Protein 6WWD (pdb70)

Organism: Mycobacteroides abscessus (strain ATCC 19977 / DSM 44196 / CCUG 20993 / CIP 104536 / JCM 13569 / NCTC 13031 / TMC 1543 / L948) (NCBI:txid561007)

Structure (mmCIF, N/CA/C/O backbone):
data_6WWD
#
_entry.id   6WWD
#
_cell.length_a   50.690
_cell.length_b   104.040
_cell.length_c   146.500
_cell.angle_alpha   90.000
_cell.angle_beta   90.000
_cell.angle_gamma   90.000
#
_symmetry.space_group_name_H-M   'P 21 21 21'
#
loop_
_entity.id
_entity.type
_entity.pdbx_description
1 polymer 'dITP/XTP pyrophosphatase'
2 water water
#
loop_
_atom_site.group_PDB
_atom_site.id
_atom_site.type_symbol
_atom_site.label_atom_id
_atom_site.label_alt_id
_atom_site.label_comp_id
_atom_site.label_asym_id
_atom_site.label_entity_id
_atom_site.label_seq_id
_atom_site.pdbx_PDB_ins_code
_atom_site.Cartn_x
_atom_site.Cartn_y
_atom_site.Cartn_z
_atom_site.occupancy
_atom_site.B_iso_or_equiv
_atom_site.auth_seq_id
_atom_site.auth_comp_id
_atom_site.auth_asym_id
_atom_site.auth_atom_id
_atom_site.pdbx_PDB_model_num
ATOM 1 N N . MET A 1 1 ? 21.832 16.175 55.249 1.00 58.60 1 MET A N 1
ATOM 2 C CA . MET A 1 1 ? 21.766 15.720 53.866 1.00 53.55 1 MET A CA 1
ATOM 3 C C . MET A 1 1 ? 22.269 14.274 53.711 1.00 46.45 1 MET A C 1
ATOM 4 O O . MET A 1 1 ? 23.269 13.869 54.313 1.00 48.33 1 MET A O 1
ATOM 9 N N . LYS A 1 2 ? 21.559 13.498 52.900 1.00 40.17 2 LYS A N 1
ATOM 10 C CA . LYS A 1 2 ? 21.949 12.133 52.586 1.00 38.44 2 LYS A CA 1
ATOM 11 C C . LYS A 1 2 ? 22.780 12.081 51.311 1.00 33.12 2 LYS A C 1
ATOM 12 O O . LYS A 1 2 ? 22.443 12.713 50.307 1.00 32.45 2 LYS A O 1
ATOM 18 N N . ILE A 1 3 ? 23.852 11.292 51.348 1.00 31.06 3 ILE A N 1
ATOM 19 C CA . ILE A 1 3 ? 24.669 11.021 50.173 1.00 29.00 3 ILE A CA 1
ATOM 20 C C . ILE A 1 3 ? 24.732 9.510 49.997 1.00 28.31 3 ILE A C 1
ATOM 21 O O . ILE A 1 3 ? 25.133 8.794 50.923 1.00 26.47 3 ILE A O 1
ATOM 26 N N . LEU A 1 4 ? 24.356 9.033 48.808 1.00 23.33 4 LEU A N 1
ATOM 27 C CA . LEU A 1 4 ? 24.403 7.612 48.488 1.00 22.53 4 LEU A CA 1
ATOM 28 C C . LEU A 1 4 ? 25.804 7.191 48.043 1.00 25.36 4 LEU A C 1
ATOM 29 O O . LEU A 1 4 ? 26.362 7.763 47.102 1.00 21.64 4 LEU A O 1
ATOM 34 N N . VAL A 1 5 ? 26.360 6.176 48.703 1.00 23.09 5 VAL A N 1
ATOM 35 C CA . VAL A 1 5 ? 27.594 5.536 48.260 1.00 23.34 5 VAL A CA 1
ATOM 36 C C . VAL A 1 5 ? 27.187 4.330 47.419 1.00 29.68 5 VAL A C 1
ATOM 37 O O . VAL A 1 5 ? 26.639 3.349 47.938 1.00 26.12 5 VAL A O 1
ATOM 41 N N . ALA A 1 6 ? 27.486 4.387 46.119 1.00 22.08 6 ALA A N 1
ATOM 42 C CA . ALA A 1 6 ? 27.042 3.361 45.181 1.00 23.50 6 ALA A CA 1
ATOM 43 C C . ALA A 1 6 ? 27.891 2.101 45.336 1.00 30.52 6 ALA A C 1
ATOM 44 O O . ALA A 1 6 ? 28.627 1.695 44.441 1.00 34.36 6 ALA A O 1
ATOM 46 N N . SER A 1 7 ? 27.794 1.505 46.522 1.00 32.02 7 SER A N 1
ATOM 47 C CA . SER A 1 7 ? 28.514 0.285 46.870 1.00 36.48 7 SER A CA 1
ATOM 48 C C . SER A 1 7 ? 27.680 -0.509 47.867 1.00 39.96 7 SER A C 1
ATOM 49 O O . SER A 1 7 ? 26.911 0.063 48.643 1.00 42.02 7 SER A O 1
ATOM 52 N N . ARG A 1 8 ? 27.825 -1.832 47.830 1.00 42.60 8 ARG A N 1
ATOM 53 C CA . ARG A 1 8 ? 27.282 -2.696 48.868 1.00 47.35 8 ARG A CA 1
ATOM 54 C C . ARG A 1 8 ? 28.353 -3.122 49.861 1.00 59.73 8 ARG A C 1
ATOM 55 O O . ARG A 1 8 ? 28.084 -3.936 50.749 1.00 64.38 8 ARG A O 1
ATOM 63 N N . ASN A 1 9 ? 29.562 -2.579 49.723 1.00 67.30 9 ASN A N 1
ATOM 64 C CA . ASN A 1 9 ? 30.672 -2.901 50.605 1.00 67.59 9 ASN A CA 1
ATOM 65 C C . ASN A 1 9 ? 30.639 -1.939 51.784 1.00 72.62 9 ASN A C 1
ATOM 66 O O . ASN A 1 9 ? 30.896 -0.740 51.594 1.00 71.96 9 ASN A O 1
ATOM 71 N N . PRO A 1 10 ? 30.322 -2.401 53.001 1.00 77.65 10 PRO A N 1
ATOM 72 C CA . PRO A 1 10 ? 30.284 -1.483 54.155 1.00 72.45 10 PRO A CA 1
ATOM 73 C C . PRO A 1 10 ? 31.610 -0.797 54.433 1.00 70.71 10 PRO A C 1
ATOM 74 O O . PRO A 1 10 ? 31.620 0.267 55.064 1.00 66.48 10 PRO A O 1
ATOM 78 N N . LYS A 1 11 ? 32.730 -1.388 54.010 1.00 70.63 11 LYS A N 1
ATOM 79 C CA . LYS A 1 11 ? 34.028 -0.749 54.193 1.00 66.72 11 LYS A CA 1
ATOM 80 C C . LYS A 1 11 ? 34.115 0.582 53.456 1.00 68.02 11 LYS A C 1
ATOM 81 O O . LYS A 1 11 ? 34.784 1.510 53.929 1.00 67.45 11 LYS A O 1
ATOM 83 N N . LYS A 1 12 ? 33.449 0.699 52.302 1.00 67.67 12 LYS A N 1
ATOM 84 C CA . LYS A 1 12 ? 33.506 1.943 51.540 1.00 60.81 12 LYS A CA 1
ATOM 85 C C . LYS A 1 12 ? 32.885 3.106 52.308 1.00 58.36 12 LYS A C 1
ATOM 86 O O . LYS A 1 12 ? 33.431 4.217 52.311 1.00 56.84 12 LYS A O 1
ATOM 88 N N . LEU A 1 13 ? 31.738 2.885 52.952 1.00 57.56 13 LEU A N 1
ATOM 89 C CA . LEU A 1 13 ? 31.117 3.980 53.692 1.00 57.28 13 LEU A CA 1
ATOM 90 C C . LEU A 1 13 ? 31.962 4.391 54.887 1.00 58.55 13 LEU A C 1
ATOM 91 O O . LEU A 1 13 ? 32.117 5.588 55.157 1.00 58.03 13 LEU A O 1
ATOM 96 N N . ALA A 1 14 ? 32.532 3.417 55.601 1.00 62.16 14 ALA A N 1
ATOM 97 C CA . ALA A 1 14 ? 33.339 3.740 56.772 1.00 62.46 14 ALA A CA 1
ATOM 98 C C . ALA A 1 14 ? 34.541 4.595 56.391 1.00 61.11 14 ALA A C 1
ATOM 99 O O . ALA A 1 14 ? 34.834 5.596 57.055 1.00 60.82 14 ALA A O 1
ATOM 101 N N . GLU A 1 15 ? 35.225 4.241 55.300 1.00 61.96 15 GLU A N 1
ATOM 102 C CA . GLU A 1 15 ? 36.364 5.038 54.866 1.00 58.11 15 GLU A CA 1
ATOM 103 C C . GLU A 1 15 ? 35.927 6.448 54.476 1.00 60.60 15 GLU A C 1
ATOM 104 O O . GLU A 1 15 ? 36.589 7.432 54.830 1.00 59.93 15 GLU A O 1
ATOM 106 N N . LEU A 1 16 ? 34.814 6.563 53.747 1.00 57.16 16 LEU A N 1
ATOM 107 C CA . LEU A 1 16 ? 34.298 7.876 53.371 1.00 55.69 16 LEU A CA 1
ATOM 108 C C . LEU A 1 16 ? 33.741 8.636 54.573 1.00 54.36 16 LEU A C 1
ATOM 109 O O . LEU A 1 16 ? 33.909 9.859 54.671 1.00 52.02 16 LEU A O 1
ATOM 114 N N . SER A 1 17 ? 33.078 7.929 55.495 1.00 54.51 17 SER A N 1
ATOM 115 C CA . SER A 1 17 ? 32.554 8.571 56.699 1.00 54.07 17 SER A CA 1
ATOM 116 C C . SER A 1 17 ? 33.675 9.182 57.530 1.00 60.93 17 SER A C 1
ATOM 117 O O . SER A 1 17 ? 33.532 10.289 58.069 1.00 56.81 17 SER A O 1
ATOM 120 N N . ARG A 1 18 ? 34.800 8.473 57.647 1.00 57.91 18 ARG A N 1
ATOM 121 C CA . ARG A 1 18 ? 35.922 8.991 58.410 1.00 57.94 18 ARG A CA 1
ATOM 122 C C . ARG A 1 18 ? 36.500 10.234 57.757 1.00 57.77 18 ARG A C 1
ATOM 123 O O . ARG A 1 18 ? 37.108 11.061 58.445 1.00 61.67 18 ARG A O 1
ATOM 125 N N . VAL A 1 19 ? 36.305 10.387 56.450 1.00 56.49 19 VAL A N 1
ATOM 126 C CA . VAL A 1 19 ? 36.781 11.573 55.754 1.00 57.23 19 VAL A CA 1
ATOM 127 C C . VAL A 1 19 ? 35.853 12.766 55.974 1.00 65.13 19 VAL A C 1
ATOM 128 O O . VAL A 1 19 ? 36.313 13.916 56.002 1.00 64.33 19 VAL A O 1
ATOM 132 N N . LEU A 1 20 ? 34.556 12.525 56.195 1.00 59.03 20 LEU A N 1
ATOM 133 C CA . LEU A 1 20 ? 33.656 13.628 56.512 1.00 58.84 20 LEU A CA 1
ATOM 134 C C . LEU A 1 20 ? 33.903 14.185 57.908 1.00 66.44 20 LEU A C 1
ATOM 135 O O . LEU A 1 20 ? 33.552 15.342 58.171 1.00 67.37 20 LEU A O 1
ATOM 140 N N . GLU A 1 21 ? 34.532 13.397 58.789 1.00 68.08 21 GLU A N 1
ATOM 141 C CA . GLU A 1 21 ? 34.955 13.877 60.100 1.00 70.57 21 GLU A CA 1
ATOM 142 C C . GLU A 1 21 ? 36.272 14.635 60.024 1.00 70.02 21 GLU A C 1
ATOM 143 O O . GLU A 1 21 ? 36.468 15.608 60.763 1.00 72.46 21 GLU A O 1
ATOM 145 N N . SER A 1 22 ? 37.173 14.216 59.132 1.00 71.01 22 SER A N 1
ATOM 146 C CA . SER A 1 22 ? 38.440 14.912 58.960 1.00 72.78 22 SER A CA 1
ATOM 147 C C . SER A 1 22 ? 38.281 16.192 58.149 1.00 73.63 22 SER A C 1
ATOM 148 O O . SER A 1 22 ? 39.110 17.101 58.270 1.00 79.21 22 SER A O 1
ATOM 151 N N . SER A 1 23 ? 37.230 16.291 57.336 1.00 70.39 23 SER A N 1
ATOM 152 C CA . SER A 1 23 ? 36.880 17.583 56.762 1.00 70.04 23 SER A CA 1
ATOM 153 C C . SER A 1 23 ? 36.212 18.471 57.801 1.00 74.00 23 SER A C 1
ATOM 154 O O . SER A 1 23 ? 36.405 19.692 57.801 1.00 77.67 23 SER A O 1
ATOM 157 N N . GLY A 1 24 ? 35.437 17.871 58.700 1.00 78.51 24 GLY A N 1
ATOM 158 C CA . GLY A 1 24 ? 34.582 18.625 59.589 1.00 78.35 24 GLY A CA 1
ATOM 159 C C . GLY A 1 24 ? 33.204 18.905 59.038 1.00 83.79 24 GLY A C 1
ATOM 160 O O . GLY A 1 24 ? 32.528 19.813 59.536 1.00 83.84 24 GLY A O 1
ATOM 161 N N . VAL A 1 25 ? 32.766 18.160 58.023 1.00 74.55 25 VAL A N 1
ATOM 162 C CA . VAL A 1 25 ? 31.462 18.386 57.408 1.00 72.03 25 VAL A CA 1
ATOM 163 C C . VAL A 1 25 ? 30.384 17.862 58.348 1.00 73.15 25 VAL A C 1
ATOM 164 O O . VAL A 1 25 ? 30.373 16.678 58.695 1.00 72.91 25 VAL A O 1
ATOM 166 N N . SER A 1 26 ? 29.481 18.743 58.764 1.00 76.10 26 SER A N 1
ATOM 167 C CA . SER A 1 26 ? 28.423 18.372 59.691 1.00 80.83 26 SER A CA 1
ATOM 168 C C . SER A 1 26 ? 27.166 17.930 58.941 1.00 77.47 26 SER A C 1
ATOM 169 O O . SER A 1 26 ? 27.032 18.115 57.730 1.00 73.56 26 SER A O 1
ATOM 172 N N . GLY A 1 27 ? 26.250 17.319 59.689 1.00 79.57 27 GLY A N 1
ATOM 173 C CA . GLY A 1 27 ? 24.905 16.997 59.226 1.00 68.21 27 GLY A CA 1
ATOM 174 C C . GLY A 1 27 ? 24.812 16.250 57.915 1.00 65.92 27 GLY A C 1
ATOM 175 O O . GLY A 1 27 ? 23.887 16.500 57.130 1.00 66.55 27 GLY A O 1
ATOM 176 N N . VAL A 1 28 ? 25.743 15.333 57.658 1.00 63.47 28 VAL A N 1
ATOM 177 C CA . VAL A 1 28 ? 25.747 14.534 56.435 1.00 57.72 28 VAL A CA 1
ATOM 178 C C . VAL A 1 28 ? 25.644 13.066 56.814 1.00 49.85 28 VAL A C 1
ATOM 179 O O . VAL A 1 28 ? 26.488 12.546 57.554 1.00 54.41 28 VAL A O 1
ATOM 183 N N . GLU A 1 29 ? 24.627 12.398 56.292 1.00 45.33 29 GLU A N 1
ATOM 184 C CA . GLU A 1 29 ? 24.359 10.992 56.565 1.00 51.84 29 GLU A CA 1
ATOM 185 C C . GLU A 1 29 ? 24.665 10.189 55.305 1.00 44.88 29 GLU A C 1
ATOM 186 O O . GLU A 1 29 ? 24.117 10.477 54.235 1.00 40.41 29 GLU A O 1
ATOM 192 N N . LEU A 1 30 ? 25.549 9.200 55.423 1.00 46.63 30 LEU A N 1
ATOM 193 C CA . LEU A 1 30 ? 25.890 8.344 54.296 1.00 39.29 30 LEU A CA 1
ATOM 194 C C . LEU A 1 30 ? 24.944 7.154 54.229 1.00 39.77 30 LEU A C 1
ATOM 195 O O . LEU A 1 30 ? 24.593 6.560 55.249 1.00 41.63 30 LEU A O 1
ATOM 200 N N . VAL A 1 31 ? 24.511 6.836 53.015 1.00 30.91 31 VAL A N 1
ATOM 201 C CA . VAL A 1 31 ? 23.617 5.722 52.746 1.00 30.30 31 VAL A CA 1
ATOM 202 C C . VAL A 1 31 ? 24.284 4.799 51.737 1.00 32.11 31 VAL A C 1
ATOM 203 O O . VAL A 1 31 ? 24.963 5.265 50.815 1.00 27.95 31 VAL A O 1
ATOM 207 N N . SER A 1 32 ? 24.084 3.493 51.895 1.00 34.42 32 SER A N 1
ATOM 208 C CA . SER A 1 32 ? 24.649 2.523 50.966 1.00 35.01 32 SER A CA 1
ATOM 209 C C . SER A 1 32 ? 23.541 1.929 50.103 1.00 35.86 32 SER A C 1
ATOM 210 O O . SER A 1 32 ? 22.351 2.154 50.339 1.00 31.00 32 SER A O 1
ATOM 213 N N . LEU A 1 33 ? 23.942 1.146 49.093 1.00 34.07 33 LEU A N 1
ATOM 214 C CA . LEU A 1 33 ? 22.951 0.483 48.249 1.00 35.10 33 LEU A CA 1
ATOM 215 C C . LEU A 1 33 ? 22.116 -0.511 49.036 1.00 38.70 33 LEU A C 1
ATOM 216 O O . LEU A 1 33 ? 20.985 -0.815 48.637 1.00 37.92 33 LEU A O 1
ATOM 221 N N . THR A 1 34 ? 22.636 -1.014 50.154 1.00 37.07 34 THR A N 1
ATOM 222 C CA . THR A 1 34 ? 21.849 -1.943 50.947 1.00 38.97 34 THR A CA 1
ATOM 223 C C . THR A 1 34 ? 20.718 -1.239 51.682 1.00 37.96 34 THR A C 1
ATOM 224 O O . THR A 1 34 ? 19.783 -1.907 52.126 1.00 36.77 34 THR A O 1
ATOM 228 N N . ASP A 1 35 ? 20.750 0.092 51.775 1.00 35.84 35 ASP A N 1
ATOM 229 C CA . ASP A 1 35 ? 19.675 0.848 52.403 1.00 39.22 35 ASP A CA 1
ATOM 230 C C . ASP A 1 35 ? 18.618 1.333 51.418 1.00 36.44 35 ASP A C 1
ATOM 231 O O . ASP A 1 35 ? 17.610 1.896 51.855 1.00 33.66 35 ASP A O 1
ATOM 236 N N . VAL A 1 36 ? 18.816 1.144 50.117 1.00 36.65 36 VAL A N 1
ATOM 237 C CA . VAL A 1 36 ? 17.837 1.595 49.127 1.00 32.50 36 VAL A CA 1
ATOM 238 C C . VAL A 1 36 ? 17.391 0.382 48.321 1.00 31.52 36 VAL A C 1
ATOM 239 O O . VAL A 1 36 ? 18.121 -0.620 48.272 1.00 29.35 36 VAL A O 1
ATOM 243 N N . PRO A 1 37 ? 16.198 0.400 47.722 1.00 31.31 37 PRO A N 1
ATOM 244 C CA . PRO A 1 37 ? 15.761 -0.746 46.920 1.00 31.56 37 PRO A CA 1
ATOM 245 C C . PRO A 1 37 ? 16.770 -1.100 45.836 1.00 31.42 37 PRO A C 1
ATOM 246 O O . PRO A 1 37 ? 17.425 -0.229 45.247 1.00 27.58 37 PRO A O 1
ATOM 250 N N . GLU A 1 38 ? 16.924 -2.402 45.619 1.00 28.93 38 GLU A N 1
ATOM 251 C CA . GLU A 1 38 ? 17.827 -2.892 44.592 1.00 35.12 38 GLU A CA 1
ATOM 252 C C . GLU A 1 38 ? 17.372 -2.419 43.217 1.00 35.62 38 GLU A C 1
ATOM 253 O O . GLU A 1 38 ? 16.172 -2.304 42.937 1.00 34.57 38 GLU A O 1
ATOM 259 N N . TYR A 1 39 ? 18.341 -2.107 42.367 1.00 33.60 39 TYR A N 1
ATOM 260 C CA . TYR A 1 39 ? 18.067 -1.835 40.968 1.00 36.36 39 TYR A CA 1
ATOM 261 C C . TYR A 1 39 ? 19.164 -2.503 40.156 1.00 32.44 39 TYR A C 1
ATOM 262 O O . TYR A 1 39 ? 20.210 -2.876 40.693 1.00 31.03 39 TYR A O 1
ATOM 271 N N . GLU A 1 40 ? 18.894 -2.677 38.860 1.00 39.25 40 GLU A N 1
ATOM 272 C CA . GLU A 1 40 ? 19.792 -3.412 37.973 1.00 39.75 40 GLU A CA 1
ATOM 273 C C . GLU A 1 40 ? 21.103 -2.664 37.748 1.00 42.74 40 GLU A C 1
ATOM 274 O O . GLU A 1 40 ? 21.102 -1.464 37.450 1.00 46.20 40 GLU A O 1
ATOM 276 N N . GLU A 1 41 ? 22.227 -3.372 37.910 1.00 41.50 41 GLU A N 1
ATOM 277 C CA . GLU A 1 41 ? 23.557 -2.821 37.657 1.00 41.34 41 GLU A CA 1
ATOM 278 C C . GLU A 1 41 ? 24.028 -3.269 36.270 1.00 41.09 41 GLU A C 1
ATOM 279 O O . GLU A 1 41 ? 24.293 -4.455 36.050 1.00 43.70 41 GLU A O 1
ATOM 281 N N . VAL A 1 42 ? 24.162 -2.312 35.358 1.00 40.89 42 VAL A N 1
ATOM 282 C CA . VAL A 1 42 ? 24.535 -2.556 33.952 1.00 38.68 42 VAL A CA 1
ATOM 283 C C . VAL A 1 42 ? 25.992 -3.014 33.872 1.00 31.47 42 VAL A C 1
ATOM 284 O O . VAL A 1 42 ? 26.856 -2.417 34.529 1.00 27.37 42 VAL A O 1
ATOM 288 N N . PRO A 1 43 ? 26.321 -4.051 33.096 1.00 37.42 43 PRO A N 1
ATOM 289 C CA . PRO A 1 43 ? 27.721 -4.493 33.012 1.00 29.12 43 PRO A CA 1
ATOM 290 C C . PRO A 1 43 ? 28.621 -3.450 32.358 1.00 22.34 43 PRO A C 1
ATOM 291 O O . PRO A 1 43 ? 28.187 -2.642 31.536 1.00 23.46 43 PRO A O 1
ATOM 295 N N . GLU A 1 44 ? 29.898 -3.490 32.720 1.00 15.91 44 GLU A N 1
ATOM 296 C CA . GLU A 1 44 ? 30.848 -2.457 32.339 1.00 20.17 44 GLU A CA 1
ATOM 297 C C . GLU A 1 44 ? 31.757 -2.913 31.198 1.00 17.13 44 GLU A C 1
ATOM 298 O O . GLU A 1 44 ? 32.274 -4.033 31.215 1.00 15.58 44 GLU A O 1
ATOM 304 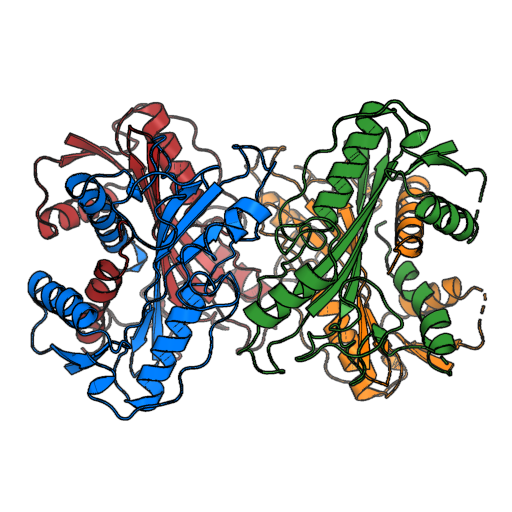N N . THR A 1 45 ? 32.026 -2.001 30.258 1.00 18.43 45 THR A N 1
ATOM 305 C CA . THR A 1 45 ? 32.875 -2.292 29.108 1.00 16.21 45 THR A CA 1
ATOM 306 C C . THR A 1 45 ? 33.872 -1.165 28.893 1.00 16.80 45 THR A C 1
ATOM 307 O O . THR A 1 45 ? 33.682 -0.037 29.363 1.00 16.43 45 THR A O 1
ATOM 311 N N . GLY A 1 46 ? 34.949 -1.497 28.177 1.00 12.84 46 GLY A N 1
ATOM 312 C CA . GLY A 1 46 ? 35.921 -0.519 27.741 1.00 12.47 46 GLY A CA 1
ATOM 313 C C . GLY A 1 46 ? 37.043 -0.278 28.733 1.00 16.53 46 GLY A C 1
ATOM 314 O O . GLY A 1 46 ? 37.253 -1.003 29.713 1.00 13.43 46 GLY A O 1
ATOM 315 N N . ALA A 1 47 ? 37.780 0.797 28.465 1.00 12.05 47 ALA A N 1
ATOM 316 C CA . ALA A 1 47 ? 38.922 1.159 29.283 1.00 12.60 47 ALA A CA 1
ATOM 317 C C . ALA A 1 47 ? 38.697 2.364 30.194 1.00 17.54 47 ALA A C 1
ATOM 318 O O . ALA A 1 47 ? 39.566 2.644 31.025 1.00 16.66 47 ALA A O 1
ATOM 320 N N . SER A 1 48 ? 37.577 3.088 30.089 1.00 12.43 48 SER A N 1
ATOM 321 C CA . SER A 1 48 ? 37.450 4.330 30.856 1.00 14.22 48 SER A CA 1
ATOM 322 C C . SER A 1 48 ? 36.853 4.047 32.224 1.00 13.54 48 SER A C 1
ATOM 323 O O . SER A 1 48 ? 35.635 3.936 32.367 1.00 13.67 48 SER A O 1
ATOM 326 N N . PHE A 1 49 ? 37.710 4.001 33.246 1.00 13.30 49 PHE A N 1
ATOM 327 C CA . PHE A 1 49 ? 37.232 3.928 34.626 1.00 15.32 49 PHE A CA 1
ATOM 328 C C . PHE A 1 49 ? 36.419 5.161 34.998 1.00 13.64 49 PHE A C 1
ATOM 329 O O . PHE A 1 49 ? 35.431 5.059 35.740 1.00 11.16 49 PHE A O 1
ATOM 337 N N . GLU A 1 50 ? 36.819 6.331 34.481 1.00 13.44 50 GLU A N 1
ATOM 338 C CA . GLU A 1 50 ? 36.089 7.570 34.736 1.00 12.44 50 GLU A CA 1
ATOM 339 C C . GLU A 1 50 ? 34.665 7.497 34.199 1.00 14.43 50 GLU A C 1
ATOM 340 O O . GLU A 1 50 ? 33.717 7.850 34.906 1.00 15.95 50 GLU A O 1
ATOM 346 N N . ASP A 1 51 ? 34.495 7.086 32.934 1.00 13.23 51 ASP A N 1
ATOM 347 C CA . ASP A 1 51 ? 33.147 7.023 32.376 1.00 14.81 51 ASP A CA 1
ATOM 348 C C . ASP A 1 51 ? 32.280 6.068 33.169 1.00 15.19 51 ASP A C 1
ATOM 349 O O . ASP A 1 51 ? 31.102 6.345 33.425 1.00 14.79 51 ASP A O 1
ATOM 354 N N . ASN A 1 52 ? 32.845 4.923 33.546 1.00 14.63 52 ASN A N 1
ATOM 355 C CA . ASN A 1 52 ? 32.056 3.897 34.202 1.00 14.33 52 ASN A CA 1
ATOM 356 C C . ASN A 1 52 ? 31.701 4.291 35.634 1.00 15.58 52 ASN A C 1
ATOM 357 O O . ASN A 1 52 ? 30.593 3.999 36.104 1.00 14.97 52 ASN A O 1
ATOM 362 N N . ALA A 1 53 ? 32.593 5.005 36.320 1.00 14.66 53 ALA A N 1
ATOM 363 C CA . ALA A 1 53 ? 32.229 5.560 37.621 1.00 13.46 53 ALA A CA 1
ATOM 364 C C . ALA A 1 53 ? 31.089 6.575 37.497 1.00 14.49 53 ALA A C 1
ATOM 365 O O . ALA A 1 53 ? 30.174 6.589 38.328 1.00 15.38 53 ALA A O 1
ATOM 367 N N . LEU A 1 54 ? 31.105 7.412 36.447 1.00 16.35 54 LEU A N 1
ATOM 368 C CA . LEU A 1 54 ? 30.023 8.378 36.233 1.00 15.89 54 LEU A CA 1
ATOM 369 C C . LEU A 1 54 ? 28.688 7.681 35.932 1.00 17.00 54 LEU A C 1
ATOM 370 O O . LEU A 1 54 ? 27.625 8.111 36.406 1.00 13.15 54 LEU A O 1
ATOM 375 N N . ILE A 1 55 ? 28.722 6.639 35.101 1.00 13.06 55 ILE A N 1
ATOM 376 C CA . ILE A 1 55 ? 27.510 5.873 34.810 1.00 18.11 55 ILE A CA 1
ATOM 377 C C . ILE A 1 55 ? 26.889 5.361 36.109 1.00 16.86 55 ILE A C 1
ATOM 378 O O . ILE A 1 55 ? 25.673 5.469 36.332 1.00 15.86 55 ILE A O 1
ATOM 383 N N . LYS A 1 56 ? 27.722 4.818 36.999 1.00 16.08 56 LYS A N 1
ATOM 384 C CA . LYS A 1 56 ? 27.211 4.269 38.253 1.00 16.35 56 LYS A CA 1
ATOM 385 C C . LYS A 1 56 ? 26.665 5.361 39.173 1.00 19.96 56 LYS A C 1
ATOM 386 O O . LYS A 1 56 ? 25.652 5.157 39.857 1.00 16.29 56 LYS A O 1
ATOM 392 N N . ALA A 1 57 ? 27.329 6.517 39.220 1.00 16.07 57 ALA A N 1
ATOM 393 C CA . ALA A 1 57 ? 26.845 7.595 40.076 1.00 18.42 57 ALA A CA 1
ATOM 394 C C . ALA A 1 57 ? 25.547 8.185 39.537 1.00 17.92 57 ALA A C 1
ATOM 395 O O . ALA A 1 57 ? 24.645 8.520 40.315 1.00 19.03 57 ALA A O 1
ATOM 397 N N . ARG A 1 58 ? 25.442 8.340 38.209 1.00 17.21 58 ARG A N 1
ATOM 398 C CA . ARG A 1 58 ? 24.193 8.823 37.619 1.00 18.49 58 ARG A CA 1
ATOM 399 C C . ARG A 1 58 ? 23.026 7.906 37.977 1.00 21.17 58 ARG A C 1
ATOM 400 O O . ARG A 1 58 ? 21.915 8.377 38.290 1.00 15.89 58 ARG A O 1
ATOM 408 N N . GLU A 1 59 ? 23.257 6.593 37.892 1.00 19.62 59 GLU A N 1
ATOM 409 C CA . GLU A 1 59 ? 22.219 5.621 38.209 1.00 20.67 59 GLU A CA 1
ATOM 410 C C . GLU A 1 59 ? 21.755 5.752 39.652 1.00 23.35 59 GLU A C 1
ATOM 411 O O . GLU A 1 59 ? 20.550 5.714 39.926 1.00 23.65 59 GLU A O 1
ATOM 417 N N . GLY A 1 60 ? 22.690 5.947 40.581 1.00 20.81 60 GLY A N 1
ATOM 418 C CA . GLY A 1 60 ? 22.298 6.142 41.964 1.00 19.23 60 GLY A CA 1
ATOM 419 C C . GLY A 1 60 ? 21.371 7.332 42.144 1.00 21.31 60 GLY A C 1
ATOM 420 O O . GLY A 1 60 ? 20.320 7.219 42.781 1.00 18.99 60 GLY A O 1
ATOM 421 N N . VAL A 1 61 ? 21.730 8.482 41.558 1.00 18.90 61 VAL A N 1
ATOM 422 C CA . VAL A 1 61 ? 20.871 9.665 41.659 1.00 21.67 61 VAL A CA 1
ATOM 423 C C . VAL A 1 61 ? 19.506 9.384 41.048 1.00 23.25 61 VAL A C 1
ATOM 424 O O . VAL A 1 61 ? 18.467 9.744 41.613 1.00 21.59 61 VAL A O 1
ATOM 428 N N . LYS A 1 62 ? 19.487 8.740 39.884 1.00 19.91 62 LYS A N 1
ATOM 429 C CA . LYS A 1 62 ? 18.225 8.461 39.208 1.00 22.71 62 LYS A CA 1
ATOM 430 C C . LYS A 1 62 ? 17.274 7.666 40.090 1.00 25.18 62 LYS A C 1
ATOM 431 O O . LYS A 1 62 ? 16.059 7.908 40.091 1.00 24.29 62 LYS A O 1
ATOM 437 N N . HIS A 1 63 ? 17.804 6.731 40.867 1.00 23.29 63 HIS A N 1
ATOM 438 C CA . HIS A 1 63 ? 16.945 5.833 41.622 1.00 26.30 63 HIS A CA 1
ATOM 439 C C . HIS A 1 63 ? 16.638 6.326 43.030 1.00 27.19 63 HIS A C 1
ATOM 440 O O . HIS A 1 63 ? 15.729 5.780 43.674 1.00 22.52 63 HIS A O 1
ATOM 447 N N . THR A 1 64 ? 17.370 7.329 43.530 1.00 20.77 64 THR A N 1
ATOM 448 C CA . THR A 1 64 ? 17.187 7.797 44.901 1.00 21.75 64 THR A CA 1
ATOM 449 C C . THR A 1 64 ? 16.968 9.293 45.029 1.00 23.68 64 THR A C 1
ATOM 450 O O . THR A 1 64 ? 16.468 9.732 46.071 1.00 26.33 64 THR A O 1
ATOM 454 N N . GLY A 1 65 ? 17.333 10.090 44.031 1.00 24.02 65 GLY A N 1
ATOM 455 C CA . GLY A 1 65 ? 17.310 11.523 44.186 1.00 21.32 65 GLY A CA 1
ATOM 456 C C . GLY A 1 65 ? 18.393 12.076 45.077 1.00 23.42 65 GLY A C 1
ATOM 457 O O . GLY A 1 65 ? 18.423 13.296 45.301 1.00 21.46 65 GLY A O 1
ATOM 458 N N . LEU A 1 66 ? 19.278 11.228 45.596 1.00 21.31 66 LEU A N 1
ATOM 459 C CA . LEU A 1 66 ? 20.392 11.679 46.418 1.00 21.22 66 LEU A CA 1
ATOM 460 C C . LEU A 1 66 ? 21.629 11.928 45.564 1.00 22.36 66 LEU A C 1
ATOM 461 O O . LEU A 1 66 ? 21.814 11.308 44.519 1.00 19.29 66 LEU A O 1
ATOM 466 N N . ALA A 1 67 ? 22.470 12.864 46.009 1.00 22.49 67 ALA A N 1
ATOM 467 C CA . ALA A 1 67 ? 23.830 12.928 45.496 1.00 20.83 67 ALA A CA 1
ATOM 468 C C . ALA A 1 67 ? 24.482 11.556 45.660 1.00 18.97 67 ALA A C 1
ATOM 469 O O . ALA A 1 67 ? 24.236 10.850 46.641 1.00 17.50 67 ALA A O 1
ATOM 471 N N . CYS A 1 68 ? 25.276 11.154 44.676 1.00 14.81 68 CYS A N 1
ATOM 472 C CA . CYS A 1 68 ? 25.800 9.794 44.658 1.00 16.68 68 CYS A CA 1
ATOM 473 C C . CYS A 1 68 ? 27.277 9.800 44.310 1.00 15.62 68 CYS A C 1
ATOM 474 O O . CYS A 1 68 ? 27.690 10.443 43.338 1.00 13.88 68 CYS A O 1
ATOM 477 N N . VAL A 1 69 ? 28.065 9.084 45.105 1.00 14.38 69 VAL A N 1
ATOM 478 C CA A VAL A 1 69 ? 29.476 8.840 44.828 0.56 15.92 69 VAL A CA 1
ATOM 479 C CA B VAL A 1 69 ? 29.472 8.844 44.812 0.44 16.20 69 VAL A CA 1
ATOM 480 C C . VAL A 1 69 ? 29.633 7.386 44.404 1.00 22.58 69 VAL A C 1
ATOM 481 O O . VAL A 1 69 ? 29.007 6.493 44.987 1.00 18.62 69 VAL A O 1
ATOM 488 N N . ALA A 1 70 ? 30.458 7.152 43.385 1.00 17.87 70 ALA A N 1
ATOM 489 C CA . ALA A 1 70 ? 30.702 5.812 42.878 1.00 19.19 70 ALA A CA 1
ATOM 490 C C . ALA A 1 70 ? 32.170 5.720 42.486 1.00 19.40 70 ALA A C 1
ATOM 491 O O . ALA A 1 70 ? 32.796 6.729 42.176 1.00 17.93 70 ALA A O 1
ATOM 493 N N . ASP A 1 71 ? 32.727 4.510 42.520 1.00 16.68 71 ASP A N 1
ATOM 494 C CA . ASP A 1 71 ? 34.124 4.330 42.154 1.00 18.38 71 ASP A CA 1
ATOM 495 C C . ASP A 1 71 ? 34.272 3.210 41.138 1.00 15.75 71 ASP A C 1
ATOM 496 O O . ASP A 1 71 ? 33.369 2.396 40.925 1.00 12.50 71 ASP A O 1
ATOM 501 N N . ASP A 1 72 ? 35.454 3.175 40.528 1.00 13.57 72 ASP A N 1
ATOM 502 C CA . ASP A 1 72 ? 35.770 2.200 39.486 1.00 16.81 72 ASP A CA 1
ATOM 503 C C . ASP A 1 72 ? 37.283 2.150 39.360 1.00 15.41 72 ASP A C 1
ATOM 504 O O . ASP A 1 72 ? 37.906 3.187 39.142 1.00 16.56 72 ASP A O 1
ATOM 509 N N . SER A 1 73 ? 37.877 0.962 39.519 1.00 13.96 73 SER A N 1
ATOM 510 C CA A SER A 1 73 ? 39.323 0.812 39.573 0.39 15.13 73 SER A CA 1
ATOM 511 C CA B SER A 1 73 ? 39.323 0.834 39.532 0.61 15.79 73 SER A CA 1
ATOM 512 C C . SER A 1 73 ? 39.742 -0.425 38.787 1.00 17.06 73 SER A C 1
ATOM 513 O O . SER A 1 73 ? 38.939 -1.330 38.553 1.00 13.87 73 SER A O 1
ATOM 518 N N . GLY A 1 74 ? 41.018 -0.462 38.403 1.00 13.14 74 GLY A N 1
ATOM 519 C CA . GLY A 1 74 ? 41.555 -1.625 37.713 1.00 14.53 74 GLY A CA 1
ATOM 520 C C . GLY A 1 74 ? 42.937 -1.350 37.136 1.00 14.43 74 GLY A C 1
ATOM 521 O O . GLY A 1 74 ? 43.623 -0.411 37.543 1.00 14.21 74 GLY A O 1
ATOM 522 N N . LEU A 1 75 ? 43.311 -2.167 36.154 1.00 12.16 75 LEU A N 1
ATOM 523 C CA . LEU A 1 75 ? 44.635 -2.141 35.553 1.00 11.56 75 LEU A CA 1
ATOM 524 C C . LEU A 1 75 ? 44.529 -1.702 34.095 1.00 12.14 75 LEU A C 1
ATOM 525 O O . LEU A 1 75 ? 43.644 -2.146 33.373 1.00 11.97 75 LEU A O 1
ATOM 530 N N . ALA A 1 76 ? 45.422 -0.807 33.673 1.00 13.44 76 ALA A N 1
ATOM 531 C CA . ALA A 1 76 ? 45.492 -0.323 32.297 1.00 12.47 76 ALA A CA 1
ATOM 532 C C . ALA A 1 76 ? 46.891 -0.616 31.766 1.00 12.42 76 ALA A C 1
ATOM 533 O O . ALA A 1 76 ? 47.877 -0.129 32.325 1.00 12.88 76 ALA A O 1
ATOM 535 N N . VAL A 1 77 ? 46.975 -1.381 30.682 1.00 12.92 77 VAL A N 1
ATOM 536 C CA . VAL A 1 77 ? 48.242 -1.834 30.116 1.00 13.10 77 VAL A CA 1
ATOM 537 C C . VAL A 1 77 ? 48.401 -1.185 28.747 1.00 12.57 77 VAL A C 1
ATOM 538 O O . VAL A 1 77 ? 47.539 -1.356 27.880 1.00 10.87 77 VAL A O 1
ATOM 542 N N . ASP A 1 78 ? 49.487 -0.426 28.556 1.00 15.08 78 ASP A N 1
ATOM 543 C CA . ASP A 1 78 ? 49.695 0.274 27.284 1.00 13.64 78 ASP A CA 1
ATOM 544 C C . ASP A 1 78 ? 49.538 -0.660 26.074 1.00 14.90 78 ASP A C 1
ATOM 545 O O . ASP A 1 78 ? 48.837 -0.335 25.107 1.00 14.61 78 ASP A O 1
ATOM 550 N N . ALA A 1 79 ? 50.206 -1.820 26.102 1.00 13.57 79 ALA A N 1
ATOM 551 C CA . ALA A 1 79 ? 50.221 -2.739 24.962 1.00 12.83 79 ALA A CA 1
ATOM 552 C C . ALA A 1 79 ? 48.857 -3.359 24.654 1.00 13.73 79 ALA A C 1
ATOM 553 O O . ALA A 1 79 ? 48.702 -3.979 23.588 1.00 11.65 79 ALA A O 1
ATOM 555 N N . LEU A 1 80 ? 47.889 -3.287 25.577 1.00 13.32 80 LEU A N 1
ATOM 556 C CA . LEU A 1 80 ? 46.531 -3.772 25.312 1.00 11.22 80 LEU A CA 1
ATOM 557 C C . LEU A 1 80 ? 45.562 -2.613 25.115 1.00 12.26 80 LEU A C 1
ATOM 558 O O . LEU A 1 80 ? 44.370 -2.737 25.407 1.00 10.79 80 LEU A O 1
ATOM 563 N N . ASN A 1 81 ? 46.067 -1.476 24.633 1.00 11.32 81 ASN A N 1
ATOM 564 C CA . ASN A 1 81 ? 45.260 -0.265 24.448 1.00 12.80 81 ASN A CA 1
ATOM 565 C C . ASN A 1 81 ? 44.516 0.110 25.733 1.00 14.57 81 ASN A C 1
ATOM 566 O O . ASN A 1 81 ? 43.345 0.496 25.715 1.00 14.44 81 ASN A O 1
ATOM 571 N N . TRP A 1 82 ? 45.215 -0.019 26.864 1.00 13.91 82 TRP A N 1
ATOM 572 C CA . TRP A 1 82 ? 44.774 0.372 28.205 1.00 11.24 82 TRP A CA 1
ATOM 573 C C . TRP A 1 82 ? 43.689 -0.542 28.759 1.00 11.65 82 TRP A C 1
ATOM 574 O O . TRP A 1 82 ? 43.142 -0.270 29.839 1.00 11.38 82 TRP A O 1
ATOM 585 N N . MET A 1 83 ? 43.413 -1.660 28.091 1.00 10.40 83 MET A N 1
ATOM 586 C CA . MET A 1 83 ? 42.780 -2.779 28.752 1.00 10.63 83 MET A CA 1
ATOM 587 C C . MET A 1 83 ? 43.822 -3.442 29.668 1.00 11.82 83 MET A C 1
ATOM 588 O O . MET A 1 83 ? 45.014 -3.102 29.610 1.00 11.48 83 MET A O 1
ATOM 593 N N . PRO A 1 84 ? 43.406 -4.364 30.575 1.00 11.35 84 PRO A N 1
ATOM 594 C CA . PRO A 1 84 ? 42.083 -4.956 30.897 1.00 11.77 84 PRO A CA 1
ATOM 595 C C . PRO A 1 84 ? 40.981 -3.936 31.218 1.00 10.53 84 PRO A C 1
ATOM 596 O O . PRO A 1 84 ? 39.828 -4.259 30.998 1.00 12.26 84 PRO A O 1
ATOM 600 N N . GLY A 1 85 ? 41.336 -2.729 31.669 1.00 10.28 85 GLY A N 1
ATOM 601 C CA . GLY A 1 85 ? 40.313 -1.699 31.855 1.00 11.36 85 GLY A CA 1
ATOM 602 C C . GLY A 1 85 ? 39.250 -2.107 32.859 1.00 11.28 85 GLY A C 1
ATOM 603 O O . GLY A 1 85 ? 39.546 -2.681 33.911 1.00 10.66 85 GLY A O 1
ATOM 604 N N . VAL A 1 86 ? 37.984 -1.799 32.549 1.00 10.88 86 VAL A N 1
ATOM 605 C CA . VAL A 1 86 ? 36.928 -2.124 33.503 1.00 12.88 86 VAL A CA 1
ATOM 606 C C . VAL A 1 86 ? 36.583 -3.604 33.474 1.00 16.01 86 VAL A C 1
ATOM 607 O O . VAL A 1 86 ? 35.743 -4.047 34.268 1.00 12.75 86 VAL A O 1
ATOM 611 N N . LEU A 1 87 ? 37.231 -4.382 32.606 1.00 16.13 87 LEU A N 1
ATOM 612 C CA . LEU A 1 87 ? 37.158 -5.835 32.642 1.00 14.09 87 LEU A CA 1
ATOM 613 C C . LEU A 1 87 ? 38.281 -6.464 33.449 1.00 14.02 87 LEU A C 1
ATOM 614 O O . LEU A 1 87 ? 38.482 -7.675 33.335 1.00 13.80 87 LEU A O 1
ATOM 619 N N . SER A 1 88 ? 39.005 -5.675 34.257 1.00 12.94 88 SER A N 1
ATOM 620 C CA . SER A 1 88 ? 40.185 -6.173 34.963 1.00 13.23 88 SER A CA 1
ATOM 621 C C . SER A 1 88 ? 39.888 -7.416 35.791 1.00 15.15 88 SER A C 1
ATOM 622 O O . SER A 1 88 ? 40.650 -8.389 35.755 1.00 16.03 88 SER A O 1
ATOM 625 N N . ALA A 1 89 ? 38.798 -7.398 36.559 1.00 14.60 89 ALA A N 1
ATOM 626 C CA . ALA A 1 89 ? 38.519 -8.509 37.472 1.00 21.55 89 ALA A CA 1
ATOM 627 C C . ALA A 1 89 ? 38.014 -9.761 36.762 1.00 17.47 89 ALA A C 1
ATOM 628 O O . ALA A 1 89 ? 37.937 -10.823 37.393 1.00 15.05 89 ALA A O 1
ATOM 630 N N . ARG A 1 90 ? 37.645 -9.660 35.479 1.00 16.06 90 ARG A N 1
ATOM 631 C CA A ARG A 1 90 ? 37.157 -10.799 34.710 0.58 17.07 90 ARG A CA 1
ATOM 632 C CA B ARG A 1 90 ? 37.162 -10.806 34.714 0.42 17.05 90 ARG A CA 1
ATOM 633 C C . ARG A 1 90 ? 37.928 -10.951 33.404 1.00 14.06 90 ARG A C 1
ATOM 634 O O . ARG A 1 90 ? 37.400 -11.460 32.425 1.00 14.69 90 ARG A O 1
ATOM 649 N N . TRP A 1 91 ? 39.188 -10.528 33.390 1.00 14.37 91 TRP A N 1
ATOM 650 C CA . TRP A 1 91 ? 39.952 -10.496 32.150 1.00 12.77 91 TRP A CA 1
ATOM 651 C C . TRP A 1 91 ? 40.012 -11.865 31.471 1.00 14.32 91 TRP A C 1
ATOM 652 O O . TRP A 1 91 ? 39.984 -11.946 30.239 1.00 15.04 91 TRP A O 1
ATOM 663 N N . SER A 1 92 ? 40.103 -12.949 32.252 1.00 13.59 92 SER A N 1
ATOM 664 C CA . SER A 1 92 ? 40.125 -14.310 31.721 1.00 14.07 92 SER A CA 1
ATOM 665 C C . SER A 1 92 ? 38.754 -14.833 31.328 1.00 15.62 92 SER A C 1
ATOM 666 O O . SER A 1 92 ? 38.659 -15.987 30.884 1.00 16.18 92 SER A O 1
ATOM 669 N N . GLY A 1 93 ? 37.690 -14.050 31.518 1.00 16.03 93 GLY A N 1
ATOM 670 C CA . GLY A 1 93 ? 36.343 -14.527 31.277 1.00 16.87 93 GLY A CA 1
ATOM 671 C C . GLY A 1 93 ? 35.635 -14.972 32.536 1.00 21.23 93 GLY A C 1
ATOM 672 O O . GLY A 1 93 ? 34.426 -15.230 32.501 1.00 26.03 93 GLY A O 1
ATOM 673 N N . ARG A 1 94 ? 36.355 -15.064 33.649 1.00 18.73 94 ARG A N 1
ATOM 674 C CA . ARG A 1 94 ? 35.816 -15.570 34.901 1.00 20.58 94 ARG A CA 1
ATOM 675 C C . ARG A 1 94 ? 36.099 -14.544 35.986 1.00 26.69 94 ARG A C 1
ATOM 676 O O . ARG A 1 94 ? 37.266 -14.271 36.305 1.00 22.52 94 ARG A O 1
ATOM 684 N N . HIS A 1 95 ? 35.032 -13.975 36.541 1.00 22.11 95 HIS A N 1
ATOM 685 C CA . HIS A 1 95 ? 35.184 -12.968 37.577 1.00 26.65 95 HIS A CA 1
ATOM 686 C C . HIS A 1 95 ? 35.883 -13.520 38.808 1.00 23.47 95 HIS A C 1
ATOM 687 O O . HIS A 1 95 ? 35.480 -14.548 39.354 1.00 22.68 95 HIS A O 1
ATOM 694 N N . GLY A 1 96 ? 36.887 -12.788 39.289 1.00 24.53 96 GLY A N 1
ATOM 695 C CA . GLY A 1 96 ? 37.512 -13.120 40.552 1.00 30.77 96 GLY A CA 1
ATOM 696 C C . GLY A 1 96 ? 38.578 -14.201 40.509 1.00 29.13 96 GLY A C 1
ATOM 697 O O . GLY A 1 96 ? 39.132 -14.543 41.566 1.00 34.32 96 GLY A O 1
ATOM 698 N N . ASP A 1 97 ? 38.916 -14.731 39.332 1.00 25.67 97 ASP A N 1
ATOM 699 C CA . ASP A 1 97 ? 39.952 -15.756 39.224 1.00 21.05 97 ASP A CA 1
ATOM 700 C C . ASP A 1 97 ? 41.274 -15.044 38.960 1.00 19.85 97 ASP A C 1
ATOM 701 O O . ASP A 1 97 ? 41.730 -14.892 37.822 1.00 17.12 97 ASP A O 1
ATOM 706 N N . ASP A 1 98 ? 41.891 -14.584 40.055 1.00 17.18 98 ASP A N 1
ATOM 707 C CA . ASP A 1 98 ? 43.118 -13.802 39.927 1.00 18.84 98 ASP A CA 1
ATOM 708 C C . ASP A 1 98 ? 44.220 -14.600 39.233 1.00 18.18 98 ASP A C 1
ATOM 709 O O . ASP A 1 98 ? 44.923 -14.071 38.362 1.00 19.16 98 ASP A O 1
ATOM 714 N N . ALA A 1 99 ? 44.377 -15.882 39.577 1.00 20.74 99 ALA A N 1
ATOM 715 C CA . ALA A 1 99 ? 45.455 -16.647 38.959 1.00 20.42 99 ALA A CA 1
ATOM 716 C C . ALA A 1 99 ? 45.257 -16.725 37.454 1.00 17.25 99 ALA A C 1
ATOM 717 O O . ALA A 1 99 ? 46.209 -16.535 36.692 1.00 17.57 99 ALA A O 1
ATOM 719 N N . ALA A 1 100 ? 44.008 -16.919 37.008 1.00 16.23 100 ALA A N 1
ATOM 720 C CA . ALA A 1 100 ? 43.747 -17.006 35.578 1.00 16.05 100 ALA A CA 1
ATOM 721 C C . ALA A 1 100 ? 43.901 -15.655 34.898 1.00 16.73 100 ALA A C 1
ATOM 722 O O . ALA A 1 100 ? 44.476 -15.576 33.809 1.00 17.09 100 ALA A O 1
ATOM 724 N N . ASN A 1 101 ? 43.412 -14.578 35.532 1.00 18.30 101 ASN A N 1
ATOM 725 C CA . ASN A 1 101 ? 43.568 -13.239 34.959 1.00 13.97 101 ASN A CA 1
ATOM 726 C C . ASN A 1 101 ? 45.040 -12.888 34.803 1.00 15.50 101 ASN A C 1
ATOM 727 O O . ASN A 1 101 ? 45.465 -12.387 33.752 1.00 15.94 101 ASN A O 1
ATOM 732 N N . THR A 1 102 ? 45.840 -13.144 35.849 1.00 13.17 102 THR A N 1
ATOM 733 C CA A THR A 1 102 ? 47.255 -12.793 35.782 0.53 15.83 102 THR A CA 1
ATOM 734 C CA B THR A 1 102 ? 47.256 -12.809 35.800 0.47 15.85 102 THR A CA 1
ATOM 735 C C . THR A 1 102 ? 47.988 -13.635 34.746 1.00 14.37 102 THR A C 1
ATOM 736 O O . THR A 1 102 ? 48.791 -13.098 33.977 1.00 13.13 102 THR A O 1
ATOM 743 N N . ALA A 1 103 ? 47.722 -14.948 34.693 1.00 14.37 103 ALA A N 1
ATOM 744 C CA . ALA A 1 103 ? 48.463 -15.790 33.747 1.00 16.11 103 ALA A CA 1
ATOM 745 C C . ALA A 1 103 ? 48.126 -15.429 32.303 1.00 15.15 103 ALA A C 1
ATOM 746 O O . ALA A 1 103 ? 49.020 -15.384 31.447 1.00 17.74 103 ALA A O 1
ATOM 748 N N . LEU A 1 104 ? 46.858 -15.131 32.024 1.00 14.36 104 LEU A N 1
ATOM 749 C CA . LEU A 1 104 ? 46.487 -14.700 30.678 1.00 14.35 104 LEU A CA 1
ATOM 750 C C . LEU A 1 104 ? 47.244 -13.435 30.285 1.00 13.55 104 LEU A C 1
ATOM 751 O O . LEU A 1 104 ? 47.800 -13.344 29.184 1.00 13.85 104 LEU A O 1
ATOM 756 N N . LEU A 1 105 ? 47.271 -12.446 31.181 1.00 12.78 105 LEU A N 1
ATOM 757 C CA . LEU A 1 105 ? 47.970 -11.197 30.889 1.00 13.27 105 LEU A CA 1
ATOM 758 C C . LEU A 1 105 ? 49.431 -11.469 30.575 1.00 13.66 105 LEU A C 1
ATOM 759 O O . LEU A 1 105 ? 49.964 -10.987 29.574 1.00 18.93 105 LEU A O 1
ATOM 764 N N . LEU A 1 106 ? 50.096 -12.255 31.419 1.00 13.08 106 LEU A N 1
ATOM 765 C CA . LEU A 1 106 ? 51.478 -12.616 31.141 1.00 14.20 106 LEU A CA 1
ATOM 766 C C . LEU A 1 106 ? 51.592 -13.290 29.778 1.00 18.22 106 LEU A C 1
ATOM 767 O O . LEU A 1 106 ? 52.456 -12.926 28.962 1.00 17.08 106 LEU A O 1
ATOM 772 N N . ALA A 1 107 ? 50.687 -14.241 29.494 1.00 14.82 107 ALA A N 1
ATOM 773 C CA . ALA A 1 107 ? 50.756 -14.963 28.229 1.00 15.75 107 ALA A CA 1
ATOM 774 C C . ALA A 1 107 ? 50.536 -14.020 27.056 1.00 15.63 107 ALA A C 1
ATOM 775 O O . ALA A 1 107 ? 51.238 -14.102 26.045 1.00 16.40 107 ALA A O 1
ATOM 777 N N . GLN A 1 108 ? 49.581 -13.098 27.184 1.00 14.78 108 GLN A N 1
ATOM 778 C CA . GLN A 1 108 ? 49.348 -12.141 26.116 1.00 14.71 108 GLN A CA 1
ATOM 779 C C . GLN A 1 108 ? 50.581 -11.289 25.873 1.00 18.08 108 GLN A C 1
ATOM 780 O O . GLN A 1 108 ? 50.891 -10.971 24.720 1.00 16.04 108 GLN A O 1
ATOM 786 N N . LEU A 1 109 ? 51.336 -10.975 26.929 1.00 15.42 109 LEU A N 1
ATOM 787 C CA . LEU A 1 109 ? 52.464 -10.061 26.817 1.00 16.58 109 LEU A CA 1
ATOM 788 C C . LEU A 1 109 ? 53.802 -10.754 26.652 1.00 18.83 109 LEU A C 1
ATOM 789 O O . LEU A 1 109 ? 54.843 -10.095 26.762 1.00 19.89 109 LEU A O 1
ATOM 794 N N . SER A 1 110 ? 53.820 -12.057 26.430 1.00 16.53 110 SER A N 1
ATOM 795 C CA . SER A 1 110 ? 55.112 -12.703 26.380 1.00 21.40 110 SER A CA 1
ATOM 796 C C . SER A 1 110 ? 55.865 -12.163 25.171 1.00 24.16 110 SER A C 1
ATOM 797 O O . SER A 1 110 ? 55.273 -11.744 24.166 1.00 23.68 110 SER A O 1
ATOM 800 N N . ASP A 1 111 ? 57.178 -12.105 25.301 1.00 23.15 111 ASP A N 1
ATOM 801 C CA . ASP A 1 111 ? 58.067 -11.590 24.271 1.00 31.27 111 ASP A CA 1
ATOM 802 C C . ASP A 1 111 ? 57.940 -10.076 24.059 1.00 27.37 111 ASP A C 1
ATOM 803 O O . ASP A 1 111 ? 58.601 -9.552 23.161 1.00 30.33 111 ASP A O 1
ATOM 808 N N . ILE A 1 112 ? 57.147 -9.352 24.843 1.00 23.09 112 ILE A N 1
ATOM 809 C CA . ILE A 1 112 ? 57.059 -7.895 24.709 1.00 26.55 112 ILE A CA 1
ATOM 810 C C . ILE A 1 112 ? 58.190 -7.310 25.524 1.00 24.08 112 ILE A C 1
ATOM 811 O O . ILE A 1 112 ? 58.273 -7.571 26.735 1.00 21.89 112 ILE A O 1
ATOM 816 N N . PRO A 1 113 ? 59.092 -6.523 24.925 1.00 26.23 113 PRO A N 1
ATOM 817 C CA . PRO A 1 113 ? 60.243 -5.993 25.664 1.00 30.37 113 PRO A CA 1
ATOM 818 C C . PRO A 1 113 ? 59.854 -4.979 26.727 1.00 27.75 113 PRO A C 1
ATOM 819 O O . PRO A 1 113 ? 58.822 -4.311 26.649 1.00 26.19 113 PRO A O 1
ATOM 823 N N . ASP A 1 114 ? 60.743 -4.864 27.723 1.00 34.14 114 ASP A N 1
ATOM 824 C CA . ASP A 1 114 ? 60.481 -4.076 28.928 1.00 32.30 114 ASP A CA 1
ATOM 825 C C . ASP A 1 114 ? 60.005 -2.671 28.604 1.00 27.85 114 ASP A C 1
ATOM 826 O O . ASP A 1 114 ? 59.130 -2.132 29.286 1.00 24.38 114 ASP A O 1
ATOM 831 N N . GLU A 1 115 ? 60.587 -2.052 27.583 1.00 35.65 115 GLU A N 1
ATOM 832 C CA . GLU A 1 115 ? 60.248 -0.677 27.223 1.00 28.55 115 GLU A CA 1
ATOM 833 C C . GLU A 1 115 ? 58.778 -0.513 26.851 1.00 25.33 115 GLU A C 1
ATOM 834 O O . GLU A 1 115 ? 58.263 0.611 26.858 1.00 26.89 115 GLU A O 1
ATOM 840 N N . ARG A 1 116 ? 58.100 -1.589 26.463 1.00 22.46 116 ARG A N 1
ATOM 841 C CA . ARG A 1 116 ? 56.715 -1.489 26.020 1.00 23.25 116 ARG A CA 1
ATOM 842 C C . ARG A 1 116 ? 55.738 -2.174 26.967 1.00 19.82 116 ARG A C 1
ATOM 843 O O . ARG A 1 116 ? 54.556 -2.299 26.638 1.00 20.21 116 ARG A O 1
ATOM 851 N N . ARG A 1 117 ? 56.192 -2.580 28.150 1.00 17.95 117 ARG A N 1
ATOM 852 C CA . ARG A 1 117 ? 55.333 -3.226 29.124 1.00 13.94 117 ARG A CA 1
ATOM 853 C C . ARG A 1 117 ? 54.707 -2.238 30.096 1.00 12.86 117 ARG A C 1
ATOM 854 O O . ARG A 1 117 ? 54.238 -2.652 31.159 1.00 13.67 117 ARG A O 1
ATOM 862 N N . GLY A 1 118 ? 54.657 -0.954 29.744 1.00 13.21 118 GLY A N 1
ATOM 863 C CA . GLY A 1 118 ? 54.133 0.039 30.667 1.00 14.52 118 GLY A CA 1
ATOM 864 C C . GLY A 1 118 ? 52.688 -0.239 31.048 1.00 17.31 118 GLY A C 1
ATOM 865 O O . GLY A 1 118 ? 51.910 -0.821 30.285 1.00 12.86 118 GLY A O 1
ATOM 866 N N . ALA A 1 119 ? 52.334 0.161 32.264 1.00 14.50 119 ALA A N 1
ATOM 867 C CA . ALA A 1 119 ? 50.992 -0.082 32.766 1.00 12.89 119 ALA A CA 1
ATOM 868 C C . ALA A 1 119 ? 50.740 0.858 33.928 1.00 12.22 119 ALA A C 1
ATOM 869 O O . ALA A 1 119 ? 51.650 1.543 34.406 1.00 14.13 119 ALA A O 1
ATOM 871 N N . ALA A 1 120 ? 49.496 0.868 34.398 1.00 10.86 120 ALA A N 1
ATOM 872 C CA . ALA A 1 120 ? 49.144 1.675 35.556 1.00 13.60 120 ALA A CA 1
ATOM 873 C C . ALA A 1 120 ? 47.975 1.057 36.307 1.00 13.99 120 ALA A C 1
ATOM 874 O O . ALA A 1 120 ? 47.020 0.578 35.694 1.00 14.01 120 ALA A O 1
ATOM 876 N N . PHE A 1 121 ? 48.041 1.107 37.635 1.00 9.99 121 PHE A N 1
ATOM 877 C CA . PHE A 1 121 ? 46.854 0.926 38.451 1.00 10.01 121 PHE A CA 1
ATOM 878 C C . PHE A 1 121 ? 46.060 2.227 38.455 1.00 14.69 121 PHE A C 1
ATOM 879 O O . PHE A 1 121 ? 46.624 3.306 38.696 1.00 10.82 121 PHE A O 1
ATOM 887 N N . VAL A 1 122 ? 44.757 2.130 38.185 1.00 12.36 122 VAL A N 1
ATOM 888 C CA . VAL A 1 122 ? 43.904 3.307 38.060 1.00 13.36 122 VAL A CA 1
ATOM 889 C C . VAL A 1 122 ? 42.754 3.168 39.047 1.00 14.81 122 VAL A C 1
ATOM 890 O O . VAL A 1 122 ? 42.180 2.087 39.214 1.00 13.14 122 VAL A O 1
ATOM 894 N N . SER A 1 123 ? 42.414 4.266 39.695 1.00 15.16 123 SER A N 1
ATOM 895 C CA . SER A 1 123 ? 41.302 4.302 40.637 1.00 19.27 123 SER A CA 1
ATOM 896 C C . SER A 1 123 ? 40.534 5.590 40.360 1.00 19.53 123 SER A C 1
ATOM 897 O O . SER A 1 123 ? 41.063 6.685 40.585 1.00 15.40 123 SER A O 1
ATOM 900 N N . ALA A 1 124 ? 39.291 5.465 39.891 1.00 17.54 124 ALA A N 1
ATOM 901 C CA . ALA A 1 124 ? 38.463 6.613 39.558 1.00 17.36 124 ALA A CA 1
ATOM 902 C C . ALA A 1 124 ? 37.257 6.677 40.487 1.00 18.52 124 ALA A C 1
ATOM 903 O O . ALA A 1 124 ? 36.775 5.648 40.961 1.00 16.26 124 ALA A O 1
ATOM 905 N N . CYS A 1 125 ? 36.771 7.901 40.723 1.00 15.64 125 CYS A N 1
ATOM 906 C CA A CYS A 1 125 ? 35.659 8.184 41.629 0.68 18.14 125 CYS A CA 1
ATOM 907 C CA B CYS A 1 125 ? 35.653 8.167 41.618 0.32 18.19 125 CYS A CA 1
ATOM 908 C C . CYS A 1 125 ? 34.805 9.286 41.029 1.00 19.98 125 CYS A C 1
ATOM 909 O O . CYS A 1 125 ? 35.345 10.302 40.581 1.00 15.73 125 CYS A O 1
ATOM 914 N N . ALA A 1 126 ? 33.478 9.112 41.046 1.00 16.53 126 ALA A N 1
ATOM 915 C CA . ALA A 1 126 ? 32.581 10.113 40.482 1.00 14.30 126 ALA A CA 1
ATOM 916 C C . ALA A 1 126 ? 31.568 10.588 41.510 1.00 18.64 126 ALA A C 1
ATOM 917 O O . ALA A 1 126 ? 31.156 9.841 42.401 1.00 15.56 126 ALA A O 1
ATOM 919 N N . LEU A 1 127 ? 31.179 11.849 41.359 1.00 14.00 127 LEU A N 1
ATOM 920 C CA . LEU A 1 127 ? 30.106 12.470 42.116 1.00 16.00 127 LEU A CA 1
ATOM 921 C C . LEU A 1 127 ? 29.063 13.021 41.144 1.00 15.61 127 LEU A C 1
ATOM 922 O O . LEU A 1 127 ? 29.422 13.681 40.160 1.00 15.09 127 LEU A O 1
ATOM 927 N N . VAL A 1 128 ? 27.788 12.718 41.383 1.00 15.35 128 VAL A N 1
ATOM 928 C CA . VAL A 1 128 ? 26.683 13.338 40.649 1.00 15.33 128 VAL A CA 1
ATOM 929 C C . VAL A 1 128 ? 25.682 13.855 41.665 1.00 16.80 128 VAL A C 1
ATOM 930 O O . VAL A 1 128 ? 25.271 13.112 42.563 1.00 19.93 128 VAL A O 1
ATOM 934 N N . THR A 1 129 ? 25.301 15.123 41.538 1.00 17.26 129 THR A N 1
ATOM 935 C CA . THR A 1 129 ? 24.394 15.733 42.502 1.00 18.82 129 THR A CA 1
ATOM 936 C C . THR A 1 129 ? 22.946 15.577 42.046 1.00 19.04 129 THR A C 1
ATOM 937 O O . THR A 1 129 ? 22.682 15.209 40.900 1.00 17.98 129 THR A O 1
ATOM 941 N N . PRO A 1 130 ? 21.980 15.773 42.946 1.00 20.73 130 PRO A N 1
ATOM 942 C CA . PRO A 1 130 ? 20.567 15.727 42.517 1.00 25.63 130 PRO A CA 1
ATOM 943 C C . PRO A 1 130 ? 20.253 16.694 41.388 1.00 22.91 130 PRO A C 1
ATOM 944 O O . PRO A 1 130 ? 19.375 16.413 40.564 1.00 21.44 130 PRO A O 1
ATOM 948 N N . GLU A 1 131 ? 20.945 17.830 41.329 1.00 22.42 131 GLU A N 1
ATOM 949 C CA . GLU A 1 131 ? 20.725 18.783 40.255 1.00 20.41 131 GLU A CA 1
ATOM 950 C C . GLU A 1 131 ? 21.422 18.379 38.958 1.00 19.56 131 GLU A C 1
ATOM 951 O O . GLU A 1 131 ? 21.219 19.045 37.941 1.00 21.90 131 GLU A O 1
ATOM 957 N N . GLY A 1 132 ? 22.224 17.312 38.959 1.00 20.08 132 GLY A N 1
ATOM 958 C CA . GLY A 1 132 ? 22.855 16.846 37.735 1.00 21.72 132 GLY A CA 1
ATOM 959 C C . GLY A 1 132 ? 24.256 17.359 37.487 1.00 20.34 132 GLY A C 1
ATOM 960 O O . GLY A 1 132 ? 24.786 17.168 36.388 1.00 22.15 132 GLY A O 1
ATOM 961 N N . GLU A 1 133 ? 24.868 18.010 38.462 1.00 20.76 133 GLU A N 1
ATOM 962 C CA . GLU A 1 133 ? 26.276 18.357 38.351 1.00 18.08 133 GLU A CA 1
ATOM 963 C C . GLU A 1 133 ? 27.133 17.100 38.403 1.00 16.00 133 GLU A C 1
ATOM 964 O O . GLU A 1 133 ? 26.843 16.168 39.155 1.00 17.68 133 GLU A O 1
ATOM 970 N N . GLU A 1 134 ? 28.185 17.057 37.576 1.00 15.56 134 GLU A N 1
ATOM 971 C CA . GLU A 1 134 ? 29.023 15.860 37.458 1.00 15.99 134 GLU A CA 1
ATOM 972 C C . GLU A 1 134 ? 30.494 16.221 37.599 1.00 17.68 134 GLU A C 1
ATOM 973 O O . GLU A 1 134 ? 31.010 17.059 36.850 1.00 15.52 134 GLU A O 1
ATOM 979 N N . VAL A 1 135 ? 31.171 15.557 38.532 1.00 15.33 135 VAL A N 1
ATOM 980 C CA . VAL A 1 135 ? 32.612 15.662 38.709 1.00 13.21 135 VAL A CA 1
ATOM 981 C C . VAL A 1 135 ? 33.160 14.249 38.808 1.00 14.64 135 VAL A C 1
ATOM 982 O O . VAL A 1 135 ? 32.598 13.403 39.512 1.00 17.16 135 VAL A O 1
ATOM 986 N N . VAL A 1 136 ? 34.251 13.982 38.111 1.00 13.45 136 VAL A N 1
ATOM 987 C CA . VAL A 1 136 ? 34.912 12.693 38.225 1.00 13.51 136 VAL A CA 1
ATOM 988 C C . VAL A 1 136 ? 36.401 12.951 38.414 1.00 14.22 136 VAL A C 1
ATOM 989 O O . VAL A 1 136 ? 36.969 13.866 37.804 1.00 14.73 136 VAL A O 1
ATOM 993 N N . VAL A 1 137 ? 37.018 12.180 39.300 1.00 15.56 137 VAL A N 1
ATOM 994 C CA . VAL A 1 137 ? 38.457 12.203 39.502 1.00 11.99 137 VAL A CA 1
ATOM 995 C C . VAL A 1 137 ? 39.009 10.801 39.258 1.00 19.12 137 VAL A C 1
ATOM 996 O O . VAL A 1 137 ? 38.302 9.795 39.381 1.00 15.32 137 VAL A O 1
ATOM 1000 N N . GLU A 1 138 ? 40.288 10.742 38.883 1.00 16.77 138 GLU A N 1
ATOM 1001 C CA . GLU A 1 138 ? 40.997 9.472 38.833 1.00 19.74 138 GLU A CA 1
ATOM 1002 C C . GLU A 1 138 ? 42.429 9.688 39.293 1.00 18.47 138 GLU A C 1
ATOM 1003 O O . GLU A 1 138 ? 42.978 10.785 39.160 1.00 16.31 138 GLU A O 1
ATOM 1009 N N . GLY A 1 139 ? 43.016 8.642 39.854 1.00 13.14 139 GLY A N 1
ATOM 1010 C CA . GLY A 1 139 ? 44.446 8.604 40.125 1.00 16.52 139 GLY A CA 1
ATOM 1011 C C . GLY A 1 139 ? 45.051 7.422 39.393 1.00 16.83 139 GLY A C 1
ATOM 1012 O O . GLY A 1 139 ? 44.396 6.382 39.248 1.00 15.93 139 GLY A O 1
ATOM 1013 N N . ARG A 1 140 ? 46.287 7.598 38.896 1.00 12.52 140 ARG A N 1
ATOM 1014 C CA . ARG A 1 140 ? 47.031 6.558 38.184 1.00 12.00 140 ARG A CA 1
ATOM 1015 C C . ARG A 1 140 ? 48.389 6.382 38.836 1.00 14.98 140 ARG A C 1
ATOM 1016 O O . ARG A 1 140 ? 49.141 7.353 38.977 1.00 12.68 140 ARG A O 1
ATOM 1024 N N . TRP A 1 141 ? 48.698 5.151 39.228 1.00 15.03 141 TRP A N 1
ATOM 1025 C CA . TRP A 1 141 ? 50.004 4.786 39.786 1.00 14.20 141 TRP A CA 1
ATOM 1026 C C . TRP A 1 141 ? 50.795 4.097 38.682 1.00 11.77 141 TRP A C 1
ATOM 1027 O O . TRP A 1 141 ? 50.471 2.975 38.296 1.00 11.87 141 TRP A O 1
ATOM 1038 N N . LYS A 1 142 ? 51.824 4.766 38.169 1.00 12.20 142 LYS A N 1
ATOM 1039 C CA . LYS A 1 142 ? 52.494 4.305 36.956 1.00 12.94 142 LYS A CA 1
ATOM 1040 C C . LYS A 1 142 ? 53.465 3.159 37.233 1.00 12.29 142 LYS A C 1
ATOM 1041 O O . LYS A 1 142 ? 54.136 3.122 38.269 1.00 15.25 142 LYS A O 1
ATOM 1047 N N . GLY A 1 143 ? 53.531 2.217 36.299 1.00 11.91 143 GLY A N 1
ATOM 1048 C CA . GLY A 1 143 ? 54.461 1.109 36.418 1.00 12.23 143 GLY A CA 1
ATOM 1049 C C . GLY A 1 143 ? 54.584 0.285 35.155 1.00 12.22 143 GLY A C 1
ATOM 1050 O O . GLY A 1 143 ? 54.502 0.802 34.034 1.00 12.51 143 GLY A O 1
ATOM 1051 N N . SER A 1 144 ? 54.791 -1.012 35.313 1.00 12.88 144 SER A N 1
ATOM 1052 C CA . SER A 1 144 ? 54.898 -1.886 34.156 1.00 14.06 144 SER A CA 1
ATOM 1053 C C . SER A 1 144 ? 54.538 -3.290 34.612 1.00 13.53 144 SER A C 1
ATOM 1054 O O . SER A 1 144 ? 54.396 -3.551 35.809 1.00 14.20 144 SER A O 1
ATOM 1057 N N . ILE A 1 145 ? 54.385 -4.187 33.647 1.00 13.15 145 ILE A N 1
ATOM 1058 C CA . ILE A 1 145 ? 53.995 -5.562 33.937 1.00 14.69 145 ILE A CA 1
ATOM 1059 C C . ILE A 1 145 ? 55.250 -6.418 34.041 1.00 15.38 145 ILE A C 1
ATOM 1060 O O . ILE A 1 145 ? 56.079 -6.436 33.123 1.00 14.88 145 ILE A O 1
ATOM 1065 N N . ALA A 1 146 ? 55.375 -7.146 35.151 1.00 13.18 146 ALA A N 1
ATOM 1066 C CA . ALA A 1 146 ? 56.452 -8.100 35.333 1.00 13.66 146 ALA A CA 1
ATOM 1067 C C . ALA A 1 146 ? 56.307 -9.263 34.349 1.00 19.94 146 ALA A C 1
ATOM 1068 O O . ALA A 1 146 ? 55.267 -9.460 33.711 1.00 18.47 146 ALA A O 1
ATOM 1070 N N . ARG A 1 147 ? 57.376 -10.050 34.236 1.00 19.60 147 ARG A N 1
ATOM 1071 C CA . ARG A 1 147 ? 57.369 -11.245 33.402 1.00 23.40 147 ARG A CA 1
ATOM 1072 C C . ARG A 1 147 ? 57.014 -12.492 34.193 1.00 21.14 147 ARG A C 1
ATOM 1073 O O . ARG A 1 147 ? 56.586 -13.493 33.609 1.00 23.78 147 ARG A O 1
ATOM 1081 N N . ILE A 1 148 ? 57.272 -12.476 35.498 1.00 24.89 148 ILE A N 1
ATOM 1082 C CA . ILE A 1 148 ? 56.867 -13.566 36.386 1.00 30.46 148 ILE A CA 1
ATOM 1083 C C . ILE A 1 148 ? 56.314 -12.970 37.664 1.00 28.34 148 ILE A C 1
ATOM 1084 O O . ILE A 1 148 ? 56.747 -11.904 38.117 1.00 25.43 148 ILE A O 1
ATOM 1089 N N . PRO A 1 149 ? 55.331 -13.632 38.259 1.00 26.42 149 PRO A N 1
ATOM 1090 C CA . PRO A 1 149 ? 54.753 -13.107 39.496 1.00 21.16 149 PRO A CA 1
ATOM 1091 C C . PRO A 1 149 ? 55.758 -13.191 40.633 1.00 23.28 149 PRO A C 1
ATOM 1092 O O . PRO A 1 149 ? 56.595 -14.097 40.683 1.00 24.48 149 PRO A O 1
ATOM 1096 N N . ALA A 1 150 ? 55.672 -12.227 41.551 1.00 22.89 150 ALA A N 1
ATOM 1097 C CA . ALA A 1 150 ? 56.461 -12.236 42.779 1.00 20.66 150 ALA A CA 1
ATOM 1098 C C . ALA A 1 150 ? 55.684 -11.534 43.885 1.00 24.37 150 ALA A C 1
ATOM 1099 O O . ALA A 1 150 ? 54.926 -10.589 43.636 1.00 17.36 150 ALA A O 1
ATOM 1101 N N . GLY A 1 151 ? 55.872 -12.017 45.108 1.00 23.00 151 GLY A N 1
ATOM 1102 C CA . GLY A 1 151 ? 55.277 -11.407 46.285 1.00 26.86 151 GLY A CA 1
ATOM 1103 C C . GLY A 1 151 ? 53.920 -11.994 46.618 1.00 30.96 151 GLY A C 1
ATOM 1104 O O . GLY A 1 151 ? 53.203 -12.514 45.766 1.00 32.11 151 GLY A O 1
ATOM 1105 N N . GLN A 1 152 ? 53.569 -11.917 47.900 1.00 30.54 152 GLN A N 1
ATOM 1106 C CA . GLN A 1 152 ? 52.304 -12.429 48.395 1.00 42.38 152 GLN A CA 1
ATOM 1107 C C . GLN A 1 152 ? 51.530 -11.402 49.217 1.00 41.09 152 GLN A C 1
ATOM 1108 O O . GLN A 1 152 ? 50.506 -11.756 49.804 1.00 44.63 152 GLN A O 1
ATOM 1114 N N . ASN A 1 153 ? 52.006 -10.162 49.312 1.00 40.30 153 ASN A N 1
ATOM 1115 C CA . ASN A 1 153 ? 51.304 -9.104 50.044 1.00 41.18 153 ASN A CA 1
ATOM 1116 C C . ASN A 1 153 ? 50.488 -8.247 49.076 1.00 42.06 153 ASN A C 1
ATOM 1117 O O . ASN A 1 153 ? 50.707 -7.045 48.893 1.00 45.22 153 ASN A O 1
ATOM 1122 N N . GLY A 1 154 ? 49.586 -8.918 48.378 1.00 42.77 154 GLY A N 1
ATOM 1123 C CA . GLY A 1 154 ? 48.695 -8.246 47.457 1.00 33.52 154 GLY A CA 1
ATOM 1124 C C . GLY A 1 154 ? 47.762 -9.260 46.833 1.00 40.15 154 GLY A C 1
ATOM 1125 O O . GLY A 1 154 ? 48.054 -10.459 46.785 1.00 41.18 154 GLY A O 1
ATOM 1126 N N . PHE A 1 155 ? 46.664 -8.749 46.295 1.00 31.27 155 PHE A N 1
ATOM 1127 C CA . PHE A 1 155 ? 45.692 -9.556 45.571 1.00 31.12 155 PHE A CA 1
ATOM 1128 C C . PHE A 1 155 ? 45.665 -9.146 44.101 1.00 23.81 155 PHE A C 1
ATOM 1129 O O . PHE A 1 155 ? 46.353 -8.210 43.676 1.00 21.62 155 PHE A O 1
ATOM 1131 N N . GLY A 1 156 ? 44.886 -9.886 43.316 1.00 17.75 156 GLY A N 1
ATOM 1132 C CA . GLY A 1 156 ? 44.643 -9.463 41.945 1.00 18.58 156 GLY A CA 1
ATOM 1133 C C . GLY A 1 156 ? 45.934 -9.336 41.167 1.00 17.00 156 GLY A C 1
ATOM 1134 O O . GLY A 1 156 ? 46.785 -10.220 41.201 1.00 17.86 156 GLY A O 1
ATOM 1135 N N . TYR A 1 157 ? 46.124 -8.215 40.480 1.00 17.85 157 TYR A N 1
ATOM 1136 C CA . TYR A 1 157 ? 47.337 -8.095 39.681 1.00 18.07 157 TYR A CA 1
ATOM 1137 C C . TYR A 1 157 ? 48.558 -7.650 40.479 1.00 17.76 157 TYR A C 1
ATOM 1138 O O . TYR A 1 157 ? 49.625 -7.484 39.878 1.00 17.30 157 TYR A O 1
ATOM 1147 N N . ASP A 1 158 ? 48.457 -7.470 41.796 1.00 16.43 158 ASP A N 1
ATOM 1148 C CA . ASP A 1 158 ? 49.624 -7.011 42.551 1.00 17.86 158 ASP A CA 1
ATOM 1149 C C . ASP A 1 158 ? 50.887 -7.823 42.282 1.00 17.35 158 ASP A C 1
ATOM 1150 O O . ASP A 1 158 ? 51.964 -7.210 42.193 1.00 18.89 158 ASP A O 1
ATOM 1155 N N . PRO A 1 159 ? 50.851 -9.157 42.171 1.00 20.51 159 PRO A N 1
ATOM 1156 C CA . PRO A 1 159 ? 52.102 -9.914 41.956 1.00 18.38 159 PRO A CA 1
ATOM 1157 C C . PRO A 1 159 ? 52.824 -9.639 40.635 1.00 17.17 159 PRO A C 1
ATOM 1158 O O . PRO A 1 159 ? 53.999 -10.023 40.513 1.00 15.72 159 PRO A O 1
ATOM 1162 N N . ILE A 1 160 ? 52.189 -9.003 39.649 1.00 17.40 160 ILE A N 1
ATOM 1163 C CA . ILE A 1 160 ? 52.844 -8.742 38.374 1.00 13.54 160 ILE A CA 1
ATOM 1164 C C . ILE A 1 160 ? 52.882 -7.253 38.021 1.00 16.06 160 ILE A C 1
ATOM 1165 O O . ILE A 1 160 ? 53.248 -6.900 36.894 1.00 14.06 160 ILE A O 1
ATOM 1170 N N . PHE A 1 161 ? 52.514 -6.366 38.948 1.00 12.29 161 PHE A N 1
ATOM 1171 C CA . PHE A 1 161 ? 52.587 -4.927 38.699 1.00 14.90 161 PHE A CA 1
ATOM 1172 C C . PHE A 1 161 ? 53.849 -4.381 39.347 1.00 13.60 161 PHE A C 1
ATOM 1173 O O . PHE A 1 161 ? 53.989 -4.436 40.575 1.00 14.24 161 PHE A O 1
ATOM 1181 N N . VAL A 1 162 ? 54.762 -3.852 38.535 1.00 12.70 162 VAL A N 1
ATOM 1182 C CA . VAL A 1 162 ? 56.007 -3.280 39.032 1.00 13.44 162 VAL A CA 1
ATOM 1183 C C . VAL A 1 162 ? 55.855 -1.759 39.032 1.00 14.48 162 VAL A C 1
ATOM 1184 O O . VAL A 1 162 ? 55.918 -1.142 37.950 1.00 13.51 162 VAL A O 1
ATOM 1188 N N . PRO A 1 163 ? 55.662 -1.123 40.182 1.00 14.78 163 PRO A N 1
ATOM 1189 C CA . PRO A 1 163 ? 55.610 0.343 40.223 1.00 14.94 163 PRO A CA 1
ATOM 1190 C C . PRO A 1 163 ? 56.900 0.971 39.708 1.00 15.33 163 PRO A C 1
ATOM 1191 O O . PRO A 1 163 ? 58.007 0.508 40.003 1.00 15.28 163 PRO A O 1
ATOM 1195 N N . ARG A 1 164 ? 56.725 2.013 38.897 1.00 14.39 164 ARG A N 1
ATOM 1196 C CA A ARG A 1 164 ? 57.848 2.822 38.448 0.40 15.23 164 ARG A CA 1
ATOM 1197 C CA B ARG A 1 164 ? 57.827 2.855 38.449 0.60 15.16 164 ARG A CA 1
ATOM 1198 C C . ARG A 1 164 ? 58.714 3.243 39.629 1.00 16.31 164 ARG A C 1
ATOM 1199 O O . ARG A 1 164 ? 58.219 3.524 40.723 1.00 17.95 164 ARG A O 1
ATOM 1214 N N . GLY A 1 165 ? 60.025 3.264 39.410 1.00 17.18 165 GLY A N 1
ATOM 1215 C CA . GLY A 1 165 ? 60.929 3.630 40.477 1.00 18.68 165 GLY A CA 1
ATOM 1216 C C . GLY A 1 165 ? 61.511 2.479 41.284 1.00 25.33 165 GLY A C 1
ATOM 1217 O O . GLY A 1 165 ? 62.262 2.729 42.235 1.00 23.99 165 GLY A O 1
ATOM 1218 N N . GLY A 1 166 ? 61.184 1.235 40.953 1.00 19.41 166 GLY A N 1
ATOM 1219 C CA . GLY A 1 166 ? 61.797 0.117 41.643 1.00 20.19 166 GLY A CA 1
ATOM 1220 C C . GLY A 1 166 ? 61.631 -1.108 40.778 1.00 21.40 166 GLY A C 1
ATOM 1221 O O . GLY A 1 166 ? 61.011 -1.067 39.710 1.00 17.89 166 GLY A O 1
ATOM 1222 N N . LEU A 1 167 ? 62.187 -2.218 41.255 1.00 21.68 167 LEU A N 1
ATOM 1223 C CA . LEU A 1 167 ? 62.074 -3.465 40.523 1.00 20.31 167 LEU A CA 1
ATOM 1224 C C . LEU A 1 167 ? 61.085 -4.429 41.152 1.00 20.58 167 LEU A C 1
ATOM 1225 O O . LEU A 1 167 ? 60.664 -5.383 40.485 1.00 20.93 167 LEU A O 1
ATOM 1230 N N . ARG A 1 168 ? 60.705 -4.195 42.407 1.00 20.92 168 ARG A N 1
ATOM 1231 C CA . ARG A 1 168 ? 59.781 -5.065 43.115 1.00 20.72 168 ARG A CA 1
ATOM 1232 C C . ARG A 1 168 ? 58.348 -4.824 42.656 1.00 18.17 168 ARG A C 1
ATOM 1233 O O . ARG A 1 168 ? 57.965 -3.703 42.297 1.00 15.92 168 ARG A O 1
ATOM 1241 N N . THR A 1 169 ? 57.545 -5.884 42.708 1.00 16.00 169 THR A N 1
ATOM 1242 C CA . THR A 1 169 ? 56.134 -5.775 42.390 1.00 16.24 169 THR A CA 1
ATOM 1243 C C . THR A 1 169 ? 55.376 -5.200 43.586 1.00 17.95 169 THR A C 1
ATOM 1244 O O . THR A 1 169 ? 55.899 -5.140 44.703 1.00 20.47 169 THR A O 1
ATOM 1248 N N . ALA A 1 170 ? 54.140 -4.738 43.328 1.00 16.49 170 ALA A N 1
ATOM 1249 C CA . ALA A 1 170 ? 53.307 -4.200 44.405 1.00 17.91 170 ALA A CA 1
ATOM 1250 C C . ALA A 1 170 ? 53.124 -5.227 45.519 1.00 25.96 170 ALA A C 1
ATOM 1251 O O . ALA A 1 170 ? 53.154 -4.880 46.704 1.00 26.69 170 ALA A O 1
ATOM 1253 N N . ALA A 1 171 ? 52.989 -6.510 45.159 1.00 19.67 171 ALA A N 1
ATOM 1254 C CA . ALA A 1 171 ? 52.845 -7.545 46.180 1.00 27.09 171 ALA A CA 1
ATOM 1255 C C . ALA A 1 171 ? 54.109 -7.736 47.012 1.00 27.98 171 ALA A C 1
ATOM 1256 O O . ALA A 1 171 ? 54.045 -8.340 48.087 1.00 27.86 171 ALA A O 1
ATOM 1258 N N . GLU A 1 172 ? 55.251 -7.243 46.550 1.00 22.17 172 GLU A N 1
ATOM 1259 C CA . GLU A 1 172 ? 56.480 -7.333 47.329 1.00 25.55 172 GLU A CA 1
ATOM 1260 C C . GLU A 1 172 ? 56.672 -6.145 48.267 1.00 27.76 172 GLU A C 1
ATOM 1261 O O . GLU A 1 172 ? 57.611 -6.152 49.065 1.00 33.94 172 GLU A O 1
ATOM 1267 N N . LEU A 1 173 ? 55.828 -5.120 48.165 1.00 31.06 173 LEU A N 1
ATOM 1268 C CA . LEU A 1 173 ? 55.913 -3.938 49.008 1.00 31.33 173 LEU A CA 1
ATOM 1269 C C . LEU A 1 173 ? 55.381 -4.217 50.410 1.00 40.32 173 LEU A C 1
ATOM 1270 O O . LEU A 1 173 ? 54.432 -4.984 50.597 1.00 38.13 173 LEU A O 1
ATOM 1275 N N . THR A 1 174 ? 56.002 -3.572 51.398 1.00 45.48 174 THR A N 1
ATOM 1276 C CA . THR A 1 174 ? 55.541 -3.662 52.773 1.00 44.04 174 THR A CA 1
ATOM 1277 C C . THR A 1 174 ? 54.267 -2.840 52.958 1.00 47.29 174 THR A C 1
ATOM 1278 O O . THR A 1 174 ? 53.940 -1.985 52.129 1.00 48.08 174 THR A O 1
ATOM 1282 N N . PRO A 1 175 ? 53.526 -3.083 54.045 1.00 52.12 175 PRO A N 1
ATOM 1283 C CA . PRO A 1 175 ? 52.355 -2.232 54.322 1.00 49.91 175 PRO A CA 1
ATOM 1284 C C . PRO A 1 175 ? 52.728 -0.787 54.587 1.00 54.22 175 PRO A C 1
ATOM 1285 O O . PRO A 1 175 ? 52.001 0.123 54.165 1.00 56.08 175 PRO A O 1
ATOM 1289 N N . GLU A 1 176 ? 53.844 -0.549 55.283 1.00 56.02 176 GLU A N 1
ATOM 1290 C CA . GLU A 1 176 ? 54.334 0.816 55.438 1.00 58.01 176 GLU A CA 1
ATOM 1291 C C . GLU A 1 176 ? 54.513 1.484 54.079 1.00 52.60 176 GLU A C 1
ATOM 1292 O O . GLU A 1 176 ? 54.160 2.656 53.905 1.00 51.65 176 GLU A O 1
ATOM 1294 N N . GLU A 1 177 ? 55.014 0.739 53.090 1.00 52.89 177 GLU A N 1
ATOM 1295 C CA . GLU A 1 177 ? 55.215 1.321 51.763 1.00 56.79 177 GLU A CA 1
ATOM 1296 C C . GLU A 1 177 ? 53.899 1.500 51.017 1.00 57.29 177 GLU A C 1
ATOM 1297 O O . GLU A 1 177 ? 53.688 2.523 50.357 1.00 55.34 177 GLU A O 1
ATOM 1303 N N . LYS A 1 178 ? 53.006 0.514 51.089 1.00 60.41 178 LYS A N 1
ATOM 1304 C CA . LYS A 1 178 ? 51.740 0.650 50.384 1.00 60.18 178 LYS A CA 1
ATOM 1305 C C . LYS A 1 178 ? 50.859 1.736 50.990 1.00 65.48 178 LYS A C 1
ATOM 1306 O O . LYS A 1 178 ? 49.998 2.277 50.290 1.00 72.15 178 LYS A O 1
ATOM 1312 N N . ASP A 1 179 ? 51.068 2.081 52.263 1.00 63.72 179 ASP A N 1
ATOM 1313 C CA . ASP A 1 179 ? 50.332 3.192 52.864 1.00 62.94 179 ASP A CA 1
ATOM 1314 C C . ASP A 1 179 ? 50.734 4.526 52.240 1.00 64.96 179 ASP A C 1
ATOM 1315 O O . ASP A 1 179 ? 49.885 5.396 52.013 1.00 59.66 179 ASP A O 1
ATOM 1320 N N . ALA A 1 180 ? 52.026 4.700 51.951 1.00 64.75 180 ALA A N 1
ATOM 1321 C CA . ALA A 1 180 ? 52.541 5.982 51.482 1.00 65.05 180 ALA A CA 1
ATOM 1322 C C . ALA A 1 180 ? 52.106 6.318 50.060 1.00 66.06 180 ALA A C 1
ATOM 1323 O O . ALA A 1 180 ? 52.152 7.492 49.679 1.00 65.73 180 ALA A O 1
ATOM 1325 N N . VAL A 1 181 ? 51.690 5.325 49.271 1.00 66.79 181 VAL A N 1
ATOM 1326 C CA . VAL A 1 181 ? 51.277 5.577 47.891 1.00 64.92 181 VAL A CA 1
ATOM 1327 C C . VAL A 1 181 ? 49.831 6.078 47.830 1.00 61.69 181 VAL A C 1
ATOM 1328 O O . VAL A 1 181 ? 49.491 6.933 47.002 1.00 57.63 181 VAL A O 1
ATOM 1332 N N . SER A 1 182 ? 48.960 5.572 48.705 1.00 62.91 182 SER A N 1
ATOM 1333 C CA . SER A 1 182 ? 47.609 6.123 48.798 1.00 66.97 182 SER A CA 1
ATOM 1334 C C . SER A 1 182 ? 47.607 7.506 49.439 1.00 66.89 182 SER A C 1
ATOM 1335 O O . SER A 1 182 ? 46.756 8.337 49.105 1.00 64.53 182 SER A O 1
ATOM 1338 N N . HIS A 1 183 ? 48.537 7.766 50.366 1.00 70.68 183 HIS A N 1
ATOM 1339 C CA . HIS A 1 183 ? 48.624 9.086 50.989 1.00 69.28 183 HIS A CA 1
ATOM 1340 C C . HIS A 1 183 ? 49.011 10.156 49.976 1.00 68.19 183 HIS A C 1
ATOM 1341 O O . HIS A 1 183 ? 48.443 11.255 49.974 1.00 69.18 183 HIS A O 1
ATOM 1348 N N . ARG A 1 184 ? 49.994 9.861 49.120 1.00 63.19 184 ARG A N 1
ATOM 1349 C CA . ARG A 1 184 ? 50.389 10.801 48.077 1.00 54.02 184 ARG A CA 1
ATOM 1350 C C . ARG A 1 184 ? 49.329 10.930 46.988 1.00 55.08 184 ARG A C 1
ATOM 1351 O O . ARG A 1 184 ? 49.147 12.022 46.433 1.00 54.80 184 ARG A O 1
ATOM 1353 N N . GLY A 1 185 ? 48.626 9.841 46.665 1.00 53.72 185 GLY A N 1
ATOM 1354 C CA . GLY A 1 185 ? 47.535 9.936 45.704 1.00 52.92 185 GLY A CA 1
ATOM 1355 C C . GLY A 1 185 ? 46.402 10.817 46.201 1.00 53.72 185 GLY A C 1
ATOM 1356 O O . GLY A 1 185 ? 45.873 11.651 45.465 1.00 47.62 185 GLY A O 1
ATOM 1357 N N . ARG A 1 186 ? 46.000 10.624 47.459 1.00 56.88 186 ARG A N 1
ATOM 1358 C CA . ARG A 1 186 ? 44.941 11.438 48.047 1.00 55.49 186 ARG A CA 1
ATOM 1359 C C . ARG A 1 186 ? 45.384 12.883 48.284 1.00 51.64 186 ARG A C 1
ATOM 1360 O O . ARG A 1 186 ? 44.544 13.793 48.264 1.00 46.57 186 ARG A O 1
ATOM 1368 N N . ALA A 1 187 ? 46.682 13.109 48.542 1.00 56.80 187 ALA A N 1
ATOM 1369 C CA . ALA A 1 187 ? 47.207 14.470 48.687 1.00 51.40 187 ALA A CA 1
ATOM 1370 C C . ALA A 1 187 ? 47.216 15.202 47.351 1.00 47.37 187 ALA A C 1
ATOM 1371 O O . ALA A 1 187 ? 46.968 16.414 47.294 1.00 45.70 187 ALA A O 1
ATOM 1373 N N . LEU A 1 188 ? 47.540 14.490 46.270 1.00 47.46 188 LEU A N 1
ATOM 1374 C CA . LEU A 1 188 ? 47.466 15.094 44.943 1.00 45.47 188 LEU A CA 1
ATOM 1375 C C . LEU A 1 188 ? 46.025 15.418 44.568 1.00 41.77 188 LEU A C 1
ATOM 1376 O O . LEU A 1 188 ? 45.753 16.455 43.946 1.00 43.86 188 LEU A O 1
ATOM 1381 N N . ALA A 1 189 ? 45.092 14.523 44.909 1.00 42.08 189 ALA A N 1
ATOM 1382 C CA . ALA A 1 189 ? 43.688 14.749 44.591 1.00 45.03 189 ALA A CA 1
ATOM 1383 C C . ALA A 1 189 ? 43.159 15.991 45.296 1.00 48.45 189 ALA A C 1
ATOM 1384 O O . ALA A 1 189 ? 42.331 16.720 44.737 1.00 51.54 189 ALA A O 1
ATOM 1386 N N . ALA A 1 190 ? 43.682 16.286 46.486 1.00 47.30 190 ALA A N 1
ATOM 1387 C CA . ALA A 1 190 ? 43.254 17.457 47.232 1.00 50.30 190 ALA A CA 1
ATOM 1388 C C . ALA A 1 190 ? 43.896 18.726 46.698 1.00 54.93 190 ALA A C 1
ATOM 1389 O O . ALA A 1 190 ? 43.366 19.820 46.927 1.00 57.78 190 ALA A O 1
ATOM 1391 N N . LEU A 1 191 ? 45.023 18.589 45.991 1.00 54.54 191 LEU A N 1
ATOM 1392 C CA . LEU A 1 191 ? 45.766 19.708 45.422 1.00 59.77 191 LEU A CA 1
ATOM 1393 C C . LEU A 1 191 ? 45.176 20.211 44.100 1.00 60.57 191 LEU A C 1
ATOM 1394 O O . LEU A 1 191 ? 45.405 21.379 43.748 1.00 51.45 191 LEU A O 1
ATOM 1396 N N . LEU A 1 192 ? 44.410 19.361 43.362 1.00 52.08 192 LEU A N 1
ATOM 1397 C CA . LEU A 1 192 ? 43.846 19.679 42.044 1.00 55.20 192 LEU A CA 1
ATOM 1398 C C . LEU A 1 192 ? 43.217 21.070 42.004 1.00 58.17 192 LEU A C 1
ATOM 1399 O O . LEU A 1 192 ? 42.221 21.331 42.692 1.00 60.44 192 LEU A O 1
ATOM 1404 N N . PRO A 1 193 ? 43.786 21.985 41.204 1.00 59.19 193 PRO A N 1
ATOM 1405 C CA . PRO A 1 193 ? 43.253 23.365 41.148 1.00 61.80 193 PRO A CA 1
ATOM 1406 C C . PRO A 1 193 ? 41.775 23.501 40.779 1.00 63.78 193 PRO A C 1
ATOM 1407 O O . PRO A 1 193 ? 41.098 24.381 41.331 1.00 62.09 193 PRO A O 1
ATOM 1411 N N . MET A 1 194 ? 41.244 22.664 39.877 1.00 58.90 194 MET A N 1
ATOM 1412 C CA . MET A 1 194 ? 39.846 22.833 39.477 1.00 63.51 194 MET A CA 1
ATOM 1413 C C . MET A 1 194 ? 38.890 22.502 40.614 1.00 72.24 194 MET A C 1
ATOM 1414 O O . MET A 1 194 ? 37.768 23.025 40.645 1.00 72.41 194 MET A O 1
ATOM 1419 N N . LEU A 1 195 ? 39.322 21.659 41.562 1.00 77.18 195 LEU A N 1
ATOM 1420 C CA . LEU A 1 195 ? 38.502 21.348 42.731 1.00 83.13 195 LEU A CA 1
ATOM 1421 C C . LEU A 1 195 ? 38.030 22.608 43.450 1.00 89.54 195 LEU A C 1
ATOM 1422 O O . LEU A 1 195 ? 37.003 22.578 44.140 1.00 88.92 195 LEU A O 1
ATOM 1424 N N . ARG A 1 196 ? 38.758 23.717 43.299 1.00 86.06 196 ARG A N 1
ATOM 1425 C CA . ARG A 1 196 ? 38.337 25.033 43.788 1.00 87.54 196 ARG A CA 1
ATOM 1426 C C . ARG A 1 196 ? 36.863 25.325 43.487 1.00 87.73 196 ARG A C 1
ATOM 1427 O O . ARG A 1 196 ? 36.536 26.082 42.572 1.00 83.06 196 ARG A O 1
ATOM 1429 N N . MET B 1 1 ? 22.155 -0.705 -12.422 1.00 58.19 1 MET B N 1
ATOM 1430 C CA . MET B 1 1 ? 22.064 -0.499 -10.979 1.00 48.44 1 MET B CA 1
ATOM 1431 C C . MET B 1 1 ? 22.420 0.937 -10.613 1.00 52.54 1 MET B C 1
ATOM 1432 O O . MET B 1 1 ? 23.401 1.480 -11.121 1.00 56.08 1 MET B O 1
ATOM 1437 N N . LYS B 1 2 ? 21.641 1.549 -9.720 1.00 43.21 2 LYS B N 1
ATOM 1438 C CA . LYS B 1 2 ? 21.934 2.896 -9.251 1.00 38.93 2 LYS B CA 1
ATOM 1439 C C . LYS B 1 2 ? 22.762 2.849 -7.975 1.00 37.77 2 LYS B C 1
ATOM 1440 O O . LYS B 1 2 ? 22.431 2.118 -7.036 1.00 37.35 2 LYS B O 1
ATOM 1446 N N . ILE B 1 3 ? 23.808 3.667 -7.924 1.00 35.16 3 ILE B N 1
ATOM 1447 C CA . ILE B 1 3 ? 24.611 3.820 -6.721 1.00 31.06 3 ILE B CA 1
ATOM 1448 C C . ILE B 1 3 ? 24.629 5.300 -6.382 1.00 33.00 3 ILE B C 1
ATOM 1449 O O . ILE B 1 3 ? 25.006 6.131 -7.216 1.00 29.76 3 ILE B O 1
ATOM 1454 N N . LEU B 1 4 ? 24.225 5.626 -5.165 1.00 26.41 4 LEU B N 1
ATOM 1455 C CA . LEU B 1 4 ? 24.192 7.008 -4.727 1.00 27.98 4 LEU B CA 1
ATOM 1456 C C . LEU B 1 4 ? 25.581 7.455 -4.270 1.00 27.45 4 LEU B C 1
ATOM 1457 O O . LEU B 1 4 ? 26.218 6.793 -3.446 1.00 23.91 4 LEU B O 1
ATOM 1462 N N . VAL B 1 5 ? 26.070 8.548 -4.845 1.00 23.59 5 VAL B N 1
ATOM 1463 C CA . VAL B 1 5 ? 27.262 9.223 -4.347 1.00 25.97 5 VAL B CA 1
ATOM 1464 C C . VAL B 1 5 ? 26.785 10.345 -3.432 1.00 26.92 5 VAL B C 1
ATOM 1465 O O . VAL B 1 5 ? 26.078 11.258 -3.876 1.00 25.45 5 VAL B O 1
ATOM 1469 N N . ALA B 1 6 ? 27.139 10.262 -2.148 1.00 20.40 6 ALA B N 1
ATOM 1470 C CA . ALA B 1 6 ? 26.645 11.213 -1.149 1.00 26.45 6 ALA B CA 1
ATOM 1471 C C . ALA B 1 6 ? 27.389 12.546 -1.246 1.00 28.37 6 ALA B C 1
ATOM 1472 O O . ALA B 1 6 ? 28.091 12.971 -0.332 1.00 28.43 6 ALA B O 1
ATOM 1474 N N . SER B 1 7 ? 27.215 13.210 -2.386 1.00 25.24 7 SER B N 1
ATOM 1475 C CA . SER B 1 7 ? 27.884 14.478 -2.625 1.00 28.53 7 SER B CA 1
ATOM 1476 C C . SER B 1 7 ? 27.022 15.348 -3.534 1.00 32.21 7 SER B C 1
ATOM 1477 O O . SER B 1 7 ? 26.285 14.848 -4.387 1.00 28.16 7 SER B O 1
ATOM 1480 N N . ARG B 1 8 ? 27.127 16.660 -3.342 1.00 26.03 8 ARG B N 1
ATOM 1481 C CA . ARG B 1 8 ? 26.524 17.626 -4.247 1.00 29.89 8 ARG B CA 1
ATOM 1482 C C . ARG B 1 8 ? 27.551 18.238 -5.185 1.00 27.74 8 ARG B C 1
ATOM 1483 O O . ARG B 1 8 ? 27.226 19.173 -5.916 1.00 27.78 8 ARG B O 1
ATOM 1491 N N . ASN B 1 9 ? 28.781 17.725 -5.175 1.00 26.83 9 ASN B N 1
ATOM 1492 C CA . ASN B 1 9 ? 29.857 18.249 -6.006 1.00 29.50 9 ASN B CA 1
ATOM 1493 C C . ASN B 1 9 ? 29.803 17.554 -7.360 1.00 30.03 9 ASN B C 1
ATOM 1494 O O . ASN B 1 9 ? 30.191 16.379 -7.458 1.00 34.32 9 ASN B O 1
ATOM 1499 N N . PRO B 1 10 ? 29.377 18.237 -8.427 1.00 28.38 10 PRO B N 1
ATOM 1500 C CA . PRO B 1 10 ? 29.278 17.563 -9.734 1.00 35.03 10 PRO B CA 1
ATOM 1501 C C . PRO B 1 10 ? 30.605 17.099 -10.291 1.00 33.88 10 PRO B C 1
ATOM 1502 O O . PRO B 1 10 ? 30.632 16.129 -11.057 1.00 38.87 10 PRO B O 1
ATOM 1506 N N . LYS B 1 11 ? 31.704 17.779 -9.962 1.00 34.58 11 LYS B N 1
ATOM 1507 C CA . LYS B 1 11 ? 33.018 17.327 -10.413 1.00 36.20 11 LYS B CA 1
ATOM 1508 C C . LYS B 1 11 ? 33.380 15.983 -9.802 1.00 39.54 11 LYS B C 1
ATOM 1509 O O . LYS B 1 11 ? 34.038 15.167 -10.456 1.00 45.09 11 LYS B O 1
ATOM 1515 N N . LYS B 1 12 ? 32.968 15.742 -8.552 1.00 42.43 12 LYS B N 1
ATOM 1516 C CA . LYS B 1 12 ? 33.233 14.457 -7.907 1.00 46.48 12 LYS B CA 1
ATOM 1517 C C . LYS B 1 12 ? 32.481 13.323 -8.597 1.00 44.65 12 LYS B C 1
ATOM 1518 O O . LYS B 1 12 ? 33.039 12.240 -8.817 1.00 46.29 12 LYS B O 1
ATOM 1524 N N . LEU B 1 13 ? 31.212 13.549 -8.942 1.00 41.97 13 LEU B N 1
ATOM 1525 C CA . LEU B 1 13 ? 30.440 12.512 -9.618 1.00 43.79 13 LEU B CA 1
ATOM 1526 C C . LEU B 1 13 ? 31.029 12.216 -10.992 1.00 44.18 13 LEU B C 1
ATOM 1527 O O . LEU B 1 13 ? 31.101 11.055 -11.410 1.00 43.11 13 LEU B O 1
ATOM 1532 N N . ALA B 1 14 ? 31.460 13.261 -11.707 1.00 42.41 14 ALA B N 1
ATOM 1533 C CA . ALA B 1 14 ? 32.054 13.073 -13.025 1.00 48.26 14 ALA B CA 1
ATOM 1534 C C . ALA B 1 14 ? 33.340 12.255 -12.940 1.00 56.48 14 ALA B C 1
ATOM 1535 O O . ALA B 1 14 ? 33.558 11.344 -13.746 1.00 52.73 14 ALA B O 1
ATOM 1537 N N . GLU B 1 15 ? 34.202 12.565 -11.963 1.00 51.41 15 GLU B N 1
ATOM 1538 C CA . GLU B 1 15 ? 35.444 11.817 -11.796 1.00 53.50 15 GLU B CA 1
ATOM 1539 C C . GLU B 1 15 ? 35.164 10.367 -11.422 1.00 59.95 15 GLU B C 1
ATOM 1540 O O . GLU B 1 15 ? 35.829 9.450 -11.919 1.00 61.18 15 GLU B O 1
ATOM 1542 N N . LEU B 1 16 ? 34.171 10.137 -10.560 1.00 57.76 16 LEU B N 1
ATOM 1543 C CA . LEU B 1 16 ? 33.835 8.770 -10.170 1.00 53.47 16 LEU B CA 1
ATOM 1544 C C . LEU B 1 16 ? 33.326 7.958 -11.352 1.00 62.83 16 LEU B C 1
ATOM 1545 O O . LEU B 1 16 ? 33.595 6.756 -11.442 1.00 66.48 16 LEU B O 1
ATOM 1550 N N . SER B 1 17 ? 32.577 8.589 -12.254 1.00 64.46 17 SER B N 1
ATOM 1551 C CA . SER B 1 17 ? 32.161 7.905 -13.470 1.00 68.33 17 SER B CA 1
ATOM 1552 C C . SER B 1 17 ? 33.369 7.508 -14.305 1.00 72.57 17 SER B C 1
ATOM 1553 O O . SER B 1 17 ? 33.389 6.419 -14.891 1.00 77.54 17 SER B O 1
ATOM 1556 N N . ARG B 1 18 ? 34.391 8.377 -14.365 1.00 69.76 18 ARG B N 1
ATOM 1557 C CA . ARG B 1 18 ? 35.588 8.099 -15.159 1.00 76.73 18 ARG B CA 1
ATOM 1558 C C . ARG B 1 18 ? 36.379 6.908 -14.621 1.00 75.90 18 ARG B C 1
ATOM 1559 O O . ARG B 1 18 ? 37.109 6.262 -15.382 1.00 77.35 18 ARG B O 1
ATOM 1561 N N . VAL B 1 19 ? 36.245 6.604 -13.328 1.00 76.92 19 VAL B N 1
ATOM 1562 C CA . VAL B 1 19 ? 36.892 5.427 -12.755 1.00 82.22 19 VAL B CA 1
ATOM 1563 C C . VAL B 1 19 ? 36.125 4.148 -13.077 1.00 80.60 19 VAL B C 1
ATOM 1564 O O . VAL B 1 19 ? 36.723 3.066 -13.138 1.00 86.34 19 VAL B O 1
ATOM 1568 N N . LEU B 1 20 ? 34.822 4.249 -13.345 1.00 79.38 20 LEU B N 1
ATOM 1569 C CA . LEU B 1 20 ? 34.041 3.077 -13.715 1.00 79.07 20 LEU B CA 1
ATOM 1570 C C . LEU B 1 20 ? 34.463 2.507 -15.064 1.00 84.58 20 LEU B C 1
ATOM 1571 O O . LEU B 1 20 ? 34.081 1.375 -15.387 1.00 88.65 20 LEU B O 1
ATOM 1576 N N . GLU B 1 21 ? 35.235 3.259 -15.848 1.00 80.84 21 GLU B N 1
ATOM 1577 C CA . GLU B 1 21 ? 35.815 2.753 -17.087 1.00 78.13 21 GLU B CA 1
ATOM 1578 C C . GLU B 1 21 ? 37.044 1.891 -16.799 1.00 78.94 21 GLU B C 1
ATOM 1579 O O . GLU B 1 21 ? 37.694 2.032 -15.756 1.00 77.56 21 GLU B O 1
ATOM 1581 N N . SER B 1 26 ? 30.170 -0.400 -15.358 1.00 81.80 26 SER B N 1
ATOM 1582 C CA . SER B 1 26 ? 29.648 -1.725 -15.686 1.00 84.18 26 SER B CA 1
ATOM 1583 C C . SER B 1 26 ? 28.136 -1.804 -15.477 1.00 77.31 26 SER B C 1
ATOM 1584 O O . SER B 1 26 ? 27.667 -2.443 -14.532 1.00 79.57 26 SER B O 1
ATOM 1587 N N . GLY B 1 27 ? 27.379 -1.157 -16.362 1.00 70.80 27 GLY B N 1
ATOM 1588 C CA . GLY B 1 27 ? 25.935 -1.088 -16.211 1.00 64.94 27 GLY B CA 1
ATOM 1589 C C . GLY B 1 27 ? 25.484 -0.403 -14.945 1.00 68.02 27 GLY B C 1
ATOM 1590 O O . GLY B 1 27 ? 24.368 -0.645 -14.472 1.00 59.86 27 GLY B O 1
ATOM 1591 N N . VAL B 1 28 ? 26.336 0.445 -14.377 1.00 71.98 28 VAL B N 1
ATOM 1592 C CA . VAL B 1 28 ? 26.097 1.090 -13.094 1.00 69.68 28 VAL B CA 1
ATOM 1593 C C . VAL B 1 28 ? 25.837 2.563 -13.354 1.00 66.06 28 VAL B C 1
ATOM 1594 O O . VAL B 1 28 ? 26.667 3.248 -13.965 1.00 66.27 28 VAL B O 1
ATOM 1598 N N . GLU B 1 29 ? 24.691 3.053 -12.900 1.00 57.03 29 GLU B N 1
ATOM 1599 C CA . GLU B 1 29 ? 24.380 4.470 -12.994 1.00 54.57 29 GLU B CA 1
ATOM 1600 C C . GLU B 1 29 ? 24.629 5.107 -11.631 1.00 50.64 29 GLU B C 1
ATOM 1601 O O . GLU B 1 29 ? 24.004 4.720 -10.638 1.00 42.12 29 GLU B O 1
ATOM 1603 N N . LEU B 1 30 ? 25.525 6.093 -11.592 1.00 42.84 30 LEU B N 1
ATOM 1604 C CA . LEU B 1 30 ? 25.797 6.841 -10.378 1.00 39.53 30 LEU B CA 1
ATOM 1605 C C . LEU B 1 30 ? 24.827 8.009 -10.312 1.00 41.04 30 LEU B C 1
ATOM 1606 O O . LEU B 1 30 ? 24.607 8.701 -11.304 1.00 39.91 30 LEU B O 1
ATOM 1611 N N . VAL B 1 31 ? 24.254 8.224 -9.137 1.00 39.03 31 VAL B N 1
ATOM 1612 C CA . VAL B 1 31 ? 23.314 9.309 -8.898 1.00 35.20 31 VAL B CA 1
ATOM 1613 C C . VAL B 1 31 ? 23.861 10.157 -7.757 1.00 35.68 31 VAL B C 1
ATOM 1614 O O . VAL B 1 31 ? 24.509 9.636 -6.845 1.00 31.74 31 VAL B O 1
ATOM 1618 N N . SER B 1 32 ? 23.607 11.462 -7.795 1.00 33.54 32 SER B N 1
ATOM 1619 C CA . SER B 1 32 ? 24.118 12.334 -6.745 1.00 36.07 32 SER B CA 1
ATOM 1620 C C . SER B 1 32 ? 22.992 12.728 -5.799 1.00 38.89 32 SER B C 1
ATOM 1621 O O . SER B 1 32 ? 21.824 12.392 -6.008 1.00 41.80 32 SER B O 1
ATOM 1624 N N . LEU B 1 33 ? 23.363 13.439 -4.728 1.00 35.88 33 LEU B N 1
ATOM 1625 C CA . LEU B 1 33 ? 22.353 13.924 -3.795 1.00 34.87 33 LEU B CA 1
ATOM 1626 C C . LEU B 1 33 ? 21.421 14.932 -4.445 1.00 40.41 33 LEU B C 1
ATOM 1627 O O . LEU B 1 33 ? 20.263 15.065 -4.032 1.00 40.89 33 LEU B O 1
ATOM 1632 N N . THR B 1 34 ? 21.899 15.636 -5.470 1.00 38.61 34 THR B N 1
ATOM 1633 C CA . THR B 1 34 ? 21.104 16.646 -6.149 1.00 42.32 34 THR B CA 1
ATOM 1634 C C . THR B 1 34 ? 20.080 16.033 -7.088 1.00 46.02 34 THR B C 1
ATOM 1635 O O . THR B 1 34 ? 19.211 16.756 -7.593 1.00 40.26 34 THR B O 1
ATOM 1639 N N . ASP B 1 35 ? 20.208 14.736 -7.362 1.00 46.43 35 ASP B N 1
ATOM 1640 C CA . ASP B 1 35 ? 19.285 13.974 -8.190 1.00 49.76 35 ASP B CA 1
ATOM 1641 C C . ASP B 1 35 ? 18.219 13.267 -7.361 1.00 51.21 35 ASP B C 1
ATOM 1642 O O . ASP B 1 35 ? 17.299 12.666 -7.930 1.00 53.47 35 ASP B O 1
ATOM 1647 N N . VAL B 1 36 ? 18.336 13.327 -6.042 1.00 48.12 36 VAL B N 1
ATOM 1648 C CA . VAL B 1 36 ? 17.392 12.726 -5.105 1.00 49.20 36 VAL B CA 1
ATOM 1649 C C . VAL B 1 36 ? 16.878 13.849 -4.218 1.00 48.35 36 VAL B C 1
ATOM 1650 O O . VAL B 1 36 ? 17.524 14.904 -4.105 1.00 44.71 36 VAL B O 1
ATOM 1654 N N . PRO B 1 37 ? 15.709 13.674 -3.597 1.00 51.95 37 PRO B N 1
ATOM 1655 C CA . PRO B 1 37 ? 15.176 14.730 -2.725 1.00 50.34 37 PRO B CA 1
ATOM 1656 C C . PRO B 1 37 ? 16.203 15.197 -1.702 1.00 44.61 37 PRO B C 1
ATOM 1657 O O . PRO B 1 37 ? 16.950 14.404 -1.126 1.00 47.57 37 PRO B O 1
ATOM 1661 N N . GLU B 1 38 ? 16.247 16.512 -1.504 1.00 44.41 38 GLU B N 1
ATOM 1662 C CA . GLU B 1 38 ? 17.154 17.103 -0.533 1.00 49.80 38 GLU B CA 1
ATOM 1663 C C . GLU B 1 38 ? 16.818 16.638 0.875 1.00 46.45 38 GLU B C 1
ATOM 1664 O O . GLU B 1 38 ? 15.646 16.468 1.231 1.00 45.36 38 GLU B O 1
ATOM 1670 N N . TYR B 1 39 ? 17.859 16.415 1.671 1.00 43.34 39 TYR B N 1
ATOM 1671 C CA . TYR B 1 39 ? 17.677 16.172 3.089 1.00 44.61 39 TYR B CA 1
ATOM 1672 C C . TYR B 1 39 ? 18.794 16.864 3.856 1.00 43.28 39 TYR B C 1
ATOM 1673 O O . TYR B 1 39 ? 19.858 17.160 3.312 1.00 45.76 39 TYR B O 1
ATOM 1682 N N . GLU B 1 40 ? 18.540 17.101 5.137 1.00 41.80 40 GLU B N 1
ATOM 1683 C CA . GLU B 1 40 ? 19.468 17.850 5.971 1.00 47.63 40 GLU B CA 1
ATOM 1684 C C . GLU B 1 40 ? 20.737 17.040 6.228 1.00 52.00 40 GLU B C 1
ATOM 1685 O O . GLU B 1 40 ? 20.670 15.861 6.594 1.00 47.09 40 GLU B O 1
ATOM 1687 N N . GLU B 1 41 ? 21.892 17.684 6.036 1.00 53.00 41 GLU B N 1
ATOM 1688 C CA . GLU B 1 41 ? 23.201 17.080 6.250 1.00 47.29 41 GLU B CA 1
ATOM 1689 C C . GLU B 1 41 ? 23.705 17.449 7.643 1.00 52.26 41 GLU B C 1
ATOM 1690 O O . GLU B 1 41 ? 23.954 18.624 7.929 1.00 58.38 41 GLU B O 1
ATOM 1692 N N . VAL B 1 42 ? 23.852 16.447 8.499 1.00 51.99 42 VAL B N 1
ATOM 1693 C CA . VAL B 1 42 ? 24.246 16.657 9.900 1.00 53.60 42 VAL B CA 1
ATOM 1694 C C . VAL B 1 42 ? 25.696 17.138 9.963 1.00 49.46 42 VAL B C 1
ATOM 1695 O O . VAL B 1 42 ? 26.568 16.557 9.288 1.00 49.21 42 VAL B O 1
ATOM 1699 N N . PRO B 1 43 ? 26.010 18.174 10.752 1.00 42.32 43 PRO B N 1
ATOM 1700 C CA . PRO B 1 43 ? 27.397 18.668 10.816 1.00 38.89 43 PRO B CA 1
ATOM 1701 C C . PRO B 1 43 ? 28.349 17.661 11.452 1.00 31.92 43 PRO B C 1
ATOM 1702 O O . PRO B 1 43 ? 27.970 16.869 12.315 1.00 32.97 43 PRO B O 1
ATOM 1706 N N . GLU B 1 44 ? 29.613 17.727 11.045 1.00 22.18 44 GLU B N 1
ATOM 1707 C CA . GLU B 1 44 ? 30.608 16.726 11.417 1.00 21.70 44 GLU B CA 1
ATOM 1708 C C . GLU B 1 44 ? 31.521 17.224 12.539 1.00 20.42 44 GLU B C 1
ATOM 1709 O O . GLU B 1 44 ? 31.858 18.409 12.594 1.00 19.17 44 GLU B O 1
ATOM 1715 N N . THR B 1 45 ? 31.893 16.318 13.451 1.00 17.99 45 THR B N 1
ATOM 1716 C CA . THR B 1 45 ? 32.764 16.654 14.572 1.00 17.39 45 THR B CA 1
ATOM 1717 C C . THR B 1 45 ? 33.807 15.562 14.772 1.00 16.24 45 THR B C 1
ATOM 1718 O O . THR B 1 45 ? 33.638 14.421 14.334 1.00 16.16 45 THR B O 1
ATOM 1722 N N . GLY B 1 46 ? 34.889 15.924 15.452 1.00 15.57 46 GLY B N 1
ATOM 1723 C CA . GLY B 1 46 ? 35.878 14.937 15.859 1.00 16.04 46 GLY B CA 1
ATOM 1724 C C . GLY B 1 46 ? 36.970 14.689 14.837 1.00 14.33 46 GLY B C 1
ATOM 1725 O O . GLY B 1 46 ? 37.154 15.412 13.849 1.00 14.51 46 GLY B O 1
ATOM 1726 N N . ALA B 1 47 ? 37.704 13.604 15.087 1.00 14.07 47 ALA B N 1
ATOM 1727 C CA . ALA B 1 47 ? 38.872 13.255 14.294 1.00 14.00 47 ALA B CA 1
ATOM 1728 C C . ALA B 1 47 ? 38.664 12.078 13.347 1.00 14.57 47 ALA B C 1
ATOM 1729 O O . ALA B 1 47 ? 39.561 11.786 12.548 1.00 14.94 47 ALA B O 1
ATOM 1731 N N . SER B 1 48 ? 37.537 11.385 13.414 1.00 14.94 48 SER B N 1
ATOM 1732 C CA . SER B 1 48 ? 37.377 10.135 12.680 1.00 15.66 48 SER B CA 1
ATOM 1733 C C . SER B 1 48 ? 36.768 10.423 11.311 1.00 16.02 48 SER B C 1
ATOM 1734 O O . SER B 1 48 ? 35.544 10.563 11.177 1.00 16.23 48 SER B O 1
ATOM 1737 N N . PHE B 1 49 ? 37.632 10.482 10.283 1.00 12.45 49 PHE B N 1
ATOM 1738 C CA . PHE B 1 49 ? 37.149 10.522 8.911 1.00 11.60 49 PHE B CA 1
ATOM 1739 C C . PHE B 1 49 ? 36.354 9.263 8.583 1.00 13.58 49 PHE B C 1
ATOM 1740 O O . PHE B 1 49 ? 35.337 9.331 7.884 1.00 13.64 49 PHE B O 1
ATOM 1748 N N . GLU B 1 50 ? 36.773 8.109 9.118 1.00 12.37 50 GLU B N 1
ATOM 1749 C CA . GLU B 1 50 ? 36.034 6.874 8.867 1.00 14.00 50 GLU B CA 1
ATOM 1750 C C . GLU B 1 50 ? 34.606 6.953 9.410 1.00 12.21 50 GLU B C 1
ATOM 1751 O O . GLU B 1 50 ? 33.650 6.623 8.704 1.00 14.80 50 GLU B O 1
ATOM 1757 N N . ASP B 1 51 ? 34.439 7.342 10.676 1.00 12.55 51 ASP B N 1
ATOM 1758 C CA . ASP B 1 51 ? 33.088 7.401 11.237 1.00 11.95 51 ASP B CA 1
ATOM 1759 C C . ASP B 1 51 ? 32.203 8.363 10.455 1.00 16.03 51 ASP B C 1
ATOM 1760 O O . ASP B 1 51 ? 31.006 8.112 10.263 1.00 12.18 51 ASP B O 1
ATOM 1765 N N . ASN B 1 52 ? 32.761 9.503 10.046 1.00 11.51 5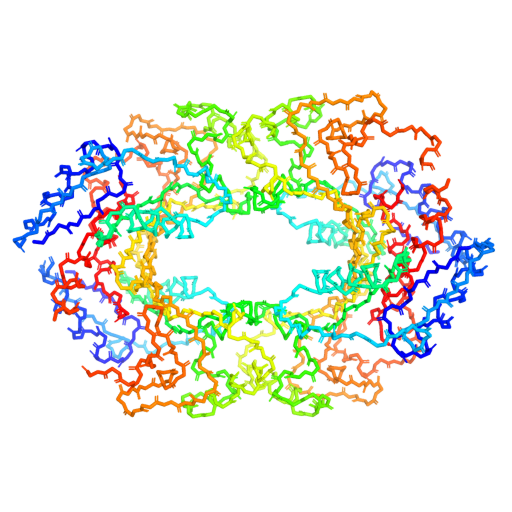2 ASN B N 1
ATOM 1766 C CA . ASN B 1 52 ? 31.925 10.488 9.393 1.00 12.71 52 ASN B CA 1
ATOM 1767 C C . ASN B 1 52 ? 31.569 10.079 7.968 1.00 14.82 52 ASN B C 1
ATOM 1768 O O . ASN B 1 52 ? 30.468 10.384 7.510 1.00 13.49 52 ASN B O 1
ATOM 1773 N N . ALA B 1 53 ? 32.467 9.399 7.246 1.00 12.33 53 ALA B N 1
ATOM 1774 C CA . ALA B 1 53 ? 32.067 8.885 5.935 1.00 15.84 53 ALA B CA 1
ATOM 1775 C C . ALA B 1 53 ? 30.938 7.860 6.073 1.00 13.60 53 ALA B C 1
ATOM 1776 O O . ALA B 1 53 ? 29.987 7.866 5.285 1.00 13.21 53 ALA B O 1
ATOM 1778 N N . LEU B 1 54 ? 31.006 6.998 7.095 1.00 15.44 54 LEU B N 1
ATOM 1779 C CA . LEU B 1 54 ? 29.940 6.015 7.308 1.00 14.76 54 LEU B CA 1
ATOM 1780 C C . LEU B 1 54 ? 28.606 6.682 7.627 1.00 13.42 54 LEU B C 1
ATOM 1781 O O . LEU B 1 54 ? 27.554 6.222 7.167 1.00 12.60 54 LEU B O 1
ATOM 1786 N N . ILE B 1 55 ? 28.624 7.723 8.468 1.00 14.94 55 ILE B N 1
ATOM 1787 C CA . ILE B 1 55 ? 27.392 8.437 8.798 1.00 17.16 55 ILE B CA 1
ATOM 1788 C C . ILE B 1 55 ? 26.736 8.963 7.532 1.00 13.87 55 ILE B C 1
ATOM 1789 O O . ILE B 1 55 ? 25.527 8.807 7.329 1.00 16.63 55 ILE B O 1
ATOM 1794 N N . LYS B 1 56 ? 27.529 9.588 6.657 1.00 14.09 56 LYS B N 1
ATOM 1795 C CA . LYS B 1 56 ? 26.979 10.157 5.428 1.00 15.65 56 LYS B CA 1
ATOM 1796 C C . LYS B 1 56 ? 26.463 9.072 4.495 1.00 17.24 56 LYS B C 1
ATOM 1797 O O . LYS B 1 56 ? 25.417 9.243 3.854 1.00 17.12 56 LYS B O 1
ATOM 1803 N N . ALA B 1 57 ? 27.168 7.942 4.420 1.00 14.62 57 ALA B N 1
ATOM 1804 C CA . ALA B 1 57 ? 26.713 6.862 3.547 1.00 14.22 57 ALA B CA 1
ATOM 1805 C C . ALA B 1 57 ? 25.437 6.224 4.076 1.00 13.56 57 ALA B C 1
ATOM 1806 O O . ALA B 1 57 ? 24.516 5.943 3.300 1.00 14.75 57 ALA B O 1
ATOM 1808 N N . ARG B 1 58 ? 25.347 6.008 5.396 1.00 14.74 58 ARG B N 1
ATOM 1809 C CA . ARG B 1 58 ? 24.106 5.491 5.966 1.00 13.78 58 ARG B CA 1
ATOM 1810 C C . ARG B 1 58 ? 22.937 6.415 5.658 1.00 17.19 58 ARG B C 1
ATOM 1811 O O . ARG B 1 58 ? 21.848 5.959 5.274 1.00 18.01 58 ARG B O 1
ATOM 1819 N N . GLU B 1 59 ? 23.150 7.720 5.827 1.00 15.82 59 GLU B N 1
ATOM 1820 C CA . GLU B 1 59 ? 22.090 8.683 5.558 1.00 17.58 59 GLU B CA 1
ATOM 1821 C C . GLU B 1 59 ? 21.624 8.590 4.113 1.00 18.57 59 GLU B C 1
ATOM 1822 O O . GLU B 1 59 ? 20.420 8.655 3.837 1.00 17.83 59 GLU B O 1
ATOM 1828 N N . GLY B 1 60 ? 22.564 8.422 3.182 1.00 14.51 60 GLY B N 1
ATOM 1829 C CA . GLY B 1 60 ? 22.187 8.250 1.791 1.00 15.72 60 GLY B CA 1
ATOM 1830 C C . GLY B 1 60 ? 21.285 7.050 1.577 1.00 17.54 60 GLY B C 1
ATOM 1831 O O . GLY B 1 60 ? 20.274 7.134 0.872 1.00 18.44 60 GLY B O 1
ATOM 1832 N N . VAL B 1 61 ? 21.643 5.909 2.170 1.00 16.24 61 VAL B N 1
ATOM 1833 C CA . VAL B 1 61 ? 20.795 4.722 2.042 1.00 19.40 61 VAL B CA 1
ATOM 1834 C C . VAL B 1 61 ? 19.415 4.986 2.643 1.00 21.64 61 VAL B C 1
ATOM 1835 O O . VAL B 1 61 ? 18.377 4.725 2.022 1.00 18.91 61 VAL B O 1
ATOM 1839 N N . LYS B 1 62 ? 19.395 5.562 3.843 1.00 19.60 62 LYS B N 1
ATOM 1840 C CA . LYS B 1 62 ? 18.152 5.785 4.562 1.00 18.85 62 LYS B CA 1
ATOM 1841 C C . LYS B 1 62 ? 17.163 6.591 3.732 1.00 20.37 62 LYS B C 1
ATOM 1842 O O . LYS B 1 62 ? 15.952 6.356 3.798 1.00 23.45 62 LYS B O 1
ATOM 1848 N N . HIS B 1 63 ? 17.652 7.537 2.942 1.00 21.62 63 HIS B N 1
ATOM 1849 C CA . HIS B 1 63 ? 16.766 8.407 2.183 1.00 21.04 63 HIS B CA 1
ATOM 1850 C C . HIS B 1 63 ? 16.491 7.906 0.772 1.00 21.49 63 HIS B C 1
ATOM 1851 O O . HIS B 1 63 ? 15.588 8.428 0.110 1.00 20.58 63 HIS B O 1
ATOM 1858 N N . THR B 1 64 ? 17.241 6.931 0.276 1.00 21.71 64 THR B N 1
ATOM 1859 C CA . THR B 1 64 ? 17.069 6.519 -1.109 1.00 21.22 64 THR B CA 1
ATOM 1860 C C . THR B 1 64 ? 16.844 5.038 -1.325 1.00 21.12 64 THR B C 1
ATOM 1861 O O . THR B 1 64 ? 16.333 4.677 -2.392 1.00 21.68 64 THR B O 1
ATOM 1865 N N . GLY B 1 65 ? 17.195 4.174 -0.372 1.00 17.77 65 GLY B N 1
ATOM 1866 C CA . GLY B 1 65 ? 17.194 2.748 -0.598 1.00 19.03 65 GLY B CA 1
ATOM 1867 C C . GLY B 1 65 ? 18.291 2.249 -1.510 1.00 21.10 65 GLY B C 1
ATOM 1868 O O . GLY B 1 65 ? 18.356 1.041 -1.766 1.00 19.10 65 GLY B O 1
ATOM 1869 N N . LEU B 1 66 ? 19.154 3.132 -2.008 1.00 18.35 66 LEU B N 1
ATOM 1870 C CA . LEU B 1 66 ? 20.282 2.749 -2.848 1.00 17.64 66 LEU B CA 1
ATOM 1871 C C . LEU B 1 66 ? 21.547 2.510 -2.031 1.00 16.68 66 LEU B C 1
ATOM 1872 O O . LEU B 1 66 ? 21.763 3.135 -0.993 1.00 18.18 66 LEU B O 1
ATOM 1877 N N . ALA B 1 67 ? 22.398 1.613 -2.527 1.00 17.38 67 ALA B N 1
ATOM 1878 C CA . ALA B 1 67 ? 23.776 1.560 -2.058 1.00 16.20 67 ALA B CA 1
ATOM 1879 C C . ALA B 1 67 ? 24.403 2.941 -2.200 1.00 17.27 67 ALA B C 1
ATOM 1880 O O . ALA B 1 67 ? 24.167 3.649 -3.185 1.00 13.68 67 ALA B O 1
ATOM 1882 N N . CYS B 1 68 ? 25.206 3.321 -1.213 1.00 14.30 68 CYS B N 1
ATOM 1883 C CA . CYS B 1 68 ? 25.688 4.694 -1.147 1.00 16.97 68 CYS B CA 1
ATOM 1884 C C . CYS B 1 68 ? 27.165 4.731 -0.795 1.00 17.20 68 CYS B C 1
ATOM 1885 O O . CYS B 1 68 ? 27.576 4.104 0.184 1.00 17.04 68 CYS B O 1
ATOM 1888 N N . VAL B 1 69 ? 27.960 5.470 -1.576 1.00 15.27 69 VAL B N 1
ATOM 1889 C CA . VAL B 1 69 ? 29.347 5.758 -1.220 1.00 12.78 69 VAL B CA 1
ATOM 1890 C C . VAL B 1 69 ? 29.458 7.199 -0.735 1.00 17.59 69 VAL B C 1
ATOM 1891 O O . VAL B 1 69 ? 28.824 8.110 -1.281 1.00 18.76 69 VAL B O 1
ATOM 1895 N N . ALA B 1 70 ? 30.274 7.407 0.295 1.00 15.26 70 ALA B N 1
ATOM 1896 C CA . ALA B 1 70 ? 30.515 8.740 0.814 1.00 15.62 70 ALA B CA 1
ATOM 1897 C C . ALA B 1 70 ? 31.987 8.870 1.146 1.00 18.37 70 ALA B C 1
ATOM 1898 O O . ALA B 1 70 ? 32.669 7.880 1.425 1.00 20.59 70 ALA B O 1
ATOM 1900 N N . ASP B 1 71 ? 32.481 10.094 1.114 1.00 18.32 71 ASP B N 1
ATOM 1901 C CA . ASP B 1 71 ? 33.874 10.298 1.451 1.00 19.41 71 ASP B CA 1
ATOM 1902 C C . ASP B 1 71 ? 33.988 11.380 2.506 1.00 17.45 71 ASP B C 1
ATOM 1903 O O . ASP B 1 71 ? 33.057 12.145 2.769 1.00 16.17 71 ASP B O 1
ATOM 1908 N N . ASP B 1 72 ? 35.172 11.438 3.087 1.00 16.90 72 ASP B N 1
ATOM 1909 C CA . ASP B 1 72 ? 35.467 12.386 4.150 1.00 17.28 72 ASP B CA 1
ATOM 1910 C C . ASP B 1 72 ? 36.981 12.460 4.232 1.00 17.17 72 ASP B C 1
ATOM 1911 O O . ASP B 1 72 ? 37.632 11.418 4.387 1.00 13.85 72 ASP B O 1
ATOM 1916 N N . SER B 1 73 ? 37.540 13.666 4.083 1.00 16.73 73 SER B N 1
ATOM 1917 C CA A SER B 1 73 ? 38.983 13.840 3.984 0.59 16.49 73 SER B CA 1
ATOM 1918 C CA B SER B 1 73 ? 38.983 13.837 3.987 0.41 16.52 73 SER B CA 1
ATOM 1919 C C . SER B 1 73 ? 39.425 15.058 4.783 1.00 15.23 73 SER B C 1
ATOM 1920 O O . SER B 1 73 ? 38.635 15.961 5.054 1.00 14.00 73 SER B O 1
ATOM 1925 N N . GLY B 1 74 ? 40.706 15.072 5.151 1.00 15.22 74 GLY B N 1
ATOM 1926 C CA . GLY B 1 74 ? 41.270 16.228 5.828 1.00 14.55 74 GLY B CA 1
ATOM 1927 C C . GLY B 1 74 ? 42.644 15.939 6.411 1.00 15.66 74 GLY B C 1
ATOM 1928 O O . GLY B 1 74 ? 43.305 14.964 6.040 1.00 15.74 74 GLY B O 1
ATOM 1929 N N . LEU B 1 75 ? 43.034 16.781 7.372 1.00 16.46 75 LEU B N 1
ATOM 1930 C CA . LEU B 1 75 ? 44.375 16.767 7.939 1.00 12.89 75 LEU B CA 1
ATOM 1931 C C . LEU B 1 75 ? 44.306 16.342 9.401 1.00 11.56 75 LEU B C 1
ATOM 1932 O O . LEU B 1 75 ? 43.455 16.822 10.152 1.00 13.52 75 LEU B O 1
ATOM 1937 N N . ALA B 1 76 ? 45.199 15.444 9.800 1.00 10.99 76 ALA B N 1
ATOM 1938 C CA . ALA B 1 76 ? 45.277 14.949 11.173 1.00 10.74 76 ALA B CA 1
ATOM 1939 C C . ALA B 1 76 ? 46.669 15.262 11.697 1.00 10.97 76 ALA B C 1
ATOM 1940 O O . ALA B 1 76 ? 47.653 14.789 11.138 1.00 11.62 76 ALA B O 1
ATOM 1942 N N . VAL B 1 77 ? 46.755 16.037 12.766 1.00 13.36 77 VAL B N 1
ATOM 1943 C CA . VAL B 1 77 ? 48.032 16.513 13.296 1.00 12.29 77 VAL B CA 1
ATOM 1944 C C . VAL B 1 77 ? 48.244 15.897 14.670 1.00 12.49 77 VAL B C 1
ATOM 1945 O O . VAL B 1 77 ? 47.443 16.124 15.584 1.00 13.27 77 VAL B O 1
ATOM 1949 N N . ASP B 1 78 ? 49.340 15.136 14.824 1.00 14.73 78 ASP B N 1
ATOM 1950 C CA . ASP B 1 78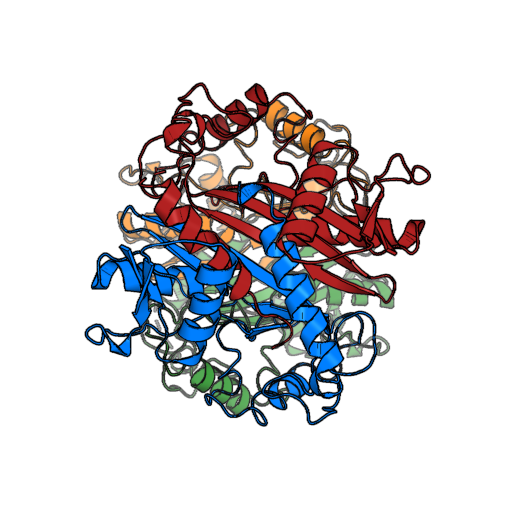 ? 49.632 14.459 16.090 1.00 14.44 78 ASP B CA 1
ATOM 1951 C C . ASP B 1 78 ? 49.505 15.411 17.278 1.00 13.05 78 ASP B C 1
ATOM 1952 O O . ASP B 1 78 ? 48.859 15.090 18.283 1.00 11.13 78 ASP B O 1
ATOM 1957 N N . ALA B 1 79 ? 50.124 16.594 17.177 1.00 12.76 79 ALA B N 1
ATOM 1958 C CA . ALA B 1 79 ? 50.146 17.540 18.294 1.00 13.02 79 ALA B CA 1
ATOM 1959 C C . ALA B 1 79 ? 48.762 18.085 18.653 1.00 14.05 79 ALA B C 1
ATOM 1960 O O . ALA B 1 79 ? 48.586 18.588 19.767 1.00 11.86 79 ALA B O 1
ATOM 1962 N N . LEU B 1 80 ? 47.771 17.978 17.759 1.00 11.29 80 LEU B N 1
ATOM 1963 C CA . LEU B 1 80 ? 46.399 18.390 18.060 1.00 10.77 80 LEU B CA 1
ATOM 1964 C C . LEU B 1 80 ? 45.489 17.191 18.295 1.00 10.43 80 LEU B C 1
ATOM 1965 O O . LEU B 1 80 ? 44.280 17.261 18.059 1.00 10.62 80 LEU B O 1
ATOM 1970 N N . ASN B 1 81 ? 46.058 16.083 18.764 1.00 10.60 81 ASN B N 1
ATOM 1971 C CA . ASN B 1 81 ? 45.294 14.866 18.992 1.00 13.39 81 ASN B CA 1
ATOM 1972 C C . ASN B 1 81 ? 44.507 14.473 17.745 1.00 13.04 81 ASN B C 1
ATOM 1973 O O . ASN B 1 81 ? 43.345 14.088 17.822 1.00 10.87 81 ASN B O 1
ATOM 1978 N N . TRP B 1 82 ? 45.144 14.612 16.582 1.00 14.29 82 TRP B N 1
ATOM 1979 C CA . TRP B 1 82 ? 44.636 14.224 15.264 1.00 11.95 82 TRP B CA 1
ATOM 1980 C C . TRP B 1 82 ? 43.521 15.137 14.740 1.00 13.30 82 TRP B C 1
ATOM 1981 O O . TRP B 1 82 ? 42.917 14.846 13.688 1.00 12.45 82 TRP B O 1
ATOM 1992 N N . MET B 1 83 ? 43.271 16.267 15.393 1.00 12.04 83 MET B N 1
ATOM 1993 C CA . MET B 1 83 ? 42.602 17.372 14.731 1.00 10.15 83 MET B CA 1
ATOM 1994 C C . MET B 1 83 ? 43.606 18.056 13.784 1.00 11.49 83 MET B C 1
ATOM 1995 O O . MET B 1 83 ? 44.799 17.746 13.809 1.00 13.34 83 MET B O 1
ATOM 2000 N N . PRO B 1 84 ? 43.151 18.957 12.891 1.00 9.65 84 PRO B N 1
ATOM 2001 C CA . PRO B 1 84 ? 41.812 19.505 12.601 1.00 11.95 84 PRO B CA 1
ATOM 2002 C C . PRO B 1 84 ? 40.743 18.465 12.282 1.00 9.80 84 PRO B C 1
ATOM 2003 O O . PRO B 1 84 ? 39.563 18.753 12.479 1.00 9.95 84 PRO B O 1
ATOM 2007 N N . GLY B 1 85 ? 41.144 17.289 11.794 1.00 11.70 85 GLY B N 1
ATOM 2008 C CA . GLY B 1 85 ? 40.170 16.211 11.618 1.00 9.90 85 GLY B CA 1
ATOM 2009 C C . GLY B 1 85 ? 39.060 16.639 10.684 1.00 10.49 85 GLY B C 1
ATOM 2010 O O . GLY B 1 85 ? 39.293 17.312 9.673 1.00 11.28 85 GLY B O 1
ATOM 2011 N N . VAL B 1 86 ? 37.817 16.292 11.043 1.00 12.19 86 VAL B N 1
ATOM 2012 C CA . VAL B 1 86 ? 36.697 16.599 10.151 1.00 14.00 86 VAL B CA 1
ATOM 2013 C C . VAL B 1 86 ? 36.305 18.070 10.212 1.00 13.99 86 VAL B C 1
ATOM 2014 O O . VAL B 1 86 ? 35.398 18.485 9.479 1.00 15.01 86 VAL B O 1
ATOM 2018 N N . LEU B 1 87 ? 36.962 18.868 11.064 1.00 13.39 87 LEU B N 1
ATOM 2019 C CA . LEU B 1 87 ? 36.884 20.328 11.044 1.00 11.20 87 LEU B CA 1
ATOM 2020 C C . LEU B 1 87 ? 37.976 20.969 10.203 1.00 11.02 87 LEU B C 1
ATOM 2021 O O . LEU B 1 87 ? 38.174 22.186 10.300 1.00 12.75 87 LEU B O 1
ATOM 2026 N N . SER B 1 88 ? 38.674 20.189 9.369 1.00 10.77 88 SER B N 1
ATOM 2027 C CA . SER B 1 88 ? 39.813 20.715 8.609 1.00 10.94 88 SER B CA 1
ATOM 2028 C C . SER B 1 88 ? 39.430 21.925 7.771 1.00 12.20 88 SER B C 1
ATOM 2029 O O . SER B 1 88 ? 40.174 22.912 7.718 1.00 15.61 88 SER B O 1
ATOM 2032 N N . ALA B 1 89 ? 38.282 21.868 7.094 1.00 14.12 89 ALA B N 1
ATOM 2033 C CA . ALA B 1 89 ? 37.876 22.955 6.204 1.00 14.37 89 ALA B CA 1
ATOM 2034 C C . ALA B 1 89 ? 37.416 24.215 6.942 1.00 13.97 89 ALA B C 1
ATOM 2035 O O . ALA B 1 89 ? 37.273 25.253 6.293 1.00 14.00 89 ALA B O 1
ATOM 2037 N N . ARG B 1 90 ? 37.161 24.156 8.262 1.00 12.82 90 ARG B N 1
ATOM 2038 C CA A ARG B 1 90 ? 36.676 25.307 9.017 0.53 16.16 90 ARG B CA 1
ATOM 2039 C CA B ARG B 1 90 ? 36.693 25.323 9.005 0.47 16.06 90 ARG B CA 1
ATOM 2040 C C . ARG B 1 90 ? 37.485 25.519 10.294 1.00 14.94 90 ARG B C 1
ATOM 2041 O O . ARG B 1 90 ? 36.978 26.078 11.268 1.00 14.41 90 ARG B O 1
ATOM 2056 N N . TRP B 1 91 ? 38.745 25.093 10.302 1.00 12.37 91 TRP B N 1
ATOM 2057 C CA . TRP B 1 91 ? 39.521 25.099 11.538 1.00 12.95 91 TRP B CA 1
ATOM 2058 C C . TRP B 1 91 ? 39.653 26.496 12.131 1.00 14.12 91 TRP B C 1
ATOM 2059 O O . TRP B 1 91 ? 39.720 26.640 13.357 1.00 15.10 91 TRP B O 1
ATOM 2070 N N . SER B 1 92 ? 39.725 27.535 11.286 1.00 12.93 92 SER B N 1
ATOM 2071 C CA . SER B 1 92 ? 39.791 28.906 11.781 1.00 16.33 92 SER B CA 1
ATOM 2072 C C . SER B 1 92 ? 38.444 29.426 12.252 1.00 21.30 92 SER B C 1
ATOM 2073 O O . SER B 1 92 ? 38.362 30.581 12.688 1.00 18.51 92 SER B O 1
ATOM 2076 N N . GLY B 1 93 ? 37.381 28.635 12.127 1.00 17.49 93 GLY B N 1
ATOM 2077 C CA . GLY B 1 93 ? 36.051 29.104 12.457 1.00 16.77 93 GLY B CA 1
ATOM 2078 C C . GLY B 1 93 ? 35.259 29.559 11.255 1.00 21.46 93 GLY B C 1
ATOM 2079 O O . GLY B 1 93 ? 34.056 29.807 11.377 1.00 24.73 93 GLY B O 1
ATOM 2080 N N . ARG B 1 94 ? 35.906 29.660 10.097 1.00 23.62 94 ARG B N 1
ATOM 2081 C CA . ARG B 1 94 ? 35.309 30.175 8.871 1.00 20.54 94 ARG B CA 1
ATOM 2082 C C . ARG B 1 94 ? 35.552 29.128 7.798 1.00 20.15 94 ARG B C 1
ATOM 2083 O O . ARG B 1 94 ? 36.696 28.900 7.394 1.00 20.99 94 ARG B O 1
ATOM 2091 N N . HIS B 1 95 ? 34.476 28.521 7.319 1.00 19.65 95 HIS B N 1
ATOM 2092 C CA . HIS B 1 95 ? 34.584 27.478 6.314 1.00 18.56 95 HIS B CA 1
ATOM 2093 C C . HIS B 1 95 ? 35.195 28.023 5.021 1.00 22.97 95 HIS B C 1
ATOM 2094 O O . HIS B 1 95 ? 34.815 29.092 4.535 1.00 20.19 95 HIS B O 1
ATOM 2101 N N . GLY B 1 96 ? 36.142 27.279 4.450 1.00 21.47 96 GLY B N 1
ATOM 2102 C CA . GLY B 1 96 ? 36.641 27.630 3.135 1.00 17.31 96 GLY B CA 1
ATOM 2103 C C . GLY B 1 96 ? 37.697 28.716 3.119 1.00 24.67 96 GLY B C 1
ATOM 2104 O O . GLY B 1 96 ? 38.144 29.108 2.032 1.00 27.54 96 GLY B O 1
ATOM 2105 N N . ASP B 1 97 ? 38.117 29.211 4.287 1.00 21.71 97 ASP B N 1
ATOM 2106 C CA . ASP B 1 97 ? 39.164 30.228 4.377 1.00 23.73 97 ASP B CA 1
ATOM 2107 C C . ASP B 1 97 ? 40.482 29.482 4.574 1.00 21.83 97 ASP B C 1
ATOM 2108 O O . ASP B 1 97 ? 41.041 29.417 5.670 1.00 19.59 97 ASP B O 1
ATOM 2113 N N . ASP B 1 98 ? 41.006 28.946 3.468 1.00 24.36 98 ASP B N 1
ATOM 2114 C CA . ASP B 1 98 ? 42.179 28.079 3.554 1.00 26.09 98 ASP B CA 1
ATOM 2115 C C . ASP B 1 98 ? 43.368 28.793 4.173 1.00 23.03 98 ASP B C 1
ATOM 2116 O O . ASP B 1 98 ? 44.108 28.198 4.965 1.00 25.32 98 ASP B O 1
ATOM 2121 N N . ALA B 1 99 ? 43.588 30.054 3.804 1.00 28.83 99 ALA B N 1
ATOM 2122 C CA . ALA B 1 99 ? 44.762 30.771 4.294 1.00 30.59 99 ALA B CA 1
ATOM 2123 C C . ALA B 1 99 ? 44.711 30.965 5.804 1.00 22.22 99 ALA B C 1
ATOM 2124 O O . ALA B 1 99 ? 45.741 30.883 6.479 1.00 22.79 99 ALA B O 1
ATOM 2126 N N . ALA B 1 100 ? 43.529 31.265 6.342 1.00 20.43 100 ALA B N 1
ATOM 2127 C CA . ALA B 1 100 ? 43.388 31.448 7.785 1.00 20.91 100 ALA B CA 1
ATOM 2128 C C . ALA B 1 100 ? 43.474 30.114 8.523 1.00 16.38 100 ALA B C 1
ATOM 2129 O O . ALA B 1 100 ? 44.024 30.052 9.627 1.00 15.80 100 ALA B O 1
ATOM 2131 N N . ASN B 1 101 ? 42.921 29.042 7.943 1.00 15.11 101 ASN B N 1
ATOM 2132 C CA . ASN B 1 101 ? 43.053 27.731 8.579 1.00 16.01 101 ASN B CA 1
ATOM 2133 C C . ASN B 1 101 ? 44.518 27.371 8.742 1.00 17.03 101 ASN B C 1
ATOM 2134 O O . ASN B 1 101 ? 44.946 26.930 9.819 1.00 15.37 101 ASN B O 1
ATOM 2139 N N . THR B 1 102 ? 45.299 27.592 7.679 1.00 15.86 102 THR B N 1
ATOM 2140 C CA . THR B 1 102 ? 46.728 27.316 7.674 1.00 16.57 102 THR B CA 1
ATOM 2141 C C . THR B 1 102 ? 47.460 28.194 8.683 1.00 17.83 102 THR B C 1
ATOM 2142 O O . THR B 1 102 ? 48.287 27.708 9.464 1.00 16.77 102 THR B O 1
ATOM 2146 N N . ALA B 1 103 ? 47.175 29.501 8.674 1.00 19.79 103 ALA B N 1
ATOM 2147 C CA . ALA B 1 103 ? 47.830 30.407 9.616 1.00 19.43 103 ALA B CA 1
ATOM 2148 C C . ALA B 1 103 ? 47.523 30.020 11.059 1.00 19.91 103 ALA B C 1
ATOM 2149 O O . ALA B 1 103 ? 48.393 30.115 11.931 1.00 14.63 103 ALA B O 1
ATOM 2151 N N . LEU B 1 104 ? 46.286 29.597 11.340 1.00 18.42 104 LEU B N 1
ATOM 2152 C CA . LEU B 1 104 ? 45.968 29.154 12.693 1.00 17.90 104 LEU B CA 1
ATOM 2153 C C . LEU B 1 104 ? 46.808 27.941 13.073 1.00 14.51 104 LEU B C 1
ATOM 2154 O O . LEU B 1 104 ? 47.439 27.915 14.135 1.00 11.40 104 LEU B O 1
ATOM 2159 N N . LEU B 1 105 ? 46.861 26.943 12.195 1.00 13.00 105 LEU B N 1
ATOM 2160 C CA . LEU B 1 105 ? 47.618 25.736 12.508 1.00 14.27 105 LEU B CA 1
ATOM 2161 C C . LEU B 1 105 ? 49.066 26.070 12.845 1.00 13.79 105 LEU B C 1
ATOM 2162 O O . LEU B 1 105 ? 49.591 25.620 13.864 1.00 13.69 105 LEU B O 1
ATOM 2167 N N . LEU B 1 106 ? 49.722 26.873 12.002 1.00 15.78 106 LEU B N 1
ATOM 2168 C CA . LEU B 1 106 ? 51.098 27.283 12.275 1.00 14.43 106 LEU B CA 1
ATOM 2169 C C . LEU B 1 106 ? 51.213 27.980 13.622 1.00 15.17 106 LEU B C 1
ATOM 2170 O O . LEU B 1 106 ? 52.161 27.727 14.376 1.00 13.14 106 LEU B O 1
ATOM 2175 N N . ALA B 1 107 ? 50.278 28.890 13.928 1.00 12.12 107 ALA B N 1
ATOM 2176 C CA . ALA B 1 107 ? 50.359 29.621 15.189 1.00 15.39 107 ALA B CA 1
ATOM 2177 C C . ALA B 1 107 ? 50.182 28.685 16.377 1.00 15.50 107 ALA B C 1
ATOM 2178 O O . ALA B 1 107 ? 50.888 28.814 17.383 1.00 13.33 107 ALA B O 1
ATOM 2180 N N . GLN B 1 108 ? 49.250 27.731 16.274 1.00 12.65 108 GLN B N 1
ATOM 2181 C CA . GLN B 1 108 ? 49.049 26.754 17.343 1.00 12.77 108 GLN B CA 1
ATOM 2182 C C . GLN B 1 108 ? 50.307 25.934 17.599 1.00 13.06 108 GLN B C 1
ATOM 2183 O O . GLN B 1 108 ? 50.577 25.566 18.740 1.00 15.02 108 GLN B O 1
ATOM 2189 N N . LEU B 1 109 ? 51.085 25.638 16.558 1.00 16.14 109 LEU B N 1
ATOM 2190 C CA . LEU B 1 109 ? 52.275 24.803 16.660 1.00 18.21 109 LEU B CA 1
ATOM 2191 C C . LEU B 1 109 ? 53.592 25.597 16.699 1.00 17.99 109 LEU B C 1
ATOM 2192 O O . LEU B 1 109 ? 54.657 25.006 16.532 1.00 19.94 109 LEU B O 1
ATOM 2197 N N . SER B 1 110 ? 53.551 26.905 16.943 1.00 19.90 110 SER B N 1
ATOM 2198 C CA . SER B 1 110 ? 54.711 27.737 16.629 1.00 21.80 110 SER B CA 1
ATOM 2199 C C . SER B 1 110 ? 55.977 27.338 17.393 1.00 29.14 110 SER B C 1
ATOM 2200 O O . SER B 1 110 ? 57.085 27.514 16.874 1.00 31.66 110 SER B O 1
ATOM 2203 N N . ASP B 1 111 ? 55.864 26.783 18.595 1.00 26.66 111 ASP B N 1
ATOM 2204 C CA . ASP B 1 111 ? 57.075 26.423 19.334 1.00 36.07 111 ASP B CA 1
ATOM 2205 C C . ASP B 1 111 ? 57.361 24.926 19.360 1.00 27.94 111 ASP B C 1
ATOM 2206 O O . ASP B 1 111 ? 58.184 24.481 20.164 1.00 25.36 111 ASP B O 1
ATOM 2211 N N . ILE B 1 112 ? 56.697 24.140 18.528 1.00 21.02 112 ILE B N 1
ATOM 2212 C CA . ILE B 1 112 ? 56.819 22.686 18.597 1.00 21.65 112 ILE B CA 1
ATOM 2213 C C . ILE B 1 112 ? 57.990 22.210 17.735 1.00 24.90 112 ILE B C 1
ATOM 2214 O O . ILE B 1 112 ? 58.053 22.543 16.543 1.00 23.89 112 ILE B O 1
ATOM 2219 N N . PRO B 1 113 ? 58.937 21.451 18.285 1.00 21.09 113 PRO B N 1
ATOM 2220 C CA . PRO B 1 113 ? 60.088 21.003 17.492 1.00 29.93 113 PRO B CA 1
ATOM 2221 C C . PRO B 1 113 ? 59.697 19.997 16.419 1.00 25.32 113 PRO B C 1
ATOM 2222 O O . PRO B 1 113 ? 58.687 19.299 16.517 1.00 29.71 113 PRO B O 1
ATOM 2226 N N . ASP B 1 114 ? 60.550 19.924 15.388 1.00 30.11 114 ASP B N 1
ATOM 2227 C CA . ASP B 1 114 ? 60.266 19.125 14.194 1.00 28.87 114 ASP B CA 1
ATOM 2228 C C . ASP B 1 114 ? 59.798 17.718 14.550 1.00 25.90 114 ASP B C 1
ATOM 2229 O O . ASP B 1 114 ? 58.843 17.203 13.954 1.00 28.86 114 ASP B O 1
ATOM 2234 N N . GLU B 1 115 ? 60.429 17.100 15.551 1.00 21.71 115 GLU B N 1
ATOM 2235 C CA . GLU B 1 115 ? 60.146 15.713 15.895 1.00 27.69 115 GLU B CA 1
ATOM 2236 C C . GLU B 1 115 ? 58.701 15.482 16.288 1.00 28.90 115 GLU B C 1
ATOM 2237 O O . GLU B 1 115 ? 58.212 14.354 16.171 1.00 31.48 115 GLU B O 1
ATOM 2243 N N . ARG B 1 116 ? 58.005 16.515 16.751 1.00 27.92 116 ARG B N 1
ATOM 2244 C CA . ARG B 1 116 ? 56.642 16.370 17.230 1.00 22.17 116 ARG B CA 1
ATOM 2245 C C . ARG B 1 116 ? 55.637 17.029 16.299 1.00 20.32 116 ARG B C 1
ATOM 2246 O O . ARG B 1 116 ? 54.466 17.127 16.648 1.00 20.21 116 ARG B O 1
ATOM 2254 N N . ARG B 1 117 ? 56.061 17.436 15.100 1.00 19.97 117 ARG B N 1
ATOM 2255 C CA . ARG B 1 117 ? 55.177 18.058 14.127 1.00 16.17 117 ARG B CA 1
ATOM 2256 C C . ARG B 1 117 ? 54.543 17.048 13.167 1.00 15.51 117 ARG B C 1
ATOM 2257 O O . ARG B 1 117 ? 54.101 17.437 12.083 1.00 16.20 117 ARG B O 1
ATOM 2265 N N . GLY B 1 118 ? 54.486 15.770 13.536 1.00 16.39 118 GLY B N 1
ATOM 2266 C CA . GLY B 1 118 ? 53.940 14.767 12.636 1.00 16.25 118 GLY B CA 1
ATOM 2267 C C . GLY B 1 118 ? 52.481 15.020 12.306 1.00 16.07 118 GLY B C 1
ATOM 2268 O O . GLY B 1 118 ? 51.713 15.562 13.111 1.00 14.37 118 GLY B O 1
ATOM 2269 N N . ALA B 1 119 ? 52.097 14.614 11.094 1.00 14.84 119 ALA B N 1
ATOM 2270 C CA . ALA B 1 119 ? 50.746 14.828 10.591 1.00 16.88 119 ALA B CA 1
ATOM 2271 C C . ALA B 1 119 ? 50.491 13.864 9.442 1.00 15.17 119 ALA B C 1
ATOM 2272 O O . ALA B 1 119 ? 51.408 13.209 8.942 1.00 16.32 119 ALA B O 1
ATOM 2274 N N . ALA B 1 120 ? 49.236 13.836 8.984 1.00 12.22 120 ALA B N 1
ATOM 2275 C CA . ALA B 1 120 ? 48.877 13.015 7.842 1.00 13.36 120 ALA B CA 1
ATOM 2276 C C . ALA B 1 120 ? 47.709 13.641 7.099 1.00 13.99 120 ALA B C 1
ATOM 2277 O O . ALA B 1 120 ? 46.767 14.141 7.721 1.00 12.65 120 ALA B O 1
ATOM 2279 N N . PHE B 1 121 ? 47.756 13.584 5.766 1.00 12.51 121 PHE B N 1
ATOM 2280 C CA . PHE B 1 121 ? 46.540 13.777 4.993 1.00 14.74 121 PHE B CA 1
ATOM 2281 C C . PHE B 1 121 ? 45.765 12.468 4.964 1.00 14.51 121 PHE B C 1
ATOM 2282 O O . PHE B 1 121 ? 46.308 11.425 4.597 1.00 14.64 121 PHE B O 1
ATOM 2290 N N . VAL B 1 122 ? 44.486 12.539 5.289 1.00 15.53 122 VAL B N 1
ATOM 2291 C CA . VAL B 1 122 ? 43.644 11.362 5.414 1.00 15.34 122 VAL B CA 1
ATOM 2292 C C . VAL B 1 122 ? 42.459 11.512 4.475 1.00 15.98 122 VAL B C 1
ATOM 2293 O O . VAL B 1 122 ? 41.905 12.604 4.317 1.00 13.50 122 VAL B O 1
ATOM 2297 N N . SER B 1 123 ? 42.091 10.411 3.834 1.00 16.18 123 SER B N 1
ATOM 2298 C CA . SER B 1 123 ? 40.936 10.365 2.952 1.00 16.28 123 SER B CA 1
ATOM 2299 C C . SER B 1 123 ? 40.223 9.050 3.226 1.00 19.76 123 SER B C 1
ATOM 2300 O O . SER B 1 123 ? 40.804 7.979 3.016 1.00 21.41 123 SER B O 1
ATOM 2303 N N . ALA B 1 124 ? 38.982 9.126 3.706 1.00 17.06 124 ALA B N 1
ATOM 2304 C CA . ALA B 1 124 ? 38.189 7.950 4.019 1.00 17.93 124 ALA B CA 1
ATOM 2305 C C . ALA B 1 124 ? 36.999 7.867 3.074 1.00 20.06 124 ALA B C 1
ATOM 2306 O O . ALA B 1 124 ? 36.451 8.887 2.652 1.00 15.98 124 ALA B O 1
ATOM 2308 N N . CYS B 1 125 ? 36.622 6.635 2.733 1.00 16.79 125 CYS B N 1
ATOM 2309 C CA A CYS B 1 125 ? 35.493 6.379 1.852 0.30 19.85 125 CYS B CA 1
ATOM 2310 C CA B CYS B 1 125 ? 35.506 6.364 1.839 0.70 19.77 125 CYS B CA 1
ATOM 2311 C C . CYS B 1 125 ? 34.672 5.235 2.425 1.00 20.83 125 CYS B C 1
ATOM 2312 O O . CYS B 1 125 ? 35.221 4.195 2.808 1.00 21.25 125 CYS B O 1
ATOM 2317 N N . ALA B 1 126 ? 33.362 5.421 2.485 1.00 15.18 126 ALA B N 1
ATOM 2318 C CA . ALA B 1 126 ? 32.475 4.419 3.067 1.00 15.71 126 ALA B CA 1
ATOM 2319 C C . ALA B 1 126 ? 31.459 3.916 2.051 1.00 17.62 126 ALA B C 1
ATOM 2320 O O . ALA B 1 126 ? 30.955 4.673 1.214 1.00 15.68 126 ALA B O 1
ATOM 2322 N N . LEU B 1 127 ? 31.116 2.640 2.179 1.00 16.77 127 LEU B N 1
ATOM 2323 C CA . LEU B 1 127 ? 30.044 2.023 1.415 1.00 17.44 127 LEU B CA 1
ATOM 2324 C C . LEU B 1 127 ? 29.026 1.422 2.379 1.00 16.56 127 LEU B C 1
ATOM 2325 O O . LEU B 1 127 ? 29.404 0.745 3.341 1.00 21.63 127 LEU B O 1
ATOM 2330 N N . VAL B 1 128 ? 27.745 1.725 2.158 1.00 19.60 128 VAL B N 1
ATOM 2331 C CA . VAL B 1 128 ? 26.630 1.089 2.861 1.00 16.70 128 VAL B CA 1
ATOM 2332 C C . VAL B 1 128 ? 25.645 0.566 1.822 1.00 17.12 128 VAL B C 1
ATOM 2333 O O . VAL B 1 128 ? 25.233 1.308 0.924 1.00 16.78 128 VAL B O 1
ATOM 2337 N N . THR B 1 129 ? 25.264 -0.713 1.949 1.00 17.93 129 THR B N 1
ATOM 2338 C CA . THR B 1 129 ? 24.374 -1.367 0.996 1.00 18.93 129 THR B CA 1
ATOM 2339 C C . THR B 1 129 ? 22.933 -1.205 1.448 1.00 19.08 129 THR B C 1
ATOM 2340 O O . THR B 1 129 ? 22.680 -0.937 2.628 1.00 20.19 129 THR B O 1
ATOM 2344 N N . PRO B 1 130 ? 21.958 -1.386 0.539 1.00 20.33 130 PRO B N 1
ATOM 2345 C CA . PRO B 1 130 ? 20.547 -1.287 0.952 1.00 20.68 130 PRO B CA 1
ATOM 2346 C C . PRO B 1 130 ? 20.201 -2.210 2.102 1.00 22.36 130 PRO B C 1
ATOM 2347 O O . PRO B 1 130 ? 19.353 -1.868 2.929 1.00 25.14 130 PRO B O 1
ATOM 2351 N N . GLU B 1 131 ? 20.841 -3.373 2.180 1.00 21.92 131 GLU B N 1
ATOM 2352 C CA . GLU B 1 131 ? 20.635 -4.334 3.256 1.00 22.52 131 GLU B CA 1
ATOM 2353 C C . GLU B 1 131 ? 21.374 -3.966 4.556 1.00 22.02 131 GLU B C 1
ATOM 2354 O O . GLU B 1 131 ? 21.211 -4.668 5.562 1.00 25.55 131 GLU B O 1
ATOM 2360 N N . GLY B 1 132 ? 22.184 -2.908 4.573 1.00 19.57 132 GLY B N 1
ATOM 2361 C CA . GLY B 1 132 ? 22.841 -2.471 5.798 1.00 18.04 132 GLY B CA 1
ATOM 2362 C C . GLY B 1 132 ? 24.261 -2.977 6.015 1.00 26.44 132 GLY B C 1
ATOM 2363 O O . GLY B 1 132 ? 24.791 -2.843 7.126 1.00 18.30 132 GLY B O 1
ATOM 2364 N N . GLU B 1 133 ? 24.882 -3.592 5.015 1.00 20.47 133 GLU B N 1
ATOM 2365 C CA . GLU B 1 133 ? 26.293 -3.917 5.133 1.00 18.48 133 GLU B CA 1
ATOM 2366 C C . GLU B 1 133 ? 27.124 -2.638 5.077 1.00 21.89 133 GLU B C 1
ATOM 2367 O O . GLU B 1 133 ? 26.801 -1.701 4.340 1.00 16.40 133 GLU B O 1
ATOM 2373 N N . GLU B 1 134 ? 28.184 -2.586 5.891 1.00 19.28 134 GLU B N 1
ATOM 2374 C CA . GLU B 1 134 ? 29.011 -1.395 6.024 1.00 16.47 134 GLU B CA 1
ATOM 2375 C C . GLU B 1 134 ? 30.479 -1.754 5.877 1.00 17.39 134 GLU B C 1
ATOM 2376 O O . GLU B 1 134 ? 30.973 -2.666 6.550 1.00 17.76 134 GLU B O 1
ATOM 2382 N N . VAL B 1 135 ? 31.160 -1.049 4.977 1.00 16.31 135 VAL B N 1
ATOM 2383 C CA . VAL B 1 135 ? 32.601 -1.140 4.805 1.00 15.62 135 VAL B CA 1
ATOM 2384 C C . VAL B 1 135 ? 33.159 0.278 4.730 1.00 15.33 135 VAL B C 1
ATOM 2385 O O . VAL B 1 135 ? 32.626 1.121 4.003 1.00 18.25 135 VAL B O 1
ATOM 2389 N N . VAL B 1 136 ? 34.250 0.538 5.441 1.00 14.06 136 VAL B N 1
ATOM 2390 C CA . VAL B 1 136 ? 34.922 1.825 5.339 1.00 16.49 136 VAL B CA 1
ATOM 2391 C C . VAL B 1 136 ? 36.414 1.588 5.129 1.00 17.16 136 VAL B C 1
ATOM 2392 O O . VAL B 1 136 ? 37.016 0.701 5.752 1.00 13.06 136 VAL B O 1
ATOM 2396 N N . VAL B 1 137 ? 36.983 2.335 4.196 1.00 15.86 137 VAL B N 1
ATOM 2397 C CA A VAL B 1 137 ? 38.403 2.332 3.881 0.48 17.05 137 VAL B CA 1
ATOM 2398 C CA B VAL B 1 137 ? 38.413 2.321 3.941 0.52 17.66 137 VAL B CA 1
ATOM 2399 C C . VAL B 1 137 ? 38.940 3.731 4.159 1.00 19.63 137 VAL B C 1
ATOM 2400 O O . VAL B 1 137 ? 38.210 4.720 4.030 1.00 16.58 137 VAL B O 1
ATOM 2407 N N . GLU B 1 138 ? 40.215 3.824 4.542 1.00 14.13 138 GLU B N 1
ATOM 2408 C CA . GLU B 1 138 ? 40.849 5.131 4.610 1.00 16.75 138 GLU B CA 1
ATOM 2409 C C . GLU B 1 138 ? 42.283 5.004 4.116 1.00 19.93 138 GLU B C 1
ATOM 2410 O O . GL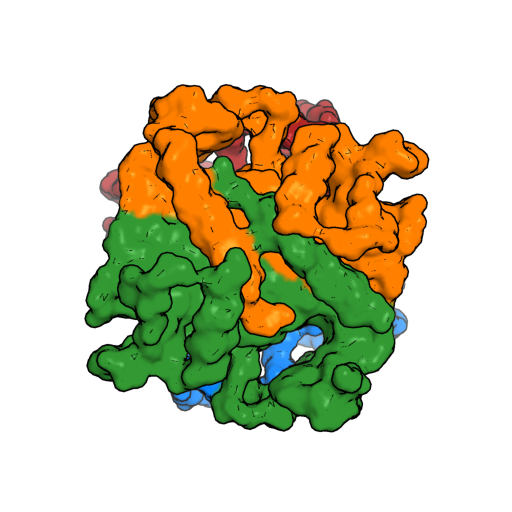U B 1 138 ? 42.903 3.947 4.253 1.00 18.36 138 GLU B O 1
ATOM 2416 N N . GLY B 1 139 ? 42.810 6.091 3.559 1.00 19.78 139 GLY B N 1
ATOM 2417 C CA . GLY B 1 139 ? 44.228 6.188 3.236 1.00 20.64 139 GLY B CA 1
ATOM 2418 C C . GLY B 1 139 ? 44.873 7.327 4.004 1.00 21.42 139 GLY B C 1
ATOM 2419 O O . GLY B 1 139 ? 44.267 8.392 4.178 1.00 19.12 139 GLY B O 1
ATOM 2420 N N . ARG B 1 140 ? 46.107 7.098 4.465 1.00 16.13 140 ARG B N 1
ATOM 2421 C CA . ARG B 1 140 ? 46.860 8.104 5.207 1.00 17.98 140 ARG B CA 1
ATOM 2422 C C . ARG B 1 140 ? 48.200 8.320 4.529 1.00 17.86 140 ARG B C 1
ATOM 2423 O O . ARG B 1 140 ? 48.982 7.376 4.378 1.00 19.42 140 ARG B O 1
ATOM 2431 N N . TRP B 1 141 ? 48.466 9.565 4.165 1.00 17.44 141 TRP B N 1
ATOM 2432 C CA . TRP B 1 141 ? 49.735 9.994 3.593 1.00 18.27 141 TRP B CA 1
ATOM 2433 C C . TRP B 1 141 ? 50.514 10.671 4.712 1.00 13.25 141 TRP B C 1
ATOM 2434 O O . TRP B 1 141 ? 50.141 11.761 5.150 1.00 12.57 141 TRP B O 1
ATOM 2445 N N . LYS B 1 142 ? 51.577 10.017 5.185 1.00 14.65 142 LYS B N 1
ATOM 2446 C CA . LYS B 1 142 ? 52.280 10.451 6.390 1.00 14.27 142 LYS B CA 1
ATOM 2447 C C . LYS B 1 142 ? 53.226 11.600 6.066 1.00 17.01 142 LYS B C 1
ATOM 2448 O O . LYS B 1 142 ? 53.866 11.621 5.004 1.00 16.97 142 LYS B O 1
ATOM 2454 N N . GLY B 1 143 ? 53.320 12.553 6.991 1.00 12.90 143 GLY B N 1
ATOM 2455 C CA . GLY B 1 143 ? 54.246 13.660 6.830 1.00 15.12 143 GLY B CA 1
ATOM 2456 C C . GLY B 1 143 ? 54.370 14.515 8.079 1.00 19.37 143 GLY B C 1
ATOM 2457 O O . GLY B 1 143 ? 54.280 13.991 9.198 1.00 14.40 143 GLY B O 1
ATOM 2458 N N . SER B 1 144 ? 54.566 15.827 7.911 1.00 13.65 144 SER B N 1
ATOM 2459 C CA . SER B 1 144 ? 54.690 16.717 9.064 1.00 17.73 144 SER B CA 1
ATOM 2460 C C . SER B 1 144 ? 54.319 18.137 8.647 1.00 15.01 144 SER B C 1
ATOM 2461 O O . SER B 1 144 ? 54.171 18.438 7.463 1.00 13.64 144 SER B O 1
ATOM 2464 N N . ILE B 1 145 ? 54.169 19.010 9.637 1.00 15.11 145 ILE B N 1
ATOM 2465 C CA . ILE B 1 145 ? 53.761 20.390 9.390 1.00 16.20 145 ILE B CA 1
ATOM 2466 C C . ILE B 1 145 ? 54.997 21.269 9.258 1.00 16.42 145 ILE B C 1
ATOM 2467 O O . ILE B 1 145 ? 55.897 21.249 10.113 1.00 13.83 145 ILE B O 1
ATOM 2472 N N . ALA B 1 146 ? 55.054 22.011 8.158 1.00 15.70 146 ALA B N 1
ATOM 2473 C CA . ALA B 1 146 ? 56.103 22.990 7.957 1.00 17.28 146 ALA B CA 1
ATOM 2474 C C . ALA B 1 146 ? 55.961 24.112 8.979 1.00 15.92 146 ALA B C 1
ATOM 2475 O O . ALA B 1 146 ? 54.978 24.197 9.721 1.00 15.25 146 ALA B O 1
ATOM 2477 N N . ARG B 1 147 ? 56.991 24.950 9.048 1.00 16.28 147 ARG B N 1
ATOM 2478 C CA . ARG B 1 147 ? 56.977 26.147 9.876 1.00 18.02 147 ARG B CA 1
ATOM 2479 C C . ARG B 1 147 ? 56.547 27.378 9.095 1.00 17.26 147 ARG B C 1
ATOM 2480 O O . ARG B 1 147 ? 56.069 28.348 9.690 1.00 18.24 147 ARG B O 1
ATOM 2488 N N . ILE B 1 148 ? 56.756 27.369 7.781 1.00 19.79 148 ILE B N 1
ATOM 2489 C CA . ILE B 1 148 ? 56.311 28.456 6.906 1.00 20.10 148 ILE B CA 1
ATOM 2490 C C . ILE B 1 148 ? 55.718 27.863 5.644 1.00 18.39 148 ILE B C 1
ATOM 2491 O O . ILE B 1 148 ? 56.109 26.777 5.196 1.00 19.39 148 ILE B O 1
ATOM 2496 N N . PRO B 1 149 ? 54.725 28.540 5.068 1.00 18.52 149 PRO B N 1
ATOM 2497 C CA . PRO B 1 149 ? 54.109 28.020 3.844 1.00 19.66 149 PRO B CA 1
ATOM 2498 C C . PRO B 1 149 ? 55.093 28.113 2.695 1.00 21.60 149 PRO B C 1
ATOM 2499 O O . PRO B 1 149 ? 55.930 29.013 2.655 1.00 20.49 149 PRO B O 1
ATOM 2503 N N . ALA B 1 150 ? 54.989 27.164 1.762 1.00 18.09 150 ALA B N 1
ATOM 2504 C CA . ALA B 1 150 ? 55.799 27.188 0.550 1.00 22.21 150 ALA B CA 1
ATOM 2505 C C . ALA B 1 150 ? 55.009 26.568 -0.594 1.00 21.19 150 ALA B C 1
ATOM 2506 O O . ALA B 1 150 ? 54.287 25.590 -0.390 1.00 17.93 150 ALA B O 1
ATOM 2508 N N . GLY B 1 151 ? 55.191 27.105 -1.798 1.00 19.89 151 GLY B N 1
ATOM 2509 C CA . GLY B 1 151 ? 54.541 26.493 -2.951 1.00 21.24 151 GLY B CA 1
ATOM 2510 C C . GLY B 1 151 ? 53.183 27.092 -3.262 1.00 26.42 151 GLY B C 1
ATOM 2511 O O . GLY B 1 151 ? 52.479 27.614 -2.401 1.00 27.17 151 GLY B O 1
ATOM 2512 N N . GLN B 1 152 ? 52.800 26.993 -4.532 1.00 28.38 152 GLN B N 1
ATOM 2513 C CA . GLN B 1 152 ? 51.568 27.591 -5.006 1.00 35.12 152 GLN B CA 1
ATOM 2514 C C . GLN B 1 152 ? 50.679 26.620 -5.766 1.00 38.97 152 GLN B C 1
ATOM 2515 O O . GLN B 1 152 ? 49.617 27.027 -6.239 1.00 42.74 152 GLN B O 1
ATOM 2517 N N . ASN B 1 153 ? 51.088 25.365 -5.911 1.00 42.13 153 ASN B N 1
ATOM 2518 C CA . ASN B 1 153 ? 50.328 24.350 -6.643 1.00 38.20 153 ASN B CA 1
ATOM 2519 C C . ASN B 1 153 ? 49.594 23.417 -5.682 1.00 47.78 153 ASN B C 1
ATOM 2520 O O . ASN B 1 153 ? 49.822 22.206 -5.652 1.00 50.00 153 ASN B O 1
ATOM 2522 N N . GLY B 1 154 ? 48.686 23.980 -4.899 1.00 47.84 154 GLY B N 1
ATOM 2523 C CA . GLY B 1 154 ? 47.960 23.174 -3.939 1.00 47.39 154 GLY B CA 1
ATOM 2524 C C . GLY B 1 154 ? 46.782 23.923 -3.366 1.00 47.00 154 GLY B C 1
ATOM 2525 O O . GLY B 1 154 ? 46.644 25.137 -3.550 1.00 52.46 154 GLY B O 1
ATOM 2526 N N . PHE B 1 155 ? 45.895 23.168 -2.724 1.00 41.26 155 PHE B N 1
ATOM 2527 C CA . PHE B 1 155 ? 44.761 23.732 -2.007 1.00 38.59 155 PHE B CA 1
ATOM 2528 C C . PHE B 1 155 ? 44.879 23.432 -0.513 1.00 29.79 155 PHE B C 1
ATOM 2529 O O . PHE B 1 155 ? 45.699 22.616 -0.075 1.00 26.75 155 PHE B O 1
ATOM 2531 N N . GLY B 1 156 ? 44.034 24.093 0.274 1.00 27.34 156 GLY B N 1
ATOM 2532 C CA . GLY B 1 156 ? 43.939 23.758 1.686 1.00 22.94 156 GLY B CA 1
ATOM 2533 C C . GLY B 1 156 ? 45.273 23.878 2.400 1.00 20.93 156 GLY B C 1
ATOM 2534 O O . GLY B 1 156 ? 45.966 24.893 2.309 1.00 22.25 156 GLY B O 1
ATOM 2535 N N . TYR B 1 157 ? 45.641 22.824 3.126 1.00 15.16 157 TYR B N 1
ATOM 2536 C CA . TYR B 1 157 ? 46.865 22.818 3.901 1.00 16.40 157 TYR B CA 1
ATOM 2537 C C . TYR B 1 157 ? 48.091 22.412 3.091 1.00 17.12 157 TYR B C 1
ATOM 2538 O O . TYR B 1 157 ? 49.165 22.247 3.688 1.00 14.35 157 TYR B O 1
ATOM 2547 N N . ASP B 1 158 ? 47.959 22.225 1.777 1.00 16.22 158 ASP B N 1
ATOM 2548 C CA . ASP B 1 158 ? 49.116 21.833 0.968 1.00 20.05 158 ASP B CA 1
ATOM 2549 C C . ASP B 1 158 ? 50.355 22.695 1.200 1.00 18.21 158 ASP B C 1
ATOM 2550 O O . ASP B 1 158 ? 51.454 22.121 1.296 1.00 17.45 158 ASP B O 1
ATOM 2555 N N . PRO B 1 159 ? 50.279 24.030 1.309 1.00 16.55 159 PRO B N 1
ATOM 2556 C CA . PRO B 1 159 ? 51.522 24.809 1.494 1.00 15.44 159 PRO B CA 1
ATOM 2557 C C . PRO B 1 159 ? 52.266 24.516 2.801 1.00 15.38 159 PRO B C 1
ATOM 2558 O O . PRO B 1 159 ? 53.418 24.956 2.942 1.00 13.24 159 PRO B O 1
ATOM 2562 N N . ILE B 1 160 ? 51.670 23.818 3.773 1.00 12.20 160 ILE B N 1
ATOM 2563 C CA . ILE B 1 160 ? 52.419 23.552 4.995 1.00 12.97 160 ILE B CA 1
ATOM 2564 C C . ILE B 1 160 ? 52.531 22.066 5.299 1.00 14.71 160 ILE B C 1
ATOM 2565 O O . ILE B 1 160 ? 53.021 21.691 6.369 1.00 15.60 160 ILE B O 1
ATOM 2570 N N . PHE B 1 161 ? 52.116 21.203 4.385 1.00 14.94 161 PHE B N 1
ATOM 2571 C CA . PHE B 1 161 ? 52.207 19.764 4.606 1.00 15.38 161 PHE B CA 1
ATOM 2572 C C . PHE B 1 161 ? 53.442 19.210 3.912 1.00 14.94 161 PHE B C 1
ATOM 2573 O O . PHE B 1 161 ? 53.544 19.281 2.685 1.00 15.91 161 PHE B O 1
ATOM 2581 N N . VAL B 1 162 ? 54.362 18.651 4.691 1.00 12.62 162 VAL B N 1
ATOM 2582 C CA . VAL B 1 162 ? 55.608 18.098 4.160 1.00 15.07 162 VAL B CA 1
ATOM 2583 C C . VAL B 1 162 ? 55.483 16.576 4.147 1.00 14.38 162 VAL B C 1
ATOM 2584 O O . VAL B 1 162 ? 55.590 15.953 5.217 1.00 16.23 162 VAL B O 1
ATOM 2588 N N . PRO B 1 163 ? 55.303 15.944 2.991 1.00 14.37 163 PRO B N 1
ATOM 2589 C CA . PRO B 1 163 ? 55.272 14.476 2.969 1.00 15.69 163 PRO B CA 1
ATOM 2590 C C . PRO B 1 163 ? 56.569 13.892 3.498 1.00 18.48 163 PRO B C 1
ATOM 2591 O O . PRO B 1 163 ? 57.671 14.368 3.193 1.00 16.82 163 PRO B O 1
ATOM 2595 N N . ARG B 1 164 ? 56.430 12.850 4.303 1.00 14.29 164 ARG B N 1
ATOM 2596 C CA . ARG B 1 164 ? 57.589 12.059 4.688 1.00 19.16 164 ARG B CA 1
ATOM 2597 C C . ARG B 1 164 ? 58.348 11.601 3.443 1.00 17.97 164 ARG B C 1
ATOM 2598 O O . ARG B 1 164 ? 57.755 11.320 2.397 1.00 19.73 164 ARG B O 1
ATOM 2606 N N . GLY B 1 165 ? 59.670 11.574 3.533 1.00 21.47 165 GLY B N 1
ATOM 2607 C CA . GLY B 1 165 ? 60.471 11.254 2.368 1.00 24.74 165 GLY B CA 1
ATOM 2608 C C . GLY B 1 165 ? 61.005 12.447 1.602 1.00 25.66 165 GLY B C 1
ATOM 2609 O O . GLY B 1 165 ? 61.627 12.255 0.545 1.00 29.40 165 GLY B O 1
ATOM 2610 N N . GLY B 1 166 ? 60.738 13.666 2.064 1.00 22.65 166 GLY B N 1
ATOM 2611 C CA . GLY B 1 166 ? 61.302 14.848 1.444 1.00 20.52 166 GLY B CA 1
ATOM 2612 C C . GLY B 1 166 ? 61.146 16.036 2.365 1.00 19.10 166 GLY B C 1
ATOM 2613 O O . GLY B 1 166 ? 60.609 15.930 3.469 1.00 19.95 166 GLY B O 1
ATOM 2614 N N . LEU B 1 167 ? 61.644 17.182 1.892 1.00 18.36 167 LEU B N 1
ATOM 2615 C CA . LEU B 1 167 ? 61.519 18.453 2.593 1.00 19.62 167 LEU B CA 1
ATOM 2616 C C . LEU B 1 167 ? 60.533 19.405 1.938 1.00 21.15 167 LEU B C 1
ATOM 2617 O O . LEU B 1 167 ? 60.110 20.372 2.582 1.00 20.89 167 LEU B O 1
ATOM 2622 N N . ARG B 1 168 ? 60.147 19.151 0.692 1.00 17.83 168 ARG B N 1
ATOM 2623 C CA . ARG B 1 168 ? 59.214 20.013 -0.014 1.00 17.11 168 ARG B CA 1
ATOM 2624 C C . ARG B 1 168 ? 57.788 19.774 0.469 1.00 16.90 168 ARG B C 1
ATOM 2625 O O . ARG B 1 168 ? 57.412 18.666 0.870 1.00 16.25 168 ARG B O 1
ATOM 2633 N N . THR B 1 169 ? 56.994 20.832 0.436 1.00 14.79 169 THR B N 1
ATOM 2634 C CA . THR B 1 169 ? 55.594 20.723 0.802 1.00 15.48 169 THR B CA 1
ATOM 2635 C C . THR B 1 169 ? 54.777 20.172 -0.362 1.00 19.48 169 THR B C 1
ATOM 2636 O O . THR B 1 169 ? 55.225 20.129 -1.519 1.00 18.23 169 THR B O 1
ATOM 2640 N N . ALA B 1 170 ? 53.560 19.732 -0.034 1.00 16.03 170 ALA B N 1
ATOM 2641 C CA . ALA B 1 170 ? 52.656 19.210 -1.053 1.00 20.26 170 ALA B CA 1
ATOM 2642 C C . ALA B 1 170 ? 52.375 20.255 -2.129 1.00 21.06 170 ALA B C 1
ATOM 2643 O O . ALA B 1 170 ? 52.256 19.918 -3.313 1.00 19.02 170 ALA B O 1
ATOM 2645 N N . ALA B 1 171 ? 52.275 21.530 -1.736 1.00 21.63 171 ALA B N 1
ATOM 2646 C CA . ALA B 1 171 ? 52.052 22.610 -2.696 1.00 23.60 171 ALA B CA 1
ATOM 2647 C C . ALA B 1 171 ? 53.256 22.863 -3.590 1.00 26.25 171 ALA B C 1
ATOM 2648 O O . ALA B 1 171 ? 53.111 23.528 -4.626 1.00 22.69 171 ALA B O 1
ATOM 2650 N N . GLU B 1 172 ? 54.434 22.369 -3.210 1.00 19.92 172 GLU B N 1
ATOM 2651 C CA . GLU B 1 172 ? 55.621 22.500 -4.044 1.00 21.61 172 GLU B CA 1
ATOM 2652 C C . GLU B 1 172 ? 55.775 21.359 -5.037 1.00 22.17 172 GLU B C 1
ATOM 2653 O O . GLU B 1 172 ? 56.661 21.424 -5.899 1.00 21.62 172 GLU B O 1
ATOM 2659 N N . LEU B 1 173 ? 54.949 20.321 -4.919 1.00 19.17 173 LEU B N 1
ATOM 2660 C CA . LEU B 1 173 ? 55.029 19.152 -5.786 1.00 28.48 173 LEU B CA 1
ATOM 2661 C C . LEU B 1 173 ? 54.431 19.413 -7.162 1.00 30.39 173 LEU B C 1
ATOM 2662 O O . LEU B 1 173 ? 53.413 20.099 -7.302 1.00 27.50 173 LEU B O 1
ATOM 2667 N N . THR B 1 174 ? 55.049 18.816 -8.175 1.00 31.40 174 THR B N 1
ATOM 2668 C CA . THR B 1 174 ? 54.545 18.915 -9.532 1.00 39.72 174 THR B CA 1
ATOM 2669 C C . THR B 1 174 ? 53.300 18.042 -9.713 1.00 41.24 174 THR B C 1
ATOM 2670 O O . THR B 1 174 ? 53.011 17.169 -8.885 1.00 39.17 174 THR B O 1
ATOM 2674 N N . PRO B 1 175 ? 52.517 18.287 -10.774 1.00 48.28 175 PRO B N 1
ATOM 2675 C CA . PRO B 1 175 ? 51.400 17.374 -11.061 1.00 49.85 175 PRO B CA 1
ATOM 2676 C C . PRO B 1 175 ? 51.844 15.932 -11.231 1.00 49.83 175 PRO B C 1
ATOM 2677 O O . PRO B 1 175 ? 51.172 15.022 -10.730 1.00 50.10 175 PRO B O 1
ATOM 2681 N N . GLU B 1 176 ? 52.973 15.697 -11.908 1.00 49.74 176 GLU B N 1
ATOM 2682 C CA . GLU B 1 176 ? 53.492 14.340 -12.032 1.00 51.31 176 GLU B CA 1
ATOM 2683 C C . GLU B 1 176 ? 53.837 13.761 -10.665 1.00 50.01 176 GLU B C 1
ATOM 2684 O O . GLU B 1 176 ? 53.604 12.576 -10.404 1.00 49.12 176 GLU B O 1
ATOM 2686 N N . GLU B 1 177 ? 54.374 14.586 -9.770 1.00 47.40 177 GLU B N 1
ATOM 2687 C CA . GLU B 1 177 ? 54.688 14.091 -8.438 1.00 49.06 177 GLU B CA 1
ATOM 2688 C C . GLU B 1 177 ? 53.429 13.750 -7.654 1.00 49.12 177 GLU B C 1
ATOM 2689 O O . GLU B 1 177 ? 53.443 12.820 -6.837 1.00 44.82 177 GLU B O 1
ATOM 2695 N N . LYS B 1 178 ? 52.329 14.467 -7.906 1.00 47.95 178 LYS B N 1
ATOM 2696 C CA . LYS B 1 178 ? 51.098 14.243 -7.155 1.00 52.62 178 LYS B CA 1
ATOM 2697 C C . LYS B 1 178 ? 50.345 13.008 -7.632 1.00 57.33 178 LYS B C 1
ATOM 2698 O O . LYS B 1 178 ? 49.711 12.325 -6.819 1.00 61.32 178 LYS B O 1
ATOM 2704 N N . ASP B 1 179 ? 50.402 12.704 -8.932 1.00 55.66 179 ASP B N 1
ATOM 2705 C CA . ASP B 1 179 ? 49.738 11.506 -9.438 1.00 60.84 179 ASP B CA 1
ATOM 2706 C C . ASP B 1 179 ? 50.421 10.239 -8.933 1.00 66.70 179 ASP B C 1
ATOM 2707 O O . ASP B 1 179 ? 49.749 9.254 -8.603 1.00 68.79 179 ASP B O 1
ATOM 2709 N N . ALA B 1 180 ? 51.757 10.248 -8.858 1.00 70.60 180 ALA B N 1
ATOM 2710 C CA . ALA B 1 180 ? 52.483 9.076 -8.374 1.00 67.30 180 ALA B CA 1
ATOM 2711 C C . ALA B 1 180 ? 52.103 8.727 -6.939 1.00 68.44 180 ALA B C 1
ATOM 2712 O O . ALA B 1 180 ? 52.206 7.564 -6.537 1.00 76.65 180 ALA B O 1
ATOM 2714 N N . VAL B 1 181 ? 51.651 9.712 -6.164 1.00 63.94 181 VAL B N 1
ATOM 2715 C CA . VAL B 1 181 ? 51.234 9.466 -4.788 1.00 64.22 181 VAL B CA 1
ATOM 2716 C C . VAL B 1 181 ? 49.820 8.895 -4.741 1.00 69.56 181 VAL B C 1
ATOM 2717 O O . VAL B 1 181 ? 49.510 8.045 -3.897 1.00 69.34 181 VAL B O 1
ATOM 2721 N N . SER B 1 182 ? 48.938 9.344 -5.640 1.00 70.15 182 SER B N 1
ATOM 2722 C CA . SER B 1 182 ? 47.578 8.814 -5.675 1.00 72.87 182 SER B CA 1
ATOM 2723 C C . SER B 1 182 ? 47.486 7.465 -6.377 1.00 72.31 182 SER B C 1
ATOM 2724 O O . SER B 1 182 ? 46.550 6.705 -6.101 1.00 74.38 182 SER B O 1
ATOM 2727 N N . HIS B 1 183 ? 48.427 7.150 -7.272 1.00 68.42 183 HIS B N 1
ATOM 2728 C CA . HIS B 1 183 ? 48.439 5.836 -7.913 1.00 71.14 183 HIS B CA 1
ATOM 2729 C C . HIS B 1 183 ? 48.829 4.746 -6.922 1.00 67.24 183 HIS B C 1
ATOM 2730 O O . HIS B 1 183 ? 48.244 3.653 -6.922 1.00 59.84 183 HIS B O 1
ATOM 2732 N N . ARG B 1 184 ? 49.833 5.022 -6.085 1.00 65.70 184 ARG B N 1
ATOM 2733 C CA . ARG B 1 184 ? 50.231 4.074 -5.050 1.00 68.75 184 ARG B CA 1
ATOM 2734 C C . ARG B 1 184 ? 49.185 3.955 -3.939 1.00 64.92 184 ARG B C 1
ATOM 2735 O O . ARG B 1 184 ? 49.011 2.866 -3.375 1.00 56.44 184 ARG B O 1
ATOM 2743 N N . GLY B 1 185 ? 48.477 5.042 -3.616 1.00 59.02 185 GLY B N 1
ATOM 2744 C CA . GLY B 1 185 ? 47.408 4.949 -2.628 1.00 60.81 185 GLY B CA 1
ATOM 2745 C C . GLY B 1 185 ? 46.279 4.035 -3.073 1.00 62.30 185 GLY B C 1
ATOM 2746 O O . GLY B 1 185 ? 45.782 3.209 -2.299 1.00 54.54 185 GLY B O 1
ATOM 2747 N N . ARG B 1 186 ? 45.837 4.191 -4.324 1.00 62.45 186 ARG B N 1
ATOM 2748 C CA . ARG B 1 186 ? 44.784 3.332 -4.855 1.00 60.84 186 ARG B CA 1
ATOM 2749 C C . ARG B 1 186 ? 45.272 1.901 -5.063 1.00 60.29 186 ARG B C 1
ATOM 2750 O O . ARG B 1 186 ? 44.483 0.957 -4.937 1.00 54.15 186 ARG B O 1
ATOM 2758 N N . ALA B 1 187 ? 46.566 1.726 -5.359 1.00 60.66 187 ALA B N 1
ATOM 2759 C CA . ALA B 1 187 ? 47.131 0.388 -5.505 1.00 58.90 187 ALA B CA 1
ATOM 2760 C C . ALA B 1 187 ? 47.146 -0.348 -4.170 1.00 58.77 187 ALA B C 1
ATOM 2761 O O . ALA B 1 187 ? 46.876 -1.552 -4.119 1.00 58.32 187 ALA B O 1
ATOM 2763 N N . LEU B 1 188 ? 47.450 0.354 -3.078 1.00 55.87 188 LEU B N 1
ATOM 2764 C CA . LEU B 1 188 ? 47.342 -0.266 -1.761 1.00 55.91 188 LEU B CA 1
ATOM 2765 C C . LEU B 1 188 ? 45.891 -0.598 -1.425 1.00 56.60 188 LEU B C 1
ATOM 2766 O O . LEU B 1 188 ? 45.607 -1.663 -0.863 1.00 53.64 188 LEU B O 1
ATOM 2771 N N . ALA B 1 189 ? 44.960 0.300 -1.771 1.00 63.35 189 ALA B N 1
ATOM 2772 C CA . ALA B 1 189 ? 43.553 0.102 -1.428 1.00 65.37 189 ALA B CA 1
ATOM 2773 C C . ALA B 1 189 ? 42.990 -1.166 -2.057 1.00 71.25 189 ALA B C 1
ATOM 2774 O O . ALA B 1 189 ? 42.111 -1.812 -1.475 1.00 76.28 189 ALA B O 1
ATOM 2776 N N . ALA B 1 190 ? 43.508 -1.555 -3.220 1.00 63.66 190 ALA B N 1
ATOM 2777 C CA . ALA B 1 190 ? 43.054 -2.765 -3.891 1.00 64.14 190 ALA B CA 1
ATOM 2778 C C . ALA B 1 190 ? 43.693 -4.020 -3.316 1.00 66.21 190 ALA B C 1
ATOM 2779 O O . ALA B 1 190 ? 43.141 -5.114 -3.479 1.00 64.40 190 ALA B O 1
ATOM 2781 N N . LEU B 1 191 ? 44.831 -3.878 -2.636 1.00 64.28 191 LEU B N 1
ATOM 2782 C CA . LEU B 1 191 ? 45.568 -5.012 -2.093 1.00 64.90 191 LEU B CA 1
ATOM 2783 C C . LEU B 1 191 ? 44.953 -5.560 -0.811 1.00 69.13 191 LEU B C 1
ATOM 2784 O O . LEU B 1 191 ? 45.208 -6.722 -0.474 1.00 69.63 191 LEU B O 1
ATOM 2789 N N . LEU B 1 192 ? 44.164 -4.746 -0.088 1.00 67.19 192 LEU B N 1
ATOM 2790 C CA . LEU B 1 192 ? 43.565 -5.081 1.204 1.00 63.71 192 LEU B CA 1
ATOM 2791 C C . LEU B 1 192 ? 42.926 -6.465 1.188 1.00 68.42 192 LEU B C 1
ATOM 2792 O O . LEU B 1 192 ? 41.921 -6.679 0.496 1.00 64.24 192 LEU B O 1
ATOM 2797 N N . PRO B 1 193 ? 43.478 -7.423 1.943 1.00 76.76 193 PRO B N 1
ATOM 2798 C CA . PRO B 1 193 ? 42.901 -8.779 1.961 1.00 78.58 193 PRO B CA 1
ATOM 2799 C C . PRO B 1 193 ? 41.427 -8.799 2.303 1.00 79.29 193 PRO B C 1
ATOM 2800 O O . PRO B 1 193 ? 40.679 -9.633 1.775 1.00 87.03 193 PRO B O 1
ATOM 2804 N N . MET B 1 194 ? 40.986 -7.905 3.176 1.00 69.93 194 MET B N 1
ATOM 2805 C CA . MET B 1 194 ? 39.585 -7.824 3.542 1.00 76.87 194 MET B CA 1
ATOM 2806 C C . MET B 1 194 ? 38.799 -7.297 2.341 1.00 69.15 194 MET B C 1
ATOM 2807 O O . MET B 1 194 ? 37.865 -7.937 1.869 1.00 77.74 194 MET B O 1
ATOM 2812 N N . MET C 1 1 ? 60.439 -2.975 -11.439 1.00 86.49 1 MET C N 1
ATOM 2813 C CA . MET C 1 1 ? 60.948 -2.625 -10.117 1.00 86.08 1 MET C CA 1
ATOM 2814 C C . MET C 1 1 ? 60.673 -3.743 -9.123 1.00 77.63 1 MET C C 1
ATOM 2815 O O . MET C 1 1 ? 59.595 -4.340 -9.139 1.00 77.85 1 MET C O 1
ATOM 2817 N N . LYS C 1 2 ? 61.630 -4.002 -8.236 1.00 66.36 2 LYS C N 1
ATOM 2818 C CA . LYS C 1 2 ? 61.428 -5.002 -7.201 1.00 56.64 2 LYS C CA 1
ATOM 2819 C C . LYS C 1 2 ? 60.764 -4.351 -5.992 1.00 46.68 2 LYS C C 1
ATOM 2820 O O . LYS C 1 2 ? 61.111 -3.235 -5.595 1.00 44.80 2 LYS C O 1
ATOM 2822 N N . ILE C 1 3 ? 59.764 -5.034 -5.441 1.00 45.47 3 ILE C N 1
ATOM 2823 C CA . ILE C 1 3 ? 59.076 -4.598 -4.233 1.00 38.11 3 ILE C CA 1
ATOM 2824 C C . ILE C 1 3 ? 59.091 -5.735 -3.226 1.00 34.58 3 ILE C C 1
ATOM 2825 O O . ILE C 1 3 ? 58.712 -6.864 -3.558 1.00 37.37 3 ILE C O 1
ATOM 2830 N N . LEU C 1 4 ? 59.530 -5.442 -2.005 1.00 30.65 4 LEU C N 1
ATOM 2831 C CA . LEU C 1 4 ? 59.547 -6.447 -0.956 1.00 29.97 4 LEU C CA 1
ATOM 2832 C C . LEU C 1 4 ? 58.156 -6.558 -0.328 1.00 33.67 4 LEU C C 1
ATOM 2833 O O . LEU C 1 4 ? 57.602 -5.558 0.150 1.00 30.36 4 LEU C O 1
ATOM 2838 N N . VAL C 1 5 ? 57.595 -7.768 -0.339 1.00 29.82 5 VAL C N 1
ATOM 2839 C CA . VAL C 1 5 ? 56.389 -8.078 0.417 1.00 28.68 5 VAL C CA 1
ATOM 2840 C C . VAL C 1 5 ? 56.821 -8.670 1.748 1.00 33.12 5 VAL C C 1
ATOM 2841 O O . VAL C 1 5 ? 57.419 -9.752 1.782 1.00 33.34 5 VAL C O 1
ATOM 2845 N N . ALA C 1 6 ? 56.524 -7.964 2.844 1.00 29.64 6 ALA C N 1
ATOM 2846 C CA . ALA C 1 6 ? 56.979 -8.360 4.179 1.00 31.28 6 ALA C CA 1
ATOM 2847 C C . ALA C 1 6 ? 56.121 -9.496 4.744 1.00 34.11 6 ALA C C 1
ATOM 2848 O O . ALA C 1 6 ? 55.494 -9.390 5.799 1.00 38.16 6 ALA C O 1
ATOM 2850 N N . SER C 1 7 ? 56.129 -10.609 4.019 1.00 34.49 7 SER C N 1
ATOM 2851 C CA . SER C 1 7 ? 55.391 -11.803 4.393 1.00 40.40 7 SER C CA 1
ATOM 2852 C C . SER C 1 7 ? 56.139 -13.013 3.853 1.00 44.27 7 SER C C 1
ATOM 2853 O O . SER C 1 7 ? 56.815 -12.929 2.823 1.00 44.36 7 SER C O 1
ATOM 2856 N N . ARG C 1 8 ? 56.023 -14.137 4.554 1.00 52.05 8 ARG C N 1
ATOM 2857 C CA . ARG C 1 8 ? 56.533 -15.401 4.040 1.00 54.77 8 ARG C CA 1
ATOM 2858 C C . ARG C 1 8 ? 55.425 -16.279 3.480 1.00 64.73 8 ARG C C 1
ATOM 2859 O O . ARG C 1 8 ? 55.696 -17.403 3.041 1.00 68.19 8 ARG C O 1
ATOM 2861 N N . ASN C 1 9 ? 54.189 -15.778 3.462 1.00 71.92 9 ASN C N 1
ATOM 2862 C CA . ASN C 1 9 ? 53.052 -16.524 2.945 1.00 74.12 9 ASN C CA 1
ATOM 2863 C C . ASN C 1 9 ? 52.913 -16.226 1.459 1.00 78.47 9 ASN C C 1
ATOM 2864 O O . ASN C 1 9 ? 52.607 -15.079 1.095 1.00 75.80 9 ASN C O 1
ATOM 2866 N N . PRO C 1 10 ? 53.155 -17.196 0.573 1.00 85.89 10 PRO C N 1
ATOM 2867 C CA . PRO C 1 10 ? 53.005 -16.931 -0.867 1.00 88.52 10 PRO C CA 1
ATOM 2868 C C . PRO C 1 10 ? 51.604 -16.497 -1.253 1.00 90.95 10 PRO C C 1
ATOM 2869 O O . PRO C 1 10 ? 51.441 -15.846 -2.294 1.00 89.31 10 PRO C O 1
ATOM 2873 N N . LYS C 1 11 ? 50.592 -16.827 -0.441 1.00 87.26 11 LYS C N 1
ATOM 2874 C CA . LYS C 1 11 ? 49.222 -16.418 -0.736 1.00 81.81 11 LYS C CA 1
ATOM 2875 C C . LYS C 1 11 ? 49.097 -14.903 -0.837 1.00 79.99 11 LYS C C 1
ATOM 2876 O O . LYS C 1 11 ? 48.315 -14.389 -1.646 1.00 80.33 11 LYS C O 1
ATOM 2878 N N . LYS C 1 12 ? 49.861 -14.170 -0.029 1.00 73.47 12 LYS C N 1
ATOM 2879 C CA . LYS C 1 12 ? 49.828 -12.714 -0.111 1.00 73.88 12 LYS C CA 1
ATOM 2880 C C . LYS C 1 12 ? 50.395 -12.226 -1.438 1.00 81.59 12 LYS C C 1
ATOM 2881 O O . LYS C 1 12 ? 49.839 -11.326 -2.071 1.00 81.93 12 LYS C O 1
ATOM 2883 N N . LEU C 1 13 ? 51.504 -12.814 -1.870 1.00 88.31 13 LEU C N 1
ATOM 2884 C CA . LEU C 1 13 ? 52.150 -12.398 -3.108 1.00 89.42 13 LEU C CA 1
ATOM 2885 C C . LEU C 1 13 ? 51.312 -12.741 -4.331 1.00 83.95 13 LEU C C 1
ATOM 2886 O O . LEU C 1 13 ? 51.217 -11.936 -5.270 1.00 82.90 13 LEU C O 1
ATOM 2891 N N . ALA C 1 14 ? 50.700 -13.927 -4.339 1.00 86.80 14 ALA C N 1
ATOM 2892 C CA . ALA C 1 14 ? 49.887 -14.333 -5.483 1.00 85.76 14 ALA C CA 1
ATOM 2893 C C . ALA C 1 14 ? 48.707 -13.390 -5.684 1.00 83.68 14 ALA C C 1
ATOM 2894 O O . ALA C 1 14 ? 48.431 -12.942 -6.805 1.00 82.80 14 ALA C O 1
ATOM 2896 N N . GLU C 1 15 ? 48.008 -13.063 -4.595 1.00 85.32 15 GLU C N 1
ATOM 2897 C CA . GLU C 1 15 ? 46.897 -12.127 -4.698 1.00 83.95 15 GLU C CA 1
ATOM 2898 C C . GLU C 1 15 ? 47.399 -10.749 -5.093 1.00 79.64 15 GLU C C 1
ATOM 2899 O O . GLU C 1 15 ? 46.803 -10.084 -5.949 1.00 80.56 15 GLU C O 1
ATOM 2901 N N . LEU C 1 16 ? 48.522 -10.324 -4.506 1.00 78.37 16 LEU C N 1
ATOM 2902 C CA . LEU C 1 16 ? 49.083 -9.016 -4.824 1.00 70.88 16 LEU C CA 1
ATOM 2903 C C . LEU C 1 16 ? 49.553 -8.941 -6.272 1.00 74.75 16 LEU C C 1
ATOM 2904 O O . LEU C 1 16 ? 49.373 -7.912 -6.933 1.00 72.29 16 LEU C O 1
ATOM 2906 N N . SER C 1 17 ? 50.131 -10.027 -6.795 1.00 74.74 17 SER C N 1
ATOM 2907 C CA . SER C 1 17 ? 50.566 -10.022 -8.188 1.00 72.23 17 SER C CA 1
ATOM 2908 C C . SER C 1 17 ? 49.388 -9.828 -9.138 1.00 72.85 17 SER C C 1
ATOM 2909 O O . SER C 1 17 ? 49.439 -8.992 -10.049 1.00 69.55 17 SER C O 1
ATOM 2912 N N . ARG C 1 18 ? 48.300 -10.572 -8.920 1.00 70.56 18 ARG C N 1
ATOM 2913 C CA . ARG C 1 18 ? 47.135 -10.456 -9.795 1.00 77.76 18 ARG C CA 1
ATOM 2914 C C . ARG C 1 18 ? 46.405 -9.132 -9.607 1.00 76.91 18 ARG C C 1
ATOM 2915 O O . ARG C 1 18 ? 45.750 -8.650 -10.540 1.00 76.51 18 ARG C O 1
ATOM 2917 N N . VAL C 1 19 ? 46.503 -8.534 -8.417 1.00 74.68 19 VAL C N 1
ATOM 2918 C CA . VAL C 1 19 ? 45.848 -7.254 -8.171 1.00 79.55 19 VAL C CA 1
ATOM 2919 C C . VAL C 1 19 ? 46.652 -6.081 -8.732 1.00 83.00 19 VAL C C 1
ATOM 2920 O O . VAL C 1 19 ? 46.075 -5.039 -9.066 1.00 87.17 19 VAL C O 1
ATOM 2922 N N . LEU C 1 20 ? 47.976 -6.221 -8.855 1.00 82.27 20 LEU C N 1
ATOM 2923 C CA . LEU C 1 20 ? 48.806 -5.168 -9.437 1.00 85.92 20 LEU C CA 1
ATOM 2924 C C . LEU C 1 20 ? 48.638 -5.023 -10.947 1.00 92.18 20 LEU C C 1
ATOM 2925 O O . LEU C 1 20 ? 49.073 -4.007 -11.503 1.00 99.57 20 LEU C O 1
ATOM 2930 N N . GLU C 1 21 ? 48.024 -5.997 -11.621 1.00 83.67 21 GLU C N 1
ATOM 2931 C CA . GLU C 1 21 ? 47.739 -5.840 -13.042 1.00 87.09 21 GLU C CA 1
ATOM 2932 C C . GLU C 1 21 ? 46.561 -4.904 -13.273 1.00 87.66 21 GLU C C 1
ATOM 2933 O O . GLU C 1 21 ? 46.516 -4.208 -14.293 1.00 86.41 21 GLU C O 1
ATOM 2939 N N . SER C 1 22 ? 45.596 -4.895 -12.358 1.00 84.87 22 SER C N 1
ATOM 2940 C CA . SER C 1 22 ? 44.452 -3.995 -12.430 1.00 78.51 22 SER C CA 1
ATOM 2941 C C . SER C 1 22 ? 44.794 -2.582 -11.939 1.00 78.12 22 SER C C 1
ATOM 2942 O O . SER C 1 22 ? 44.952 -1.649 -12.729 1.00 70.20 22 SER C O 1
ATOM 2945 N N . SER C 1 26 ? 52.341 -4.385 -14.151 1.00 89.95 26 SER C N 1
ATOM 2946 C CA . SER C 1 26 ? 52.918 -3.406 -15.064 1.00 80.65 26 SER C CA 1
ATOM 2947 C C . SER C 1 26 ? 54.436 -3.328 -14.917 1.00 79.89 26 SER C C 1
ATOM 2948 O O . SER C 1 26 ? 55.008 -2.240 -14.935 1.00 84.39 26 SER C O 1
ATOM 2951 N N . GLY C 1 27 ? 55.081 -4.485 -14.763 1.00 74.04 27 GLY C N 1
ATOM 2952 C CA . GLY C 1 27 ? 56.526 -4.572 -14.708 1.00 70.59 27 GLY C CA 1
ATOM 2953 C C . GLY C 1 27 ? 57.122 -4.736 -13.326 1.00 72.89 27 GLY C C 1
ATOM 2954 O O . GLY C 1 27 ? 58.354 -4.756 -13.204 1.00 72.83 27 GLY C O 1
ATOM 2955 N N . VAL C 1 28 ? 56.296 -4.860 -12.288 1.00 78.22 28 VAL C N 1
ATOM 2956 C CA . VAL C 1 28 ? 56.775 -4.993 -10.912 1.00 65.46 28 VAL C CA 1
ATOM 2957 C C . VAL C 1 28 ? 57.174 -6.442 -10.651 1.00 66.05 28 VAL C C 1
ATOM 2958 O O . VAL C 1 28 ? 56.424 -7.371 -10.971 1.00 67.66 28 VAL C O 1
ATOM 2962 N N . GLU C 1 29 ? 58.351 -6.646 -10.065 1.00 65.61 29 GLU C N 1
ATOM 2963 C CA . GLU C 1 29 ? 58.754 -7.958 -9.571 1.00 59.21 29 GLU C CA 1
ATOM 2964 C C . GLU C 1 29 ? 58.634 -7.964 -8.046 1.00 55.34 29 GLU C C 1
ATOM 2965 O O . GLU C 1 29 ? 59.258 -7.149 -7.362 1.00 47.89 29 GLU C O 1
ATOM 2967 N N . LEU C 1 30 ? 57.825 -8.873 -7.518 1.00 52.06 30 LEU C N 1
ATOM 2968 C CA . LEU C 1 30 ? 57.631 -9.010 -6.080 1.00 47.00 30 LEU C CA 1
ATOM 2969 C C . LEU C 1 30 ? 58.577 -10.041 -5.477 1.00 50.19 30 LEU C C 1
ATOM 2970 O O . LEU C 1 30 ? 58.742 -11.141 -6.014 1.00 55.72 30 LEU C O 1
ATOM 2975 N N . VAL C 1 31 ? 59.184 -9.687 -4.347 1.00 45.49 31 VAL C N 1
ATOM 2976 C CA . VAL C 1 31 ? 60.016 -10.613 -3.587 1.00 45.41 31 VAL C CA 1
ATOM 2977 C C . VAL C 1 31 ? 59.449 -10.690 -2.174 1.00 44.69 31 VAL C C 1
ATOM 2978 O O . VAL C 1 31 ? 58.884 -9.719 -1.660 1.00 40.64 31 VAL C O 1
ATOM 2982 N N . SER C 1 32 ? 59.587 -11.860 -1.552 1.00 44.97 32 SER C N 1
ATOM 2983 C CA . SER C 1 32 ? 59.073 -12.103 -0.211 1.00 41.20 32 SER C CA 1
ATOM 2984 C C . SER C 1 32 ? 60.215 -12.139 0.790 1.00 39.89 32 SER C C 1
ATOM 2985 O O . SER C 1 32 ? 61.391 -12.108 0.436 1.00 40.19 32 SER C O 1
ATOM 2988 N N . LEU C 1 33 ? 59.852 -12.250 2.065 1.00 39.55 33 LEU C N 1
ATOM 2989 C CA . LEU C 1 33 ? 60.868 -12.374 3.099 1.00 42.83 33 LEU C CA 1
ATOM 2990 C C . LEU C 1 33 ? 61.678 -13.657 2.962 1.00 43.33 33 LEU C C 1
ATOM 2991 O O . LEU C 1 33 ? 62.809 -13.718 3.456 1.00 44.84 33 LEU C O 1
ATOM 2996 N N . THR C 1 34 ? 61.131 -14.684 2.309 1.00 47.77 34 THR C N 1
ATOM 2997 C CA . THR C 1 34 ? 61.885 -15.918 2.115 1.00 45.76 34 THR C CA 1
ATOM 2998 C C . THR C 1 34 ? 62.968 -15.776 1.057 1.00 46.78 34 THR C C 1
ATOM 2999 O O . THR C 1 34 ? 63.820 -16.664 0.948 1.00 51.55 34 THR C O 1
ATOM 3003 N N . ASP C 1 35 ? 62.954 -14.696 0.274 1.00 45.85 35 ASP C N 1
ATOM 3004 C CA . ASP C 1 35 ? 63.979 -14.457 -0.734 1.00 52.17 35 ASP C CA 1
ATOM 3005 C C . ASP C 1 35 ? 65.120 -13.577 -0.243 1.00 46.18 35 ASP C C 1
ATOM 3006 O O . ASP C 1 35 ? 66.103 -13.412 -0.968 1.00 54.34 35 ASP C O 1
ATOM 3011 N N . VAL C 1 36 ? 65.012 -12.999 0.944 1.00 40.88 36 VAL C N 1
ATOM 3012 C CA . VAL C 1 36 ? 66.076 -12.165 1.494 1.00 37.53 36 VAL C CA 1
ATOM 3013 C C . VAL C 1 36 ? 66.457 -12.745 2.847 1.00 37.99 36 VAL C C 1
ATOM 3014 O O . VAL C 1 36 ? 65.669 -13.477 3.471 1.00 39.51 36 VAL C O 1
ATOM 3018 N N . PRO C 1 37 ? 67.670 -12.461 3.321 1.00 39.59 37 PRO C N 1
ATOM 3019 C CA . PRO C 1 37 ? 68.107 -13.003 4.614 1.00 37.72 37 PRO C CA 1
ATOM 3020 C C . PRO C 1 37 ? 67.124 -12.696 5.736 1.00 32.73 37 PRO C C 1
ATOM 3021 O O . PRO C 1 37 ? 66.524 -11.619 5.795 1.00 29.71 37 PRO C O 1
ATOM 3025 N N . GLU C 1 38 ? 66.957 -13.669 6.624 1.00 30.99 38 GLU C N 1
ATOM 3026 C CA . GLU C 1 38 ? 66.061 -13.509 7.758 1.00 34.07 38 GLU C CA 1
ATOM 3027 C C . GLU C 1 38 ? 66.526 -12.368 8.661 1.00 34.58 38 GLU C C 1
ATOM 3028 O O . GLU C 1 38 ? 67.726 -12.118 8.813 1.00 32.98 38 GLU C O 1
ATOM 3034 N N . TYR C 1 39 ? 65.567 -11.637 9.225 1.00 31.78 39 TYR C N 1
ATOM 3035 C CA . TYR C 1 39 ? 65.867 -10.639 10.239 1.00 30.92 39 TYR C CA 1
ATOM 3036 C C . TYR C 1 39 ? 64.818 -10.717 11.339 1.00 32.09 39 TYR C C 1
ATOM 3037 O O . TYR C 1 39 ? 63.727 -11.252 11.142 1.00 31.18 39 TYR C O 1
ATOM 3046 N N . GLU C 1 40 ? 65.169 -10.165 12.505 1.00 39.56 40 GLU C N 1
ATOM 3047 C CA . GLU C 1 40 ? 64.318 -10.245 13.690 1.00 39.87 40 GLU C CA 1
ATOM 3048 C C . GLU C 1 40 ? 63.039 -9.437 13.495 1.00 39.20 40 GLU C C 1
ATOM 3049 O O . GLU C 1 40 ? 63.079 -8.274 13.082 1.00 39.08 40 GLU C O 1
ATOM 3051 N N . GLU C 1 41 ? 61.904 -10.059 13.797 1.00 43.07 41 GLU C N 1
ATOM 3052 C CA . GLU C 1 41 ? 60.594 -9.440 13.653 1.00 42.25 41 GLU C CA 1
ATOM 3053 C C . GLU C 1 41 ? 60.150 -8.880 15.000 1.00 46.18 41 GLU C C 1
ATOM 3054 O O . GLU C 1 41 ? 59.986 -9.632 15.967 1.00 44.65 41 GLU C O 1
ATOM 3056 N N . VAL C 1 42 ? 59.978 -7.566 15.061 1.00 42.59 42 VAL C N 1
ATOM 3057 C CA . VAL C 1 42 ? 59.605 -6.906 16.318 1.00 42.30 42 VAL C CA 1
ATOM 3058 C C . VAL C 1 42 ? 58.188 -7.324 16.705 1.00 36.09 42 VAL C C 1
ATOM 3059 O O . VAL C 1 42 ? 57.275 -7.261 15.864 1.00 36.82 42 VAL C O 1
ATOM 3063 N N . PRO C 1 43 ? 57.944 -7.737 17.945 1.00 34.58 43 PRO C N 1
ATOM 3064 C CA . PRO C 1 43 ? 56.583 -8.134 18.331 1.00 33.37 43 PRO C CA 1
ATOM 3065 C C . PRO C 1 43 ? 55.625 -6.950 18.311 1.00 30.39 43 PRO C C 1
ATOM 3066 O O . PRO C 1 43 ? 56.015 -5.799 18.518 1.00 26.98 43 PRO C O 1
ATOM 3070 N N . GLU C 1 44 ? 54.356 -7.242 18.044 1.00 25.79 44 GLU C N 1
ATOM 3071 C CA . GLU C 1 44 ? 53.370 -6.196 17.799 1.00 24.18 44 GLU C CA 1
ATOM 3072 C C . GLU C 1 44 ? 52.470 -6.009 19.009 1.00 22.34 44 GLU C C 1
ATOM 3073 O O . GLU C 1 44 ? 52.055 -6.984 19.642 1.00 23.14 44 GLU C O 1
ATOM 3079 N N . THR C 1 45 ? 52.153 -4.751 19.309 1.00 20.97 45 THR C N 1
ATOM 3080 C CA . THR C 1 45 ? 51.296 -4.414 20.433 1.00 22.44 45 THR C CA 1
ATOM 3081 C C . THR C 1 45 ? 50.286 -3.355 20.005 1.00 21.43 45 THR C C 1
ATOM 3082 O O . THR C 1 45 ? 50.444 -2.682 18.978 1.00 19.32 45 THR C O 1
ATOM 3086 N N . GLY C 1 46 ? 49.231 -3.232 20.805 1.00 17.98 46 GLY C N 1
ATOM 3087 C CA . GLY C 1 46 ? 48.246 -2.176 20.642 1.00 16.37 46 GLY C CA 1
ATOM 3088 C C . GLY C 1 46 ? 47.077 -2.530 19.742 1.00 13.68 46 GLY C C 1
ATOM 3089 O O . GLY C 1 46 ? 46.842 -3.678 19.353 1.00 12.69 46 GLY C O 1
ATOM 3090 N N . ALA C 1 47 ? 46.324 -1.489 19.398 1.00 14.42 47 ALA C N 1
ATOM 3091 C CA . ALA C 1 47 ? 45.130 -1.644 18.587 1.00 13.91 47 ALA C CA 1
ATOM 3092 C C . ALA C 1 47 ? 45.288 -1.147 17.158 1.00 18.31 47 ALA C C 1
ATOM 3093 O O . ALA C 1 47 ? 44.381 -1.370 16.355 1.00 16.06 47 ALA C O 1
ATOM 3095 N N . SER C 1 48 ? 46.400 -0.492 16.810 1.00 12.48 48 SER C N 1
ATOM 3096 C CA . SER C 1 48 ? 46.515 0.170 15.507 1.00 17.70 48 SER C CA 1
ATOM 3097 C C . SER C 1 48 ? 47.096 -0.793 14.472 1.00 15.34 48 SER C C 1
ATOM 3098 O O . SER C 1 48 ? 48.309 -1.004 14.419 1.00 13.84 48 SER C O 1
ATOM 3101 N N . PHE C 1 49 ? 46.234 -1.358 13.616 1.00 12.54 49 PHE C N 1
ATOM 3102 C CA . PHE C 1 49 ? 46.743 -2.148 12.494 1.00 16.32 49 PHE C CA 1
ATOM 3103 C C . PHE C 1 49 ? 47.585 -1.295 11.555 1.00 15.05 49 PHE C C 1
ATOM 3104 O O . PHE C 1 49 ? 48.600 -1.766 11.026 1.00 15.04 49 PHE C O 1
ATOM 3112 N N . GLU C 1 50 ? 47.200 -0.025 11.371 1.00 13.91 50 GLU C N 1
ATOM 3113 C CA . GLU C 1 50 ? 47.937 0.872 10.490 1.00 13.46 50 GLU C CA 1
ATOM 3114 C C . GLU C 1 50 ? 49.358 1.111 10.978 1.00 15.15 50 GLU C C 1
ATOM 3115 O O . GLU C 1 50 ? 50.314 0.999 10.203 1.00 16.50 50 GLU C O 1
ATOM 3121 N N . ASP C 1 51 ? 49.516 1.490 12.249 1.00 14.58 51 ASP C N 1
ATOM 3122 C CA . ASP C 1 51 ? 50.854 1.756 12.758 1.00 14.78 51 ASP C CA 1
ATOM 3123 C C . ASP C 1 51 ? 51.725 0.524 12.613 1.00 14.98 51 ASP C C 1
ATOM 3124 O O . ASP C 1 51 ? 52.893 0.622 12.235 1.00 17.38 51 ASP C O 1
ATOM 3129 N N . ASN C 1 52 ? 51.161 -0.651 12.893 1.00 13.57 52 ASN C N 1
ATOM 3130 C CA . ASN C 1 52 ? 51.960 -1.863 12.875 1.00 17.56 52 ASN C CA 1
ATOM 3131 C C . ASN C 1 52 ? 52.313 -2.293 11.461 1.00 15.34 52 ASN C C 1
ATOM 3132 O O . ASN C 1 52 ? 53.400 -2.838 11.247 1.00 16.87 52 ASN C O 1
ATOM 3137 N N . ALA C 1 53 ? 51.419 -2.062 10.491 1.00 16.22 53 ALA C N 1
ATOM 3138 C CA . ALA C 1 53 ? 51.770 -2.324 9.097 1.00 13.87 53 ALA C CA 1
ATOM 3139 C C . ALA C 1 53 ? 52.914 -1.420 8.655 1.00 16.86 53 ALA C C 1
ATOM 3140 O O . ALA C 1 53 ? 53.806 -1.851 7.915 1.00 17.89 53 ALA C O 1
ATOM 3142 N N . LEU C 1 54 ? 52.902 -0.158 9.108 1.00 14.01 54 LEU C N 1
ATOM 3143 C CA . LEU C 1 54 ? 53.983 0.774 8.793 1.00 14.49 54 LEU C CA 1
ATOM 3144 C C . LEU C 1 54 ? 55.308 0.328 9.414 1.00 18.41 54 LEU C C 1
ATOM 3145 O O . LEU C 1 54 ? 56.362 0.395 8.767 1.00 18.39 54 LEU C O 1
ATOM 3150 N N . ILE C 1 55 ? 55.281 -0.120 10.674 1.00 16.56 55 ILE C N 1
ATOM 3151 C CA . ILE C 1 55 ? 56.497 -0.608 11.324 1.00 15.14 55 ILE C CA 1
ATOM 3152 C C . ILE C 1 55 ? 57.107 -1.757 10.528 1.00 17.06 55 ILE C C 1
ATOM 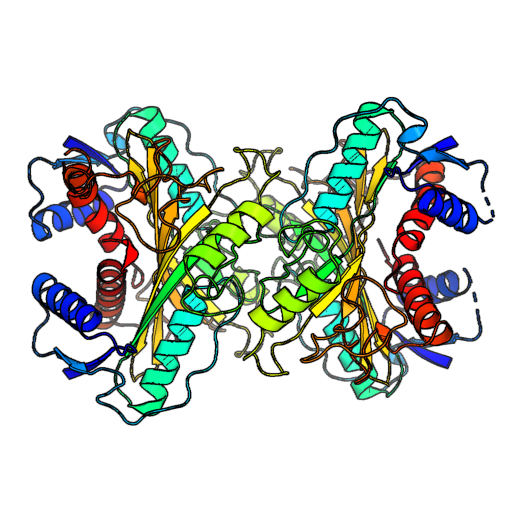3153 O O . ILE C 1 55 ? 58.308 -1.767 10.254 1.00 16.55 55 ILE C O 1
ATOM 3158 N N . LYS C 1 56 ? 56.283 -2.722 10.113 1.00 16.82 56 LYS C N 1
ATOM 3159 C CA . LYS C 1 56 ? 56.807 -3.863 9.363 1.00 15.86 56 LYS C CA 1
ATOM 3160 C C . LYS C 1 56 ? 57.356 -3.431 8.014 1.00 18.15 56 LYS C C 1
ATOM 3161 O O . LYS C 1 56 ? 58.391 -3.946 7.564 1.00 16.53 56 LYS C O 1
ATOM 3167 N N . ALA C 1 57 ? 56.674 -2.486 7.361 1.00 13.39 57 ALA C N 1
ATOM 3168 C CA . ALA C 1 57 ? 57.113 -2.022 6.050 1.00 14.38 57 ALA C CA 1
ATOM 3169 C C . ALA C 1 57 ? 58.399 -1.216 6.154 1.00 15.66 57 ALA C C 1
ATOM 3170 O O . ALA C 1 57 ? 59.253 -1.291 5.261 1.00 20.23 57 ALA C O 1
ATOM 3172 N N . ARG C 1 58 ? 58.545 -0.409 7.212 1.00 14.85 58 ARG C N 1
ATOM 3173 C CA . ARG C 1 58 ? 59.808 0.299 7.430 1.00 16.09 58 ARG C CA 1
ATOM 3174 C C . ARG C 1 58 ? 60.976 -0.670 7.593 1.00 20.95 58 ARG C C 1
ATOM 3175 O O . ARG C 1 58 ? 62.065 -0.447 7.047 1.00 17.89 58 ARG C O 1
ATOM 3183 N N . GLU C 1 59 ? 60.777 -1.732 8.377 1.00 16.85 59 GLU C N 1
ATOM 3184 C CA . GLU C 1 59 ? 61.839 -2.707 8.590 1.00 19.67 59 GLU C CA 1
ATOM 3185 C C . GLU C 1 59 ? 62.247 -3.382 7.283 1.00 20.45 59 GLU C C 1
ATOM 3186 O O . GLU C 1 59 ? 63.432 -3.673 7.069 1.00 18.68 59 GLU C O 1
ATOM 3192 N N . GLY C 1 60 ? 61.273 -3.679 6.418 1.00 15.55 60 GLY C N 1
ATOM 3193 C CA . GLY C 1 60 ? 61.599 -4.284 5.135 1.00 20.37 60 GLY C CA 1
ATOM 3194 C C . GLY C 1 60 ? 62.518 -3.412 4.297 1.00 21.57 60 GLY C C 1
ATOM 3195 O O . GLY C 1 60 ? 63.529 -3.883 3.762 1.00 21.14 60 GLY C O 1
ATOM 3196 N N . VAL C 1 61 ? 62.180 -2.122 4.176 1.00 16.57 61 VAL C N 1
ATOM 3197 C CA . VAL C 1 61 ? 63.046 -1.190 3.457 1.00 17.33 61 VAL C CA 1
ATOM 3198 C C . VAL C 1 61 ? 64.413 -1.142 4.107 1.00 20.01 61 VAL C C 1
ATOM 3199 O O . VAL C 1 61 ? 65.443 -1.174 3.425 1.00 19.49 61 VAL C O 1
ATOM 3203 N N . LYS C 1 62 ? 64.437 -1.074 5.442 1.00 18.34 62 LYS C N 1
ATOM 3204 C CA . LYS C 1 62 ? 65.687 -0.939 6.178 1.00 19.83 62 LYS C CA 1
ATOM 3205 C C . LYS C 1 62 ? 66.660 -2.068 5.869 1.00 22.79 62 LYS C C 1
ATOM 3206 O O . LYS C 1 62 ? 67.866 -1.840 5.746 1.00 22.40 62 LYS C O 1
ATOM 3212 N N . HIS C 1 63 ? 66.155 -3.288 5.727 1.00 19.56 63 HIS C N 1
ATOM 3213 C CA . HIS C 1 63 ? 67.009 -4.453 5.539 1.00 23.47 63 HIS C CA 1
ATOM 3214 C C . HIS C 1 63 ? 67.280 -4.784 4.082 1.00 22.86 63 HIS C C 1
ATOM 3215 O O . HIS C 1 63 ? 68.186 -5.580 3.816 1.00 24.12 63 HIS C O 1
ATOM 3222 N N . THR C 1 64 ? 66.530 -4.214 3.133 1.00 19.10 64 THR C N 1
ATOM 3223 C CA . THR C 1 64 ? 66.690 -4.571 1.723 1.00 25.38 64 THR C CA 1
ATOM 3224 C C . THR C 1 64 ? 66.943 -3.388 0.797 1.00 21.93 64 THR C C 1
ATOM 3225 O O . THR C 1 64 ? 67.418 -3.606 -0.325 1.00 20.88 64 THR C O 1
ATOM 3229 N N . GLY C 1 65 ? 66.635 -2.162 1.207 1.00 19.26 65 GLY C N 1
ATOM 3230 C CA . GLY C 1 65 ? 66.686 -1.023 0.312 1.00 20.40 65 GLY C CA 1
ATOM 3231 C C . GLY C 1 65 ? 65.588 -0.974 -0.730 1.00 23.28 65 GLY C C 1
ATOM 3232 O O . GLY C 1 65 ? 65.567 -0.032 -1.532 1.00 21.02 65 GLY C O 1
ATOM 3233 N N . LEU C 1 66 ? 64.676 -1.951 -0.736 1.00 20.48 66 LEU C N 1
ATOM 3234 C CA . LEU C 1 66 ? 63.533 -2.006 -1.641 1.00 22.23 66 LEU C CA 1
ATOM 3235 C C . LEU C 1 66 ? 62.306 -1.338 -1.029 1.00 19.90 66 LEU C C 1
ATOM 3236 O O . LEU C 1 66 ? 62.130 -1.309 0.191 1.00 18.29 66 LEU C O 1
ATOM 3241 N N . ALA C 1 67 ? 61.460 -0.782 -1.896 1.00 22.21 67 ALA C N 1
ATOM 3242 C CA . ALA C 1 67 ? 60.107 -0.426 -1.489 1.00 20.73 67 ALA C CA 1
ATOM 3243 C C . ALA C 1 67 ? 59.426 -1.646 -0.886 1.00 21.71 67 ALA C C 1
ATOM 3244 O O . ALA C 1 67 ? 59.652 -2.779 -1.317 1.00 22.08 67 ALA C O 1
ATOM 3246 N N . CYS C 1 68 ? 58.625 -1.423 0.149 1.00 19.24 68 CYS C N 1
ATOM 3247 C CA . CYS C 1 68 ? 58.105 -2.546 0.898 1.00 17.28 68 CYS C CA 1
ATOM 3248 C C . CYS C 1 68 ? 56.626 -2.358 1.197 1.00 16.81 68 CYS C C 1
ATOM 3249 O O . CYS C 1 68 ? 56.217 -1.308 1.691 1.00 17.78 68 CYS C O 1
ATOM 3252 N N . VAL C 1 69 ? 55.832 -3.379 0.896 1.00 16.82 69 VAL C N 1
ATOM 3253 C CA . VAL C 1 69 ? 54.435 -3.442 1.299 1.00 17.22 69 VAL C CA 1
ATOM 3254 C C . VAL C 1 69 ? 54.330 -4.452 2.430 1.00 19.48 69 VAL C C 1
ATOM 3255 O O . VAL C 1 69 ? 54.923 -5.538 2.364 1.00 20.66 69 VAL C O 1
ATOM 3259 N N . ALA C 1 70 ? 53.603 -4.091 3.482 1.00 18.18 70 ALA C N 1
ATOM 3260 C CA . ALA C 1 70 ? 53.330 -5.009 4.575 1.00 14.00 70 ALA C CA 1
ATOM 3261 C C . ALA C 1 70 ? 51.879 -4.839 4.964 1.00 21.04 70 ALA C C 1
ATOM 3262 O O . ALA C 1 70 ? 51.261 -3.807 4.689 1.00 21.36 70 ALA C O 1
ATOM 3264 N N . ASP C 1 71 ? 51.323 -5.879 5.576 1.00 21.63 71 ASP C N 1
ATOM 3265 C CA . ASP C 1 71 ? 49.940 -5.847 5.997 1.00 16.17 71 ASP C CA 1
ATOM 3266 C C . ASP C 1 71 ? 49.826 -6.240 7.457 1.00 19.80 71 ASP C C 1
ATOM 3267 O O . ASP C 1 71 ? 50.766 -6.748 8.079 1.00 20.21 71 ASP C O 1
ATOM 3272 N N . ASP C 1 72 ? 48.647 -5.956 8.000 1.00 18.46 72 ASP C N 1
ATOM 3273 C CA . ASP C 1 72 ? 48.335 -6.228 9.400 1.00 17.60 72 ASP C CA 1
ATOM 3274 C C . ASP C 1 72 ? 46.820 -6.265 9.505 1.00 15.79 72 ASP C C 1
ATOM 3275 O O . ASP C 1 72 ? 46.161 -5.306 9.083 1.00 16.78 72 ASP C O 1
ATOM 3280 N N . SER C 1 73 ? 46.273 -7.372 10.027 1.00 13.85 73 SER C N 1
ATOM 3281 C CA . SER C 1 73 ? 44.841 -7.620 10.036 1.00 14.38 73 SER C CA 1
ATOM 3282 C C . SER C 1 73 ? 44.423 -8.211 11.369 1.00 18.84 73 SER C C 1
ATOM 3283 O O . SER C 1 73 ? 45.220 -8.849 12.064 1.00 16.60 73 SER C O 1
ATOM 3286 N N . GLY C 1 74 ? 43.151 -8.014 11.712 1.00 15.30 74 GLY C N 1
ATOM 3287 C CA . GLY C 1 74 ? 42.637 -8.607 12.932 1.00 15.68 74 GLY C CA 1
ATOM 3288 C C . GLY C 1 74 ? 41.256 -8.088 13.268 1.00 15.51 74 GLY C C 1
ATOM 3289 O O . GLY C 1 74 ? 40.554 -7.538 12.414 1.00 18.11 74 GLY C O 1
ATOM 3290 N N . LEU C 1 75 ? 40.893 -8.249 14.537 1.00 14.56 75 LEU C N 1
ATOM 3291 C CA . LEU C 1 75 ? 39.552 -7.947 15.010 1.00 11.94 75 LEU C CA 1
ATOM 3292 C C . LEU C 1 75 ? 39.598 -6.803 16.015 1.00 15.19 75 LEU C C 1
ATOM 3293 O O . LEU C 1 75 ? 40.420 -6.822 16.944 1.00 12.36 75 LEU C O 1
ATOM 3298 N N . ALA C 1 76 ? 38.687 -5.834 15.853 1.00 11.56 76 ALA C N 1
ATOM 3299 C CA . ALA C 1 76 ? 38.571 -4.675 16.737 1.00 12.03 76 ALA C CA 1
ATOM 3300 C C . ALA C 1 76 ? 37.197 -4.692 17.386 1.00 11.61 76 ALA C C 1
ATOM 3301 O O . ALA C 1 76 ? 36.177 -4.666 16.688 1.00 14.22 76 ALA C O 1
ATOM 3303 N N . VAL C 1 77 ? 37.161 -4.772 18.712 1.00 13.02 77 VAL C N 1
ATOM 3304 C CA . VAL C 1 77 ? 35.907 -4.918 19.461 1.00 12.38 77 VAL C CA 1
ATOM 3305 C C . VAL C 1 77 ? 35.727 -3.679 20.315 1.00 13.72 77 VAL C C 1
ATOM 3306 O O . VAL C 1 77 ? 36.555 -3.417 21.192 1.00 12.60 77 VAL C O 1
ATOM 3310 N N . ASP C 1 78 ? 34.629 -2.946 20.089 1.00 15.47 78 ASP C N 1
ATOM 3311 C CA . ASP C 1 78 ? 34.374 -1.704 20.818 1.00 14.84 78 ASP C CA 1
ATOM 3312 C C . ASP C 1 78 ? 34.500 -1.907 22.324 1.00 14.16 78 ASP C C 1
ATOM 3313 O O . ASP C 1 78 ? 35.178 -1.141 23.009 1.00 13.13 78 ASP C O 1
ATOM 3318 N N . ALA C 1 79 ? 33.850 -2.952 22.854 1.00 12.09 79 ALA C N 1
ATOM 3319 C CA . ALA C 1 79 ? 33.814 -3.193 24.295 1.00 11.79 79 ALA C CA 1
ATOM 3320 C C . ALA C 1 79 ? 35.188 -3.526 24.875 1.00 12.31 79 ALA C C 1
ATOM 3321 O O . ALA C 1 79 ? 35.367 -3.455 26.096 1.00 11.24 79 ALA C O 1
ATOM 3323 N N . LEU C 1 80 ? 36.155 -3.893 24.038 1.00 11.50 80 LEU C N 1
ATOM 3324 C CA . LEU C 1 80 ? 37.522 -4.126 24.486 1.00 11.83 80 LEU C CA 1
ATOM 3325 C C . LEU C 1 80 ? 38.451 -2.997 24.041 1.00 12.24 80 LEU C C 1
ATOM 3326 O O . LEU C 1 80 ? 39.645 -3.209 23.797 1.00 11.52 80 LEU C O 1
ATOM 3331 N N . ASN C 1 81 ? 37.891 -1.796 23.886 1.00 12.16 81 ASN C N 1
ATOM 3332 C CA . ASN C 1 81 ? 38.650 -0.628 23.452 1.00 13.06 81 ASN C CA 1
ATOM 3333 C C . ASN C 1 81 ? 39.405 -0.916 22.167 1.00 12.63 81 ASN C C 1
ATOM 3334 O O . ASN C 1 81 ? 40.568 -0.548 22.009 1.00 12.76 81 ASN C O 1
ATOM 3339 N N . TRP C 1 82 ? 38.735 -1.627 21.260 1.00 13.08 82 TRP C N 1
ATOM 3340 C CA . TRP C 1 82 ? 39.197 -1.966 19.917 1.00 13.00 82 TRP C CA 1
ATOM 3341 C C . TRP C 1 82 ? 40.332 -2.992 19.908 1.00 13.80 82 TRP C C 1
ATOM 3342 O O . TRP C 1 82 ? 40.907 -3.257 18.842 1.00 11.44 82 TRP C O 1
ATOM 3353 N N . MET C 1 83 ? 40.628 -3.627 21.049 1.00 11.25 83 MET C N 1
ATOM 3354 C CA . MET C 1 83 ? 41.324 -4.909 21.016 1.00 12.27 83 MET C CA 1
ATOM 3355 C C . MET C 1 83 ? 40.326 -5.990 20.568 1.00 11.00 83 MET C C 1
ATOM 3356 O O . MET C 1 83 ? 39.124 -5.741 20.502 1.00 11.33 83 MET C O 1
ATOM 3361 N N . PRO C 1 84 ? 40.779 -7.219 20.253 1.00 14.69 84 PRO C N 1
ATOM 3362 C CA . PRO C 1 84 ? 42.106 -7.852 20.275 1.00 12.55 84 PRO C CA 1
ATOM 3363 C C . PRO C 1 84 ? 43.175 -7.099 19.460 1.00 12.06 84 PRO C C 1
ATOM 3364 O O . PRO C 1 84 ? 44.353 -7.243 19.791 1.00 11.31 84 PRO C O 1
ATOM 3368 N N . GLY C 1 85 ? 42.780 -6.308 18.458 1.00 12.62 85 GLY C N 1
ATOM 3369 C CA . GLY C 1 85 ? 43.757 -5.468 17.769 1.00 13.27 85 GLY C CA 1
ATOM 3370 C C . GLY C 1 85 ? 44.862 -6.309 17.169 1.00 14.64 85 GLY C C 1
ATOM 3371 O O . GLY C 1 85 ? 44.627 -7.407 16.660 1.00 14.00 85 GLY C O 1
ATOM 3372 N N . VAL C 1 86 ? 46.104 -5.823 17.257 1.00 15.39 86 VAL C N 1
ATOM 3373 C CA . VAL C 1 86 ? 47.189 -6.585 16.634 1.00 13.63 86 VAL C CA 1
ATOM 3374 C C . VAL C 1 86 ? 47.584 -7.809 17.443 1.00 17.44 86 VAL C C 1
ATOM 3375 O O . VAL C 1 86 ? 48.410 -8.602 16.977 1.00 15.65 86 VAL C O 1
ATOM 3379 N N . LEU C 1 87 ? 46.971 -8.033 18.607 1.00 16.29 87 LEU C N 1
ATOM 3380 C CA . LEU C 1 87 ? 47.117 -9.307 19.293 1.00 14.70 87 LEU C CA 1
ATOM 3381 C C . LEU C 1 87 ? 46.031 -10.311 18.889 1.00 16.77 87 LEU C C 1
ATOM 3382 O O . LEU C 1 87 ? 45.921 -11.372 19.521 1.00 17.45 87 LEU C O 1
ATOM 3387 N N . SER C 1 88 ? 45.295 -10.039 17.801 1.00 12.04 88 SER C N 1
ATOM 3388 C CA . SER C 1 88 ? 44.166 -10.888 17.428 1.00 15.39 88 SER C CA 1
ATOM 3389 C C . SER C 1 88 ? 44.559 -12.361 17.331 1.00 15.62 88 SER C C 1
ATOM 3390 O O . SER C 1 88 ? 43.850 -13.240 17.837 1.00 13.31 88 SER C O 1
ATOM 3393 N N . ALA C 1 89 ? 45.686 -12.650 16.679 1.00 15.78 89 ALA C N 1
ATOM 3394 C CA . ALA C 1 89 ? 46.061 -14.038 16.443 1.00 16.91 89 ALA C CA 1
ATOM 3395 C C . ALA C 1 89 ? 46.568 -14.736 17.699 1.00 19.40 89 ALA C C 1
ATOM 3396 O O . ALA C 1 89 ? 46.730 -15.957 17.691 1.00 18.54 89 ALA C O 1
ATOM 3398 N N . ARG C 1 90 ? 46.808 -14.005 18.778 1.00 17.10 90 ARG C N 1
ATOM 3399 C CA A ARG C 1 90 ? 47.315 -14.615 20.000 0.55 19.88 90 ARG C CA 1
ATOM 3400 C CA B ARG C 1 90 ? 47.336 -14.589 20.004 0.45 19.85 90 ARG C CA 1
ATOM 3401 C C . ARG C 1 90 ? 46.534 -14.138 21.219 1.00 17.78 90 ARG C C 1
ATOM 3402 O O . ARG C 1 90 ? 47.054 -14.157 22.333 1.00 16.18 90 ARG C O 1
ATOM 3417 N N . TRP C 1 91 ? 45.273 -13.748 21.013 1.00 16.85 91 TRP C N 1
ATOM 3418 C CA . TRP C 1 91 ? 44.489 -13.110 22.069 1.00 15.95 91 TRP C CA 1
ATOM 3419 C C . TRP C 1 91 ? 44.381 -13.980 23.317 1.00 14.24 91 TRP C C 1
ATOM 3420 O O . TRP C 1 91 ? 44.416 -13.468 24.442 1.00 13.16 91 TRP C O 1
ATOM 3431 N N . SER C 1 92 ? 44.258 -15.293 23.146 1.00 13.79 92 SER C N 1
ATOM 3432 C CA . SER C 1 92 ? 44.181 -16.176 24.293 1.00 14.27 92 SER C CA 1
ATOM 3433 C C . SER C 1 92 ? 45.528 -16.401 24.963 1.00 16.96 92 SER C C 1
ATOM 3434 O O . SER C 1 92 ? 45.567 -17.058 26.003 1.00 16.24 92 SER C O 1
ATOM 3437 N N . GLY C 1 93 ? 46.622 -15.867 24.417 1.00 17.21 93 GLY C N 1
ATOM 3438 C CA . GLY C 1 93 ? 47.936 -16.170 24.949 1.00 17.54 93 GLY C CA 1
ATOM 3439 C C . GLY C 1 93 ? 48.651 -17.257 24.179 1.00 19.95 93 GLY C C 1
ATOM 3440 O O . GLY C 1 93 ? 49.780 -17.617 24.544 1.00 23.03 93 GLY C O 1
ATOM 3441 N N . ARG C 1 94 ? 47.981 -17.856 23.190 1.00 19.97 94 ARG C N 1
ATOM 3442 C CA . ARG C 1 94 ? 48.467 -19.011 22.437 1.00 22.84 94 ARG C CA 1
ATOM 3443 C C . ARG C 1 94 ? 48.365 -18.642 20.961 1.00 25.71 94 ARG C C 1
ATOM 3444 O O . ARG C 1 94 ? 47.261 -18.486 20.429 1.00 23.40 94 ARG C O 1
ATOM 3452 N N . HIS C 1 95 ? 49.507 -18.493 20.304 1.00 30.29 95 HIS C N 1
ATOM 3453 C CA . HIS C 1 95 ? 49.510 -18.057 18.915 1.00 31.11 95 HIS C CA 1
ATOM 3454 C C . HIS C 1 95 ? 48.873 -19.095 18.003 1.00 36.03 95 HIS C C 1
ATOM 3455 O O . HIS C 1 95 ? 49.147 -20.295 18.124 1.00 32.99 95 HIS C O 1
ATOM 3462 N N . GLY C 1 96 ? 47.978 -18.633 17.120 1.00 31.78 96 GLY C N 1
ATOM 3463 C CA . GLY C 1 96 ? 47.471 -19.464 16.048 1.00 33.33 96 GLY C CA 1
ATOM 3464 C C . GLY C 1 96 ? 46.386 -20.447 16.431 1.00 33.06 96 GLY C C 1
ATOM 3465 O O . GLY C 1 96 ? 45.947 -21.222 15.572 1.00 42.18 96 GLY C O 1
ATOM 3466 N N . ASP C 1 97 ? 45.940 -20.447 17.684 1.00 30.95 97 ASP C N 1
ATOM 3467 C CA . ASP C 1 97 ? 44.887 -21.342 18.167 1.00 28.72 97 ASP C CA 1
ATOM 3468 C C . ASP C 1 97 ? 43.527 -20.633 18.094 1.00 29.93 97 ASP C C 1
ATOM 3469 O O . ASP C 1 97 ? 43.061 -20.030 19.070 1.00 22.14 97 ASP C O 1
ATOM 3474 N N . ASP C 1 98 ? 42.878 -20.744 16.921 1.00 27.63 98 ASP C N 1
ATOM 3475 C CA . ASP C 1 98 ? 41.647 -20.001 16.638 1.00 25.40 98 ASP C CA 1
ATOM 3476 C C . ASP C 1 98 ? 40.545 -20.299 17.650 1.00 20.87 98 ASP C C 1
ATOM 3477 O O . ASP C 1 98 ? 39.829 -19.390 18.079 1.00 19.98 98 ASP C O 1
ATOM 3482 N N . ALA C 1 99 ? 40.375 -21.562 18.023 1.00 18.52 99 ALA C N 1
ATOM 3483 C CA . ALA C 1 99 ? 39.301 -21.909 18.949 1.00 21.94 99 ALA C CA 1
ATOM 3484 C C . ALA C 1 99 ? 39.523 -21.285 20.325 1.00 21.22 99 ALA C C 1
ATOM 3485 O O . ALA C 1 99 ? 38.563 -20.851 20.974 1.00 19.08 99 ALA C O 1
ATOM 3487 N N . ALA C 1 100 ? 40.783 -21.249 20.792 1.00 20.66 100 ALA C N 1
ATOM 3488 C CA . ALA C 1 100 ? 41.084 -20.652 22.095 1.00 18.68 100 ALA C CA 1
ATOM 3489 C C . ALA C 1 100 ? 40.917 -19.134 22.070 1.00 16.67 100 ALA C C 1
ATOM 3490 O O . ALA C 1 100 ? 40.498 -18.537 23.068 1.00 16.30 100 ALA C O 1
ATOM 3492 N N . ASN C 1 101 ? 41.301 -18.482 20.968 1.00 18.04 101 ASN C N 1
ATOM 3493 C CA . ASN C 1 101 ? 41.101 -17.038 20.857 1.00 16.45 101 ASN C CA 1
ATOM 3494 C C . ASN C 1 101 ? 39.619 -16.676 20.911 1.00 18.68 101 ASN C C 1
ATOM 3495 O O . ASN C 1 101 ? 39.217 -15.725 21.600 1.00 18.66 101 ASN C O 1
ATOM 3500 N N . THR C 1 102 ? 38.801 -17.415 20.159 1.00 18.34 102 THR C N 1
ATOM 3501 C CA . THR C 1 102 ? 37.355 -17.228 20.154 1.00 18.71 102 THR C CA 1
ATOM 3502 C C . THR C 1 102 ? 36.754 -17.508 21.526 1.00 17.33 102 THR C C 1
ATOM 3503 O O . THR C 1 102 ? 35.906 -16.750 22.011 1.00 15.63 102 THR C O 1
ATOM 3507 N N . ALA C 1 103 ? 37.170 -18.608 22.161 1.00 16.74 103 ALA C N 1
ATOM 3508 C CA . ALA C 1 103 ? 36.614 -18.941 23.466 1.00 17.42 103 ALA C CA 1
ATOM 3509 C C . ALA C 1 103 ? 36.898 -17.842 24.491 1.00 18.61 103 ALA C C 1
ATOM 3510 O O . ALA C 1 103 ? 36.021 -17.477 25.277 1.00 16.98 103 ALA C O 1
ATOM 3512 N N . LEU C 1 104 ? 38.108 -17.283 24.489 1.00 16.06 104 LEU C N 1
ATOM 3513 C CA . LEU C 1 104 ? 38.390 -16.200 25.422 1.00 15.55 104 LEU C CA 1
ATOM 3514 C C . LEU C 1 104 ? 37.485 -14.996 25.146 1.00 16.27 104 LEU C C 1
ATOM 3515 O O . LEU C 1 104 ? 36.890 -14.425 26.065 1.00 16.10 104 LEU C O 1
ATOM 3520 N N . LEU C 1 105 ? 37.372 -14.601 23.877 1.00 14.27 105 LEU C N 1
ATOM 3521 C CA . LEU C 1 105 ? 36.568 -13.438 23.523 1.00 16.16 105 LEU C CA 1
ATOM 3522 C C . LEU C 1 105 ? 35.127 -13.590 23.993 1.00 15.23 105 LEU C C 1
ATOM 3523 O O . LEU C 1 105 ? 34.544 -12.653 24.558 1.00 14.87 105 LEU C O 1
ATOM 3528 N N . LEU C 1 106 ? 34.516 -14.746 23.717 1.00 15.17 106 LEU C N 1
ATOM 3529 C CA . LEU C 1 106 ? 33.144 -14.978 24.166 1.00 15.99 106 LEU C CA 1
ATOM 3530 C C . LEU C 1 106 ? 33.031 -14.838 25.678 1.00 16.46 106 LEU C C 1
ATOM 3531 O O . LEU C 1 106 ? 32.113 -14.187 26.184 1.00 16.70 106 LEU C O 1
ATOM 3536 N N . ALA C 1 107 ? 33.966 -15.444 26.418 1.00 18.62 107 ALA C N 1
ATOM 3537 C CA . ALA C 1 107 ? 33.889 -15.398 27.879 1.00 22.44 107 ALA C CA 1
ATOM 3538 C C . ALA C 1 107 ? 34.066 -13.974 28.404 1.00 19.55 107 ALA C C 1
ATOM 3539 O O . ALA C 1 107 ? 33.381 -13.570 29.351 1.00 19.94 107 ALA C O 1
ATOM 3541 N N . GLN C 1 108 ? 34.980 -13.202 27.803 1.00 18.95 108 GLN C N 1
ATOM 3542 C CA . GLN C 1 108 ? 35.175 -11.817 28.228 1.00 16.35 108 GLN C CA 1
ATOM 3543 C C . GLN C 1 108 ? 33.904 -11.001 28.049 1.00 17.18 108 GLN C C 1
ATOM 3544 O O . GLN C 1 108 ? 33.607 -10.128 28.868 1.00 18.57 108 GLN C O 1
ATOM 3550 N N . LEU C 1 109 ? 33.140 -11.277 26.982 1.00 16.38 109 LEU C N 1
ATOM 3551 C CA . LEU C 1 109 ? 31.940 -10.540 26.612 1.00 17.14 109 LEU C CA 1
ATOM 3552 C C . LEU C 1 109 ? 30.648 -11.210 27.070 1.00 17.06 109 LEU C C 1
ATOM 3553 O O . LEU C 1 109 ? 29.567 -10.786 26.654 1.00 19.49 109 LEU C O 1
ATOM 3558 N N . SER C 1 110 ? 30.724 -12.223 27.929 1.00 17.84 110 SER C N 1
ATOM 3559 C CA . SER C 1 110 ? 29.565 -13.078 28.156 1.00 23.32 110 SER C CA 1
ATOM 3560 C C . SER C 1 110 ? 28.373 -12.346 28.760 1.00 29.04 110 SER C C 1
ATOM 3561 O O . SER C 1 110 ? 27.243 -12.834 28.636 1.00 36.01 110 SER C O 1
ATOM 3564 N N . ASP C 1 111 ? 28.570 -11.189 29.387 1.00 25.40 111 ASP C N 1
ATOM 3565 C CA . ASP C 1 111 ? 27.447 -10.466 29.968 1.00 32.14 111 ASP C CA 1
ATOM 3566 C C . ASP C 1 111 ? 27.018 -9.249 29.143 1.00 24.88 111 ASP C C 1
ATOM 3567 O O . ASP C 1 111 ? 26.110 -8.524 29.555 1.00 23.59 111 ASP C O 1
ATOM 3572 N N . ILE C 1 112 ? 27.600 -9.035 27.969 1.00 27.30 112 ILE C N 1
ATOM 3573 C CA . ILE C 1 112 ? 27.425 -7.796 27.222 1.00 23.82 112 ILE C CA 1
ATOM 3574 C C . ILE C 1 112 ? 26.216 -7.928 26.292 1.00 24.53 112 ILE C C 1
ATOM 3575 O O . ILE C 1 112 ? 26.207 -8.827 25.440 1.00 24.14 112 ILE C O 1
ATOM 3580 N N . PRO C 1 113 ? 25.222 -7.052 26.387 1.00 23.90 113 PRO C N 1
ATOM 3581 C CA . PRO C 1 113 ? 24.040 -7.183 25.522 1.00 30.93 113 PRO C CA 1
ATOM 3582 C C . PRO C 1 113 ? 24.373 -6.845 24.073 1.00 28.66 113 PRO C C 1
ATOM 3583 O O . PRO C 1 113 ? 25.286 -6.067 23.799 1.00 26.60 113 PRO C O 1
ATOM 3587 N N . ASP C 1 114 ? 23.579 -7.409 23.147 1.00 29.35 114 ASP C N 1
ATOM 3588 C CA . ASP C 1 114 ? 23.886 -7.331 21.716 1.00 30.44 114 ASP C CA 1
ATOM 3589 C C . ASP C 1 114 ? 24.184 -5.901 21.275 1.00 23.37 114 ASP C C 1
ATOM 3590 O O . ASP C 1 114 ? 25.081 -5.667 20.458 1.00 26.08 114 ASP C O 1
ATOM 3595 N N . GLU C 1 115 ? 23.452 -4.930 21.818 1.00 26.39 115 GLU C N 1
ATOM 3596 C CA . GLU C 1 115 ? 23.597 -3.531 21.410 1.00 27.03 115 GLU C CA 1
ATOM 3597 C C . GLU C 1 115 ? 25.004 -2.990 21.653 1.00 26.63 115 GLU C C 1
ATOM 3598 O O . GLU C 1 115 ? 25.416 -2.032 20.991 1.00 23.30 115 GLU C O 1
ATOM 3604 N N . ARG C 1 116 ? 25.760 -3.590 22.564 1.00 23.06 116 ARG C N 1
ATOM 3605 C CA . ARG C 1 116 ? 27.097 -3.112 22.882 1.00 24.75 116 ARG C CA 1
ATOM 3606 C C . ARG C 1 116 ? 28.182 -4.070 22.404 1.00 21.97 116 ARG C C 1
ATOM 3607 O O . ARG C 1 116 ? 29.340 -3.941 22.815 1.00 19.95 116 ARG C O 1
ATOM 3615 N N . ARG C 1 117 ? 27.834 -5.040 21.560 1.00 18.87 117 ARG C N 1
ATOM 3616 C CA . ARG C 1 117 ? 28.793 -6.008 21.055 1.00 16.76 117 ARG C CA 1
ATOM 3617 C C . ARG C 1 117 ? 29.399 -5.610 19.707 1.00 15.19 117 ARG C C 1
ATOM 3618 O O . ARG C 1 117 ? 29.871 -6.480 18.978 1.00 13.99 117 ARG C O 1
ATOM 3626 N N . GLY C 1 118 ? 29.389 -4.327 19.356 1.00 16.35 118 GLY C N 1
ATOM 3627 C CA . GLY C 1 118 ? 29.888 -3.926 18.053 1.00 13.14 118 GLY C CA 1
ATOM 3628 C C . GLY C 1 118 ? 31.356 -4.261 17.871 1.00 17.82 118 GLY C C 1
ATOM 3629 O O . GLY C 1 118 ? 32.158 -4.225 18.812 1.00 18.15 118 GLY C O 1
ATOM 3630 N N . ALA C 1 119 ? 31.719 -4.553 16.627 1.00 15.49 119 ALA C N 1
ATOM 3631 C CA . ALA C 1 119 ? 33.080 -4.960 16.301 1.00 15.60 119 ALA C CA 1
ATOM 3632 C C . ALA C 1 119 ? 33.309 -4.747 14.812 1.00 15.75 119 ALA C C 1
ATOM 3633 O O . ALA C 1 119 ? 32.378 -4.465 14.057 1.00 14.25 119 ALA C O 1
ATOM 3635 N N . ALA C 1 120 ? 34.559 -4.925 14.388 1.00 15.38 120 ALA C N 1
ATOM 3636 C CA . ALA C 1 120 ? 34.898 -4.846 12.974 1.00 15.70 120 ALA C CA 1
ATOM 3637 C C . ALA C 1 120 ? 36.081 -5.754 12.671 1.00 14.63 120 ALA C C 1
ATOM 3638 O O . ALA C 1 120 ? 36.994 -5.874 13.489 1.00 15.41 120 ALA C O 1
ATOM 3640 N N . PHE C 1 121 ? 36.044 -6.400 11.505 1.00 10.34 121 PHE C N 1
ATOM 3641 C CA . PHE C 1 121 ? 37.240 -6.967 10.896 1.00 13.77 121 PHE C CA 1
ATOM 3642 C C . PHE C 1 121 ? 38.018 -5.853 10.203 1.00 16.10 121 PHE C C 1
ATOM 3643 O O . PHE C 1 121 ? 37.436 -5.022 9.486 1.00 12.71 121 PHE C O 1
ATOM 3651 N N . VAL C 1 122 ? 39.322 -5.810 10.451 1.00 12.06 122 VAL C N 1
ATOM 3652 C CA . VAL C 1 122 ? 40.176 -4.732 9.964 1.00 13.74 122 VAL C CA 1
ATOM 3653 C C . VAL C 1 122 ? 41.366 -5.329 9.230 1.00 16.38 122 VAL C C 1
ATOM 3654 O O . VAL C 1 122 ? 41.931 -6.339 9.656 1.00 15.88 122 VAL C O 1
ATOM 3658 N N . SER C 1 123 ? 41.739 -4.701 8.127 1.00 15.90 123 SER C N 1
ATOM 3659 C CA . SER C 1 123 ? 42.886 -5.104 7.330 1.00 23.35 123 SER C CA 1
ATOM 3660 C C . SER C 1 123 ? 43.620 -3.848 6.880 1.00 18.51 123 SER C C 1
ATOM 3661 O O . SER C 1 123 ? 43.023 -2.990 6.225 1.00 19.75 123 SER C O 1
ATOM 3664 N N . ALA C 1 124 ? 44.887 -3.705 7.266 1.00 18.33 124 ALA C N 1
ATOM 3665 C CA . ALA C 1 124 ? 45.675 -2.532 6.901 1.00 18.13 124 ALA C CA 1
ATOM 3666 C C . ALA C 1 124 ? 46.846 -2.926 6.011 1.00 21.21 124 ALA C C 1
ATOM 3667 O O . ALA C 1 124 ? 47.439 -3.991 6.189 1.00 21.64 124 ALA C O 1
ATOM 3669 N N . CYS C 1 125 ? 47.190 -2.051 5.065 1.00 18.20 125 CYS C N 1
ATOM 3670 C CA . CYS C 1 125 ? 48.318 -2.244 4.157 1.00 18.85 125 CYS C CA 1
ATOM 3671 C C . CYS C 1 125 ? 49.147 -0.969 4.119 1.00 22.25 125 CYS C C 1
ATOM 3672 O O . CYS C 1 125 ? 48.602 0.123 3.916 1.00 19.75 125 CYS C O 1
ATOM 3675 N N . ALA C 1 126 ? 50.456 -1.104 4.308 1.00 16.87 126 ALA C N 1
ATOM 3676 C CA . ALA C 1 126 ? 51.350 0.037 4.294 1.00 16.13 126 ALA C CA 1
ATOM 3677 C C . ALA C 1 126 ? 52.360 -0.106 3.165 1.00 19.55 126 ALA C C 1
ATOM 3678 O O . ALA C 1 126 ? 52.800 -1.209 2.847 1.00 16.94 126 ALA C O 1
ATOM 3680 N N . LEU C 1 127 ? 52.740 1.023 2.577 1.00 17.57 127 LEU C N 1
ATOM 3681 C CA . LEU C 1 127 ? 53.840 1.082 1.623 1.00 18.21 127 LEU C CA 1
ATOM 3682 C C . LEU C 1 127 ? 54.861 2.095 2.122 1.00 15.74 127 LEU C C 1
ATOM 3683 O O . LEU C 1 127 ? 54.504 3.231 2.450 1.00 19.62 127 LEU C O 1
ATOM 3688 N N . VAL C 1 128 ? 56.124 1.685 2.164 1.00 15.48 128 VAL C N 1
ATOM 3689 C CA . VAL C 1 128 ? 57.240 2.573 2.473 1.00 16.01 128 VAL C CA 1
ATOM 3690 C C . VAL C 1 128 ? 58.251 2.439 1.346 1.00 17.29 128 VAL C C 1
ATOM 3691 O O . VAL C 1 128 ? 58.621 1.318 0.978 1.00 19.23 128 VAL C O 1
ATOM 3695 N N . THR C 1 129 ? 58.670 3.594 0.761 1.00 18.00 129 THR C N 1
ATOM 3696 C CA . THR C 1 129 ? 59.591 3.622 -0.371 1.00 19.36 129 THR C CA 1
ATOM 3697 C C . THR C 1 129 ? 61.017 3.831 0.124 1.00 21.48 129 THR C C 1
ATOM 3698 O O . THR C 1 129 ? 61.221 4.300 1.250 1.00 21.40 129 THR C O 1
ATOM 3702 N N . PRO C 1 130 ? 62.033 3.506 -0.699 1.00 21.49 130 PRO C N 1
ATOM 3703 C CA . PRO C 1 130 ? 63.430 3.764 -0.291 1.00 24.87 130 PRO C CA 1
ATOM 3704 C C . PRO C 1 130 ? 63.704 5.221 0.043 1.00 24.95 130 PRO C C 1
ATOM 3705 O O . PRO C 1 130 ? 64.560 5.512 0.892 1.00 23.55 130 PRO C O 1
ATOM 3709 N N . GLU C 1 131 ? 63.007 6.145 -0.615 1.00 22.63 131 GLU C N 1
ATOM 3710 C CA . GLU C 1 131 ? 63.189 7.566 -0.361 1.00 25.19 131 GLU C CA 1
ATOM 3711 C C . GLU C 1 131 ? 62.467 8.034 0.895 1.00 25.78 131 GLU C C 1
ATOM 3712 O O . GLU C 1 131 ? 62.567 9.217 1.236 1.00 27.38 131 GLU C O 1
ATOM 3718 N N . GLY C 1 132 ? 61.721 7.156 1.562 1.00 20.74 132 GLY C N 1
ATOM 3719 C CA . GLY C 1 132 ? 61.079 7.477 2.825 1.00 19.41 132 GLY C CA 1
ATOM 3720 C C . GLY C 1 132 ? 59.633 7.921 2.765 1.00 19.79 132 GLY C C 1
ATOM 3721 O O . GLY C 1 132 ? 59.103 8.373 3.788 1.00 17.78 132 GLY C O 1
ATOM 3722 N N . GLU C 1 133 ? 58.977 7.806 1.614 1.00 18.55 133 GLU C N 1
ATOM 3723 C CA . GLU C 1 133 ? 57.542 8.047 1.540 1.00 17.70 133 GLU C CA 1
ATOM 3724 C C . GLU C 1 133 ? 56.795 6.985 2.324 1.00 17.55 133 GLU C C 1
ATOM 3725 O O . GLU C 1 133 ? 57.168 5.810 2.303 1.00 16.48 133 GLU C O 1
ATOM 3731 N N . GLU C 1 134 ? 55.735 7.399 3.031 1.00 15.68 134 GLU C N 1
ATOM 3732 C CA . GLU C 1 134 ? 54.930 6.479 3.822 1.00 14.63 134 GLU C CA 1
ATOM 3733 C C . GLU C 1 134 ? 53.463 6.698 3.512 1.00 14.26 134 GLU C C 1
ATOM 3734 O O . GLU C 1 134 ? 52.968 7.830 3.574 1.00 14.93 134 GLU C O 1
ATOM 3740 N N . VAL C 1 135 ? 52.788 5.618 3.134 1.00 15.10 135 VAL C N 1
ATOM 3741 C CA . VAL C 1 135 ? 51.349 5.606 2.918 1.00 14.66 135 VAL C CA 1
ATOM 3742 C C . VAL C 1 135 ? 50.798 4.351 3.574 1.00 16.70 135 VAL C C 1
ATOM 3743 O O . VAL C 1 135 ? 51.366 3.265 3.424 1.00 17.62 135 VAL C O 1
ATOM 3747 N N . VAL C 1 136 ? 49.711 4.487 4.310 1.00 14.59 136 VAL C N 1
ATOM 3748 C CA . VAL C 1 136 ? 49.050 3.324 4.882 1.00 16.42 136 VAL C CA 1
ATOM 3749 C C . VAL C 1 136 ? 47.552 3.439 4.616 1.00 18.46 136 VAL C C 1
ATOM 3750 O O . VAL C 1 136 ? 46.973 4.527 4.708 1.00 16.74 136 VAL C O 1
ATOM 3754 N N . VAL C 1 137 ? 46.949 2.314 4.229 1.00 20.37 137 VAL C N 1
ATOM 3755 C CA A VAL C 1 137 ? 45.522 2.180 3.971 0.53 19.94 137 VAL C CA 1
ATOM 3756 C CA B VAL C 1 137 ? 45.515 2.211 4.013 0.47 19.96 137 VAL C CA 1
ATOM 3757 C C . VAL C 1 137 ? 44.987 1.111 4.918 1.00 22.19 137 VAL C C 1
ATOM 3758 O O . VAL C 1 137 ? 45.733 0.244 5.383 1.00 21.42 137 VAL C O 1
ATOM 3765 N N . GLU C 1 138 ? 43.686 1.183 5.211 1.00 16.36 138 GLU C N 1
ATOM 3766 C CA . GLU C 1 138 ? 43.017 0.133 5.968 1.00 20.89 138 GLU C CA 1
ATOM 3767 C C . GLU C 1 138 ? 41.589 -0.002 5.469 1.00 18.71 138 GLU C C 1
ATOM 3768 O O . GLU C 1 138 ? 41.027 0.939 4.911 1.00 14.57 138 GLU C O 1
ATOM 3774 N N . GLY C 1 139 ? 41.032 -1.192 5.631 1.00 15.74 139 GLY C N 1
ATOM 3775 C CA . GLY C 1 139 ? 39.608 -1.422 5.419 1.00 16.08 139 GLY C CA 1
ATOM 3776 C C . GLY C 1 139 ? 38.972 -1.994 6.676 1.00 17.06 139 GLY C C 1
ATOM 3777 O O . GLY C 1 139 ? 39.592 -2.803 7.377 1.00 14.37 139 GLY C O 1
ATOM 3778 N N . ARG C 1 140 ? 37.738 -1.568 6.956 1.00 16.29 140 ARG C N 1
ATOM 3779 C CA . ARG C 1 140 ? 36.980 -2.045 8.113 1.00 17.69 140 ARG C CA 1
ATOM 3780 C C . ARG C 1 140 ? 35.623 -2.556 7.667 1.00 16.04 140 ARG C C 1
ATOM 3781 O O . ARG C 1 140 ? 34.840 -1.811 7.066 1.00 17.70 140 ARG C O 1
ATOM 3789 N N . TRP C 1 141 ? 35.343 -3.805 8.005 1.00 17.48 141 TRP C N 1
ATOM 3790 C CA . TRP C 1 141 ? 34.070 -4.460 7.749 1.00 14.97 141 TRP C CA 1
ATOM 3791 C C . TRP C 1 141 ? 33.319 -4.479 9.073 1.00 16.48 141 TRP C C 1
ATOM 3792 O O . TRP C 1 141 ? 33.739 -5.161 10.012 1.00 15.46 141 TRP C O 1
ATOM 3803 N N . LYS C 1 142 ? 32.248 -3.689 9.171 1.00 14.66 142 LYS C N 1
ATOM 3804 C CA . LYS C 1 142 ? 31.566 -3.467 10.444 1.00 16.47 142 LYS C CA 1
ATOM 3805 C C . LYS C 1 142 ? 30.636 -4.626 10.792 1.00 20.17 142 LYS C C 1
ATOM 3806 O O . LYS C 1 142 ? 30.003 -5.229 9.916 1.00 16.16 142 LYS C O 1
ATOM 3812 N N . GLY C 1 143 ? 30.561 -4.934 12.082 1.00 14.54 143 GLY C N 1
ATOM 3813 C CA . GLY C 1 143 ? 29.631 -5.939 12.536 1.00 17.21 143 GLY C CA 1
ATOM 3814 C C . GLY C 1 143 ? 29.531 -5.995 14.043 1.00 18.28 143 GLY C C 1
ATOM 3815 O O . GLY C 1 143 ? 29.631 -4.974 14.724 1.00 14.43 143 GLY C O 1
ATOM 3816 N N . SER C 1 144 ? 29.334 -7.194 14.572 1.00 15.60 144 SER C N 1
ATOM 3817 C CA . SER C 1 144 ? 29.255 -7.396 16.005 1.00 14.74 144 SER C CA 1
ATOM 3818 C C . SER C 1 144 ? 29.643 -8.834 16.321 1.00 16.66 144 SER C C 1
ATOM 3819 O O . SER C 1 144 ? 29.765 -9.685 15.431 1.00 14.59 144 SER C O 1
ATOM 3822 N N . ILE C 1 145 ? 29.840 -9.095 17.603 1.00 13.74 145 ILE C N 1
ATOM 3823 C CA . ILE C 1 145 ? 30.284 -10.400 18.068 1.00 18.11 145 ILE C CA 1
ATOM 3824 C C . ILE C 1 145 ? 29.061 -11.217 18.448 1.00 17.64 145 ILE C C 1
ATOM 3825 O O . ILE C 1 145 ? 28.224 -10.752 19.233 1.00 15.87 145 ILE C O 1
ATOM 3830 N N . ALA C 1 146 ? 28.961 -12.432 17.901 1.00 15.61 146 ALA C N 1
ATOM 3831 C CA . ALA C 1 146 ? 27.874 -13.329 18.247 1.00 19.43 146 ALA C CA 1
ATOM 3832 C C . ALA C 1 146 ? 28.001 -13.803 19.695 1.00 22.98 146 ALA C C 1
ATOM 3833 O O . ALA C 1 146 ? 29.025 -13.621 20.364 1.00 16.46 146 ALA C O 1
ATOM 3835 N N . ARG C 1 147 ? 26.934 -14.441 20.175 1.00 22.57 147 ARG C N 1
ATOM 3836 C CA . ARG C 1 147 ? 26.963 -15.023 21.506 1.00 22.44 147 ARG C CA 1
ATOM 3837 C C . ARG C 1 147 ? 27.422 -16.461 21.518 1.00 20.94 147 ARG C C 1
ATOM 3838 O O . ARG C 1 147 ? 28.025 -16.893 22.507 1.00 22.37 147 ARG C O 1
ATOM 3846 N N . ILE C 1 148 ? 27.159 -17.200 20.443 1.00 26.78 148 ILE C N 1
ATOM 3847 C CA . ILE C 1 148 ? 27.624 -18.574 20.311 1.00 26.60 148 ILE C CA 1
ATOM 3848 C C . ILE C 1 148 ? 28.169 -18.702 18.897 1.00 27.10 148 ILE C C 1
ATOM 3849 O O . ILE C 1 148 ? 27.660 -18.055 17.968 1.00 22.09 148 ILE C O 1
ATOM 3854 N N . PRO C 1 149 ? 29.216 -19.489 18.696 1.00 26.74 149 PRO C N 1
ATOM 3855 C CA . PRO C 1 149 ? 29.756 -19.643 17.349 1.00 25.39 149 PRO C CA 1
ATOM 3856 C C . PRO C 1 149 ? 28.768 -20.390 16.479 1.00 27.35 149 PRO C C 1
ATOM 3857 O O . PRO C 1 149 ? 27.994 -21.218 16.956 1.00 26.41 149 PRO C O 1
ATOM 3861 N N . ALA C 1 150 ? 28.765 -20.045 15.194 1.00 25.52 150 ALA C N 1
ATOM 3862 C CA . ALA C 1 150 ? 27.937 -20.740 14.224 1.00 24.14 150 ALA C CA 1
ATOM 3863 C C . ALA C 1 150 ? 28.651 -20.716 12.883 1.00 26.64 150 ALA C C 1
ATOM 3864 O O . ALA C 1 150 ? 29.407 -19.784 12.582 1.00 23.72 150 ALA C O 1
ATOM 3866 N N . GLY C 1 151 ? 28.422 -21.754 12.095 1.00 23.88 151 GLY C N 1
ATOM 3867 C CA . GLY C 1 151 ? 28.980 -21.833 10.755 1.00 28.68 151 GLY C CA 1
ATOM 3868 C C . GLY C 1 151 ? 30.312 -22.551 10.724 1.00 34.26 151 GLY C C 1
ATOM 3869 O O . GLY C 1 151 ? 31.067 -22.576 11.697 1.00 34.87 151 GLY C O 1
ATOM 3870 N N . GLN C 1 152 ? 30.613 -23.132 9.562 1.00 34.79 152 GLN C N 1
ATOM 3871 C CA . GLN C 1 152 ? 31.814 -23.932 9.380 1.00 41.45 152 GLN C CA 1
ATOM 3872 C C . GLN C 1 152 ? 32.659 -23.500 8.189 1.00 43.32 152 GLN C C 1
ATOM 3873 O O . GLN C 1 152 ? 33.706 -24.106 7.945 1.00 49.07 152 GLN C O 1
ATOM 3875 N N . ASN C 1 153 ? 32.242 -22.484 7.443 1.00 43.12 153 ASN C N 1
ATOM 3876 C CA . ASN C 1 153 ? 32.985 -22.017 6.272 1.00 42.99 153 ASN C CA 1
ATOM 3877 C C . ASN C 1 153 ? 33.773 -20.750 6.589 1.00 46.48 153 ASN C C 1
ATOM 3878 O O . ASN C 1 153 ? 33.592 -19.699 5.971 1.00 57.64 153 ASN C O 1
ATOM 3883 N N . GLY C 1 154 ? 34.671 -20.865 7.554 1.00 36.36 154 GLY C N 1
ATOM 3884 C CA . GLY C 1 154 ? 35.479 -19.732 7.933 1.00 41.45 154 GLY C CA 1
ATOM 3885 C C . GLY C 1 154 ? 36.600 -20.132 8.861 1.00 46.07 154 GLY C C 1
ATOM 3886 O O . GLY C 1 154 ? 36.592 -21.212 9.464 1.00 45.10 154 GLY C O 1
ATOM 3887 N N . PHE C 1 155 ? 37.565 -19.235 8.967 1.00 43.33 155 PHE C N 1
ATOM 3888 C CA . PHE C 1 155 ? 38.707 -19.358 9.855 1.00 35.94 155 PHE C CA 1
ATOM 3889 C C . PHE C 1 155 ? 38.665 -18.267 10.924 1.00 33.07 155 PHE C C 1
ATOM 3890 O O . PHE C 1 155 ? 37.886 -17.305 10.851 1.00 25.02 155 PHE C O 1
ATOM 3898 N N . GLY C 1 156 ? 39.545 -18.416 11.913 1.00 32.56 156 GLY C N 1
ATOM 3899 C CA . GLY C 1 156 ? 39.719 -17.368 12.903 1.00 24.29 156 GLY C CA 1
ATOM 3900 C C . GLY C 1 156 ? 38.418 -17.061 13.610 1.00 22.33 156 GLY C C 1
ATOM 3901 O O . GLY C 1 156 ? 37.690 -17.958 14.053 1.00 23.42 156 GLY C O 1
ATOM 3902 N N . TYR C 1 157 ? 38.101 -15.778 13.688 1.00 22.75 157 TYR C N 1
ATOM 3903 C CA . TYR C 1 157 ? 36.912 -15.305 14.376 1.00 21.56 157 TYR C CA 1
ATOM 3904 C C . TYR C 1 157 ? 35.651 -15.364 13.517 1.00 22.34 157 TYR C C 1
ATOM 3905 O O . TYR C 1 157 ? 34.611 -14.866 13.972 1.00 23.12 157 TYR C O 1
ATOM 3914 N N . ASP C 1 158 ? 35.721 -15.918 12.300 1.00 17.93 158 ASP C N 1
ATOM 3915 C CA . ASP C 1 158 ? 34.536 -15.977 11.440 1.00 20.98 158 ASP C CA 1
ATOM 3916 C C . ASP C 1 158 ? 33.313 -16.589 12.123 1.00 19.23 158 ASP C C 1
ATOM 3917 O O . ASP C 1 158 ? 32.214 -16.023 11.976 1.00 17.37 158 ASP C O 1
ATOM 3922 N N . PRO C 1 159 ? 33.419 -17.677 12.898 1.00 22.00 159 PRO C N 1
ATOM 3923 C CA . PRO C 1 159 ? 32.216 -18.235 13.545 1.00 21.00 159 PRO C CA 1
ATOM 3924 C C . PRO C 1 159 ? 31.529 -17.304 14.541 1.00 20.17 159 PRO C C 1
ATOM 3925 O O . PRO C 1 159 ? 30.402 -17.618 14.951 1.00 20.95 159 PRO C O 1
ATOM 3929 N N . ILE C 1 160 ? 32.156 -16.202 14.974 1.00 17.05 160 ILE C N 1
ATOM 3930 C CA . ILE C 1 160 ? 31.522 -15.320 15.950 1.00 16.46 160 ILE C CA 1
ATOM 3931 C C . ILE C 1 160 ? 31.426 -13.881 15.469 1.00 18.55 160 ILE C C 1
ATOM 3932 O O . ILE C 1 160 ? 31.000 -13.016 16.228 1.00 17.92 160 ILE C O 1
ATOM 3937 N N . PHE C 1 161 ? 31.789 -13.601 14.219 1.00 18.75 161 PHE C N 1
ATOM 3938 C CA . PHE C 1 161 ? 31.674 -12.252 13.678 1.00 17.58 161 PHE C CA 1
ATOM 3939 C C . PHE C 1 161 ? 30.407 -12.176 12.841 1.00 17.84 161 PHE C C 1
ATOM 3940 O O . PHE C 1 161 ? 30.255 -12.914 11.858 1.00 19.57 161 PHE C O 1
ATOM 3948 N N . VAL C 1 162 ? 29.490 -11.302 13.242 1.00 18.37 162 VAL C N 1
ATOM 3949 C CA . VAL C 1 162 ? 28.229 -11.101 12.537 1.00 16.65 162 VAL C CA 1
ATOM 3950 C C . VAL C 1 162 ? 28.358 -9.810 11.734 1.00 20.35 162 VAL C C 1
ATOM 3951 O O . VAL C 1 162 ? 28.340 -8.718 12.330 1.00 16.47 162 VAL C O 1
ATOM 3955 N N . PRO C 1 163 ? 28.502 -9.876 10.412 1.00 18.57 163 PRO C N 1
ATOM 3956 C CA . PRO C 1 163 ? 28.537 -8.648 9.613 1.00 18.44 163 PRO C CA 1
ATOM 3957 C C . PRO C 1 163 ? 27.253 -7.850 9.791 1.00 21.92 163 PRO C C 1
ATOM 3958 O O . PRO C 1 163 ? 26.150 -8.404 9.804 1.00 18.15 163 PRO C O 1
ATOM 3962 N N . ARG C 1 164 ? 27.406 -6.538 9.927 1.00 20.22 164 ARG C N 1
ATOM 3963 C CA A ARG C 1 164 ? 26.248 -5.662 9.888 0.47 19.06 164 ARG C CA 1
ATOM 3964 C CA B ARG C 1 164 ? 26.270 -5.628 9.866 0.53 19.05 164 ARG C CA 1
ATOM 3965 C C . ARG C 1 164 ? 25.466 -5.897 8.600 1.00 22.85 164 ARG C C 1
ATOM 3966 O O . ARG C 1 164 ? 26.036 -6.184 7.545 1.00 19.34 164 ARG C O 1
ATOM 3981 N N . GLY C 1 165 ? 24.141 -5.808 8.704 1.00 20.03 165 GLY C N 1
ATOM 3982 C CA . GLY C 1 165 ? 23.249 -6.055 7.594 1.00 25.93 165 GLY C CA 1
ATOM 3983 C C . GLY C 1 165 ? 22.572 -7.415 7.599 1.00 29.65 165 GLY C C 1
ATOM 3984 O O . GLY C 1 165 ? 21.732 -7.669 6.728 1.00 27.35 165 GLY C O 1
ATOM 3985 N N . GLY C 1 166 ? 22.870 -8.270 8.576 1.00 27.66 166 GLY C N 1
ATOM 3986 C CA . GLY C 1 166 ? 22.233 -9.570 8.665 1.00 25.90 166 GLY C CA 1
ATOM 3987 C C . GLY C 1 166 ? 22.441 -10.172 10.037 1.00 26.17 166 GLY C C 1
ATOM 3988 O O . GLY C 1 166 ? 23.039 -9.566 10.930 1.00 26.09 166 GLY C O 1
ATOM 3989 N N . LEU C 1 167 ? 21.922 -11.383 10.201 1.00 27.41 167 LEU C N 1
ATOM 3990 C CA . LEU C 1 167 ? 22.087 -12.114 11.447 1.00 27.22 167 LEU C CA 1
ATOM 3991 C C . LEU C 1 167 ? 23.095 -13.248 11.334 1.00 23.81 167 LEU C C 1
ATOM 3992 O O . LEU C 1 167 ? 23.577 -13.727 12.366 1.00 24.19 167 LEU C O 1
ATOM 3997 N N . ARG C 1 168 ? 23.476 -13.637 10.117 1.00 26.44 168 ARG C N 1
ATOM 3998 C CA . ARG C 1 168 ? 24.390 -14.750 9.927 1.00 24.78 168 ARG C CA 1
ATOM 3999 C C . ARG C 1 168 ? 25.816 -14.342 10.305 1.00 25.98 168 ARG C C 1
ATOM 4000 O O . ARG C 1 168 ? 26.200 -13.170 10.204 1.00 20.63 168 ARG C O 1
ATOM 4008 N N . THR C 1 169 ? 26.599 -15.315 10.783 1.00 24.85 169 THR C N 1
ATOM 4009 C CA . THR C 1 169 ? 28.015 -15.046 11.018 1.00 21.13 169 THR C CA 1
ATOM 4010 C C . THR C 1 169 ? 28.777 -15.177 9.705 1.00 22.47 169 THR C C 1
ATOM 4011 O O . THR C 1 169 ? 28.284 -15.743 8.727 1.00 23.63 169 THR C O 1
ATOM 4015 N N . ALA C 1 170 ? 30.005 -14.657 9.695 1.00 22.44 170 ALA C N 1
ATOM 4016 C CA . ALA C 1 170 ? 30.835 -14.748 8.498 1.00 21.67 170 ALA C CA 1
ATOM 4017 C C . ALA C 1 170 ? 31.085 -16.202 8.102 1.00 28.76 170 ALA C C 1
ATOM 4018 O O . ALA C 1 170 ? 31.073 -16.539 6.913 1.00 34.44 170 ALA C O 1
ATOM 4020 N N . ALA C 1 171 ? 31.282 -17.088 9.084 1.00 28.02 171 ALA C N 1
ATOM 4021 C CA . ALA C 1 171 ? 31.502 -18.503 8.794 1.00 29.31 171 ALA C CA 1
ATOM 4022 C C . ALA C 1 171 ? 30.262 -19.195 8.244 1.00 33.48 171 ALA C C 1
ATOM 4023 O O . ALA C 1 171 ? 30.369 -20.321 7.753 1.00 34.87 171 ALA C O 1
ATOM 4025 N N . GLU C 1 172 ? 29.089 -18.576 8.354 1.00 29.51 172 GLU C N 1
ATOM 4026 C CA . GLU C 1 172 ? 27.871 -19.105 7.758 1.00 31.34 172 GLU C CA 1
ATOM 4027 C C . GLU C 1 172 ? 27.679 -18.649 6.319 1.00 33.11 172 GLU C C 1
ATOM 4028 O O . GLU C 1 172 ? 26.745 -19.102 5.664 1.00 44.44 172 GLU C O 1
ATOM 4034 N N . LEU C 1 173 ? 28.515 -17.743 5.830 1.00 38.40 173 LEU C N 1
ATOM 4035 C CA . LEU C 1 173 ? 28.395 -17.258 4.462 1.00 42.43 173 LEU C CA 1
ATOM 4036 C C . LEU C 1 173 ? 28.895 -18.306 3.467 1.00 49.53 173 LEU C C 1
ATOM 4037 O O . LEU C 1 173 ? 29.836 -19.054 3.747 1.00 45.36 173 LEU C O 1
ATOM 4039 N N . THR C 1 174 ? 28.248 -18.369 2.304 1.00 49.92 174 THR C N 1
ATOM 4040 C CA . THR C 1 174 ? 28.657 -19.287 1.241 1.00 59.62 174 THR C CA 1
ATOM 4041 C C . THR C 1 174 ? 29.927 -18.793 0.549 1.00 61.29 174 THR C C 1
ATOM 4042 O O . THR C 1 174 ? 29.866 -18.197 -0.530 1.00 63.87 174 THR C O 1
ATOM 4046 N N . HIS C 1 183 ? 23.752 -11.906 -6.170 1.00 80.12 183 HIS C N 1
ATOM 4047 C CA . HIS C 1 183 ? 23.131 -10.586 -6.127 1.00 79.31 183 HIS C CA 1
ATOM 4048 C C . HIS C 1 183 ? 23.951 -9.659 -5.239 1.00 81.58 183 HIS C C 1
ATOM 4049 O O . HIS C 1 183 ? 24.189 -8.501 -5.587 1.00 78.44 183 HIS C O 1
ATOM 4051 N N . ARG C 1 184 ? 24.366 -10.176 -4.079 1.00 83.02 184 ARG C N 1
ATOM 4052 C CA . ARG C 1 184 ? 25.264 -9.419 -3.214 1.00 83.56 184 ARG C CA 1
ATOM 4053 C C . ARG C 1 184 ? 26.659 -9.310 -3.820 1.00 85.95 184 ARG C C 1
ATOM 4054 O O . ARG C 1 184 ? 27.349 -8.304 -3.611 1.00 90.01 184 ARG C O 1
ATOM 4062 N N . GLY C 1 185 ? 27.093 -10.329 -4.565 1.00 80.03 185 GLY C N 1
ATOM 4063 C CA . GLY C 1 185 ? 28.392 -10.258 -5.217 1.00 80.55 185 GLY C CA 1
ATOM 4064 C C . GLY C 1 185 ? 28.479 -9.149 -6.250 1.00 79.47 185 GLY C C 1
ATOM 4065 O O . GLY C 1 185 ? 29.454 -8.394 -6.285 1.00 76.02 185 GLY C O 1
ATOM 4066 N N . ARG C 1 186 ? 27.454 -9.027 -7.100 1.00 77.94 186 ARG C N 1
ATOM 4067 C CA . ARG C 1 186 ? 27.481 -8.000 -8.137 1.00 76.88 186 ARG C CA 1
ATOM 4068 C C . ARG C 1 186 ? 27.413 -6.594 -7.550 1.00 77.16 186 ARG C C 1
ATOM 4069 O O . ARG C 1 186 ? 27.969 -5.656 -8.134 1.00 76.05 186 ARG C O 1
ATOM 4071 N N . ALA C 1 187 ? 26.735 -6.423 -6.410 1.00 74.82 187 ALA C N 1
ATOM 4072 C CA . ALA C 1 187 ? 26.692 -5.114 -5.759 1.00 73.21 187 ALA C CA 1
ATOM 4073 C C . ALA C 1 187 ? 28.028 -4.748 -5.113 1.00 77.70 187 ALA C C 1
ATOM 4074 O O . ALA C 1 187 ? 28.472 -3.597 -5.213 1.00 70.65 187 ALA C O 1
ATOM 4076 N N . LEU C 1 188 ? 28.675 -5.700 -4.427 1.00 78.31 188 LEU C N 1
ATOM 4077 C CA . LEU C 1 188 ? 29.990 -5.430 -3.845 1.00 77.65 188 LEU C CA 1
ATOM 4078 C C . LEU C 1 188 ? 31.069 -5.298 -4.913 1.00 81.34 188 LEU C C 1
ATOM 4079 O O . LEU C 1 188 ? 31.906 -4.390 -4.844 1.00 75.54 188 LEU C O 1
ATOM 4084 N N . ALA C 1 189 ? 31.056 -6.186 -5.916 1.00 88.31 189 ALA C N 1
ATOM 4085 C CA . ALA C 1 189 ? 32.116 -6.190 -6.922 1.00 86.16 189 ALA C CA 1
ATOM 4086 C C . ALA C 1 189 ? 32.158 -4.892 -7.714 1.00 87.74 189 ALA C C 1
ATOM 4087 O O . ALA C 1 189 ? 33.236 -4.462 -8.137 1.00 95.88 189 ALA C O 1
ATOM 4089 N N . ALA C 1 190 ? 31.006 -4.264 -7.938 1.00 78.95 190 ALA C N 1
ATOM 4090 C CA . ALA C 1 190 ? 30.981 -2.985 -8.631 1.00 73.17 190 ALA C CA 1
ATOM 4091 C C . ALA C 1 190 ? 31.182 -1.801 -7.693 1.00 71.90 190 ALA C C 1
ATOM 4092 O O . ALA C 1 190 ? 31.651 -0.746 -8.135 1.00 65.51 190 ALA C O 1
ATOM 4094 N N . LEU C 1 191 ? 30.830 -1.941 -6.411 1.00 71.36 191 LEU C N 1
ATOM 4095 C CA . LEU C 1 191 ? 30.969 -0.818 -5.490 1.00 66.91 191 LEU C CA 1
ATOM 4096 C C . LEU C 1 191 ? 32.378 -0.698 -4.924 1.00 67.11 191 LEU C C 1
ATOM 4097 O O . LEU C 1 191 ? 32.823 0.419 -4.634 1.00 62.31 191 LEU C O 1
ATOM 4099 N N . LEU C 1 192 ? 33.078 -1.821 -4.743 1.00 64.99 192 LEU C N 1
ATOM 4100 C CA . LEU C 1 192 ? 34.432 -1.795 -4.189 1.00 66.06 192 LEU C CA 1
ATOM 4101 C C . LEU C 1 192 ? 35.380 -0.863 -4.940 1.00 63.71 192 LEU C C 1
ATOM 4102 O O . LEU C 1 192 ? 36.135 -0.131 -4.279 1.00 64.06 192 LEU C O 1
ATOM 4107 N N . PRO C 1 193 ? 35.423 -0.853 -6.284 1.00 60.55 193 PRO C N 1
ATOM 4108 C CA . PRO C 1 193 ? 36.343 0.073 -6.972 1.00 64.78 193 PRO C CA 1
ATOM 4109 C C . PRO C 1 193 ? 36.145 1.537 -6.614 1.00 66.07 193 PRO C C 1
ATOM 4110 O O . PRO C 1 193 ? 37.127 2.289 -6.571 1.00 75.98 193 PRO C O 1
ATOM 4114 N N . MET C 1 194 ? 34.903 1.971 -6.369 1.00 69.37 194 MET C N 1
ATOM 4115 C CA . MET C 1 194 ? 34.658 3.376 -6.048 1.00 68.24 194 MET C CA 1
ATOM 4116 C C . MET C 1 194 ? 35.232 3.750 -4.686 1.00 65.15 194 MET C C 1
ATOM 4117 O O . MET C 1 194 ? 35.606 4.912 -4.472 1.00 62.29 194 MET C O 1
ATOM 4119 N N . LEU C 1 195 ? 35.314 2.784 -3.762 1.00 65.86 195 LEU C N 1
ATOM 4120 C CA . LEU C 1 195 ? 35.931 3.039 -2.464 1.00 56.90 195 LEU C CA 1
ATOM 4121 C C . LEU C 1 195 ? 37.424 3.313 -2.596 1.00 61.81 195 LEU C C 1
ATOM 4122 O O . LEU C 1 195 ? 37.969 4.134 -1.848 1.00 62.71 195 LEU C O 1
ATOM 4127 N N . ARG C 1 196 ? 38.105 2.636 -3.522 1.00 68.30 196 ARG C N 1
ATOM 4128 C CA . ARG C 1 196 ? 39.516 2.915 -3.758 1.00 68.34 196 ARG C CA 1
ATOM 4129 C C . ARG C 1 196 ? 39.721 4.177 -4.584 1.00 72.98 196 ARG C C 1
ATOM 4130 O O . ARG C 1 196 ? 40.780 4.806 -4.482 1.00 70.62 196 ARG C O 1
ATOM 4132 N N . ASN C 1 197 ? 38.721 4.569 -5.377 1.00 79.28 197 ASN C N 1
ATOM 4133 C CA . ASN C 1 197 ? 38.854 5.718 -6.268 1.00 80.66 197 ASN C CA 1
ATOM 4134 C C . ASN C 1 197 ? 38.684 7.036 -5.522 1.00 82.83 197 ASN C C 1
ATOM 4135 O O . ASN C 1 197 ? 39.478 7.968 -5.703 1.00 83.20 197 ASN C O 1
ATOM 4137 N N . LEU C 1 198 ? 37.640 7.142 -4.693 1.00 84.10 198 LEU C N 1
ATOM 4138 C CA . LEU C 1 198 ? 37.432 8.367 -3.932 1.00 87.08 198 LEU C CA 1
ATOM 4139 C C . LEU C 1 198 ? 38.554 8.614 -2.921 1.00 84.21 198 LEU C C 1
ATOM 4140 O O . LEU C 1 198 ? 38.754 9.761 -2.505 1.00 80.41 198 LEU C O 1
ATOM 4142 N N . VAL C 1 199 ? 39.290 7.572 -2.518 1.00 68.10 199 VAL C N 1
ATOM 4143 C CA . VAL C 1 199 ? 40.584 7.796 -1.881 1.00 71.03 199 VAL C CA 1
ATOM 4144 C C . VAL C 1 199 ? 41.477 8.500 -2.892 1.00 74.07 199 VAL C C 1
ATOM 4145 O O . VAL C 1 199 ? 41.658 8.023 -4.019 1.00 72.49 199 VAL C O 1
ATOM 4149 N N . ASN C 1 200 ? 42.002 9.662 -2.510 1.00 70.67 200 ASN C N 1
ATOM 4150 C CA . ASN C 1 200 ? 42.850 10.460 -3.397 1.00 73.26 200 ASN C CA 1
ATOM 4151 C C . ASN C 1 200 ? 43.734 11.302 -2.482 1.00 73.92 200 ASN C C 1
ATOM 4152 O O . ASN C 1 200 ? 43.383 12.428 -2.124 1.00 73.97 200 ASN C O 1
ATOM 4154 N N . LEU C 1 201 ? 44.873 10.728 -2.095 1.00 75.69 201 LEU C N 1
ATOM 4155 C CA . LEU C 1 201 ? 45.734 11.384 -1.119 1.00 76.99 201 LEU C CA 1
ATOM 4156 C C . LEU C 1 201 ? 46.444 12.592 -1.716 1.00 80.37 201 LEU C C 1
ATOM 4157 O O . LEU C 1 201 ? 46.694 13.573 -1.006 1.00 81.38 201 LEU C O 1
ATOM 4162 N N . GLY C 1 202 ? 46.771 12.547 -3.005 1.00 82.43 202 GLY C N 1
ATOM 4163 C CA . GLY C 1 202 ? 47.198 13.735 -3.720 1.00 85.69 202 GLY C CA 1
ATOM 4164 C C . GLY C 1 202 ? 45.983 14.383 -4.359 1.00 84.48 202 GLY C C 1
ATOM 4165 O O . GLY C 1 202 ? 46.069 15.439 -4.981 1.00 87.00 202 GLY C O 1
ATOM 4166 N N . MET D 1 1 ? 61.881 18.533 54.884 1.00 50.42 1 MET D N 1
ATOM 4167 C CA . MET D 1 1 ? 62.031 18.021 53.527 1.00 49.53 1 MET D CA 1
ATOM 4168 C C . MET D 1 1 ? 61.589 19.063 52.499 1.00 47.64 1 MET D C 1
ATOM 4169 O O . MET D 1 1 ? 60.544 19.695 52.664 1.00 52.61 1 MET D O 1
ATOM 4174 N N . LYS D 1 2 ? 62.376 19.234 51.434 1.00 33.45 2 LYS D N 1
ATOM 4175 C CA . LYS D 1 2 ? 62.021 20.144 50.357 1.00 33.34 2 LYS D CA 1
ATOM 4176 C C . LYS D 1 2 ? 61.302 19.397 49.246 1.00 29.72 2 LYS D C 1
ATOM 4177 O O . LYS D 1 2 ? 61.681 18.275 48.895 1.00 29.22 2 LYS D O 1
ATOM 4183 N N . ILE D 1 3 ? 60.252 20.026 48.716 1.00 24.60 3 ILE D N 1
ATOM 4184 C CA . ILE D 1 3 ? 59.499 19.544 47.566 1.00 21.33 3 ILE D CA 1
ATOM 4185 C C . ILE D 1 3 ? 59.452 20.655 46.529 1.00 20.58 3 ILE D C 1
ATOM 4186 O O . ILE D 1 3 ? 59.093 21.793 46.850 1.00 22.47 3 ILE D O 1
ATOM 4191 N N . LEU D 1 4 ? 59.821 20.339 45.294 1.00 16.70 4 LEU D N 1
ATOM 4192 C CA . LEU D 1 4 ? 59.739 21.315 44.216 1.00 14.85 4 LEU D CA 1
ATOM 4193 C C . LEU D 1 4 ? 58.311 21.369 43.661 1.00 15.58 4 LEU D C 1
ATOM 4194 O O . LEU D 1 4 ? 57.744 20.341 43.262 1.00 14.46 4 LEU D O 1
ATOM 4199 N N . VAL D 1 5 ? 57.716 22.559 43.646 1.00 13.26 5 VAL D N 1
ATOM 4200 C CA . VAL D 1 5 ? 56.494 22.787 42.880 1.00 15.25 5 VAL D CA 1
ATOM 4201 C C . VAL D 1 5 ? 56.881 23.429 41.547 1.00 12.29 5 VAL D C 1
ATOM 4202 O O . VAL D 1 5 ? 57.479 24.512 41.523 1.00 16.08 5 VAL D O 1
ATOM 4206 N N . ALA D 1 6 ? 56.583 22.743 40.441 1.00 12.94 6 ALA D N 1
ATOM 4207 C CA . ALA D 1 6 ? 56.979 23.193 39.103 1.00 17.88 6 ALA D CA 1
ATOM 4208 C C . ALA D 1 6 ? 56.079 24.345 38.646 1.00 17.53 6 ALA D C 1
ATOM 4209 O O . ALA D 1 6 ? 55.325 24.262 37.679 1.00 18.74 6 ALA D O 1
ATOM 4211 N N . SER D 1 7 ? 56.190 25.447 39.368 1.00 16.97 7 SER D N 1
ATOM 4212 C CA . SER D 1 7 ? 55.376 26.620 39.107 1.00 19.29 7 SER D CA 1
ATOM 4213 C C . SER D 1 7 ? 56.178 27.862 39.456 1.00 18.99 7 SER D C 1
ATOM 4214 O O . SER D 1 7 ? 57.069 27.816 40.308 1.00 15.61 7 SER D O 1
ATOM 4217 N N . ARG D 1 8 ? 55.867 28.967 38.774 1.00 18.04 8 ARG D N 1
ATOM 4218 C CA . ARG D 1 8 ? 56.370 30.281 39.158 1.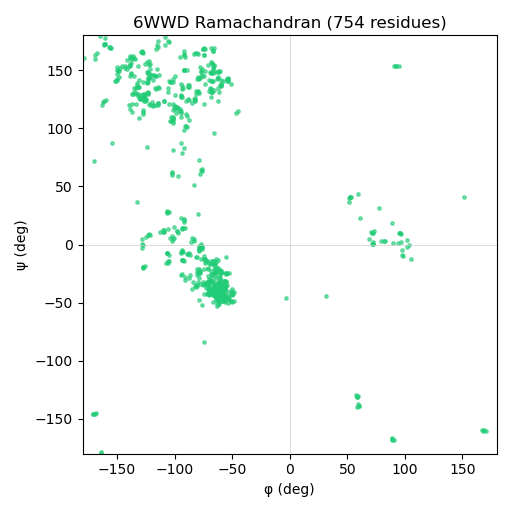00 16.39 8 ARG D CA 1
ATOM 4219 C C . ARG D 1 8 ? 55.327 31.106 39.899 1.00 21.48 8 ARG D C 1
ATOM 4220 O O . ARG D 1 8 ? 55.561 32.288 40.168 1.00 22.17 8 ARG D O 1
ATOM 4228 N N . ASN D 1 9 ? 54.160 30.526 40.185 1.00 23.38 9 ASN D N 1
ATOM 4229 C CA . ASN D 1 9 ? 53.078 31.230 40.862 1.00 16.41 9 ASN D CA 1
ATOM 4230 C C . ASN D 1 9 ? 53.137 30.984 42.365 1.00 24.05 9 ASN D C 1
ATOM 4231 O O . ASN D 1 9 ? 52.820 29.865 42.811 1.00 17.95 9 ASN D O 1
ATOM 4236 N N . PRO D 1 10 ? 53.485 31.983 43.184 1.00 18.02 10 PRO D N 1
ATOM 4237 C CA . PRO D 1 10 ? 53.512 31.744 44.632 1.00 18.87 10 PRO D CA 1
ATOM 4238 C C . PRO D 1 10 ? 52.165 31.343 45.213 1.00 25.17 10 PRO D C 1
ATOM 4239 O O . PRO D 1 10 ? 52.135 30.591 46.195 1.00 23.09 10 PRO D O 1
ATOM 4243 N N . LYS D 1 11 ? 51.050 31.768 44.607 1.00 22.98 11 LYS D N 1
ATOM 4244 C CA . LYS D 1 11 ? 49.737 31.374 45.107 1.00 26.28 11 LYS D CA 1
ATOM 4245 C C . LYS D 1 11 ? 49.541 29.866 45.061 1.00 26.10 11 LYS D C 1
ATOM 4246 O O . LYS D 1 11 ? 48.881 29.295 45.936 1.00 28.49 11 LYS D O 1
ATOM 4252 N N . LYS D 1 12 ? 50.099 29.208 44.048 1.00 25.78 12 LYS D N 1
ATOM 4253 C CA . LYS D 1 12 ? 49.987 27.761 43.948 1.00 28.56 12 LYS D CA 1
ATOM 4254 C C . LYS D 1 12 ? 50.702 27.073 45.104 1.00 27.02 12 LYS D C 1
ATOM 4255 O O . LYS D 1 12 ? 50.173 26.130 45.703 1.00 26.13 12 LYS D O 1
ATOM 4261 N N . LEU D 1 13 ? 51.905 27.530 45.429 1.00 25.79 13 LEU D N 1
ATOM 4262 C CA . LEU D 1 13 ? 52.634 26.928 46.534 1.00 26.21 13 LEU D CA 1
ATOM 4263 C C . LEU D 1 13 ? 51.913 27.180 47.852 1.00 26.04 13 LEU D C 1
ATOM 4264 O O . LEU D 1 13 ? 51.913 26.318 48.737 1.00 26.65 13 LEU D O 1
ATOM 4269 N N . ALA D 1 14 ? 51.301 28.359 48.000 1.00 26.06 14 ALA D N 1
ATOM 4270 C CA . ALA D 1 14 ? 50.564 28.673 49.219 1.00 27.74 14 ALA D CA 1
ATOM 4271 C C . ALA D 1 14 ? 49.417 27.698 49.433 1.00 35.78 14 ALA D C 1
ATOM 4272 O O . ALA D 1 14 ? 49.165 27.264 50.562 1.00 34.47 14 ALA D O 1
ATOM 4274 N N . GLU D 1 15 ? 48.684 27.371 48.366 1.00 31.40 15 GLU D N 1
ATOM 4275 C CA . GLU D 1 15 ? 47.572 26.430 48.494 1.00 32.67 15 GLU D CA 1
ATOM 4276 C C . GLU D 1 15 ? 48.063 25.033 48.831 1.00 32.25 15 GLU D C 1
ATOM 4277 O O . GLU D 1 15 ? 47.469 24.347 49.671 1.00 39.36 15 GLU D O 1
ATOM 4283 N N . LEU D 1 16 ? 49.155 24.599 48.208 1.00 32.29 16 LEU D N 1
ATOM 4284 C CA . LEU D 1 16 ? 49.700 23.294 48.548 1.00 30.97 16 LEU D CA 1
ATOM 4285 C C . LEU D 1 16 ? 50.176 23.272 49.999 1.00 39.26 16 LEU D C 1
ATOM 4286 O O . LEU D 1 16 ? 50.057 22.245 50.684 1.00 40.14 16 LEU D O 1
ATOM 4291 N N . SER D 1 17 ? 50.724 24.395 50.489 1.00 33.46 17 SER D N 1
ATOM 4292 C CA . SER D 1 17 ? 51.082 24.456 51.906 1.00 37.90 17 SER D CA 1
ATOM 4293 C C . SER D 1 17 ? 49.853 24.274 52.783 1.00 37.45 17 SER D C 1
ATOM 4294 O O . SER D 1 17 ? 49.892 23.540 53.774 1.00 43.57 17 SER D O 1
ATOM 4297 N N . ARG D 1 18 ? 48.744 24.927 52.420 1.00 36.37 18 ARG D N 1
ATOM 4298 C CA . ARG D 1 18 ? 47.529 24.835 53.219 1.00 41.38 18 ARG D CA 1
ATOM 4299 C C . ARG D 1 18 ? 46.935 23.439 53.166 1.00 51.48 18 ARG D C 1
ATOM 4300 O O . ARG D 1 18 ? 46.257 23.021 54.110 1.00 55.65 18 ARG D O 1
ATOM 4302 N N . VAL D 1 19 ? 47.192 22.697 52.088 1.00 48.69 19 VAL D N 1
ATOM 4303 C CA . VAL D 1 19 ? 46.698 21.332 52.035 1.00 51.61 19 VAL D CA 1
ATOM 4304 C C . VAL D 1 19 ? 47.597 20.414 52.847 1.00 59.31 19 VAL D C 1
ATOM 4305 O O . VAL D 1 19 ? 47.112 19.470 53.481 1.00 60.20 19 VAL D O 1
ATOM 4309 N N . LEU D 1 20 ? 48.899 20.703 52.911 1.00 53.82 20 LEU D N 1
ATOM 4310 C CA . LEU D 1 20 ? 49.764 19.905 53.770 1.00 61.06 20 LEU D CA 1
ATOM 4311 C C . LEU D 1 20 ? 49.570 20.227 55.245 1.00 64.33 20 LEU D C 1
ATOM 4312 O O . LEU D 1 20 ? 49.873 19.382 56.097 1.00 67.35 20 LEU D O 1
ATOM 4317 N N . GLU D 1 21 ? 49.034 21.405 55.568 1.00 60.07 21 GLU D N 1
ATOM 4318 C CA . GLU D 1 21 ? 48.706 21.686 56.958 1.00 62.65 21 GLU D CA 1
ATOM 4319 C C . GLU D 1 21 ? 47.363 21.074 57.337 1.00 64.77 21 GLU D C 1
ATOM 4320 O O . GLU D 1 21 ? 47.195 20.595 58.463 1.00 71.12 21 GLU D O 1
ATOM 4322 N N . SER D 1 22 ? 46.401 21.068 56.412 1.00 62.83 22 SER D N 1
ATOM 4323 C CA . SER D 1 22 ? 45.122 20.428 56.663 1.00 68.51 22 SER D CA 1
ATOM 4324 C C . SER D 1 22 ? 45.169 18.926 56.453 1.00 70.05 22 SER D C 1
ATOM 4325 O O . SER D 1 22 ? 44.215 18.242 56.823 1.00 73.72 22 SER D O 1
ATOM 4328 N N . SER D 1 23 ? 46.243 18.405 55.872 1.00 75.52 23 SER D N 1
ATOM 4329 C CA . SER D 1 23 ? 46.467 16.972 55.796 1.00 73.43 23 SER D CA 1
ATOM 4330 C C . SER D 1 23 ? 47.309 16.457 56.947 1.00 72.78 23 SER D C 1
ATOM 4331 O O . SER D 1 23 ? 47.509 15.246 57.052 1.00 76.19 23 SER D O 1
ATOM 4334 N N . GLY D 1 24 ? 47.814 17.345 57.798 1.00 72.12 24 GLY D N 1
ATOM 4335 C CA . GLY D 1 24 ? 48.605 16.924 58.936 1.00 71.02 24 GLY D CA 1
ATOM 4336 C C . GLY D 1 24 ? 50.033 16.526 58.628 1.00 76.58 24 GLY D C 1
ATOM 4337 O O . GLY D 1 24 ? 50.585 15.652 59.309 1.00 74.18 24 GLY D O 1
ATOM 4338 N N . VAL D 1 25 ? 50.658 17.141 57.620 1.00 72.48 25 VAL D N 1
ATOM 4339 C CA . VAL D 1 25 ? 52.063 16.902 57.297 1.00 73.05 25 VAL D CA 1
ATOM 4340 C C . VAL D 1 25 ? 52.890 18.035 57.885 1.00 72.31 25 VAL D C 1
ATOM 4341 O O . VAL D 1 25 ? 52.439 19.184 57.927 1.00 78.95 25 VAL D O 1
ATOM 4343 N N . SER D 1 26 ? 54.100 17.719 58.342 1.00 73.59 26 SER D N 1
ATOM 4344 C CA . SER D 1 26 ? 54.982 18.701 58.957 1.00 68.73 26 SER D CA 1
ATOM 4345 C C . SER D 1 26 ? 56.345 18.665 58.281 1.00 64.40 26 SER D C 1
ATOM 4346 O O . SER D 1 26 ? 56.680 17.726 57.554 1.00 67.54 26 SER D O 1
ATOM 4349 N N . GLY D 1 27 ? 57.129 19.710 58.526 1.00 69.49 27 GLY D N 1
ATOM 4350 C CA . GLY D 1 27 ? 58.515 19.746 58.076 1.00 71.61 27 GLY D CA 1
ATOM 4351 C C . GLY D 1 27 ? 58.706 19.610 56.581 1.00 67.31 27 GLY D C 1
ATOM 4352 O O . GLY D 1 27 ? 59.594 18.871 56.135 1.00 66.78 27 GLY D O 1
ATOM 4353 N N . VAL D 1 28 ? 57.893 20.310 55.792 1.00 61.82 28 VAL D N 1
ATOM 4354 C CA . VAL D 1 28 ? 57.949 20.252 54.336 1.00 53.51 28 VAL D CA 1
ATOM 4355 C C . VAL D 1 28 ? 57.970 21.682 53.823 1.00 46.84 28 VAL D C 1
ATOM 4356 O O . VAL D 1 28 ? 56.954 22.383 53.900 1.00 49.29 28 VAL D O 1
ATOM 4360 N N . GLU D 1 29 ? 59.112 22.124 53.303 1.00 38.46 29 GLU D N 1
ATOM 4361 C CA . GLU D 1 29 ? 59.175 23.428 52.653 1.00 39.25 29 GLU D CA 1
ATOM 4362 C C . GLU D 1 29 ? 59.094 23.258 51.142 1.00 30.73 29 GLU D C 1
ATOM 4363 O O . GLU D 1 29 ? 59.811 22.442 50.554 1.00 29.46 29 GLU D O 1
ATOM 4369 N N . LEU D 1 30 ? 58.175 23.996 50.539 1.00 34.66 30 LEU D N 1
ATOM 4370 C CA . LEU D 1 30 ? 57.978 24.020 49.103 1.00 24.61 30 LEU D CA 1
ATOM 4371 C C . LEU D 1 30 ? 58.896 25.073 48.498 1.00 23.39 30 LEU D C 1
ATOM 4372 O O . LEU D 1 30 ? 59.040 26.166 49.045 1.00 19.30 30 LEU D O 1
ATOM 4377 N N . VAL D 1 31 ? 59.524 24.731 47.381 1.00 20.28 31 VAL D N 1
ATOM 4378 C CA . VAL D 1 31 ? 60.386 25.616 46.612 1.00 15.08 31 VAL D CA 1
ATOM 4379 C C . VAL D 1 31 ? 59.781 25.679 45.220 1.00 18.35 31 VAL D C 1
ATOM 4380 O O . VAL D 1 31 ? 59.052 24.769 44.814 1.00 16.26 31 VAL D O 1
ATOM 4384 N N . SER D 1 32 ? 59.989 26.798 44.531 1.00 12.80 32 SER D N 1
ATOM 4385 C CA . SER D 1 32 ? 59.424 27.029 43.205 1.00 14.90 32 SER D CA 1
ATOM 4386 C C . SER D 1 32 ? 60.515 26.958 42.137 1.00 12.55 32 SER D C 1
ATOM 4387 O O . SER D 1 32 ? 61.694 26.765 42.424 1.00 13.14 32 SER D O 1
ATOM 4390 N N . LEU D 1 33 ? 60.099 27.134 40.885 1.00 11.60 33 LEU D N 1
ATOM 4391 C CA . LEU D 1 33 ? 61.038 27.165 39.767 1.00 15.29 33 LEU D CA 1
ATOM 4392 C C . LEU D 1 33 ? 62.005 28.347 39.846 1.00 17.09 33 LEU D C 1
ATOM 4393 O O . LEU D 1 33 ? 63.044 28.321 39.181 1.00 16.32 33 LEU D O 1
ATOM 4398 N N . THR D 1 34 ? 61.642 29.422 40.555 1.00 15.55 34 THR D N 1
ATOM 4399 C CA . THR D 1 34 ? 62.563 30.540 40.773 1.00 20.54 34 THR D CA 1
ATOM 4400 C C . THR D 1 34 ? 63.572 30.278 41.893 1.00 19.76 34 THR D C 1
ATOM 4401 O O . THR D 1 34 ? 64.504 31.068 42.061 1.00 20.38 34 THR D O 1
ATOM 4405 N N . ASP D 1 35 ? 63.389 29.216 42.687 1.00 22.21 35 ASP D N 1
ATOM 4406 C CA . ASP D 1 35 ? 64.331 28.836 43.740 1.00 18.66 35 ASP D CA 1
ATOM 4407 C C . ASP D 1 35 ? 65.368 27.836 43.266 1.00 17.37 35 ASP D C 1
ATOM 4408 O O . ASP D 1 35 ? 66.251 27.459 44.038 1.00 19.27 35 ASP D O 1
ATOM 4413 N N . VAL D 1 36 ? 65.235 27.333 42.051 1.00 19.32 36 VAL D N 1
ATOM 4414 C CA . VAL D 1 36 ? 66.220 26.409 41.506 1.00 18.47 36 VAL D CA 1
ATOM 4415 C C . VAL D 1 36 ? 66.666 27.008 40.178 1.00 23.10 36 VAL D C 1
ATOM 4416 O O . VAL D 1 36 ? 65.945 27.842 39.600 1.00 21.03 36 VAL D O 1
ATOM 4420 N N . PRO D 1 37 ? 67.869 26.683 39.708 1.00 23.81 37 PRO D N 1
ATOM 4421 C CA . PRO D 1 37 ? 68.336 27.223 38.427 1.00 23.36 37 PRO D CA 1
ATOM 4422 C C . PRO D 1 37 ? 67.364 26.945 37.289 1.00 20.30 37 PRO D C 1
ATOM 4423 O O . PRO D 1 37 ? 66.723 25.894 37.220 1.00 18.53 37 PRO D O 1
ATOM 4427 N N . GLU D 1 38 ? 67.251 27.922 36.404 1.00 20.60 38 GLU D N 1
ATOM 4428 C CA . GLU D 1 38 ? 66.372 27.802 35.252 1.00 24.91 38 GLU D CA 1
ATOM 4429 C C . GLU D 1 38 ? 66.777 26.612 34.400 1.00 23.28 38 GLU D C 1
ATOM 4430 O O . GLU D 1 38 ? 67.965 26.333 34.207 1.00 24.34 38 GLU D O 1
ATOM 4436 N N . TYR D 1 39 ? 65.784 25.912 33.878 1.00 25.57 39 TYR D N 1
ATOM 4437 C CA . TYR D 1 39 ? 66.057 24.857 32.921 1.00 26.57 39 TYR D CA 1
ATOM 4438 C C . TYR D 1 39 ? 65.038 24.932 31.800 1.00 30.14 39 TYR D C 1
ATOM 4439 O O . TYR D 1 39 ? 63.976 25.538 31.939 1.00 24.45 39 TYR D O 1
ATOM 4448 N N . GLU D 1 40 ? 65.388 24.318 30.674 1.00 31.59 40 GLU D N 1
ATOM 4449 C CA . GLU D 1 40 ? 64.538 24.392 29.494 1.00 39.57 40 GLU D CA 1
ATOM 4450 C C . GLU D 1 40 ? 63.240 23.619 29.720 1.00 35.98 40 GLU D C 1
ATOM 4451 O O . GLU D 1 40 ? 63.256 22.438 30.087 1.00 34.64 40 GLU D O 1
ATOM 4457 N N . GLU D 1 41 ? 62.115 24.291 29.497 1.00 30.48 41 GLU D N 1
ATOM 4458 C CA . GLU D 1 41 ? 60.794 23.696 29.637 1.00 37.38 41 GLU D CA 1
ATOM 4459 C C . GLU D 1 41 ? 60.238 23.329 28.259 1.00 36.69 41 GLU D C 1
ATOM 4460 O O . GLU D 1 41 ? 60.010 24.204 27.416 1.00 38.12 41 GLU D O 1
ATOM 4466 N N . VAL D 1 42 ? 60.035 22.041 28.038 1.00 33.49 42 VAL D N 1
ATOM 4467 C CA . VAL D 1 42 ? 59.596 21.530 26.736 1.00 37.61 42 VAL D CA 1
ATOM 4468 C C . VAL D 1 42 ? 58.157 21.973 26.469 1.00 33.92 42 VAL D C 1
ATOM 4469 O O . VAL D 1 42 ? 57.301 21.872 27.366 1.00 32.27 42 VAL D O 1
ATOM 4473 N N . PRO D 1 43 ? 57.839 22.476 25.278 1.00 35.74 43 PRO D N 1
ATOM 4474 C CA . PRO D 1 43 ? 56.460 22.909 25.006 1.00 33.23 43 PRO D CA 1
ATOM 4475 C C . PRO D 1 43 ? 55.492 21.734 25.022 1.00 27.18 43 PRO D C 1
ATOM 4476 O O . PRO D 1 43 ? 55.868 20.581 24.813 1.00 29.11 43 PRO D O 1
ATOM 4480 N N . GLU D 1 44 ? 54.231 22.039 25.319 1.00 22.74 44 GLU D N 1
ATOM 4481 C CA . GLU D 1 44 ? 53.205 21.022 25.520 1.00 21.99 44 GLU D CA 1
ATOM 4482 C C . GLU D 1 44 ? 52.297 20.872 24.299 1.00 20.16 44 GLU D C 1
ATOM 4483 O O . GLU D 1 44 ? 51.917 21.865 23.668 1.00 18.78 44 GLU D O 1
ATOM 4489 N N . THR D 1 45 ? 51.946 19.616 23.983 1.00 15.43 45 THR D N 1
ATOM 4490 C CA . THR D 1 45 ? 51.063 19.273 22.875 1.00 15.06 45 THR D CA 1
ATOM 4491 C C . THR D 1 45 ? 50.065 18.206 23.317 1.00 15.94 45 THR D C 1
ATOM 4492 O O . THR D 1 45 ? 50.255 17.520 24.327 1.00 14.16 45 THR D O 1
ATOM 4496 N N . GLY D 1 46 ? 48.995 18.085 22.550 1.00 15.28 46 GLY D N 1
ATOM 4497 C CA . GLY D 1 46 ? 48.033 17.010 22.731 1.00 15.41 46 GLY D CA 1
ATOM 4498 C C . GLY D 1 46 ? 46.913 17.314 23.707 1.00 12.59 46 GLY D C 1
ATOM 4499 O O . GLY D 1 46 ? 46.721 18.431 24.183 1.00 11.83 46 GLY D O 1
ATOM 4500 N N . ALA D 1 47 ? 46.184 16.246 24.049 1.00 12.41 47 ALA D N 1
ATOM 4501 C CA . ALA D 1 47 ? 45.014 16.346 24.898 1.00 11.38 47 ALA D CA 1
ATOM 4502 C C . ALA D 1 47 ? 45.249 15.859 26.319 1.00 13.72 47 ALA D C 1
ATOM 4503 O O . ALA D 1 47 ? 44.383 16.070 27.173 1.00 13.94 47 ALA D O 1
ATOM 4505 N N . SER D 1 48 ? 46.391 15.241 26.619 1.00 12.09 48 SER D N 1
ATOM 4506 C CA . SER D 1 48 ? 46.537 14.581 27.919 1.00 16.74 48 SER D CA 1
ATOM 4507 C C . SER D 1 48 ? 47.128 15.534 28.950 1.00 11.91 48 SER D C 1
ATOM 4508 O O . SER D 1 48 ? 48.340 15.744 28.993 1.00 11.37 48 SER D O 1
ATOM 4511 N N . PHE D 1 49 ? 46.274 16.074 29.813 1.00 12.26 49 PHE D N 1
ATOM 4512 C CA . PHE D 1 49 ? 46.758 16.839 30.962 1.00 14.12 49 PHE D CA 1
ATOM 4513 C C . PHE D 1 49 ? 47.583 15.968 31.899 1.00 12.78 49 PHE D C 1
ATOM 4514 O O . PHE D 1 49 ? 48.572 16.431 32.487 1.00 12.83 49 PHE D O 1
ATOM 4522 N N . GLU D 1 50 ? 47.188 14.704 32.052 1.00 13.30 50 GLU D N 1
ATOM 4523 C CA . GLU D 1 50 ? 47.933 13.789 32.910 1.00 13.58 50 GLU D CA 1
ATOM 4524 C C . GLU D 1 50 ? 49.348 13.566 32.397 1.00 12.89 50 GLU D C 1
ATOM 4525 O O . GLU D 1 50 ? 50.312 13.716 33.153 1.00 11.33 50 GLU D O 1
ATOM 4531 N N . ASP D 1 51 ? 49.497 13.192 31.117 1.00 12.13 51 ASP D N 1
ATOM 4532 C CA . ASP D 1 51 ? 50.838 12.935 30.584 1.00 15.09 51 ASP D CA 1
ATOM 4533 C C . ASP D 1 51 ? 51.703 14.174 30.717 1.00 15.20 51 ASP D C 1
ATOM 4534 O O . ASP D 1 51 ? 52.891 14.084 31.042 1.00 18.53 51 ASP D O 1
ATOM 4539 N N . ASN D 1 52 ? 51.123 15.344 30.449 1.00 14.51 52 ASN D N 1
ATOM 4540 C CA . ASN D 1 52 ? 51.918 16.556 30.460 1.00 14.13 52 ASN D CA 1
ATOM 4541 C C . ASN D 1 52 ? 52.278 16.977 31.874 1.00 11.64 52 ASN D C 1
ATOM 4542 O O . ASN D 1 52 ? 53.376 17.487 32.092 1.00 14.87 52 ASN D O 1
ATOM 4547 N N . ALA D 1 53 ? 51.402 16.742 32.849 1.00 9.92 53 ALA D N 1
ATOM 4548 C CA . ALA D 1 53 ? 51.797 17.013 34.225 1.00 11.19 53 ALA D CA 1
ATOM 4549 C C . ALA D 1 53 ? 52.957 16.114 34.623 1.00 12.94 53 ALA D C 1
ATOM 4550 O O . ALA D 1 53 ? 53.912 16.572 35.252 1.00 11.07 53 ALA D O 1
ATOM 4552 N N . LEU D 1 54 ? 52.917 14.841 34.200 1.00 11.67 54 LEU D N 1
ATOM 4553 C CA . LEU D 1 54 ? 54.008 13.920 34.504 1.00 17.24 54 LEU D CA 1
ATOM 4554 C C . LEU D 1 54 ? 55.308 14.353 33.835 1.00 14.37 54 LEU D C 1
ATOM 4555 O O . LEU D 1 54 ? 56.378 14.284 34.448 1.00 14.76 54 LEU D O 1
ATOM 4560 N N . ILE D 1 55 ? 55.243 14.786 32.576 1.00 12.61 55 ILE D N 1
ATOM 4561 C CA . ILE D 1 55 ? 56.461 15.246 31.918 1.00 17.13 55 ILE D CA 1
ATOM 4562 C C . ILE D 1 55 ? 57.096 16.378 32.719 1.00 13.07 55 ILE D C 1
ATOM 4563 O O . ILE D 1 55 ? 58.309 16.384 32.961 1.00 14.33 55 ILE D O 1
ATOM 4568 N N . LYS D 1 56 ? 56.284 17.331 33.177 1.00 13.48 56 LYS D N 1
ATOM 4569 C CA . LYS D 1 56 ? 56.837 18.460 33.922 1.00 15.32 56 LYS D CA 1
ATOM 4570 C C . LYS D 1 56 ? 57.419 18.026 35.263 1.00 16.92 56 LYS D C 1
ATOM 4571 O O . LYS D 1 56 ? 58.468 18.532 35.678 1.00 17.17 56 LYS D O 1
ATOM 4577 N N . ALA D 1 57 ? 56.759 17.098 35.960 1.00 10.89 57 ALA D N 1
ATOM 4578 C CA . ALA D 1 57 ? 57.274 16.688 37.262 1.00 14.32 57 ALA D CA 1
ATOM 4579 C C . ALA D 1 57 ? 58.568 15.895 37.127 1.00 12.90 57 ALA D C 1
ATOM 4580 O O . ALA D 1 57 ? 59.500 16.089 37.930 1.00 11.54 57 ALA D O 1
ATOM 4582 N N . ARG D 1 58 ? 58.655 15.000 36.123 1.00 13.42 58 ARG D N 1
ATOM 4583 C CA . ARG D 1 58 ? 59.902 14.263 35.899 1.00 12.57 58 ARG D CA 1
ATOM 4584 C C . ARG D 1 58 ? 61.056 15.225 35.677 1.00 14.68 58 ARG D C 1
ATOM 4585 O O . ARG D 1 58 ? 62.159 15.037 36.208 1.00 14.36 58 ARG D O 1
ATOM 4593 N N . GLU D 1 59 ? 60.818 16.251 34.867 1.00 15.07 59 GLU D N 1
ATOM 4594 C CA . GLU D 1 59 ? 61.848 17.238 34.585 1.00 18.34 59 GLU D CA 1
ATOM 4595 C C . GLU D 1 59 ? 62.285 17.951 35.854 1.00 18.08 59 GLU D C 1
ATOM 4596 O O . GLU D 1 59 ? 63.479 18.190 36.059 1.00 18.16 59 GLU D O 1
ATOM 4602 N N . GLY D 1 60 ? 61.330 18.295 36.718 1.00 16.14 60 GLY D N 1
ATOM 4603 C CA . GLY D 1 60 ? 61.682 18.920 37.981 1.00 15.34 60 GLY D CA 1
ATOM 4604 C C . GLY D 1 60 ? 62.594 18.048 38.827 1.00 17.30 60 GLY D C 1
ATOM 4605 O O . GLY D 1 60 ? 63.574 18.530 39.402 1.00 18.55 60 GLY D O 1
ATOM 4606 N N . VAL D 1 61 ? 62.260 16.757 38.947 1.00 15.79 61 VAL D N 1
ATOM 4607 C CA . VAL D 1 61 ? 63.134 15.838 39.679 1.00 16.60 61 VAL D CA 1
ATOM 4608 C C . VAL D 1 61 ? 64.498 15.765 39.007 1.00 16.87 61 VAL D C 1
ATOM 4609 O O . VAL D 1 61 ? 65.545 15.752 39.673 1.00 17.90 61 VAL D O 1
ATOM 4613 N N . LYS D 1 62 ? 64.504 15.708 37.673 1.00 16.20 62 LYS D N 1
ATOM 4614 C CA . LYS D 1 62 ? 65.742 15.526 36.923 1.00 20.31 62 LYS D CA 1
ATOM 4615 C C . LYS D 1 62 ? 66.761 16.617 37.231 1.00 21.11 62 LYS D C 1
ATOM 4616 O O . LYS D 1 62 ? 67.966 16.344 37.314 1.00 16.30 62 LYS D O 1
ATOM 4622 N N . HIS D 1 63 ? 66.295 17.858 37.415 1.00 17.78 63 HIS D N 1
ATOM 4623 C CA . HIS D 1 63 ? 67.190 18.990 37.599 1.00 17.76 63 HIS D CA 1
ATOM 4624 C C . HIS D 1 63 ? 67.492 19.312 39.057 1.00 19.24 63 HIS D C 1
ATOM 4625 O O . HIS D 1 63 ? 68.403 20.101 39.313 1.00 20.81 63 HIS D O 1
ATOM 4632 N N . THR D 1 64 ? 66.749 18.757 40.013 1.00 13.27 64 THR D N 1
ATOM 4633 C CA . THR D 1 64 ? 66.928 19.123 41.413 1.00 19.93 64 THR D CA 1
ATOM 4634 C C . THR D 1 64 ? 67.138 17.953 42.366 1.00 22.46 64 THR D C 1
ATOM 4635 O O . THR D 1 64 ? 67.674 18.172 43.466 1.00 21.97 64 THR D O 1
ATOM 4639 N N . GLY D 1 65 ? 66.745 16.732 41.995 1.00 16.90 65 GLY D N 1
ATOM 4640 C CA . GLY D 1 65 ? 66.740 15.616 42.912 1.00 18.20 65 GLY D CA 1
ATOM 4641 C C . GLY D 1 65 ? 65.661 15.660 43.967 1.00 21.94 65 GLY D C 1
ATOM 4642 O O . GLY D 1 65 ? 65.575 14.725 44.775 1.00 18.26 65 GLY D O 1
ATOM 4643 N N . LEU D 1 66 ? 64.813 16.692 43.956 1.00 14.38 66 LEU D N 1
ATOM 4644 C CA . LEU D 1 66 ? 63.691 16.811 44.866 1.00 14.77 66 LEU D CA 1
ATOM 4645 C C . LEU D 1 66 ? 62.454 16.155 44.274 1.00 15.70 66 LEU D C 1
ATOM 4646 O O . LEU D 1 66 ? 62.275 16.102 43.056 1.00 12.26 66 LEU D O 1
ATOM 4651 N N . ALA D 1 67 ? 61.598 15.646 45.152 1.00 18.02 67 ALA D N 1
ATOM 4652 C CA . ALA D 1 67 ? 60.251 15.310 44.744 1.00 15.04 67 ALA D CA 1
ATOM 4653 C C . ALA D 1 67 ? 59.612 16.536 44.101 1.00 16.43 67 ALA D C 1
ATOM 4654 O O . ALA D 1 67 ? 59.841 17.676 44.524 1.00 14.66 67 ALA D O 1
ATOM 4656 N N . CYS D 1 68 ? 58.850 16.316 43.039 1.00 11.92 68 CYS D N 1
ATOM 4657 C CA . CYS D 1 68 ? 58.339 17.432 42.265 1.00 15.34 68 CYS D CA 1
ATOM 4658 C C . CYS D 1 68 ? 56.861 17.223 42.006 1.00 12.61 68 CYS D C 1
ATOM 4659 O O . CYS D 1 68 ? 56.455 16.157 41.551 1.00 13.67 68 CYS D O 1
ATOM 4662 N N . VAL D 1 69 ? 56.066 18.233 42.319 1.00 14.43 69 VAL D N 1
ATOM 4663 C CA . VAL D 1 69 ? 54.648 18.282 41.988 1.00 14.44 69 VAL D CA 1
ATOM 4664 C C . VAL D 1 69 ? 54.474 19.272 40.844 1.00 13.06 69 VAL D C 1
ATOM 4665 O O . VAL D 1 69 ? 54.986 20.399 40.910 1.00 15.18 69 VAL D O 1
ATOM 4669 N N . ALA D 1 70 ? 53.747 18.864 39.808 1.00 13.09 70 ALA D N 1
ATOM 4670 C CA . ALA D 1 70 ? 53.464 19.726 38.669 1.00 12.26 70 ALA D CA 1
ATOM 4671 C C . ALA D 1 70 ? 51.980 19.654 38.364 1.00 17.57 70 ALA D C 1
ATOM 4672 O O . ALA D 1 70 ? 51.326 18.651 38.654 1.00 18.70 70 ALA D O 1
ATOM 4674 N N . ASP D 1 71 ? 51.441 20.711 37.766 1.00 17.50 71 ASP D N 1
ATOM 4675 C CA . ASP D 1 71 ? 50.028 20.700 37.424 1.00 15.87 71 ASP D CA 1
ATOM 4676 C C . ASP D 1 71 ? 49.833 21.060 35.958 1.00 15.12 71 ASP D C 1
ATOM 4677 O O . ASP D 1 71 ? 50.759 21.496 35.262 1.00 11.62 71 ASP D O 1
ATOM 4682 N N . ASP D 1 72 ? 48.620 20.800 35.479 1.00 15.04 72 ASP D N 1
ATOM 4683 C CA . ASP D 1 72 ? 48.284 21.002 34.070 1.00 15.82 72 ASP D CA 1
ATOM 4684 C C . ASP D 1 72 ? 46.774 21.024 33.938 1.00 15.48 72 ASP D C 1
ATOM 4685 O O . ASP D 1 72 ? 46.123 20.034 34.279 1.00 14.76 72 ASP D O 1
ATOM 4690 N N . SER D 1 73 ? 46.220 22.138 33.450 1.00 12.10 73 SER D N 1
ATOM 4691 C CA . SER D 1 73 ? 44.780 22.353 33.439 1.00 15.28 73 SER D CA 1
ATOM 4692 C C . SER D 1 73 ? 44.362 22.900 32.086 1.00 17.97 73 SER D C 1
ATOM 4693 O O . SER D 1 73 ? 45.182 23.436 31.330 1.00 17.99 73 SER D O 1
ATOM 4696 N N . GLY D 1 74 ? 43.073 22.760 31.787 1.00 13.26 74 GLY D N 1
ATOM 4697 C CA . GLY D 1 74 ? 42.554 23.328 30.556 1.00 16.64 74 GLY D CA 1
ATOM 4698 C C . GLY D 1 74 ? 41.163 22.801 30.249 1.00 16.44 74 GLY D C 1
ATOM 4699 O O . GLY D 1 74 ? 40.451 22.338 31.142 1.00 15.70 74 GLY D O 1
ATOM 4700 N N . LEU D 1 75 ? 40.782 22.918 28.971 1.00 11.37 75 LEU D N 1
ATOM 4701 C CA . LEU D 1 75 ? 39.444 22.583 28.510 1.00 12.56 75 LEU D CA 1
ATOM 4702 C C . LEU D 1 75 ? 39.504 21.437 27.509 1.00 11.95 75 LEU D C 1
ATOM 4703 O O . LEU D 1 75 ? 40.332 21.451 26.593 1.00 12.58 75 LEU D O 1
ATOM 4708 N N . ALA D 1 76 ? 38.617 20.462 27.669 1.00 11.20 76 ALA D N 1
ATOM 4709 C CA . ALA D 1 76 ? 38.520 19.315 26.771 1.00 11.73 76 ALA D CA 1
ATOM 4710 C C . ALA D 1 76 ? 37.136 19.315 26.145 1.00 10.93 76 ALA D C 1
ATOM 4711 O O . ALA D 1 76 ? 36.135 19.221 26.860 1.00 10.87 76 ALA D O 1
ATOM 4713 N N . VAL D 1 77 ? 37.076 19.401 24.819 1.00 10.45 77 VAL D N 1
ATOM 4714 C CA . VAL D 1 77 ? 35.816 19.486 24.082 1.00 10.67 77 VAL D CA 1
ATOM 4715 C C . VAL D 1 77 ? 35.667 18.216 23.246 1.00 12.31 77 VAL D C 1
ATOM 4716 O O . VAL D 1 77 ? 36.529 17.911 22.408 1.00 10.55 77 VAL D O 1
ATOM 4720 N N . ASP D 1 78 ? 34.576 17.479 23.474 1.00 11.82 78 ASP D N 1
ATOM 4721 C CA . ASP D 1 78 ? 34.340 16.231 22.752 1.00 13.18 78 ASP D CA 1
ATOM 4722 C C . ASP D 1 78 ? 34.465 16.419 21.242 1.00 13.63 78 ASP D C 1
ATOM 4723 O O . ASP D 1 78 ? 35.161 15.654 20.554 1.00 12.09 78 ASP D O 1
ATOM 4728 N N . ALA D 1 79 ? 33.799 17.445 20.705 1.00 11.87 79 ALA D N 1
ATOM 4729 C CA . ALA D 1 79 ? 33.771 17.662 19.261 1.00 11.64 79 ALA D CA 1
ATOM 4730 C C . ALA D 1 79 ? 35.141 17.983 18.673 1.00 12.88 79 ALA D C 1
ATOM 4731 O O . ALA D 1 79 ? 35.309 17.906 17.445 1.00 12.40 79 ALA D O 1
ATOM 4733 N N . LEU D 1 80 ? 36.114 18.367 19.506 1.00 11.59 80 LEU D N 1
ATOM 4734 C CA . LEU D 1 80 ? 37.479 18.635 19.066 1.00 12.10 80 LEU D CA 1
ATOM 4735 C C . LEU D 1 80 ? 38.432 17.522 19.491 1.00 11.89 80 LEU D C 1
ATOM 4736 O O . LEU D 1 80 ? 39.639 17.754 19.666 1.00 12.13 80 LEU D O 1
ATOM 4741 N N . ASN D 1 81 ? 37.900 16.313 19.657 1.00 11.48 81 ASN D N 1
ATOM 4742 C CA . ASN D 1 81 ? 38.680 15.155 20.109 1.00 14.91 81 ASN D CA 1
ATOM 4743 C C . ASN D 1 81 ? 39.458 15.480 21.382 1.00 12.61 81 ASN D C 1
ATOM 4744 O O . ASN D 1 81 ? 40.610 15.071 21.557 1.00 11.09 81 ASN D O 1
ATOM 4749 N N . TRP D 1 82 ? 38.802 16.217 22.275 1.00 13.46 82 TRP D N 1
ATOM 4750 C CA . TRP D 1 82 ? 39.263 16.576 23.611 1.00 10.31 82 TRP D CA 1
ATOM 4751 C C . TRP D 1 82 ? 40.368 17.623 23.607 1.00 12.60 82 TRP D C 1
ATOM 4752 O O . TRP D 1 82 ? 40.940 17.907 24.662 1.00 15.38 82 TRP D O 1
ATOM 4763 N N . MET D 1 83 ? 40.632 18.261 22.465 1.00 9.47 83 MET D N 1
ATOM 4764 C CA . MET D 1 83 ? 41.289 19.561 22.461 1.00 10.62 83 MET D CA 1
ATOM 4765 C C . MET D 1 83 ? 40.259 20.617 22.900 1.00 10.05 83 MET D C 1
ATOM 4766 O O . MET D 1 83 ? 39.072 20.327 22.987 1.00 12.14 83 MET D O 1
ATOM 4771 N N . PRO D 1 84 ? 40.675 21.856 23.204 1.00 10.62 84 PRO D N 1
ATOM 4772 C CA . PRO D 1 84 ? 41.997 22.490 23.170 1.00 10.89 84 PRO D CA 1
ATOM 4773 C C . PRO D 1 84 ? 43.071 21.773 23.983 1.00 10.47 84 PRO D C 1
ATOM 4774 O O . PRO D 1 84 ? 44.228 21.938 23.645 1.00 9.99 84 PRO D O 1
ATOM 4778 N N . GLY D 1 85 ? 42.697 20.999 25.001 1.00 11.09 85 GLY D N 1
ATOM 4779 C CA . GLY D 1 85 ? 43.693 20.198 25.704 1.00 10.23 85 GLY D CA 1
ATOM 4780 C C . GLY D 1 85 ? 44.754 21.095 26.308 1.00 11.43 85 GLY D C 1
ATOM 4781 O O . GLY D 1 85 ? 44.456 22.171 26.830 1.00 13.70 85 GLY D O 1
ATOM 4782 N N . VAL D 1 86 ? 46.020 20.671 26.220 1.00 12.46 86 VAL D N 1
ATOM 4783 C CA . VAL D 1 86 ? 47.102 21.441 26.834 1.00 14.23 86 VAL D CA 1
ATOM 4784 C C . VAL D 1 86 ? 47.460 22.679 26.025 1.00 14.70 86 VAL D C 1
ATOM 4785 O O . VAL D 1 86 ? 48.298 23.478 26.476 1.00 16.32 86 VAL D O 1
ATOM 4789 N N . LEU D 1 87 ? 46.804 22.898 24.878 1.00 13.11 87 LEU D N 1
ATOM 4790 C CA . LEU D 1 87 ? 46.878 24.168 24.161 1.00 14.53 87 LEU D CA 1
ATOM 4791 C C . LEU D 1 87 ? 45.741 25.130 24.537 1.00 15.72 87 LEU D C 1
ATOM 4792 O O . LEU D 1 87 ? 45.563 26.154 23.859 1.00 15.05 87 LEU D O 1
ATOM 4797 N N . SER D 1 88 ? 45.004 24.849 25.621 1.00 12.94 88 SER D N 1
ATOM 4798 C CA . SER D 1 88 ? 43.848 25.678 25.988 1.00 13.68 88 SER D CA 1
ATOM 4799 C C . SER D 1 88 ? 44.200 27.159 26.101 1.00 14.28 88 SER D C 1
ATOM 4800 O O . SER D 1 88 ? 43.484 28.024 25.583 1.00 15.24 88 SER D O 1
ATOM 4803 N N . ALA D 1 89 ? 45.299 27.471 26.782 1.00 16.20 89 ALA D N 1
ATOM 4804 C CA . ALA D 1 89 ? 45.678 28.857 27.041 1.00 18.46 89 ALA D CA 1
ATOM 4805 C C . ALA D 1 89 ? 46.210 29.566 25.803 1.00 18.84 89 ALA D C 1
ATOM 4806 O O . ALA D 1 89 ? 46.352 30.792 25.829 1.00 20.77 89 ALA D O 1
ATOM 4808 N N . ARG D 1 90 ? 46.508 28.844 24.732 1.00 17.47 90 ARG D N 1
ATOM 4809 C CA . ARG D 1 90 ? 46.993 29.463 23.509 1.00 19.17 90 ARG D CA 1
ATOM 4810 C C . ARG D 1 90 ? 46.239 28.923 22.298 1.00 17.44 90 ARG D C 1
ATOM 4811 O O . ARG D 1 90 ? 46.800 28.747 21.213 1.00 17.40 90 ARG D O 1
ATOM 4819 N N . TRP D 1 91 ? 44.940 28.667 22.473 1.00 14.55 91 TRP D N 1
ATOM 4820 C CA . TRP D 1 91 ? 44.166 27.971 21.447 1.00 12.99 91 TRP D CA 1
ATOM 4821 C C . TRP D 1 91 ? 44.098 28.762 20.137 1.00 15.55 91 TRP D C 1
ATOM 4822 O O . TRP D 1 91 ? 44.159 28.175 19.046 1.00 13.35 91 TRP D O 1
ATOM 4833 N N . SER D 1 92 ? 43.990 30.098 20.225 1.00 15.09 92 SER D N 1
ATOM 4834 C CA . SER D 1 92 ? 43.992 30.971 19.057 1.00 17.07 92 SER D CA 1
ATOM 4835 C C . SER D 1 92 ? 45.384 31.173 18.482 1.00 18.05 92 SER D C 1
ATOM 4836 O O . SER D 1 92 ? 45.536 31.898 17.502 1.00 21.79 92 SER D O 1
ATOM 4839 N N . GLY D 1 93 ? 46.393 30.558 19.071 1.00 17.91 93 GLY D N 1
ATOM 4840 C CA . GLY D 1 93 ? 47.766 30.644 18.631 1.00 19.68 93 GLY D CA 1
ATOM 4841 C C . GLY D 1 93 ? 48.663 31.507 19.470 1.00 29.21 93 GLY D C 1
ATOM 4842 O O . GLY D 1 93 ? 49.889 31.401 19.333 1.00 35.89 93 GLY D O 1
ATOM 4843 N N . ARG D 1 94 ? 48.106 32.315 20.370 1.00 36.82 94 ARG D N 1
ATOM 4844 C CA . ARG D 1 94 ? 48.862 33.287 21.151 1.00 41.29 94 ARG D CA 1
ATOM 4845 C C . ARG D 1 94 ? 48.445 33.193 22.609 1.00 37.13 94 ARG D C 1
ATOM 4846 O O . ARG D 1 94 ? 47.265 33.364 22.932 1.00 35.25 94 ARG D O 1
ATOM 4848 N N . HIS D 1 95 ? 49.402 32.903 23.478 1.00 36.68 95 HIS D N 1
ATOM 4849 C CA . HIS D 1 95 ? 49.132 32.830 24.903 1.00 36.89 95 HIS D CA 1
ATOM 4850 C C . HIS D 1 95 ? 48.610 34.174 25.402 1.00 42.93 95 HIS D C 1
ATOM 4851 O O . HIS D 1 95 ? 49.112 35.237 25.021 1.00 40.60 95 HIS D O 1
ATOM 4858 N N . GLY D 1 96 ? 47.583 34.120 26.249 1.00 40.28 96 GLY D N 1
ATOM 4859 C CA . GLY D 1 96 ? 47.093 35.273 26.979 1.00 36.29 96 GLY D CA 1
ATOM 4860 C C . GLY D 1 96 ? 46.018 36.128 26.334 1.00 38.68 96 GLY D C 1
ATOM 4861 O O . GLY D 1 96 ? 45.651 37.160 26.908 1.00 34.64 96 GLY D O 1
ATOM 4862 N N . ASP D 1 97 ? 45.530 35.789 25.146 1.00 41.12 97 ASP D N 1
ATOM 4863 C CA . ASP D 1 97 ? 44.363 36.489 24.617 1.00 33.70 97 ASP D CA 1
ATOM 4864 C C . ASP D 1 97 ? 43.160 35.575 24.840 1.00 32.40 97 ASP D C 1
ATOM 4865 O O . ASP D 1 97 ? 42.734 34.843 23.944 1.00 26.27 97 ASP D O 1
ATOM 4870 N N . ASP D 1 98 ? 42.622 35.607 26.071 1.00 30.79 98 ASP D N 1
ATOM 4871 C CA . ASP D 1 98 ? 41.501 34.725 26.411 1.00 29.17 98 ASP D CA 1
ATOM 4872 C C . ASP D 1 98 ? 40.315 34.978 25.497 1.00 24.00 98 ASP D C 1
ATOM 4873 O O . ASP D 1 98 ? 39.642 34.038 25.063 1.00 22.94 98 ASP D O 1
ATOM 4878 N N . ALA D 1 99 ? 40.046 36.248 25.195 1.00 25.06 99 ALA D N 1
ATOM 4879 C CA . ALA D 1 99 ? 38.889 36.588 24.375 1.00 26.34 99 ALA D CA 1
ATOM 4880 C C . ALA D 1 99 ? 38.999 35.965 22.992 1.00 26.53 99 ALA D C 1
ATOM 4881 O O . ALA D 1 99 ? 38.009 35.450 22.461 1.00 27.76 99 ALA D O 1
ATOM 4883 N N . ALA D 1 100 ? 40.209 35.957 22.412 1.00 22.83 100 ALA D N 1
ATOM 4884 C CA . ALA D 1 100 ? 40.402 35.344 21.099 1.00 21.38 100 ALA D CA 1
ATOM 4885 C C . ALA D 1 100 ? 40.293 33.819 21.168 1.00 22.03 100 ALA D C 1
ATOM 4886 O O . ALA D 1 100 ? 39.785 33.192 20.232 1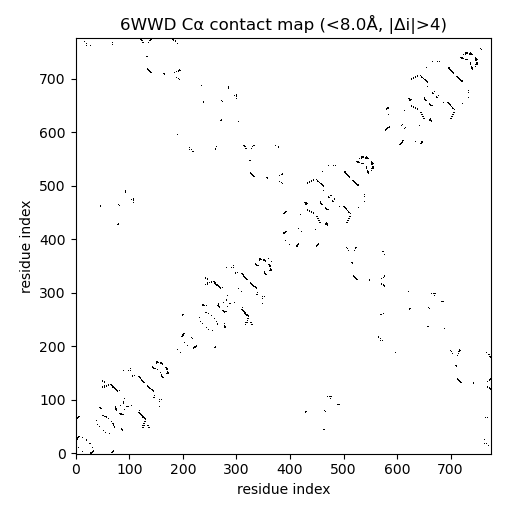.00 19.67 100 ALA D O 1
ATOM 4888 N N . ASN D 1 101 ? 40.797 33.199 22.243 1.00 18.74 101 ASN D N 1
ATOM 4889 C CA . ASN D 1 101 ? 40.651 31.747 22.390 1.00 18.79 101 ASN D CA 1
ATOM 4890 C C . ASN D 1 101 ? 39.175 31.363 22.420 1.00 17.87 101 ASN D C 1
ATOM 4891 O O . ASN D 1 101 ? 38.741 30.433 21.733 1.00 14.10 101 ASN D O 1
ATOM 4896 N N . THR D 1 102 ? 38.390 32.096 23.207 1.00 17.22 102 THR D N 1
ATOM 4897 C CA . THR D 1 102 ? 36.965 31.819 23.362 1.00 19.02 102 THR D CA 1
ATOM 4898 C C . THR D 1 102 ? 36.202 32.058 22.061 1.00 20.56 102 THR D C 1
ATOM 4899 O O . THR D 1 102 ? 35.344 31.252 21.683 1.00 17.39 102 THR D O 1
ATOM 4903 N N . ALA D 1 103 ? 36.500 33.157 21.360 1.00 20.94 103 ALA D N 1
ATOM 4904 C CA . ALA D 1 103 ? 35.837 33.413 20.083 1.00 18.21 103 ALA D CA 1
ATOM 4905 C C . ALA D 1 103 ? 36.172 32.332 19.054 1.00 20.73 103 ALA D C 1
ATOM 4906 O O . ALA D 1 103 ? 35.304 31.907 18.288 1.00 23.82 103 ALA D O 1
ATOM 4908 N N . LEU D 1 104 ? 37.426 31.877 19.012 1.00 19.36 104 LEU D N 1
ATOM 4909 C CA . LEU D 1 104 ? 37.773 30.804 18.086 1.00 20.13 104 LEU D CA 1
ATOM 4910 C C . LEU D 1 104 ? 36.989 29.533 18.405 1.00 17.23 104 LEU D C 1
ATOM 4911 O O . LEU D 1 104 ? 36.452 28.874 17.507 1.00 15.82 104 LEU D O 1
ATOM 4916 N N . LEU D 1 105 ? 36.941 29.153 19.677 1.00 18.62 105 LEU D N 1
ATOM 4917 C CA . LEU D 1 105 ? 36.235 27.929 20.050 1.00 13.78 105 LEU D CA 1
ATOM 4918 C C . LEU D 1 105 ? 34.769 27.986 19.626 1.00 17.32 105 LEU D C 1
ATOM 4919 O O . LEU D 1 105 ? 34.246 27.036 19.024 1.00 16.87 105 LEU D O 1
ATOM 4924 N N . LEU D 1 106 ? 34.085 29.094 19.947 1.00 16.32 106 LEU D N 1
ATOM 4925 C CA . LEU D 1 106 ? 32.693 29.259 19.529 1.00 17.38 106 LEU D CA 1
ATOM 4926 C C . LEU D 1 106 ? 32.545 29.152 18.023 1.00 18.61 106 LEU D C 1
ATOM 4927 O O . LEU D 1 106 ? 31.621 28.496 17.528 1.00 17.39 106 LEU D O 1
ATOM 4932 N N . ALA D 1 107 ? 33.417 29.843 17.279 1.00 18.61 107 ALA D N 1
ATOM 4933 C CA . ALA D 1 107 ? 33.318 29.827 15.824 1.00 25.32 107 ALA D CA 1
ATOM 4934 C C . ALA D 1 107 ? 33.566 28.430 15.280 1.00 19.02 107 ALA D C 1
ATOM 4935 O O . ALA D 1 107 ? 32.899 28.001 14.331 1.00 19.25 107 ALA D O 1
ATOM 4937 N N . GLN D 1 108 ? 34.536 27.712 15.858 1.00 17.33 108 GLN D N 1
ATOM 4938 C CA . GLN D 1 108 ? 34.805 26.347 15.409 1.00 15.45 108 GLN D CA 1
ATOM 4939 C C . GLN D 1 108 ? 33.579 25.463 15.591 1.00 17.81 108 GLN D C 1
ATOM 4940 O O . GLN D 1 108 ? 33.279 24.622 14.734 1.00 18.77 108 GLN D O 1
ATOM 4946 N N . LEU D 1 109 ? 32.827 25.681 16.671 1.00 16.00 109 LEU D N 1
ATOM 4947 C CA . LEU D 1 109 ? 31.688 24.851 17.027 1.00 22.40 109 LEU D CA 1
ATOM 4948 C C . LEU D 1 109 ? 30.341 25.439 16.584 1.00 20.80 109 LEU D C 1
ATOM 4949 O O . LEU D 1 109 ? 29.297 24.908 16.961 1.00 19.09 109 LEU D O 1
ATOM 4954 N N . SER D 1 110 ? 30.335 26.470 15.737 1.00 20.67 110 SER D N 1
ATOM 4955 C CA . SER D 1 110 ? 29.127 27.275 15.591 1.00 23.57 110 SER D CA 1
ATOM 4956 C C . SER D 1 110 ? 27.940 26.494 15.055 1.00 32.38 110 SER D C 1
ATOM 4957 O O . SER D 1 110 ? 26.796 26.922 15.247 1.00 33.92 110 SER D O 1
ATOM 4960 N N . ASP D 1 111 ? 28.158 25.363 14.399 1.00 33.82 111 ASP D N 1
ATOM 4961 C CA . ASP D 1 111 ? 27.034 24.629 13.840 1.00 37.47 111 ASP D CA 1
ATOM 4962 C C . ASP D 1 111 ? 26.741 23.321 14.569 1.00 34.52 111 ASP D C 1
ATOM 4963 O O . ASP D 1 111 ? 25.910 22.534 14.103 1.00 37.78 111 ASP D O 1
ATOM 4968 N N . ILE D 1 112 ? 27.361 23.089 15.719 1.00 31.20 112 ILE D N 1
ATOM 4969 C CA . ILE D 1 112 ? 27.272 21.812 16.416 1.00 29.96 112 ILE D CA 1
ATOM 4970 C C . ILE D 1 112 ? 26.048 21.844 17.326 1.00 28.94 112 ILE D C 1
ATOM 4971 O O . ILE D 1 112 ? 25.939 22.756 18.160 1.00 28.67 112 ILE D O 1
ATOM 4976 N N . PRO D 1 113 ? 25.122 20.893 17.204 1.00 32.04 113 PRO D N 1
ATOM 4977 C CA . PRO D 1 113 ? 23.920 20.903 18.045 1.00 33.97 113 PRO D CA 1
ATOM 4978 C C . PRO D 1 113 ? 24.246 20.628 19.507 1.00 33.60 113 PRO D C 1
ATOM 4979 O O . PRO D 1 113 ? 25.251 19.997 19.832 1.00 27.65 113 PRO D O 1
ATOM 4983 N N . ASP D 1 114 ? 23.353 21.106 20.391 1.00 36.59 114 ASP D N 1
ATOM 4984 C CA . ASP D 1 114 ? 23.609 21.090 21.836 1.00 34.88 114 ASP D CA 1
ATOM 4985 C C . ASP D 1 114 ? 24.064 19.729 22.325 1.00 34.49 114 ASP D C 1
ATOM 4986 O O . ASP D 1 114 ? 25.027 19.632 23.093 1.00 31.94 114 ASP D O 1
ATOM 4991 N N . GLU D 1 115 ? 23.416 18.664 21.848 1.00 41.14 115 GLU D N 1
ATOM 4992 C CA . GLU D 1 115 ? 23.696 17.317 22.331 1.00 36.76 115 GLU D CA 1
ATOM 4993 C C . GLU D 1 115 ? 25.138 16.904 22.110 1.00 35.82 115 GLU D C 1
ATOM 4994 O O . GLU D 1 115 ? 25.634 16.023 22.821 1.00 43.69 115 GLU D O 1
ATOM 5000 N N . ARG D 1 116 ? 25.828 17.524 21.156 1.00 31.91 116 ARG D N 1
ATOM 5001 C CA . ARG D 1 116 ? 27.199 17.161 20.823 1.00 28.05 116 ARG D CA 1
ATOM 5002 C C . ARG D 1 116 ? 28.194 18.230 21.252 1.00 22.58 116 ARG D C 1
ATOM 5003 O O . ARG D 1 116 ? 29.366 18.181 20.861 1.00 18.54 116 ARG D O 1
ATOM 5011 N N . ARG D 1 117 ? 27.760 19.184 22.068 1.00 20.08 117 ARG D N 1
ATOM 5012 C CA . ARG D 1 117 ? 28.633 20.241 22.541 1.00 20.17 117 ARG D CA 1
ATOM 5013 C C . ARG D 1 117 ? 29.305 19.907 23.871 1.00 15.85 117 ARG D C 1
ATOM 5014 O O . ARG D 1 117 ? 29.738 20.822 24.568 1.00 14.98 117 ARG D O 1
ATOM 5022 N N . GLY D 1 118 ? 29.405 18.622 24.225 1.00 15.71 118 GLY D N 1
ATOM 5023 C CA . GLY D 1 118 ? 29.958 18.249 25.521 1.00 14.73 118 GLY D CA 1
ATOM 5024 C C . GLY D 1 118 ? 31.411 18.664 25.690 1.00 13.00 118 GLY D C 1
ATOM 5025 O O . GLY D 1 118 ? 32.197 18.681 24.741 1.00 13.22 118 GLY D O 1
ATOM 5026 N N . ALA D 1 119 ? 31.774 18.965 26.940 1.00 14.62 119 ALA D N 1
ATOM 5027 C CA . ALA D 1 119 ? 33.112 19.423 27.292 1.00 14.01 119 ALA D CA 1
ATOM 5028 C C . ALA D 1 119 ? 33.335 19.229 28.790 1.00 13.59 119 ALA D C 1
ATOM 5029 O O . ALA D 1 119 ? 32.400 18.970 29.542 1.00 14.70 119 ALA D O 1
ATOM 5031 N N . ALA D 1 120 ? 34.579 19.443 29.224 1.00 9.63 120 ALA D N 1
ATOM 5032 C CA . ALA D 1 120 ? 34.937 19.398 30.639 1.00 10.80 120 ALA D CA 1
ATOM 5033 C C . ALA D 1 120 ? 36.108 20.336 30.918 1.00 12.36 120 ALA D C 1
ATOM 5034 O O . ALA D 1 120 ? 37.036 20.437 30.111 1.00 12.71 120 ALA D O 1
ATOM 5036 N N . PHE D 1 121 ? 36.066 21.015 32.065 1.00 10.46 121 PHE D N 1
ATOM 5037 C CA . PHE D 1 121 ? 37.277 21.598 32.621 1.00 14.02 121 PHE D CA 1
ATOM 5038 C C . PHE D 1 121 ? 38.052 20.485 33.320 1.00 16.48 121 PHE D C 1
ATOM 5039 O O . PHE D 1 121 ? 37.478 19.706 34.084 1.00 17.87 121 PHE D O 1
ATOM 5047 N N . VAL D 1 122 ? 39.342 20.384 33.032 1.00 15.71 122 VAL D N 1
ATOM 5048 C CA . VAL D 1 122 ? 40.184 19.306 33.538 1.00 11.82 122 VAL D CA 1
ATOM 5049 C C . VAL D 1 122 ? 41.357 19.922 34.269 1.00 14.83 122 VAL D C 1
ATOM 5050 O O . VAL D 1 122 ? 41.952 20.897 33.801 1.00 12.58 122 VAL D O 1
ATOM 5054 N N . SER D 1 123 ? 41.723 19.324 35.393 1.00 13.77 123 SER D N 1
ATOM 5055 C CA . SER D 1 123 ? 42.878 19.767 36.150 1.00 14.94 123 SER D CA 1
ATOM 5056 C C . SER D 1 123 ? 43.645 18.525 36.590 1.00 21.70 123 SER D C 1
ATOM 5057 O O . SER D 1 123 ? 43.066 17.626 37.212 1.00 16.71 123 SER D O 1
ATOM 5060 N N . ALA D 1 124 ? 44.909 18.428 36.184 1.00 12.07 124 ALA D N 1
ATOM 5061 C CA . ALA D 1 124 ? 45.756 17.291 36.519 1.00 14.11 124 ALA D CA 1
ATOM 5062 C C . ALA D 1 124 ? 46.942 17.729 37.368 1.00 17.23 124 ALA D C 1
ATOM 5063 O O . ALA D 1 124 ? 47.491 18.821 37.179 1.00 12.68 124 ALA D O 1
ATOM 5065 N N . CYS D 1 125 ? 47.338 16.852 38.287 1.00 13.48 125 CYS D N 1
ATOM 5066 C CA . CYS D 1 125 ? 48.450 17.052 39.211 1.00 13.72 125 CYS D CA 1
ATOM 5067 C C . CYS D 1 125 ? 49.294 15.794 39.211 1.00 18.58 125 CYS D C 1
ATOM 5068 O O . CYS D 1 125 ? 48.756 14.692 39.381 1.00 15.21 125 CYS D O 1
ATOM 5071 N N . ALA D 1 126 ? 50.609 15.947 39.048 1.00 15.09 126 ALA D N 1
ATOM 5072 C CA . ALA D 1 126 ? 51.504 14.801 39.076 1.00 14.12 126 ALA D CA 1
ATOM 5073 C C . ALA D 1 126 ? 52.552 14.956 40.169 1.00 15.29 126 ALA D C 1
ATOM 5074 O O . ALA D 1 126 ? 52.977 16.071 40.507 1.00 12.07 126 ALA D O 1
ATOM 5076 N N . LEU D 1 127 ? 52.939 13.818 40.743 1.00 13.95 127 LEU D N 1
ATOM 5077 C CA . LEU D 1 127 ? 54.046 13.749 41.683 1.00 12.63 127 LEU D CA 1
ATOM 5078 C C . LEU D 1 127 ? 55.033 12.716 41.176 1.00 14.77 127 LEU D C 1
ATOM 5079 O O . LEU D 1 127 ? 54.643 11.591 40.851 1.00 12.29 127 LEU D O 1
ATOM 5084 N N . VAL D 1 128 ? 56.303 13.095 41.118 1.00 12.90 128 VAL D N 1
ATOM 5085 C CA . VAL D 1 128 ? 57.398 12.169 40.843 1.00 12.44 128 VAL D CA 1
ATOM 5086 C C . VAL D 1 128 ? 58.390 12.319 41.983 1.00 13.71 128 VAL D C 1
ATOM 5087 O O . VAL D 1 128 ? 58.761 13.441 42.352 1.00 14.10 128 VAL D O 1
ATOM 5091 N N . THR D 1 129 ? 58.756 11.220 42.570 1.00 15.54 129 THR D N 1
ATOM 5092 C CA . THR D 1 129 ? 59.641 11.220 43.722 1.00 16.07 129 THR D CA 1
ATOM 5093 C C . THR D 1 129 ? 61.085 11.091 43.270 1.00 16.73 129 THR D C 1
ATOM 5094 O O . THR D 1 129 ? 61.361 10.689 42.133 1.00 17.38 129 THR D O 1
ATOM 5098 N N . PRO D 1 130 ? 62.041 11.421 44.142 1.00 19.35 130 PRO D N 1
ATOM 5099 C CA . PRO D 1 130 ? 63.450 11.234 43.770 1.00 19.55 130 PRO D CA 1
ATOM 5100 C C . PRO D 1 130 ? 63.787 9.799 43.380 1.00 24.54 130 PRO D C 1
ATOM 5101 O O . PRO D 1 130 ? 64.689 9.575 42.562 1.00 19.67 130 PRO D O 1
ATOM 5105 N N . GLU D 1 131 ? 63.108 8.816 43.965 1.00 20.24 131 GLU D N 1
ATOM 5106 C CA . GLU D 1 131 ? 63.364 7.416 43.649 1.00 20.13 131 GLU D CA 1
ATOM 5107 C C . GLU D 1 131 ? 62.714 6.969 42.343 1.00 22.21 131 GLU D C 1
ATOM 5108 O O . GLU D 1 131 ? 62.918 5.820 41.930 1.00 23.79 131 GLU D O 1
ATOM 5114 N N . GLY D 1 132 ? 61.938 7.835 41.694 1.00 17.58 132 GLY D N 1
ATOM 5115 C CA . GLY D 1 132 ? 61.312 7.529 40.423 1.00 18.99 132 GLY D CA 1
ATOM 5116 C C . GLY D 1 132 ? 59.878 7.041 40.476 1.00 16.79 132 GLY D C 1
ATOM 5117 O O . GLY D 1 132 ? 59.346 6.633 39.435 1.00 15.82 132 GLY D O 1
ATOM 5118 N N . GLU D 1 133 ? 59.225 7.095 41.633 1.00 16.35 133 GLU D N 1
ATOM 5119 C CA . GLU D 1 133 ? 57.797 6.805 41.693 1.00 15.96 133 GLU D CA 1
ATOM 5120 C C . GLU D 1 133 ? 56.995 7.886 40.968 1.00 16.89 133 GLU D C 1
ATOM 5121 O O . GLU D 1 133 ? 57.316 9.077 41.050 1.00 13.78 133 GLU D O 1
ATOM 5127 N N . GLU D 1 134 ? 55.945 7.478 40.251 1.00 13.95 134 GLU D N 1
ATOM 5128 C CA . GLU D 1 134 ? 55.118 8.425 39.494 1.00 13.78 134 GLU D CA 1
ATOM 5129 C C . GLU D 1 134 ? 53.656 8.198 39.825 1.00 15.76 134 GLU D C 1
ATOM 5130 O O . GLU D 1 134 ? 53.151 7.085 39.667 1.00 13.38 134 GLU D O 1
ATOM 5136 N N . VAL D 1 135 ? 52.971 9.254 40.255 1.00 12.86 135 VAL D N 1
ATOM 5137 C CA . VAL D 1 135 ? 51.534 9.225 40.476 1.00 14.94 135 VAL D CA 1
ATOM 5138 C C . VAL D 1 135 ? 50.929 10.455 39.813 1.00 17.24 135 VAL D C 1
ATOM 5139 O O . VAL D 1 135 ? 51.436 11.571 39.968 1.00 14.81 135 VAL D O 1
ATOM 5143 N N . VAL D 1 136 ? 49.830 10.269 39.107 1.00 17.12 136 VAL D N 1
ATOM 5144 C CA . VAL D 1 136 ? 49.134 11.395 38.511 1.00 14.49 136 VAL D CA 1
ATOM 5145 C C . VAL D 1 136 ? 47.657 11.289 38.847 1.00 19.02 136 VAL D C 1
ATOM 5146 O O . VAL D 1 136 ? 47.101 10.187 38.950 1.00 13.48 136 VAL D O 1
ATOM 5150 N N . VAL D 1 137 ? 47.046 12.437 39.121 1.00 18.60 137 VAL D N 1
ATOM 5151 C CA A VAL D 1 137 ? 45.625 12.530 39.425 0.51 18.90 137 VAL D CA 1
ATOM 5152 C CA B VAL D 1 137 ? 45.622 12.515 39.404 0.49 18.88 137 VAL D CA 1
ATOM 5153 C C . VAL D 1 137 ? 45.022 13.589 38.510 1.00 17.86 137 VAL D C 1
ATOM 5154 O O . VAL D 1 137 ? 45.685 14.563 38.148 1.00 14.86 137 VAL D O 1
ATOM 5161 N N . GLU D 1 138 ? 43.759 13.398 38.130 1.00 14.54 138 GLU D N 1
ATOM 5162 C CA . GLU D 1 138 ? 43.058 14.455 37.414 1.00 17.40 138 GLU D CA 1
ATOM 5163 C C . GLU D 1 138 ? 41.633 14.559 37.934 1.00 19.81 138 GLU D C 1
ATOM 5164 O O . GLU D 1 138 ? 41.080 13.600 38.492 1.00 16.68 138 GLU D O 1
ATOM 5170 N N . GLY D 1 139 ? 41.077 15.755 37.800 1.00 16.05 139 GLY D N 1
ATOM 5171 C CA . GLY D 1 139 ? 39.663 15.994 38.032 1.00 12.72 139 GLY D CA 1
ATOM 5172 C C . GLY D 1 139 ? 39.036 16.575 36.781 1.00 14.86 139 GLY D C 1
ATOM 5173 O O . GLY D 1 139 ? 39.661 17.381 36.086 1.00 13.18 139 GLY D O 1
ATOM 5174 N N . ARG D 1 140 ? 37.795 16.170 36.504 1.00 14.50 140 ARG D N 1
ATOM 5175 C CA . ARG D 1 140 ? 37.025 16.650 35.354 1.00 15.26 140 ARG D CA 1
ATOM 5176 C C . ARG D 1 140 ? 35.678 17.165 35.826 1.00 14.53 140 ARG D C 1
ATOM 5177 O O . ARG D 1 140 ? 34.933 16.430 36.482 1.00 12.68 140 ARG D O 1
ATOM 5185 N N . TRP D 1 141 ? 35.368 18.407 35.483 1.00 13.77 141 TRP D N 1
ATOM 5186 C CA . TRP D 1 141 ? 34.071 19.026 35.766 1.00 17.56 141 TRP D CA 1
ATOM 5187 C C . TRP D 1 141 ? 33.261 18.993 34.478 1.00 16.29 141 TRP D C 1
ATOM 5188 O O . TRP D 1 141 ? 33.560 19.734 33.542 1.00 14.88 141 TRP D O 1
ATOM 5199 N N . LYS D 1 142 ? 32.239 18.141 34.423 1.00 14.56 142 LYS D N 1
ATOM 5200 C CA . LYS D 1 142 ? 31.556 17.896 33.157 1.00 14.64 142 LYS D CA 1
ATOM 5201 C C . LYS D 1 142 ? 30.590 19.030 32.830 1.00 18.60 142 LYS D C 1
ATOM 5202 O O . LYS D 1 142 ? 29.921 19.583 33.714 1.00 15.37 142 LYS D O 1
ATOM 5208 N N . GLY D 1 143 ? 30.513 19.363 31.544 1.00 16.29 143 GLY D N 1
ATOM 5209 C CA . GLY D 1 143 ? 29.575 20.359 31.071 1.00 16.38 143 GLY D CA 1
ATOM 5210 C C . GLY D 1 143 ? 29.457 20.364 29.563 1.00 16.31 143 GLY D C 1
ATOM 5211 O O . GLY D 1 143 ? 29.496 19.306 28.919 1.00 16.30 143 GLY D O 1
ATOM 5212 N N . SER D 1 144 ? 29.265 21.546 28.991 1.00 13.79 144 SER D N 1
ATOM 5213 C CA . SER D 1 144 ? 29.160 21.697 27.547 1.00 17.16 144 SER D CA 1
ATOM 5214 C C . SER D 1 144 ? 29.509 23.139 27.191 1.00 17.15 144 SER D C 1
ATOM 5215 O O . SER D 1 144 ? 29.630 24.006 28.064 1.00 15.14 144 SER D O 1
ATOM 5218 N N . ILE D 1 145 ? 29.666 23.390 25.902 1.00 13.91 145 ILE D N 1
ATOM 5219 C CA . ILE D 1 145 ? 30.035 24.720 25.435 1.00 15.50 145 ILE D CA 1
ATOM 5220 C C . ILE D 1 145 ? 28.774 25.495 25.071 1.00 16.02 145 ILE D C 1
ATOM 5221 O O . ILE D 1 145 ? 27.937 25.015 24.299 1.00 16.61 145 ILE D O 1
ATOM 5226 N N . ALA D 1 146 ? 28.646 26.705 25.615 1.00 15.29 146 ALA D N 1
ATOM 5227 C CA . ALA D 1 146 ? 27.539 27.576 25.255 1.00 19.22 146 ALA D CA 1
ATOM 5228 C C . ALA D 1 146 ? 27.640 28.022 23.796 1.00 20.44 146 ALA D C 1
ATOM 5229 O O . ALA D 1 146 ? 28.678 27.911 23.136 1.00 17.30 146 ALA D O 1
ATOM 5231 N N . ARG D 1 147 ? 26.541 28.582 23.307 1.00 23.41 147 ARG D N 1
ATOM 5232 C CA . ARG D 1 147 ? 26.508 29.150 21.971 1.00 24.51 147 ARG D CA 1
ATOM 5233 C C . ARG D 1 147 ? 26.868 30.621 21.966 1.00 25.11 147 ARG D C 1
ATOM 5234 O O . ARG D 1 147 ? 27.354 31.124 20.951 1.00 26.26 147 ARG D O 1
ATOM 5242 N N . ILE D 1 148 ? 26.603 31.328 23.063 1.00 28.35 148 ILE D N 1
ATOM 5243 C CA . ILE D 1 148 ? 27.041 32.717 23.224 1.00 23.58 148 ILE D CA 1
ATOM 5244 C C . ILE D 1 148 ? 27.539 32.919 24.643 1.00 22.77 148 ILE D C 1
ATOM 5245 O O . ILE D 1 148 ? 26.999 32.354 25.602 1.00 24.69 148 ILE D O 1
ATOM 5250 N N . PRO D 1 149 ? 28.563 33.759 24.807 1.00 25.46 149 PRO D N 1
ATOM 5251 C CA . PRO D 1 149 ? 29.119 33.977 26.150 1.00 24.26 149 PRO D CA 1
ATOM 5252 C C . PRO D 1 149 ? 28.131 34.689 27.059 1.00 22.72 149 PRO D C 1
ATOM 5253 O O . PRO D 1 149 ? 27.324 35.499 26.611 1.00 22.74 149 PRO D O 1
ATOM 5257 N N . ALA D 1 150 ? 28.197 34.365 28.350 1.00 20.60 150 ALA D N 1
ATOM 5258 C CA . ALA D 1 150 ? 27.396 35.045 29.357 1.00 23.34 150 ALA D CA 1
ATOM 5259 C C . ALA D 1 150 ? 28.150 35.038 30.677 1.00 23.46 150 ALA D C 1
ATOM 5260 O O . ALA D 1 150 ? 28.967 34.153 30.935 1.00 19.75 150 ALA D O 1
ATOM 5262 N N . GLY D 1 151 ? 27.871 36.033 31.504 1.00 24.54 151 GLY D N 1
ATOM 5263 C CA . GLY D 1 151 ? 28.473 36.127 32.826 1.00 25.10 151 GLY D CA 1
ATOM 5264 C C . GLY D 1 151 ? 29.714 36.999 32.843 1.00 35.74 151 GLY D C 1
ATOM 5265 O O . GLY D 1 151 ? 30.419 37.160 31.846 1.00 33.21 151 GLY D O 1
ATOM 5266 N N . GLN D 1 152 ? 29.987 37.576 34.018 1.00 35.34 152 GLN D N 1
ATOM 5267 C CA . GLN D 1 152 ? 31.094 38.504 34.171 1.00 41.92 152 GLN D CA 1
ATOM 5268 C C . GLN D 1 152 ? 32.026 38.154 35.319 1.00 50.07 152 GLN D C 1
ATOM 5269 O O . GLN D 1 152 ? 33.040 38.837 35.494 1.00 55.87 152 GLN D O 1
ATOM 5271 N N . ASN D 1 153 ? 31.726 37.114 36.095 1.00 47.86 153 ASN D N 1
ATOM 5272 C CA . ASN D 1 153 ? 32.594 36.684 37.193 1.00 48.53 153 ASN D CA 1
ATOM 5273 C C . ASN D 1 153 ? 33.396 35.453 36.782 1.00 51.88 153 ASN D C 1
ATOM 5274 O O . ASN D 1 153 ? 33.270 34.373 37.354 1.00 52.97 153 ASN D O 1
ATOM 5279 N N . GLY D 1 154 ? 34.216 35.613 35.757 1.00 54.14 154 GLY D N 1
ATOM 5280 C CA . GLY D 1 154 ? 35.031 34.502 35.321 1.00 56.06 154 GLY D CA 1
ATOM 5281 C C . GLY D 1 154 ? 36.083 34.932 34.330 1.00 54.39 154 GLY D C 1
ATOM 5282 O O . GLY D 1 154 ? 35.973 35.976 33.679 1.00 59.72 154 GLY D O 1
ATOM 5283 N N . PHE D 1 155 ? 37.100 34.094 34.215 1.00 38.97 155 PHE D N 1
ATOM 5284 C CA . PHE D 1 155 ? 38.198 34.268 33.286 1.00 38.62 155 PHE D CA 1
ATOM 5285 C C . PHE D 1 155 ? 38.181 33.134 32.278 1.00 30.92 155 PHE D C 1
ATOM 5286 O O . PHE D 1 155 ? 37.436 32.158 32.419 1.00 25.36 155 PHE D O 1
ATOM 5288 N N . GLY D 1 156 ? 39.035 33.272 31.267 1.00 30.09 156 GLY D N 1
ATOM 5289 C CA . GLY D 1 156 ? 39.270 32.177 30.341 1.00 25.42 156 GLY D CA 1
ATOM 5290 C C . GLY D 1 156 ? 37.996 31.748 29.648 1.00 23.61 156 GLY D C 1
ATOM 5291 O O . GLY D 1 156 ? 37.263 32.569 29.089 1.00 16.09 156 GLY D O 1
ATOM 5292 N N . TYR D 1 157 ? 37.737 30.440 29.654 1.00 17.94 157 TYR D N 1
ATOM 5293 C CA . TYR D 1 157 ? 36.558 29.895 28.990 1.00 19.82 157 TYR D CA 1
ATOM 5294 C C . TYR D 1 157 ? 35.306 29.906 29.857 1.00 19.78 157 TYR D C 1
ATOM 5295 O O . TYR D 1 157 ? 34.256 29.434 29.399 1.00 18.19 157 TYR D O 1
ATOM 5304 N N . ASP D 1 158 ? 35.378 30.437 31.075 1.00 16.04 158 ASP D N 1
ATOM 5305 C CA . ASP D 1 158 ? 34.202 30.471 31.944 1.00 20.80 158 ASP D CA 1
ATOM 5306 C C . ASP D 1 158 ? 32.950 31.040 31.276 1.00 18.41 158 ASP D C 1
ATOM 5307 O O . ASP D 1 158 ? 31.865 30.474 31.497 1.00 15.03 158 ASP D O 1
ATOM 5312 N N . PRO D 1 159 ? 33.008 32.127 30.489 1.00 16.62 159 PRO D N 1
ATOM 5313 C CA . PRO D 1 159 ? 31.773 32.656 29.879 1.00 19.42 159 PRO D CA 1
ATOM 5314 C C . PRO D 1 159 ? 31.122 31.722 28.863 1.00 15.08 159 PRO D C 1
ATOM 5315 O O . PRO D 1 159 ? 29.966 31.951 28.524 1.00 15.56 159 PRO D O 1
ATOM 5319 N N . ILE D 1 160 ? 31.799 30.675 28.375 1.00 13.83 160 ILE D N 1
ATOM 5320 C CA . ILE D 1 160 ? 31.184 29.776 27.402 1.00 13.55 160 ILE D CA 1
ATOM 5321 C C . ILE D 1 160 ? 31.132 28.339 27.896 1.00 12.41 160 ILE D C 1
ATOM 5322 O O . ILE D 1 160 ? 30.792 27.444 27.127 1.00 12.62 160 ILE D O 1
ATOM 5327 N N . PHE D 1 161 ? 31.475 28.091 29.157 1.00 13.51 161 PHE D N 1
ATOM 5328 C CA . PHE D 1 161 ? 31.409 26.744 29.712 1.00 12.03 161 PHE D CA 1
ATOM 5329 C C . PHE D 1 161 ? 30.135 26.611 30.531 1.00 15.49 161 PHE D C 1
ATOM 5330 O O . PHE D 1 161 ? 29.963 27.321 31.525 1.00 17.38 161 PHE D O 1
ATOM 5338 N N . VAL D 1 162 ? 29.252 25.702 30.122 1.00 14.27 162 VAL D N 1
ATOM 5339 C CA . VAL D 1 162 ? 27.998 25.448 30.827 1.00 13.17 162 VAL D CA 1
ATOM 5340 C C . VAL D 1 162 ? 28.178 24.181 31.654 1.00 16.77 162 VAL D C 1
ATOM 5341 O O . VAL D 1 162 ? 28.241 23.080 31.078 1.00 13.75 162 VAL D O 1
ATOM 5345 N N . PRO D 1 163 ? 28.302 24.273 32.974 1.00 14.70 163 PRO D N 1
ATOM 5346 C CA . PRO D 1 163 ? 28.368 23.068 33.810 1.00 17.57 163 PRO D CA 1
ATOM 5347 C C . PRO D 1 163 ? 27.114 22.211 33.686 1.00 16.27 163 PRO D C 1
ATOM 5348 O O . PRO D 1 163 ? 25.990 22.714 33.710 1.00 15.22 163 PRO D O 1
ATOM 5352 N N . ARG D 1 164 ? 27.314 20.903 33.601 1.00 23.11 164 ARG D N 1
ATOM 5353 C CA . ARG D 1 164 ? 26.177 19.997 33.605 1.00 23.81 164 ARG D CA 1
ATOM 5354 C C . ARG D 1 164 ? 25.361 20.204 34.879 1.00 25.68 164 ARG D C 1
ATOM 5355 O O . ARG D 1 164 ? 25.909 20.479 35.948 1.00 26.81 164 ARG D O 1
ATOM 5363 N N . GLY D 1 165 ? 24.034 20.147 34.740 1.00 26.01 165 GLY D N 1
ATOM 5364 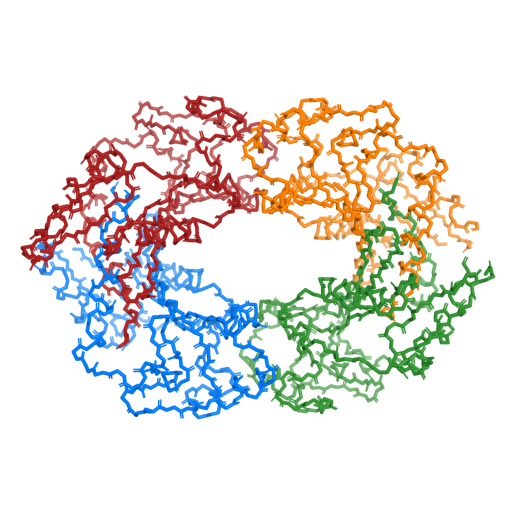C CA . GLY D 1 165 ? 23.124 20.410 35.839 1.00 27.74 165 GLY D CA 1
ATOM 5365 C C . GLY D 1 165 ? 22.445 21.763 35.808 1.00 29.30 165 GLY D C 1
ATOM 5366 O O . GLY D 1 165 ? 21.650 22.063 36.710 1.00 29.01 165 GLY D O 1
ATOM 5367 N N . GLY D 1 166 ? 22.731 22.589 34.806 1.00 26.35 166 GLY D N 1
ATOM 5368 C CA . GLY D 1 166 ? 22.070 23.872 34.662 1.00 25.62 166 GLY D CA 1
ATOM 5369 C C . GLY D 1 166 ? 22.296 24.389 33.258 1.00 23.60 166 GLY D C 1
ATOM 5370 O O . GLY D 1 166 ? 22.939 23.740 32.428 1.00 22.40 166 GLY D O 1
ATOM 5371 N N . LEU D 1 167 ? 21.755 25.578 33.001 1.00 23.33 167 LEU D N 1
ATOM 5372 C CA . LEU D 1 167 ? 21.921 26.277 31.733 1.00 22.41 167 LEU D CA 1
ATOM 5373 C C . LEU D 1 167 ? 22.900 27.434 31.836 1.00 21.14 167 LEU D C 1
ATOM 5374 O O . LEU D 1 167 ? 23.353 27.940 30.800 1.00 22.43 167 LEU D O 1
ATOM 5379 N N . ARG D 1 168 ? 23.242 27.855 33.050 1.00 22.49 168 ARG D N 1
ATOM 5380 C CA . ARG D 1 168 ? 24.132 28.987 33.245 1.00 22.33 168 ARG D CA 1
ATOM 5381 C C . ARG D 1 168 ? 25.579 28.607 32.970 1.00 21.44 168 ARG D C 1
ATOM 5382 O O . ARG D 1 168 ? 25.976 27.444 33.117 1.00 21.53 168 ARG D O 1
ATOM 5390 N N . THR D 1 169 ? 26.358 29.598 32.536 1.00 20.63 169 THR D N 1
ATOM 5391 C CA . THR D 1 169 ? 27.783 29.416 32.316 1.00 21.09 169 THR D CA 1
ATOM 5392 C C . THR D 1 169 ? 28.550 29.566 33.622 1.00 21.37 169 THR D C 1
ATOM 5393 O O . THR D 1 169 ? 28.043 30.103 34.609 1.00 22.81 169 THR D O 1
ATOM 5397 N N . ALA D 1 170 ? 29.804 29.102 33.608 1.00 21.06 170 ALA D N 1
ATOM 5398 C CA . ALA D 1 170 ? 30.629 29.217 34.804 1.00 23.84 170 ALA D CA 1
ATOM 5399 C C . ALA D 1 170 ? 30.760 30.674 35.224 1.00 26.71 170 ALA D C 1
ATOM 5400 O O . ALA D 1 170 ? 30.746 30.983 36.420 1.00 24.69 170 ALA D O 1
ATOM 5402 N N . ALA D 1 171 ? 30.862 31.586 34.251 1.00 22.84 171 ALA D N 1
ATOM 5403 C CA . ALA D 1 171 ? 30.935 33.008 34.565 1.00 27.15 171 ALA D CA 1
ATOM 5404 C C . ALA D 1 171 ? 29.621 33.570 35.097 1.00 30.29 171 ALA D C 1
ATOM 5405 O O . ALA D 1 171 ? 29.627 34.662 35.671 1.00 33.02 171 ALA D O 1
ATOM 5407 N N . GLU D 1 172 ? 28.495 32.866 34.926 1.00 25.13 172 GLU D N 1
ATOM 5408 C CA . GLU D 1 172 ? 27.237 33.346 35.489 1.00 24.56 172 GLU D CA 1
ATOM 5409 C C . GLU D 1 172 ? 27.011 32.914 36.926 1.00 34.33 172 GLU D C 1
ATOM 5410 O O . GLU D 1 172 ? 26.088 33.425 37.565 1.00 37.01 172 GLU D O 1
ATOM 5416 N N . LEU D 1 173 ? 27.833 32.020 37.463 1.00 39.11 173 LEU D N 1
ATOM 5417 C CA . LEU D 1 173 ? 27.588 31.556 38.818 1.00 44.66 173 LEU D CA 1
ATOM 5418 C C . LEU D 1 173 ? 27.968 32.655 39.803 1.00 49.02 173 LEU D C 1
ATOM 5419 O O . LEU D 1 173 ? 28.990 33.326 39.645 1.00 42.00 173 LEU D O 1
ATOM 5424 N N . THR D 1 174 ? 27.124 32.841 40.824 1.00 53.92 174 THR D N 1
ATOM 5425 C CA . THR D 1 174 ? 27.359 33.839 41.857 1.00 54.44 174 THR D CA 1
ATOM 5426 C C . THR D 1 174 ? 28.403 33.362 42.863 1.00 54.23 174 THR D C 1
ATOM 5427 O O . THR D 1 174 ? 28.569 32.157 43.070 1.00 54.31 174 THR D O 1
ATOM 5431 N N . PRO D 1 175 ? 29.117 34.293 43.505 1.00 53.21 175 PRO D N 1
ATOM 5432 C CA . PRO D 1 175 ? 30.073 33.883 44.544 1.00 54.16 175 PRO D CA 1
ATOM 5433 C C . PRO D 1 175 ? 29.438 33.083 45.671 1.00 53.66 175 PRO D C 1
ATOM 5434 O O . PRO D 1 175 ? 30.109 32.216 46.245 1.00 57.90 175 PRO D O 1
ATOM 5438 N N . GLU D 1 176 ? 28.167 33.339 46.006 1.00 52.69 176 GLU D N 1
ATOM 5439 C CA . GLU D 1 176 ? 27.497 32.530 47.022 1.00 57.41 176 GLU D CA 1
ATOM 5440 C C . GLU D 1 176 ? 27.300 31.085 46.571 1.00 59.45 176 GLU D C 1
ATOM 5441 O O . GLU D 1 176 ? 27.133 30.203 47.421 1.00 56.38 176 GLU D O 1
ATOM 5443 N N . GLU D 1 177 ? 27.325 30.824 45.258 1.00 70.16 177 GLU D N 1
ATOM 5444 C CA . GLU D 1 177 ? 27.273 29.449 44.765 1.00 72.26 177 GLU D CA 1
ATOM 5445 C C . GLU D 1 177 ? 28.573 28.710 45.058 1.00 72.65 177 GLU D C 1
ATOM 5446 O O . GLU D 1 177 ? 28.554 27.536 45.448 1.00 72.99 177 GLU D O 1
ATOM 5452 N N . LYS D 1 178 ? 29.707 29.377 44.864 1.00 67.04 178 LYS D N 1
ATOM 5453 C CA . LYS D 1 178 ? 30.989 28.857 45.311 1.00 66.06 178 LYS D CA 1
ATOM 5454 C C . LYS D 1 178 ? 31.163 29.197 46.793 1.00 66.14 178 LYS D C 1
ATOM 5455 O O . LYS D 1 178 ? 31.967 28.590 47.500 1.00 65.35 178 LYS D O 1
ATOM 5457 N N . HIS D 1 183 ? 24.001 26.273 49.590 1.00 47.81 183 HIS D N 1
ATOM 5458 C CA . HIS D 1 183 ? 23.308 24.997 49.415 1.00 55.28 183 HIS D CA 1
ATOM 5459 C C . HIS D 1 183 ? 24.104 24.109 48.465 1.00 48.92 183 HIS D C 1
ATOM 5460 O O . HIS D 1 183 ? 24.316 22.928 48.744 1.00 48.32 183 HIS D O 1
ATOM 5462 N N . ARG D 1 184 ? 24.546 24.692 47.346 1.00 48.71 184 ARG D N 1
ATOM 5463 C CA . ARG D 1 184 ? 25.436 23.972 46.439 1.00 55.67 184 ARG D CA 1
ATOM 5464 C C . ARG D 1 184 ? 26.831 23.808 47.037 1.00 55.21 184 ARG D C 1
ATOM 5465 O O . ARG D 1 184 ? 27.501 22.792 46.794 1.00 50.73 184 ARG D O 1
ATOM 5473 N N . GLY D 1 185 ? 27.283 24.799 47.810 1.00 60.63 185 GLY D N 1
ATOM 5474 C CA . GLY D 1 185 ? 28.573 24.688 48.478 1.00 58.46 185 GLY D CA 1
ATOM 5475 C C . GLY D 1 185 ? 28.616 23.571 49.506 1.00 52.34 185 GLY D C 1
ATOM 5476 O O . GLY D 1 185 ? 29.581 22.807 49.567 1.00 45.57 185 GLY D O 1
ATOM 5477 N N . ARG D 1 186 ? 27.568 23.462 50.334 1.00 54.52 186 ARG D N 1
ATOM 5478 C CA . ARG D 1 186 ? 27.564 22.428 51.365 1.00 54.52 186 ARG D CA 1
ATOM 5479 C C . ARG D 1 186 ? 27.510 21.029 50.759 1.00 56.22 186 ARG D C 1
ATOM 5480 O O . ARG D 1 186 ? 28.120 20.100 51.301 1.00 58.22 186 ARG D O 1
ATOM 5482 N N . ALA D 1 187 ? 26.838 20.862 49.617 1.00 54.06 187 ALA D N 1
ATOM 5483 C CA . ALA D 1 187 ? 26.851 19.558 48.961 1.00 58.59 187 ALA D CA 1
ATOM 5484 C C . ALA D 1 187 ? 28.229 19.251 48.385 1.00 57.39 187 ALA D C 1
ATOM 5485 O O . ALA D 1 187 ? 28.735 18.129 48.527 1.00 50.81 187 ALA D O 1
ATOM 5487 N N . LEU D 1 188 ? 28.860 20.249 47.759 1.00 49.97 188 LEU D N 1
ATOM 5488 C CA . LEU D 1 188 ? 30.212 20.074 47.239 1.00 53.33 188 LEU D CA 1
ATOM 5489 C C . LEU D 1 188 ? 31.224 19.921 48.369 1.00 57.41 188 LEU D C 1
ATOM 5490 O O . LEU D 1 188 ? 32.147 19.103 48.276 1.00 53.85 188 LEU D O 1
ATOM 5495 N N . ALA D 1 189 ? 31.061 20.702 49.445 1.00 55.37 189 ALA D N 1
ATOM 5496 C CA . ALA D 1 189 ? 32.017 20.669 50.546 1.00 54.09 189 ALA D CA 1
ATOM 5497 C C . ALA D 1 189 ? 32.087 19.293 51.180 1.00 59.18 189 ALA D C 1
ATOM 5498 O O . ALA D 1 189 ? 33.144 18.895 51.683 1.00 64.50 189 ALA D O 1
ATOM 5500 N N . ALA D 1 190 ? 30.973 18.567 51.198 1.00 59.49 190 ALA D N 1
ATOM 5501 C CA . ALA D 1 190 ? 30.993 17.223 51.751 1.00 52.61 190 ALA D CA 1
ATOM 5502 C C . ALA D 1 190 ? 31.379 16.171 50.725 1.00 58.58 190 ALA D C 1
ATOM 5503 O O . ALA D 1 190 ? 31.981 15.152 51.087 1.00 60.54 190 ALA D O 1
ATOM 5505 N N . LEU D 1 191 ? 31.081 16.407 49.449 1.00 54.49 191 LEU D N 1
ATOM 5506 C CA . LEU D 1 191 ? 31.338 15.373 48.456 1.00 59.50 191 LEU D CA 1
ATOM 5507 C C . LEU D 1 191 ? 32.773 15.401 47.942 1.00 57.99 191 LEU D C 1
ATOM 5508 O O . LEU D 1 191 ? 33.376 14.341 47.736 1.00 54.87 191 LEU D O 1
ATOM 5510 N N . LEU D 1 192 ? 33.341 16.595 47.758 1.00 58.12 192 LEU D N 1
ATOM 5511 C CA . LEU D 1 192 ? 34.699 16.719 47.231 1.00 53.76 192 LEU D CA 1
ATOM 5512 C C . LEU D 1 192 ? 35.711 15.904 48.029 1.00 59.92 192 LEU D C 1
ATOM 5513 O O . LEU D 1 192 ? 36.494 15.167 47.412 1.00 62.44 192 LEU D O 1
ATOM 5518 N N . PRO D 1 193 ? 35.769 15.995 49.364 1.00 58.56 193 PRO D N 1
ATOM 5519 C CA . PRO D 1 193 ? 36.692 15.125 50.108 1.00 63.82 193 PRO D CA 1
ATOM 5520 C C . PRO D 1 193 ? 36.465 13.644 49.848 1.00 68.06 193 PRO D C 1
ATOM 5521 O O . PRO D 1 193 ? 37.422 12.859 49.903 1.00 70.65 193 PRO D O 1
ATOM 5525 N N . MET D 1 194 ? 35.215 13.232 49.609 1.00 66.90 194 MET D N 1
ATOM 5526 C CA . MET D 1 194 ? 34.925 11.818 49.372 1.00 67.51 194 MET D CA 1
ATOM 5527 C C . MET D 1 194 ? 35.491 11.329 48.041 1.00 60.73 194 MET D C 1
ATOM 5528 O O . MET D 1 194 ? 35.880 10.159 47.929 1.00 55.94 194 MET D O 1
ATOM 5533 N N . LEU D 1 195 ? 35.535 12.193 47.021 1.00 59.31 195 LEU D N 1
ATOM 5534 C CA . LEU D 1 195 ? 36.250 11.831 45.800 1.00 53.15 195 LEU D CA 1
ATOM 5535 C C . LEU D 1 195 ? 37.749 11.704 46.055 1.00 59.53 195 LEU D C 1
ATOM 5536 O O . LEU D 1 195 ? 38.408 10.840 45.464 1.00 54.06 195 LEU D O 1
ATOM 5541 N N . ARG D 1 196 ? 38.297 12.530 46.950 1.00 63.98 196 ARG D N 1
ATOM 5542 C CA . ARG D 1 196 ? 39.729 12.480 47.226 1.00 67.02 196 ARG D CA 1
ATOM 5543 C C . ARG D 1 196 ? 40.119 11.169 47.903 1.00 67.29 196 ARG D C 1
ATOM 5544 O O . ARG D 1 196 ? 41.061 10.496 47.468 1.00 67.04 196 ARG D O 1
ATOM 5546 N N . ASN D 1 197 ? 39.399 10.779 48.960 1.00 68.71 197 ASN D N 1
ATOM 5547 C CA . ASN D 1 197 ? 39.776 9.574 49.699 1.00 77.42 197 ASN D CA 1
ATOM 5548 C C . ASN D 1 197 ? 39.635 8.321 48.846 1.00 77.35 197 ASN D C 1
ATOM 5549 O O . ASN D 1 197 ? 40.474 7.414 48.915 1.00 77.99 197 ASN D O 1
ATOM 5554 N N . LEU D 1 198 ? 38.579 8.241 48.040 1.00 80.97 198 LEU D N 1
ATOM 5555 C CA . LEU D 1 198 ? 38.307 6.984 47.358 1.00 84.70 198 LEU D CA 1
ATOM 5556 C C . LEU D 1 198 ? 39.285 6.716 46.212 1.00 77.10 198 LEU D C 1
ATOM 5557 O O . LEU D 1 198 ? 39.371 5.572 45.751 1.00 77.00 198 LEU D O 1
ATOM 5559 N N . VAL D 1 199 ? 40.031 7.726 45.753 1.00 63.52 199 VAL D N 1
ATOM 5560 C CA . VAL D 1 199 ? 41.209 7.487 44.918 1.00 54.94 199 VAL D CA 1
ATOM 5561 C C . VAL D 1 199 ? 42.224 6.755 45.793 1.00 64.47 199 VAL D C 1
ATOM 5562 O O . VAL D 1 199 ? 42.956 7.376 46.575 1.00 64.79 199 VAL D O 1
ATOM 5566 N N . ASN D 1 200 ? 42.248 5.426 45.696 1.00 55.81 200 ASN D N 1
ATOM 5567 C CA . ASN D 1 200 ? 43.022 4.578 46.601 1.00 63.82 200 ASN D CA 1
ATOM 5568 C C . ASN D 1 200 ? 43.974 3.703 45.779 1.00 60.88 200 ASN D C 1
ATOM 5569 O O . ASN D 1 200 ? 43.693 2.533 45.503 1.00 61.03 200 ASN D O 1
ATOM 5574 N N . LEU D 1 201 ? 45.129 4.271 45.427 1.00 56.19 201 LEU D N 1
ATOM 5575 C CA . LEU D 1 201 ? 46.025 3.643 44.459 1.00 55.53 201 LEU D CA 1
ATOM 5576 C C . LEU D 1 201 ? 46.796 2.479 45.069 1.00 62.85 201 LEU D C 1
ATOM 5577 O O . LEU D 1 201 ? 46.802 1.374 44.509 1.00 58.99 201 LEU D O 1
ATOM 5582 N N . GLY D 1 202 ? 47.458 2.710 46.209 1.00 60.05 202 GLY D N 1
ATOM 5583 C CA . GLY D 1 202 ? 48.229 1.663 46.866 1.00 63.14 202 GLY D CA 1
ATOM 5584 C C . GLY D 1 202 ? 47.442 0.407 47.179 1.00 64.77 202 GLY D C 1
ATOM 5585 O O . GLY D 1 202 ? 48.052 -0.605 47.537 1.00 67.41 202 GLY D O 1
ATOM 5586 N N . ARG D 1 203 ? 46.117 0.446 47.045 1.00 68.43 203 ARG D N 1
ATOM 5587 C CA . ARG D 1 203 ? 45.242 -0.691 47.330 1.00 73.70 203 ARG D CA 1
ATOM 5588 C C . ARG D 1 203 ? 45.450 -1.218 48.743 1.00 80.78 203 ARG D C 1
ATOM 5589 O O . ARG D 1 203 ? 44.490 -1.504 49.453 1.00 91.36 203 ARG D O 1
#

Solvent-accessible surface area: 32661 Å² total; per-residue (Å²): 98,96,0,0,5,17,22,114,82,104,64,21,28,64,46,8,54,65,22,10,84,95,57,55,31,99,67,36,88,31,10,9,30,82,100,23,120,138,46,86,94,89,44,36,25,12,17,42,1,17,74,11,0,1,77,60,0,87,43,0,21,153,84,40,45,38,3,0,4,3,60,10,66,17,1,1,0,64,4,0,33,117,0,0,0,15,0,8,50,39,0,25,22,166,140,48,46,60,78,37,2,16,59,19,0,29,40,1,0,61,114,0,42,94,150,72,4,12,3,5,24,3,6,0,0,0,0,6,6,64,126,25,14,10,12,0,12,7,0,43,2,33,0,33,4,16,113,126,76,34,39,160,51,33,75,22,18,9,25,0,0,21,13,81,44,43,171,111,5,0,2,71,19,63,99,83,60,26,75,58,6,8,107,20,0,61,29,7,8,51,26,7,43,43,41,127,97,123,3,0,5,14,17,106,66,96,166,68,43,64,59,8,55,74,60,47,123,115,76,24,54,29,17,7,16,89,93,23,115,153,29,90,74,83,45,48,25,13,19,44,1,16,74,10,0,2,76,54,0,82,40,0,20,155,82,36,46,42,3,0,3,4,25,10,67,13,0,1,0,65,4,0,31,115,0,0,0,23,1,9,49,39,0,11,11,138,135,52,49,64,81,21,2,11,58,17,0,26,39,2,0,67,112,1,41,97,147,71,5,9,3,4,28,3,4,0,1,0,2,5,8,64,129,23,14,9,11,0,12,6,0,45,5,37,1,33,4,16,111,127,76,32,42,106,55,38,76,25,14,24,29,0,0,19,14,84,40,43,169,106,5,2,2,68,20,63,110,81,64,43,62,38,8,16,64,82,1,94,40,3,13,63,29,19,93,79,98,41,32,0,11,14,23,62,51,104,78,31,28,66,68,16,50,71,33,46,138,139,121,69,55,58,39,35,8,48,99,95,31,120,177,46,90,93,78,46,33,23,14,17,42,1,14,72,10,0,2,77,61,0,84,38,0,21,149,85,38,47,51,17,0,22,3,46,9,62,13,0,1,0,62,5,0,32,115,0,0,0,13,1,7,54,45,0,16,22,139,147,51,46,68,78,13,4,12,58,17,0,30,36,1,0,67,92,0,43,89,149,75,4,12,4,5,33,3,2,0,4,0,11,7,14,70,128,26,20,11,0,0,0,6,0,47,48,39,1,33,4,15,108,129,68,35,39,98,118,37,166,20,17,18,28,0,0,21,21,85,41,45,170,161,6,12,1,75,50,174,130,136,46,74,21,29,69,22,1,88,64,5,4,19,9,22,1,48,12,50,156,106,25,0,4,14,14,121,74,103,143,64,20,46,109,21,56,49,36,27,78,104,74,70,48,103,63,46,105,30,20,11,18,104,92,24,119,152,26,147,84,69,43,33,24,13,18,40,1,16,77,11,0,1,78,55,0,83,42,0,20,154,86,38,45,43,13,0,14,1,22,10,59,14,0,2,0,64,4,0,32,117,0,0,0,13,0,7,51,55,0,29,16,59,146,59,70,67,78,36,3,13,60,18,0,28,34,1,0,60,90,6,39,90,151,73,3,11,2,4,31,2,0,0,3,0,21,6,22,72,130,26,40,11,0,0,0,5,0,42,39,35,1,33,4,13,110,131,70,35,39,99,86,38,74,27,17,35,26,0,0,18,10,78,42,44,171,107,4,13,0,64,29,68,114,99,37,111,126,70,25,70,12,25,61,1,0,50,35,0,2,18,21,19,0,61,5,1,96

InterPro domains:
  IPR002637 RdgB/HAM1 [PF01725] (3-192)
  IPR002637 RdgB/HAM1 [PTHR11067] (2-195)
  IPR002637 RdgB/HAM1 [TIGR00042] (2-195)
  IPR002637 RdgB/HAM1 [cd00515] (3-193)
  IPR020922 dITP/XTP pyrophosphatase [MF_01405] (1-197)
  IPR029001 Inosine triphosphate pyrophosphatase-like [G3DSA:3.90.950.10] (1-199)
  IPR029001 Inosine triphosphate pyrophosphatase-like [SSF52972] (1-197)

Foldseek 3Di:
DEEEEADPDVVVVVVVVVVCVVVVPPDYHYDYCVRADDDDDDDDDDADQQVNQQVSQVVVCVRPVAKYKGKAWAKFWVVVVGPPHSVQQCCQVDGNPQVSSQVVVLVVCPPPDFVRQKMWIKMKMWIAGSVGDIDMDMDIFIFGFANDFDADQDTRRQRGTGGPPDGHGNRNDDPVVVVVVVVVRVVVVVVDVVVD/DEEEEADPDVVVVVVVVVVVCDPYHYDYCVNADDDDDDDDDDADQQVNQQVSQVVVCVRPLAKYKYKAWAKFWQVVVGPPHSVLQCCQVRGNPQVSSQVVVLVVCVPPDFVRQKMWIKMKMWIAGSVGDIDMDMDTFIFGFANDFDADQDTRNQRGTGGPPDRHGNRNDDPVRVVVVVVVRVVVVVVPPD/DEEEEADPDVVVVVVVVVVVVCDPYHYDYCVVADDDDDDDDDDADQQVNQQVSQVVVCVRPVAKYKYKAWAKFWVVVVGPPHSVRQCCQVRGNPQVSSQVVVLVVCVPPDFVRFKMWIKMKMWIAGSVGDIDMDMDIFIFGFANDFDAQQDTRRQRGTGGPPDRHGNNNDPVVCVVCVVVVVVVVVVPDVD/DEEEEADPDVVVVVVVVVVCVVVVHDDYDYDYCVRFDHDDDDDDDDADQQVNQQVSQVVVCVRPLAKYKYKAWAKFWVVVVGPPHSCQQCCLNDGDPLVSSQVVVLVVCQPPDFVRQKMWIKMKMWIAGSVGDIDMDMDTQIFGFANDFDADQDTRRQRGTGGPPDRHGNRNDDVVCVVVVVVCVVVVVVVVVVPDPVD

Secondary structure (DSSP, 8-state):
-EEEES-S-HHHHHHHHHHHHHHT--S-EEEEGGGS-----PPP-SS-HHHHHHHHHHHHHHHHSSEEEEEEEEEEEGGGTT-BGGGGGGTTSSTT-HHHHHHHHHHHTTT--GGG-EEEEEEEEEEE-TT--EEEEEEEEEEEE-SS---SS--TTGGGEEETTSSS-GGGS-HHHHHHHHHHHHHHHHH-GGG-/-EEEE----HHHHHHHHHHT----EEEEGGGS-----PPP-SS-HHHHHHHHHHHHHHHHSSEEEEEEEEEEEGGGTT-BGGGGGGTTSSTT-HHHHHHHHHHHTTT--GGG-EEEEEEEEEEE-TT--EEEEEEEEEEEE-SS---SS--TTGGGEEETT-SS-GGGS-HHHHHHHHHHHHHHHHH---/-EEEES-S-HHHHHHHHHHH-----EEEEGGGS---PPPP--SS-HHHHHHHHHHHHHHHHSSEEEEEEEEEEEGGGTT-BGGGGGGTTSSTT-HHHHHHHHHHHTTT--GGG-EEEEEEEEEEE-TT--EEEEEEEEEEEE-SS---SS--TTGGGEEETTSSS-GGG---HHHHHHHHHHHHHHH----/-EEEES-S-HHHHHHHHHHHHHTT--S-EEE-TTSS---PPPPP-SS-HHHHHHHHHHHHHHHHSSEEEEEEEEEEEGGGTT-EETTGGGTTSSTT-HHHHHHHHHHHTTT--GGG-EEEEEEEEEEE-TT--EEEEEEEEEEEE-SS---SS--TTGGGEEETTSSS-GGGS-TTT--HHHHHHHHHHHHHHH--TT-

Nearest PDB structures (foldseek):
  6wwd-assembly1_B  TM=1.005E+00  e=1.096E-40  Mycobacteroides abscessus ATCC 19977
  6wwd-assembly1_A  TM=9.961E-01  e=1.443E-38  Mycobacteroides abscessus ATCC 19977
  6wwd-assembly1_C  TM=9.274E-01  e=6.250E-37  Mycobacteroides abscessus ATCC 19977
  6wwd-assembly1_D  TM=9.129E-01  e=7.072E-37  Mycobacteroides abscessus ATCC 19977
  2q16-assembly1_B  TM=7.599E-01  e=4.900E-19  Escherichia coli K-12

B-factor: mean 29.97, std 18.49, range [8.84, 99.57]

CATH classification: 3.90.950.10

Sequence (776 aa):
MKILVASRNPKKLAELSRVLESSGVSGVELVSLTDVPEYEEVPETGASFEDNALIKAREGVKHTGLACVVADDSSGLAVDALNWMPGVLSARRWSGRHGDDAANTTALLLAQLSDIPDERRGAAFVSACCALVTPEGEEVVVEGRWKGSIARIPAGQNGFGYDPIFVPRRGGLRTAAELTPEEKDAVSHRGRALAALLPMLRMKILVASRNPKKLAELSRVLESGVELVSLTDVPEYEEVPETGASFEDNALIKAREGVKHTGLACVADDSSGLAVDALNWMPGVLSARRWSGRHGDDAANTALLLAQLSDIPDERRGAAFVSACCALVTPEGEEVVVVEGRWKGSIARIPAGQNGFGYDPIFVPRGGLRTAAELTPEEKDAVSHRGRALAALLPMMKILVASRNPKKLAELSRVLESSGVELVSLTDVPEYEEVPETGASFEDNALIKAREGVKHTGLACVADDSGLAVDALNWMPGVLSARRWSGRHGDDAANTALLLAQLSDIPDERRGAAFVSACALVTPEGEEVVVVEGRWKGSIARIPAGQNGFGYDPIFVPRRGGLRTAAELTHRGRALAALLPMLRNLVNLGMKILVASRNPKKLAELSRVLESSGVSGVELVSLTDVPEYEEVPETGASFEDNALIKAREGVKHTGLACVADDSGLAVDALNWMPGVLSARWSGRHGDDAANTALLLAQLSDIPDERRGAAFVSACALVTPEGEEVVVVEGRWKGSIARIPAGQNGFGYDPIFVPRGGLRTAAELTPEEKHRGRALAALLPMLRNLVNLGR

Radius of gyration: 27.07 Å; Cα contacts (8 Å, |Δi|>4): 1960; chains: 4; bounding box: 53×62×77 Å